Protein AF-0000000087003677 (afdb_homodimer)

Sequence (940 aa):
MFGIFGGLVPCERGTCSSRQYCDQTGGESIGYCFEPHMTSRGVCCSFRESCGQSTSDNVALFRNPSYPSMNWEPVNCAFTVVPREDVCGIRVEFIEAILSPAVRNACLRDAVTILQYGQTTAGFNVPFCGLIQGVSTVVDVRGTSKLQVVVTAQSPNALWNIRLAQINCSSVRVPVVEACGIANAVYPNMDSKENLLSSPPKSNMTASFPTFRAKQRNTQVKGTSTGRIIGGTESPNVFPWVVALLLDYGLRCGGSLITREWVLTAGHCLALPQNPTVPDIVRFTVVLGIHNLNSIQDMRQLARHLSRIVRHPQYLGDMNDIALLRLIQPVSYSVVIRPICLPPAADETYDGHYGVIAGWGVTGNNTVVPDILMSATVQILDNALCSQLWNTYNQPIHDSQLCTGLGGAATCGGDSGGPLAVREQRDGFYSVVGIISFGSPDGCGTKILPDVSTRVTFYLNWIYLVLTEAMFGIFGGLVPCERGTCSSRQYCDQTGGESIGYCFEPHMTSRGVCCSFRESCGQSTSDNVALFRNPSYPSMNWEPVNCAFTVVPREDVCGIRVEFIEAILSPAVRNACLRDAVTILQYGQTTAGFNVPFCGLIQGVSTVVDVRGTSKLQVVVTAQSPNALWNIRLAQINCSSVRVPVVEACGIANAVYPNMDSKENLLSSPPKSNMTASFPTFRAKQRNTQVKGTSTGRIIGGTESPNVFPWVVALLLDYGLRCGGSLITREWVLTAGHCLALPQNPTVPDIVRFTVVLGIHNLNSIQDMRQLARHLSRIVRHPQYLGDMNDIALLRLIQPVSYSVVIRPICLPPAADETYDGHYGVIAGWGVTGNNTVVPDILMSATVQILDNALCSQLWNTYNQPIHDSQLCTGLGGAATCGGDSGGPLAVREQRDGFYSVVGIISFGSPDGCGTKILPDVSTRVTFYLNWIYLVLTEA

pLDDT: mean 80.46, std 21.89, range [19.94, 98.69]

Secondary structure (DSSP, 8-state):
------SB--TTSSEEE-HHHHHHTTEEEEEEE--TT-SSPEEEEEES--TT-EE--SEEEEE-TTTTSPPSS-EEEEEEE---TTEEEEEEEEEEEE-PPPBTTB--SEEEEEEEET--SSS-PPPB-SEE-SEEEEEE-TT-SEEEEEEEE-STT-EEEEEEEEEEGGG------TTTT-PPPSS--TTS---------------------------------S-TTBT-EE-TTSSTTEEEEEETTEEEEEEEE-SSSEEEE-GGGG--PPPSSS-GGGGEEEEES-SBTT-TT-TT-EEEEEEEEEE-TT-BTTBS--EEEEESSPPPPBTTB-PPBPPS-TT---TT-EEEEEE---BTTTTB--SB-EEEEEEEEPHHHHHHHHGGGT----TTEEEE-SSS-B--TT-TT-EEEEE-TTT--EEEEEEEEE--TT-TT-SSS-EEEEEGGGGHHHHHHHHS--/------SB--TTSSEEE-HHHHHHTTEEEEEEE--TT-SSPEEEEEES--TT-EE--SEEEEE-TTTTSPPSS-EEEEEEE---TTEEEEEEEEEEEE-PPPBTTB--SEEEEEEEET--SSS-PPPB-SEEEEEEEEEE-TT-SEEEEEEEE-STT-EEEEEEEEEEGGG------TTTT-PPPSS--TTS-----------------------------------TTBT-EE-TTSSTTEEEEEETTEEEEEEEE-SSSEEEE-GGGG--PPPSSS-GGGGEEEEES-SBTT-TT-TT-EEEEEEEEEE-TT-BTTBS--EEEEESSPPPP-SS--PPBPPS-TT---TT-EEEEEE---BTTTTB--SB-EEEEEEEEPHHHHHHHHGGGT----TTEEEE-SSS-B--TT-TT-EEEEE-TTTS-EEEEEEEEE--TT-TT-SSS-EEEEEGGGGHHHHHHHHS--

Foldseek 3Di:
DPPPQADADPLPQADFAAPVVLVVQQFDQSHWHDDPVDPDIGGRTHRLAQFPEEDQDQKHKRWHNPPVFFAQAWDKGKHKYFHDPQFFKKKKWWQWKAADFDDPLADDAKWKAKDFAQDPDDFGFGTDGHTAHQEMAMDGNVRTGMMMIIIGHRDRGIITIIMMGTDGNVLQDDDDAPPAQQFADQPHPPPDDFPCPDDDDPPPPPPPDPPPPDPPPPPPDDDDDDFFLQVWDFRQLRPQQKKFKDFQLHGQEIWGAAHQWKTKFWQVSQRDRHDNPDHRQQRIKIKGLDFFSNCSVPPVIDIFGFNHKYQYRRDDALPSTIIMTTTPDGHDDGSSHGGHHADPALPDLCAFAKWKAKWQHGYDPRDDRGRGITMDIWTKHDQVVQQVLCVVVPDGDDSQKTWIDLDRGWHHRGSGTTFGWGQDPVPRGIHGQWTFHAWDPVGIPDNRHTTMTGGRSNCVSSVSSVPRDD/DPPDAADADPLPQADFAAPVVLVVQQFDQSHWHDDPVDPDTGGRTHRLAQFPEEDQDQKDKRWDNPPVFFAQAWDKGKHKYFHDPQFFKKKKWWQWKAADFDDPLADDAKWKAKDFAQDPDDFGFGTDGHTAHQEMAMDGNVRTRMMMIIIGHRDRGIITIIMMGTDGNVLQDDDDAPPAQQFADQPHPPPDDFPCPDDPDPPPPPPPDPPPQPPPPPPPDPCPPQFFLQVWDFRQLRPQQKKFKDFQLHGQEIWGAAHQWKTKFWQVSQRDRHDNPDHRQQRIKIKGLDFFSNCSVPPVIDIFGFNHKYQYRRDDALPSTIIMTTTPDGDDDGSNHGGHHADPALPDLCAFAKWKAKWQHGYDPRDDRGRGITMDIWTKHDQVVQQVLCVVVPDGDDSQKTWIDLDRGWHHRGSGTTFGWGQDPVPRGIHGQWTFHAWDPVGIRDNRHTTMTGGRSNCVSSVSSVVRDD

Structure (mmCIF, N/CA/C/O backbone):
data_AF-0000000087003677-model_v1
#
loop_
_entity.id
_entity.type
_entity.pdbx_description
1 polymer 'Peptidase S1 domain-containing protein'
#
loop_
_atom_site.group_PDB
_atom_site.id
_atom_site.type_symbol
_atom_site.label_atom_id
_atom_site.label_alt_id
_atom_site.label_comp_id
_atom_site.label_asym_id
_atom_site.label_entity_id
_atom_site.label_seq_id
_atom_site.pdbx_PDB_ins_code
_atom_site.Cartn_x
_atom_site.Cartn_y
_atom_site.Cartn_z
_atom_site.occupancy
_atom_site.B_iso_or_equiv
_atom_site.auth_seq_id
_atom_site.auth_comp_id
_atom_site.auth_asym_id
_atom_site.auth_atom_id
_atom_site.pdbx_PDB_model_num
ATOM 1 N N . MET A 1 1 ? -30.797 -2.672 -32.438 1 19.94 1 MET A N 1
ATOM 2 C CA . MET A 1 1 ? -30.797 -3.988 -33.062 1 19.94 1 MET A CA 1
ATOM 3 C C . MET A 1 1 ? -31.078 -5.086 -32.062 1 19.94 1 MET A C 1
ATOM 5 O O . MET A 1 1 ? -30.375 -5.184 -31.031 1 19.94 1 MET A O 1
ATOM 9 N N . PHE A 1 2 ? -32.375 -5.594 -32 1 23.36 2 PHE A N 1
ATOM 10 C CA . PHE A 1 2 ? -33.094 -6.543 -31.172 1 23.36 2 PHE A CA 1
ATOM 11 C C . PHE A 1 2 ? -32.531 -7.953 -31.359 1 23.36 2 PHE A C 1
ATOM 13 O O . PHE A 1 2 ? -32.844 -8.617 -32.344 1 23.36 2 PHE A O 1
ATOM 20 N N . GLY A 1 3 ? -31.203 -8.133 -31.125 1 25.23 3 GLY A N 1
ATOM 21 C CA . GLY A 1 3 ? -30.703 -9.438 -31.547 1 25.23 3 GLY A CA 1
ATOM 22 C C . GLY A 1 3 ? -31.609 -10.586 -31.141 1 25.23 3 GLY A C 1
ATOM 23 O O . GLY A 1 3 ? -32.375 -10.469 -30.172 1 25.23 3 GLY A O 1
ATOM 24 N N . ILE A 1 4 ? -31.875 -11.469 -32.062 1 29.41 4 ILE A N 1
ATOM 25 C CA . ILE A 1 4 ? -32.656 -12.688 -32.188 1 29.41 4 ILE A CA 1
ATOM 26 C C . ILE A 1 4 ? -32.344 -13.625 -31.016 1 29.41 4 ILE A C 1
ATOM 28 O O . ILE A 1 4 ? -31.219 -14.07 -30.859 1 29.41 4 ILE A O 1
ATOM 32 N N . PHE A 1 5 ? -33.062 -13.578 -29.844 1 31.8 5 PHE A N 1
ATOM 33 C CA . PHE A 1 5 ? -33.094 -13.961 -28.438 1 31.8 5 PHE A CA 1
ATOM 34 C C . PHE A 1 5 ? -33.25 -15.477 -28.297 1 31.8 5 PHE A C 1
ATOM 36 O O . PHE A 1 5 ? -33.469 -15.977 -27.188 1 31.8 5 PHE A O 1
ATOM 43 N N . GLY A 1 6 ? -33.469 -16.25 -29.359 1 35.06 6 GLY A N 1
ATOM 44 C CA . GLY A 1 6 ? -34.031 -17.594 -29.172 1 35.06 6 GLY A CA 1
ATOM 45 C C . GLY A 1 6 ? -32.969 -18.625 -28.828 1 35.06 6 GLY A C 1
ATOM 46 O O . GLY A 1 6 ? -33.281 -19.812 -28.672 1 35.06 6 GLY A O 1
ATOM 47 N N . GLY A 1 7 ? -31.734 -18.484 -29.344 1 36.41 7 GLY A N 1
ATOM 48 C CA . GLY A 1 7 ? -30.891 -19.656 -29.312 1 36.41 7 GLY A CA 1
ATOM 49 C C . GLY A 1 7 ? -30.312 -19.953 -27.938 1 36.41 7 GLY A C 1
ATOM 50 O O . GLY A 1 7 ? -30.391 -19.109 -27.031 1 36.41 7 GLY A O 1
ATOM 51 N N . LEU A 1 8 ? -29.984 -21.266 -27.625 1 41.59 8 LEU A N 1
ATOM 52 C CA . LEU A 1 8 ? -29.281 -21.812 -26.469 1 41.59 8 LEU A CA 1
ATOM 53 C C . LEU A 1 8 ? -27.969 -21.078 -26.234 1 41.59 8 LEU A C 1
ATOM 55 O O . LEU A 1 8 ? -27.125 -20.984 -27.141 1 41.59 8 LEU A O 1
ATOM 59 N N . VAL A 1 9 ? -27.969 -19.906 -25.719 1 41.94 9 VAL A N 1
ATOM 60 C CA . VAL A 1 9 ? -26.688 -19.234 -25.516 1 41.94 9 VAL A CA 1
ATOM 61 C C . VAL A 1 9 ? -26 -19.781 -24.266 1 41.94 9 VAL A C 1
ATOM 63 O O . VAL A 1 9 ? -26.656 -20.078 -23.266 1 41.94 9 VAL A O 1
ATOM 66 N N . PRO A 1 10 ? -24.828 -20.328 -24.406 1 47.06 10 PRO A N 1
ATOM 67 C CA . PRO A 1 10 ? -24.062 -20.578 -23.172 1 47.06 10 PRO A CA 1
ATOM 68 C C . PRO A 1 10 ? -24.094 -19.406 -22.219 1 47.06 10 PRO A C 1
ATOM 70 O O . PRO A 1 10 ? -23.984 -18.25 -22.641 1 47.06 10 PRO A O 1
ATOM 73 N N . CYS A 1 11 ? -24.906 -19.562 -21.203 1 50.16 11 CYS A N 1
ATOM 74 C CA . CYS A 1 11 ? -25 -18.5 -20.203 1 50.16 11 CYS A CA 1
ATOM 75 C C . CYS A 1 11 ? -23.625 -18.109 -19.688 1 50.16 11 CYS A C 1
ATOM 77 O O . CYS A 1 11 ? -23.25 -18.484 -18.578 1 50.16 11 CYS A O 1
ATOM 79 N N . GLU A 1 12 ? -22.719 -17.797 -20.562 1 47.81 12 GLU A N 1
ATOM 80 C CA . GLU A 1 12 ? -21.375 -17.391 -20.156 1 47.81 12 GLU A CA 1
ATOM 81 C C . GLU A 1 12 ? -21.391 -16.062 -19.422 1 47.81 12 GLU A C 1
ATOM 83 O O . GLU A 1 12 ? -20.469 -15.773 -18.641 1 47.81 12 GLU A O 1
ATOM 88 N N . ARG A 1 13 ? -22.438 -15.336 -19.797 1 46.75 13 ARG A N 1
ATOM 89 C CA . ARG A 1 13 ? -22.5 -13.977 -19.266 1 46.75 13 ARG A CA 1
ATOM 90 C C . ARG A 1 13 ? -23.531 -13.859 -18.172 1 46.75 13 ARG A C 1
ATOM 92 O O . ARG A 1 13 ? -23.953 -12.758 -17.812 1 46.75 13 ARG A O 1
ATOM 99 N N . GLY A 1 14 ? -24.141 -14.961 -17.719 1 52.34 14 GLY A N 1
ATOM 100 C CA . GLY A 1 14 ? -25.141 -15.008 -16.672 1 52.34 14 GLY A CA 1
ATOM 101 C C . GLY A 1 14 ? -25.328 -16.391 -16.078 1 52.34 14 GLY A C 1
ATOM 102 O O . GLY A 1 14 ? -24.484 -17.266 -16.281 1 52.34 14 GLY A O 1
ATOM 103 N N . THR A 1 15 ? -26.141 -16.438 -15.062 1 56.66 15 THR A N 1
ATOM 104 C CA . THR A 1 15 ? -26.562 -17.719 -14.484 1 56.66 15 THR A CA 1
ATOM 105 C C . THR A 1 15 ? -27.844 -18.203 -15.141 1 56.66 15 THR A C 1
ATOM 107 O O . THR A 1 15 ? -28.781 -17.438 -15.352 1 56.66 15 THR A O 1
ATOM 110 N N . CYS A 1 16 ? -27.688 -19.484 -15.586 1 60.38 16 CYS A N 1
ATOM 111 C CA . CYS A 1 16 ? -28.906 -20.078 -16.109 1 60.38 16 CYS A CA 1
ATOM 112 C C . CYS A 1 16 ? -29.922 -20.328 -15 1 60.38 16 CYS A C 1
ATOM 114 O O . CYS A 1 16 ? -29.672 -21.141 -14.109 1 60.38 16 CYS A O 1
ATOM 116 N N . SER A 1 17 ? -30.828 -19.406 -14.828 1 63.44 17 SER A N 1
ATOM 117 C CA . SER A 1 17 ? -31.859 -19.5 -13.805 1 63.44 17 SER A CA 1
ATOM 118 C C . SER A 1 17 ? -33.25 -19.391 -14.422 1 63.44 17 SER A C 1
ATOM 120 O O . SER A 1 17 ? -33.406 -19.188 -15.633 1 63.44 17 SER A O 1
ATOM 122 N N . SER A 1 18 ? -34.375 -19.75 -13.602 1 64.12 18 SER A N 1
ATOM 123 C CA . SER A 1 18 ? -35.719 -19.531 -14.086 1 64.12 18 SER A CA 1
ATOM 124 C C . SER A 1 18 ? -36 -18.062 -14.359 1 64.12 18 SER A C 1
ATOM 126 O O . SER A 1 18 ? -35.344 -17.188 -13.766 1 64.12 18 SER A O 1
ATOM 128 N N . ARG A 1 19 ? -36.719 -17.797 -15.398 1 62.03 19 ARG A N 1
ATOM 129 C CA . ARG A 1 19 ? -37.094 -16.422 -15.703 1 62.03 19 ARG A CA 1
ATOM 130 C C . ARG A 1 19 ? -37.656 -15.711 -14.469 1 62.03 19 ARG A C 1
ATOM 132 O O . ARG A 1 19 ? -37.344 -14.547 -14.227 1 62.03 19 ARG A O 1
ATOM 139 N N . GLN A 1 20 ? -38.312 -16.328 -13.648 1 61 20 GLN A N 1
ATOM 140 C CA . GLN A 1 20 ? -38.906 -15.773 -12.422 1 61 20 GLN A CA 1
ATOM 141 C C . GLN A 1 20 ? -37.781 -15.367 -11.445 1 61 20 GLN A C 1
ATOM 143 O O . GLN A 1 20 ? -37.844 -14.266 -10.883 1 61 20 GLN A O 1
ATOM 148 N N . TYR A 1 21 ? -36.906 -16.156 -11.305 1 60.16 21 TYR A N 1
ATOM 149 C CA . TYR A 1 21 ? -35.812 -15.859 -10.406 1 60.16 21 TYR A CA 1
ATOM 150 C C . TYR A 1 21 ? -34.969 -14.695 -10.93 1 60.16 21 TYR A C 1
ATOM 152 O O . TYR A 1 21 ? -34.594 -13.805 -10.172 1 60.16 21 TYR A O 1
ATOM 160 N N . CYS A 1 22 ? -34.656 -14.75 -12.195 1 61.59 22 CYS A N 1
ATOM 161 C CA . CYS A 1 22 ? -33.906 -13.688 -12.828 1 61.59 22 CYS A CA 1
ATOM 162 C C . CYS A 1 22 ? -34.594 -12.336 -12.641 1 61.59 22 CYS A C 1
ATOM 164 O O . CYS A 1 22 ? -33.938 -11.359 -12.258 1 61.59 22 CYS A O 1
ATOM 166 N N . ASP A 1 23 ? -35.875 -12.32 -12.758 1 58.22 23 ASP A N 1
ATOM 167 C CA . ASP A 1 23 ? -36.656 -11.102 -12.602 1 58.22 23 ASP A CA 1
ATOM 168 C C . ASP A 1 23 ? -36.688 -10.656 -11.141 1 58.22 23 ASP A C 1
ATOM 170 O O . ASP A 1 23 ? -36.562 -9.469 -10.836 1 58.22 23 ASP A O 1
ATOM 174 N N . GLN A 1 24 ? -36.781 -11.516 -10.32 1 53.44 24 GLN A N 1
ATOM 175 C CA . GLN A 1 24 ? -36.906 -11.211 -8.898 1 53.44 24 GLN A CA 1
ATOM 176 C C . GLN A 1 24 ? -35.625 -10.672 -8.32 1 53.44 24 GLN A C 1
ATOM 178 O O . GLN A 1 24 ? -35.625 -9.875 -7.379 1 53.44 24 GLN A O 1
ATOM 183 N N . THR A 1 25 ? -34.656 -11.117 -8.961 1 51.22 25 THR A N 1
ATOM 184 C CA . THR A 1 25 ? -33.375 -10.758 -8.398 1 51.22 25 THR A CA 1
ATOM 185 C C . THR A 1 25 ? -32.75 -9.578 -9.156 1 51.22 25 THR A C 1
ATOM 187 O O . THR A 1 25 ? -31.578 -9.266 -8.984 1 51.22 25 THR A O 1
ATOM 190 N N . GLY A 1 26 ? -33.438 -9.023 -9.891 1 53.22 26 GLY A N 1
ATOM 191 C CA . GLY A 1 26 ? -33.031 -7.848 -10.648 1 53.22 26 GLY A CA 1
ATOM 192 C C . GLY A 1 26 ? -32.094 -8.164 -11.805 1 53.22 26 GLY A C 1
ATOM 193 O O . GLY A 1 26 ? -31.344 -7.309 -12.242 1 53.22 26 GLY A O 1
ATOM 194 N N . GLY A 1 27 ? -32.094 -9.359 -12.102 1 55.16 27 GLY A N 1
ATOM 195 C CA . GLY A 1 27 ? -31.312 -9.734 -13.266 1 55.16 27 GLY A CA 1
ATOM 196 C C . GLY A 1 27 ? -32 -9.445 -14.578 1 55.16 27 GLY A C 1
ATOM 197 O O . GLY A 1 27 ? -33.188 -9.141 -14.594 1 55.16 27 GLY A O 1
ATOM 198 N N . GLU A 1 28 ? -31.141 -9.188 -15.633 1 58.06 28 GLU A N 1
ATOM 199 C CA . GLU A 1 28 ? -31.641 -9.086 -17 1 58.06 28 GLU A CA 1
ATOM 200 C C . GLU A 1 28 ? -31.469 -10.406 -17.75 1 58.06 28 GLU A C 1
ATOM 202 O O . GLU A 1 28 ? -30.391 -11.008 -17.703 1 58.06 28 GLU A O 1
ATOM 207 N N . SER A 1 29 ? -32.625 -10.938 -18.203 1 57.47 29 SER A N 1
ATOM 208 C CA . SER A 1 29 ? -32.531 -12.117 -19.047 1 57.47 29 SER A CA 1
ATOM 209 C C . SER A 1 29 ? -31.906 -11.805 -20.391 1 57.47 29 SER A C 1
ATOM 211 O O . SER A 1 29 ? -32.438 -11.008 -21.172 1 57.47 29 SER A O 1
ATOM 213 N N . ILE A 1 30 ? -30.641 -12.258 -20.516 1 56.62 30 ILE A N 1
ATOM 214 C CA . ILE A 1 30 ? -29.984 -11.875 -21.766 1 56.62 30 ILE A CA 1
ATOM 215 C C . ILE A 1 30 ? -30.141 -12.992 -22.797 1 56.62 30 ILE A C 1
ATOM 217 O O . ILE A 1 30 ? -29.609 -12.898 -23.906 1 56.62 30 ILE A O 1
ATOM 221 N N . GLY A 1 31 ? -30.688 -14.109 -22.375 1 59.75 31 GLY A N 1
ATOM 222 C CA . GLY A 1 31 ? -31 -15.219 -23.266 1 59.75 31 GLY A CA 1
ATOM 223 C C . GLY A 1 31 ? -31.5 -16.453 -22.531 1 59.75 31 GLY A C 1
ATOM 224 O O . GLY A 1 31 ? -31.547 -16.484 -21.312 1 59.75 31 GLY A O 1
ATOM 225 N N . TYR A 1 32 ? -32.062 -17.406 -23.406 1 61.25 32 TYR A N 1
ATOM 226 C CA . TYR A 1 32 ? -32.469 -18.672 -22.828 1 61.25 32 TYR A CA 1
ATOM 227 C C . TYR A 1 32 ? -31.266 -19.594 -22.625 1 61.25 32 TYR A C 1
ATOM 229 O O . TYR A 1 32 ? -30.297 -19.531 -23.391 1 61.25 32 TYR A O 1
ATOM 237 N N . CYS A 1 33 ? -31.156 -20.094 -21.328 1 61.88 33 CYS A N 1
ATOM 238 C CA . CYS A 1 33 ? -30.109 -21.078 -21.047 1 61.88 33 CYS A CA 1
ATOM 239 C C . CYS A 1 33 ? -30.719 -22.422 -20.641 1 61.88 33 CYS A C 1
ATOM 241 O O . CYS A 1 33 ? -31.906 -22.484 -20.312 1 61.88 33 CYS A O 1
ATOM 243 N N . PHE A 1 34 ? -29.969 -23.672 -21 1 60.16 34 PHE A N 1
ATOM 244 C CA . PHE A 1 34 ? -30.297 -25.016 -20.531 1 60.16 34 PHE A CA 1
ATOM 245 C C . PHE A 1 34 ? -29.125 -25.625 -19.75 1 60.16 34 PHE A C 1
ATOM 247 O O . PHE A 1 34 ? -28 -25.641 -20.234 1 60.16 34 PHE A O 1
ATOM 254 N N . GLU A 1 35 ? -29.375 -25.625 -18.375 1 53.53 35 GLU A N 1
ATOM 255 C CA . GLU A 1 35 ? -28.438 -26.469 -17.625 1 53.53 35 GLU A CA 1
ATOM 256 C C . GLU A 1 35 ? -29.016 -27.859 -17.391 1 53.53 35 GLU A C 1
ATOM 258 O O . GLU A 1 35 ? -30.219 -28.016 -17.219 1 53.53 35 GLU A O 1
ATOM 263 N N . PRO A 1 36 ? -28.109 -28.844 -17.516 1 52.22 36 PRO A N 1
ATOM 264 C CA . PRO A 1 36 ? -28.594 -30.234 -17.406 1 52.22 36 PRO A CA 1
ATOM 265 C C . PRO A 1 36 ? -29.438 -30.469 -16.156 1 52.22 36 PRO A C 1
ATOM 267 O O . PRO A 1 36 ? -30.344 -31.281 -16.172 1 52.22 36 PRO A O 1
ATOM 270 N N . HIS A 1 37 ? -29.172 -29.812 -15.094 1 48.88 37 HIS A N 1
ATOM 271 C CA . HIS A 1 37 ? -29.906 -30.125 -13.875 1 48.88 37 HIS A CA 1
ATOM 272 C C . HIS A 1 37 ? -31.25 -29.422 -13.836 1 48.88 37 HIS A C 1
ATOM 274 O O . HIS A 1 37 ? -32.062 -29.641 -12.922 1 48.88 37 HIS A O 1
ATOM 280 N N . MET A 1 38 ? -31.406 -28.547 -14.773 1 51.97 38 MET A N 1
ATOM 281 C CA . MET A 1 38 ? -32.688 -27.859 -14.805 1 51.97 38 MET A CA 1
ATOM 282 C C . MET A 1 38 ? -33.688 -28.609 -15.672 1 51.97 38 MET A C 1
ATOM 284 O O . MET A 1 38 ? -33.344 -29.125 -16.734 1 51.97 38 MET A O 1
ATOM 288 N N . THR A 1 39 ? -34.875 -28.984 -15.125 1 55.09 39 THR A N 1
ATOM 289 C C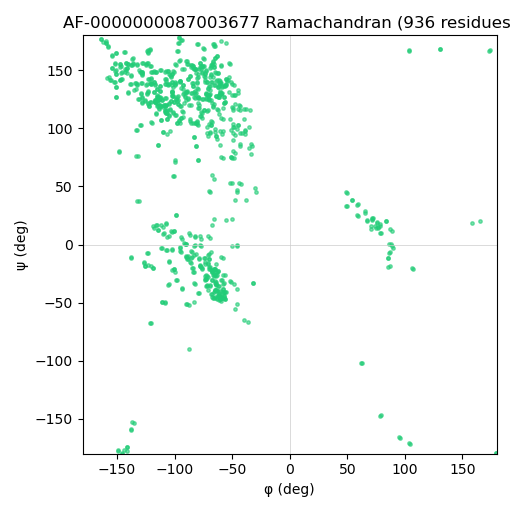A . THR A 1 39 ? -35.969 -29.688 -15.805 1 55.09 39 THR A CA 1
ATOM 290 C C . THR A 1 39 ? -36.562 -28.812 -16.906 1 55.09 39 THR A C 1
ATOM 292 O O . THR A 1 39 ? -37.281 -29.312 -17.781 1 55.09 39 THR A O 1
ATOM 295 N N . SER A 1 40 ? -36.469 -27.484 -16.812 1 57.47 40 SER A N 1
ATOM 296 C CA . SER A 1 40 ? -37.094 -26.578 -17.781 1 57.47 40 SER A CA 1
ATOM 297 C C . SER A 1 40 ? -36.094 -25.547 -18.281 1 57.47 40 SER A C 1
ATOM 299 O O . SER A 1 40 ? -35.031 -25.344 -17.672 1 57.47 40 SER A O 1
ATOM 301 N N . ARG A 1 41 ? -36.219 -25.078 -19.531 1 62.56 41 ARG A N 1
ATOM 302 C CA . ARG A 1 41 ? -35.406 -24 -20.109 1 62.56 41 ARG A CA 1
ATOM 303 C C . ARG A 1 41 ? -35.375 -22.781 -19.203 1 62.56 41 ARG A C 1
ATOM 305 O O . ARG A 1 41 ? -36.406 -22.375 -18.672 1 62.56 41 ARG A O 1
ATOM 312 N N . GLY A 1 42 ? -34.125 -22.375 -18.703 1 68.56 42 GLY A N 1
ATOM 313 C CA . GLY A 1 42 ? -33.969 -21.156 -17.922 1 68.56 42 GLY A CA 1
ATOM 314 C C . GLY A 1 42 ? -33.5 -19.984 -18.734 1 68.56 42 GLY A C 1
ATOM 315 O O . GLY A 1 42 ? -33.562 -20 -19.969 1 68.56 42 GLY A O 1
ATOM 316 N N . VAL A 1 43 ? -33.438 -18.797 -18.172 1 66.44 43 VAL A N 1
ATOM 317 C CA . VAL A 1 43 ? -32.875 -17.609 -18.797 1 66.44 43 VAL A CA 1
ATOM 318 C C . VAL A 1 43 ? -31.469 -17.359 -18.25 1 66.44 43 VAL A C 1
ATOM 320 O O . VAL A 1 43 ? -31.172 -17.703 -17.094 1 66.44 43 VAL A O 1
ATOM 323 N N . CYS A 1 44 ? -30.594 -17.062 -19.172 1 59 44 CYS A N 1
ATOM 324 C CA . CYS A 1 44 ? -29.312 -16.531 -18.719 1 59 44 CYS A CA 1
ATOM 325 C C . CYS A 1 44 ? -29.5 -15.18 -18.031 1 59 44 CYS A C 1
ATOM 327 O O . CYS A 1 44 ? -29.75 -14.164 -18.688 1 59 44 CYS A O 1
ATOM 329 N N . CYS A 1 45 ? -29.641 -15.188 -16.688 1 57.47 45 CYS A N 1
ATOM 330 C CA . CYS A 1 45 ? -29.906 -14.023 -15.852 1 57.47 45 CYS A CA 1
ATOM 331 C C . CYS A 1 45 ? -28.625 -13.242 -15.586 1 57.47 45 CYS A C 1
ATOM 333 O O . CYS A 1 45 ? -27.656 -13.789 -15.055 1 57.47 45 CYS A O 1
ATOM 335 N N . SER A 1 46 ? -28.5 -12.117 -16.219 1 54.44 46 SER A N 1
ATOM 336 C CA . SER A 1 46 ? -27.375 -11.203 -15.961 1 54.44 46 SER A CA 1
ATOM 337 C C . SER A 1 46 ? -27.766 -10.117 -14.961 1 54.44 46 SER A C 1
ATOM 339 O O . SER A 1 46 ? -28.844 -9.523 -15.07 1 54.44 46 SER A O 1
ATOM 341 N N . PHE A 1 47 ? -27.328 -10.18 -13.859 1 49.03 47 PHE A N 1
ATOM 342 C CA . PHE A 1 47 ? -27.656 -9.18 -12.844 1 49.03 47 PHE A CA 1
ATOM 343 C C . PHE A 1 47 ? -27 -7.844 -13.18 1 49.03 47 PHE A C 1
ATOM 345 O O . PHE A 1 47 ? -25.812 -7.781 -13.477 1 49.03 47 PHE A O 1
ATOM 352 N N . ARG A 1 48 ? -27.797 -7.023 -13.641 1 48.12 48 ARG A N 1
ATOM 353 C CA . ARG A 1 48 ? -27.312 -5.66 -13.844 1 48.12 48 ARG A CA 1
ATOM 354 C C . ARG A 1 48 ? -26.578 -5.152 -12.617 1 48.12 48 ARG A C 1
ATOM 356 O O . ARG A 1 48 ? -25.562 -4.461 -12.734 1 48.12 48 ARG A O 1
ATOM 363 N N . GLU A 1 49 ? -27.188 -5.16 -11.398 1 57 49 GLU A N 1
ATOM 364 C CA . GLU A 1 49 ? -26.547 -4.477 -10.281 1 57 49 GLU A CA 1
ATOM 365 C C . GLU A 1 49 ? -25.891 -5.477 -9.328 1 57 49 GLU A C 1
ATOM 367 O O . GLU A 1 49 ? -26.562 -6.355 -8.781 1 57 49 GLU A O 1
ATOM 372 N N . SER A 1 50 ? -24.547 -5.723 -9.43 1 69.31 50 SER A N 1
ATOM 373 C CA . SER A 1 50 ? -23.844 -6.734 -8.656 1 69.31 50 SER A CA 1
ATOM 374 C C . SER A 1 50 ? -23.422 -6.191 -7.293 1 69.31 50 SER A C 1
ATOM 376 O O . SER A 1 50 ? -23.297 -6.953 -6.332 1 69.31 50 SER A O 1
ATOM 378 N N . CYS A 1 51 ? -23.625 -4.988 -7.098 1 80.69 51 CYS A N 1
ATOM 379 C CA . CYS A 1 51 ? -23.156 -4.465 -5.824 1 80.69 51 CYS A CA 1
ATOM 380 C C . CYS A 1 51 ? -24.125 -4.797 -4.699 1 80.69 51 CYS A C 1
ATOM 382 O O . CYS A 1 51 ? -25.328 -4.535 -4.809 1 80.69 51 CYS A O 1
ATOM 384 N N . GLY A 1 52 ? -23.656 -5.383 -3.691 1 81.31 52 GLY A N 1
ATOM 385 C CA . GLY A 1 52 ? -24.453 -5.711 -2.514 1 81.31 52 GLY A CA 1
ATOM 386 C C . GLY A 1 52 ? -25.109 -7.07 -2.605 1 81.31 52 GLY A C 1
ATOM 387 O O . GLY A 1 52 ? -25.734 -7.527 -1.642 1 81.31 52 GLY A O 1
ATOM 388 N N . GLN A 1 53 ? -24.969 -7.738 -3.643 1 81.06 53 GLN A N 1
ATOM 389 C CA . GLN A 1 53 ? -25.641 -9.008 -3.85 1 81.06 53 GLN A CA 1
ATOM 390 C C . GLN A 1 53 ? -24.875 -10.164 -3.219 1 81.06 53 GLN A C 1
ATOM 392 O O . GLN A 1 53 ? -23.672 -10.039 -2.965 1 81.06 53 GLN A O 1
ATOM 397 N N . SER A 1 54 ? -25.641 -11.219 -2.875 1 84.94 54 SER A N 1
ATOM 398 C CA . SER A 1 54 ? -25.109 -12.477 -2.373 1 84.94 54 SER A CA 1
ATOM 399 C C . SER A 1 54 ? -25.578 -13.656 -3.213 1 84.94 54 SER A C 1
ATOM 401 O O . SER A 1 54 ? -26.734 -13.68 -3.65 1 84.94 54 SER A O 1
ATOM 403 N N . THR A 1 55 ? -24.719 -14.547 -3.488 1 84.38 55 THR A N 1
ATOM 404 C CA . THR A 1 55 ? -25.109 -15.695 -4.293 1 84.38 55 THR A CA 1
ATOM 405 C C . THR A 1 55 ? -24.453 -16.969 -3.779 1 84.38 55 THR A C 1
ATOM 407 O O . THR A 1 55 ? -23.422 -16.906 -3.105 1 84.38 55 THR A O 1
ATOM 410 N N . SER A 1 56 ? -25.078 -18.141 -4.062 1 84.38 56 SER A N 1
ATOM 411 C CA . SER A 1 56 ? -24.469 -19.453 -3.848 1 84.38 56 SER A CA 1
ATOM 412 C C . SER A 1 56 ? -24.312 -20.219 -5.156 1 84.38 56 SER A C 1
ATOM 414 O O . SER A 1 56 ? -24.047 -21.422 -5.152 1 84.38 56 SER A O 1
ATOM 416 N N . ASP A 1 57 ? -24.469 -19.438 -6.266 1 81.56 57 ASP A N 1
ATOM 417 C CA . ASP A 1 57 ? -24.359 -20.062 -7.578 1 81.56 57 ASP A CA 1
ATOM 418 C C . ASP A 1 57 ? -22.938 -20.562 -7.836 1 81.56 57 ASP A C 1
ATOM 420 O O . ASP A 1 57 ? -21.984 -20.047 -7.246 1 81.56 57 ASP A O 1
ATOM 424 N N . ASN A 1 58 ? -22.812 -21.578 -8.742 1 84.5 58 ASN A N 1
ATOM 425 C CA . ASN A 1 58 ? -21.5 -22.125 -9.07 1 84.5 58 ASN A CA 1
ATOM 426 C C . ASN A 1 58 ? -20.609 -21.078 -9.719 1 84.5 58 ASN A C 1
ATOM 428 O O . ASN A 1 58 ? -19.391 -21.062 -9.508 1 84.5 58 ASN A O 1
ATOM 432 N N . VAL A 1 59 ? -21.25 -20.312 -10.57 1 87.5 59 VAL A N 1
ATOM 433 C CA . VAL A 1 59 ? -20.531 -19.234 -11.25 1 87.5 59 VAL A CA 1
ATOM 434 C C . VAL A 1 59 ? -21.359 -17.953 -11.172 1 87.5 59 VAL A C 1
ATOM 436 O O . VAL A 1 59 ? -22.578 -17.984 -11.305 1 87.5 59 VAL A O 1
ATOM 439 N N . ALA A 1 60 ? -20.703 -16.828 -10.914 1 85.62 60 ALA A N 1
ATOM 440 C CA . ALA A 1 60 ? -21.359 -15.516 -10.859 1 85.62 60 ALA A CA 1
ATOM 441 C C . ALA A 1 60 ? -20.453 -14.43 -11.438 1 85.62 60 ALA A C 1
ATOM 443 O O . ALA A 1 60 ? -19.219 -14.586 -11.469 1 85.62 60 ALA A O 1
ATOM 444 N N . LEU A 1 61 ? -21.016 -13.445 -11.969 1 87.81 61 LEU A N 1
ATOM 445 C CA . LEU A 1 61 ? -20.281 -12.297 -12.484 1 87.81 61 LEU A CA 1
ATOM 446 C C . LEU A 1 61 ? -20.469 -11.086 -11.586 1 87.81 61 LEU A C 1
ATOM 448 O O . LEU A 1 61 ? -21.594 -10.727 -11.242 1 87.81 61 LEU A O 1
ATOM 452 N N . PHE A 1 62 ? -19.469 -10.5 -11.156 1 94.25 62 PHE A N 1
ATOM 453 C CA . PHE A 1 62 ? -19.422 -9.258 -10.398 1 94.25 62 PHE A CA 1
ATOM 454 C C . PHE A 1 62 ? -18.953 -8.102 -11.273 1 94.25 62 PHE A C 1
ATOM 456 O O . PHE A 1 62 ? -17.781 -8.031 -11.648 1 94.25 62 PHE A O 1
ATOM 463 N N . ARG A 1 63 ? -19.859 -7.234 -11.531 1 90.56 63 ARG A N 1
ATOM 464 C CA . ARG A 1 63 ? -19.594 -6.145 -12.461 1 90.56 63 ARG A CA 1
ATOM 465 C C . ARG A 1 63 ? -19.859 -4.793 -11.805 1 90.56 63 ARG A C 1
ATOM 467 O O . ARG A 1 63 ? -20.562 -4.707 -10.805 1 90.56 63 ARG A O 1
ATOM 474 N N . ASN A 1 64 ? -19.156 -3.756 -12.359 1 91.12 64 ASN A N 1
ATOM 475 C CA . ASN A 1 64 ? -19.406 -2.424 -11.828 1 91.12 64 ASN A CA 1
ATOM 476 C C . ASN A 1 64 ? -20.844 -1.976 -12.117 1 91.12 64 ASN A C 1
ATOM 478 O O . ASN A 1 64 ? -21.484 -2.482 -13.039 1 91.12 64 ASN A O 1
ATOM 482 N N . PRO A 1 65 ? -21.328 -1 -11.383 1 83.06 65 PRO A N 1
ATOM 483 C CA . PRO A 1 65 ? -22.734 -0.586 -11.508 1 83.06 65 PRO A CA 1
ATOM 484 C C . PRO A 1 65 ? -23.078 -0.117 -12.914 1 83.06 65 PRO A C 1
ATOM 486 O O . PRO A 1 65 ? -24.188 -0.384 -13.398 1 83.06 65 PRO A O 1
ATOM 489 N N . SER A 1 66 ? -22.203 0.454 -13.68 1 80.62 66 SER A N 1
ATOM 490 C CA . SER A 1 66 ? -22.484 1.036 -14.984 1 80.62 66 SER A CA 1
ATOM 491 C C . SER A 1 66 ? -22.031 0.118 -16.109 1 80.62 66 SER A C 1
ATOM 493 O O . SER A 1 66 ? -21.969 0.529 -17.266 1 80.62 66 SER A O 1
ATOM 495 N N . TYR A 1 67 ? -21.688 -1.025 -15.836 1 85.31 67 TYR A N 1
ATOM 496 C CA . TYR A 1 67 ? -21.188 -1.937 -16.844 1 85.31 67 TYR A CA 1
ATOM 497 C C . TYR A 1 67 ? -22.172 -2.084 -18 1 85.31 67 TYR A C 1
ATOM 499 O O . TYR A 1 67 ? -23.375 -2.205 -17.781 1 85.31 67 TYR A O 1
ATOM 507 N N . PRO A 1 68 ? -21.797 -2.104 -19.234 1 86.44 68 PRO A N 1
ATOM 508 C CA . PRO A 1 68 ? -20.422 -2.256 -19.688 1 86.44 68 PRO A CA 1
ATOM 509 C C . PRO A 1 68 ? -19.672 -0.923 -19.766 1 86.44 68 PRO A C 1
ATOM 511 O O . PRO A 1 68 ? -18.516 -0.882 -20.203 1 86.44 68 PRO A O 1
ATOM 514 N N . SER A 1 69 ? -20.312 0.121 -19.25 1 86.56 69 SER A N 1
ATOM 515 C CA . SER A 1 69 ? -19.641 1.413 -19.219 1 86.56 69 SER A CA 1
ATOM 516 C C . SER A 1 69 ? -18.844 1.58 -17.938 1 86.56 69 SER A C 1
ATOM 518 O O . SER A 1 69 ? -19.078 0.879 -16.953 1 86.56 69 SER A O 1
ATOM 520 N N . MET A 1 70 ? -17.891 2.449 -18.016 1 90.88 70 MET A N 1
ATOM 521 C CA . MET A 1 70 ? -17.141 2.811 -16.828 1 90.88 70 MET A CA 1
ATOM 522 C C . MET A 1 70 ? -18 3.6 -15.852 1 90.88 70 MET A C 1
ATOM 524 O O . MET A 1 70 ? -18.969 4.246 -16.266 1 90.88 70 MET A O 1
ATOM 528 N N . ASN A 1 71 ? -17.641 3.469 -14.547 1 86.81 71 ASN A N 1
ATOM 529 C CA . ASN A 1 71 ? -18.297 4.328 -13.57 1 86.81 71 ASN A CA 1
ATOM 530 C C . ASN A 1 71 ? -17.922 5.793 -13.773 1 86.81 71 ASN A C 1
ATOM 532 O O . ASN A 1 71 ? -16.891 6.098 -14.352 1 86.81 71 ASN A O 1
ATOM 536 N N . TRP A 1 72 ? -18.797 6.633 -13.281 1 84.12 72 TRP A N 1
ATOM 537 C CA . TRP A 1 72 ? -18.531 8.062 -13.391 1 84.12 72 TRP A CA 1
ATOM 538 C C . TRP A 1 72 ? -18.234 8.664 -12.023 1 84.12 72 TRP A C 1
ATOM 540 O O . TRP A 1 72 ? -17.969 9.867 -11.906 1 84.12 72 TRP A O 1
ATOM 550 N N . GLU A 1 73 ? -18.328 7.863 -11.023 1 87.38 73 GLU A N 1
ATOM 551 C CA . GLU A 1 73 ? -18.109 8.305 -9.648 1 87.38 73 GLU A CA 1
ATOM 552 C C . GLU A 1 73 ? -17.375 7.242 -8.836 1 87.38 73 GLU A C 1
ATOM 554 O O . GLU A 1 73 ? -17.328 6.074 -9.227 1 87.38 73 GLU A O 1
ATOM 559 N N . PRO A 1 74 ? -16.672 7.734 -7.73 1 93.12 74 PRO A N 1
ATOM 560 C CA . PRO A 1 74 ? -16.141 6.723 -6.82 1 93.12 74 PRO A CA 1
ATOM 561 C C . PRO A 1 74 ? -17.188 5.719 -6.359 1 93.12 74 PRO A C 1
ATOM 563 O O . PRO A 1 74 ? -18.391 6.008 -6.402 1 93.12 74 PRO A O 1
ATOM 566 N N . VAL A 1 75 ? -16.734 4.57 -5.992 1 91.88 75 VAL A N 1
ATOM 567 C CA . VAL A 1 75 ? -17.719 3.557 -5.637 1 91.88 75 VAL A CA 1
ATOM 568 C C . VAL A 1 75 ? -17.125 2.582 -4.625 1 91.88 75 VAL A C 1
ATOM 570 O O . VAL A 1 75 ? -15.93 2.303 -4.652 1 91.88 75 VAL A O 1
ATOM 573 N N . ASN A 1 76 ? -17.922 2.197 -3.674 1 94.25 76 ASN A N 1
ATOM 574 C CA . ASN A 1 76 ? -17.703 1.034 -2.818 1 94.25 76 ASN A CA 1
ATOM 575 C C . ASN A 1 76 ? -18.734 -0.058 -3.09 1 94.25 76 ASN A C 1
ATOM 577 O O . ASN A 1 76 ? -19.906 0.095 -2.758 1 94.25 76 ASN A O 1
ATOM 581 N N . CYS A 1 77 ? -18.281 -1.089 -3.719 1 93.56 77 CYS A N 1
ATOM 582 C CA . CYS A 1 77 ? -19.172 -2.139 -4.195 1 93.56 77 CYS A CA 1
ATOM 583 C C . CYS A 1 77 ? -18.703 -3.51 -3.73 1 93.56 77 CYS A C 1
ATOM 585 O O . CYS A 1 77 ? -17.531 -3.869 -3.924 1 93.56 77 CYS A O 1
ATOM 587 N N . ALA A 1 78 ? -19.594 -4.277 -3.076 1 93.31 78 ALA A N 1
ATOM 588 C CA . ALA A 1 78 ? -19.25 -5.602 -2.568 1 93.31 78 ALA A CA 1
ATOM 589 C C . ALA A 1 78 ? -20.141 -6.672 -3.195 1 93.31 78 ALA A C 1
ATOM 591 O O . ALA A 1 78 ? -21.312 -6.414 -3.514 1 93.31 78 ALA A O 1
ATOM 592 N N . PHE A 1 79 ? -19.641 -7.762 -3.473 1 93.38 79 PHE A N 1
ATOM 593 C CA . PHE A 1 79 ? -20.344 -8.945 -3.967 1 93.38 79 PHE A CA 1
ATOM 594 C C . PHE A 1 79 ? -19.984 -10.172 -3.129 1 93.38 79 PHE A C 1
ATOM 596 O O . PHE A 1 79 ? -18.812 -10.445 -2.887 1 93.38 79 PHE A O 1
ATOM 603 N N . THR A 1 80 ? -21.031 -10.898 -2.682 1 91.69 80 THR A N 1
ATOM 604 C CA . THR A 1 80 ? -20.828 -11.969 -1.714 1 91.69 80 THR A CA 1
ATOM 605 C C . THR A 1 80 ? -21.125 -13.328 -2.342 1 91.69 80 THR A C 1
ATOM 607 O O . THR A 1 80 ? -22.141 -13.492 -3.021 1 91.69 80 THR A O 1
ATOM 610 N N . VAL A 1 81 ? -20.234 -14.258 -2.148 1 93.69 81 VAL A N 1
ATOM 611 C CA . VAL A 1 81 ? -20.438 -15.648 -2.523 1 93.69 81 VAL A CA 1
ATOM 612 C C . VAL A 1 81 ? -20.484 -16.516 -1.268 1 93.69 81 VAL A C 1
ATOM 614 O O . VAL A 1 81 ? -19.594 -16.469 -0.429 1 93.69 81 VAL A O 1
ATOM 617 N N . VAL A 1 82 ? -21.547 -17.234 -1.17 1 91.06 82 VAL A N 1
ATOM 618 C CA . VAL A 1 82 ? -21.672 -18.219 -0.102 1 91.06 82 VAL A CA 1
ATOM 619 C C . VAL A 1 82 ? -21.328 -19.609 -0.634 1 91.06 82 VAL A C 1
ATOM 621 O O . VAL A 1 82 ? -22.047 -20.172 -1.461 1 91.06 82 VAL A O 1
ATOM 624 N N . PRO A 1 83 ? -20.188 -20.141 -0.141 1 94.56 83 PRO A N 1
ATOM 625 C CA . PRO A 1 83 ? -19.781 -21.438 -0.652 1 94.56 83 PRO A CA 1
ATOM 626 C C . PRO A 1 83 ? -20.828 -22.531 -0.383 1 94.56 83 PRO A C 1
ATOM 628 O O . PRO A 1 83 ? -21.391 -22.594 0.714 1 94.56 83 PRO A O 1
ATOM 631 N N . ARG A 1 84 ? -21.031 -23.359 -1.357 1 90.81 84 ARG A N 1
ATOM 632 C CA . ARG A 1 84 ? -21.875 -24.531 -1.197 1 90.81 84 ARG A CA 1
ATOM 633 C C . ARG A 1 84 ? -21.156 -25.609 -0.387 1 90.81 84 ARG A C 1
ATOM 635 O O . ARG A 1 84 ? -19.969 -25.484 -0.082 1 90.81 84 ARG A O 1
ATOM 642 N N . GLU A 1 85 ? -21.812 -26.625 0.036 1 88.88 85 GLU A N 1
ATOM 643 C CA . GLU A 1 85 ? -21.312 -27.641 0.953 1 88.88 85 GLU A CA 1
ATOM 644 C C . GLU A 1 85 ? -20.062 -28.312 0.392 1 88.88 85 GLU A C 1
ATOM 646 O O . GLU A 1 85 ? -19.109 -28.578 1.129 1 88.88 85 GLU A O 1
ATOM 651 N N . ASP A 1 86 ? -19.922 -28.656 -0.869 1 91.69 86 ASP A N 1
ATOM 652 C CA . ASP A 1 86 ? -18.797 -29.391 -1.419 1 91.69 86 ASP A CA 1
ATOM 653 C C . ASP A 1 86 ? -17.797 -28.438 -2.08 1 91.69 86 ASP A C 1
ATOM 655 O O . ASP A 1 86 ? -17.016 -28.844 -2.938 1 91.69 86 ASP A O 1
ATOM 659 N N . VAL A 1 87 ? -17.812 -27.25 -1.625 1 94.75 87 VAL A N 1
ATOM 660 C CA . VAL A 1 87 ? -16.922 -26.281 -2.254 1 94.75 87 VAL A CA 1
ATOM 661 C C . VAL A 1 87 ? -15.695 -26.062 -1.367 1 94.75 87 VAL A C 1
ATOM 663 O O . VAL A 1 87 ? -15.828 -25.828 -0.164 1 94.75 87 VAL A O 1
ATOM 666 N N . CYS A 1 88 ? -14.508 -26.125 -1.971 1 94.12 88 CYS A N 1
ATOM 667 C CA . CYS A 1 88 ? -13.305 -25.906 -1.175 1 94.12 88 CYS A CA 1
ATOM 668 C C . CYS A 1 88 ? -12.461 -24.781 -1.751 1 94.12 88 CYS A C 1
ATOM 670 O O . CYS A 1 88 ? -11.453 -24.391 -1.16 1 94.12 88 CYS A O 1
ATOM 672 N N . GLY A 1 89 ? -12.781 -24.266 -2.898 1 96.38 89 GLY A N 1
ATOM 673 C CA . GLY A 1 89 ? -12.086 -23.125 -3.48 1 96.38 89 GLY A CA 1
ATOM 674 C C . GLY A 1 89 ? -13 -22.219 -4.281 1 96.38 89 GLY A C 1
ATOM 675 O O . GLY A 1 89 ? -14.008 -22.656 -4.82 1 96.38 89 GLY A O 1
ATOM 676 N N . ILE A 1 90 ? -12.727 -20.984 -4.301 1 96.88 90 ILE A N 1
ATOM 677 C CA . ILE A 1 90 ? -13.391 -20.031 -5.18 1 96.88 90 ILE A CA 1
ATOM 678 C C . ILE A 1 90 ? -12.352 -19.312 -6.043 1 96.88 90 ILE A C 1
ATOM 680 O O . ILE A 1 90 ? -11.383 -18.75 -5.523 1 96.88 90 ILE A O 1
ATOM 684 N N . ARG A 1 91 ? -12.484 -19.438 -7.316 1 97.5 91 ARG A N 1
ATOM 685 C CA . ARG A 1 91 ? -11.633 -18.719 -8.258 1 97.5 91 ARG A CA 1
ATOM 686 C C . ARG A 1 91 ? -12.18 -17.328 -8.539 1 97.5 91 ARG A C 1
ATOM 688 O O . ARG A 1 91 ? -13.352 -17.172 -8.906 1 97.5 91 ARG A O 1
ATOM 695 N N . VAL A 1 92 ? -11.445 -16.359 -8.258 1 97.81 92 VAL A N 1
ATOM 696 C CA . VAL A 1 92 ? -11.734 -14.969 -8.617 1 97.81 92 VAL A CA 1
ATOM 697 C C . VAL A 1 92 ? -10.977 -14.594 -9.883 1 97.81 92 VAL A C 1
ATOM 699 O O . VAL A 1 92 ? -9.766 -14.344 -9.844 1 97.81 92 VAL A O 1
ATOM 702 N N . GLU A 1 93 ? -11.68 -14.531 -10.961 1 96.25 93 GLU A N 1
ATOM 703 C CA . GLU A 1 93 ? -11.07 -14.305 -12.266 1 96.25 93 GLU A CA 1
ATOM 704 C C . GLU A 1 93 ? -11.391 -12.906 -12.789 1 96.25 93 GLU A C 1
ATOM 706 O O . GLU A 1 93 ? -12.555 -12.57 -13 1 96.25 93 GLU A O 1
ATOM 711 N N . PHE A 1 94 ? -10.375 -12.164 -13.008 1 96.94 94 PHE A N 1
ATOM 712 C CA . PHE A 1 94 ? -10.531 -10.852 -13.625 1 96.94 94 PHE A CA 1
ATOM 713 C C . PHE A 1 94 ? -10.602 -10.969 -15.141 1 96.94 94 PHE A C 1
ATOM 715 O O . PHE A 1 94 ? -9.57 -10.969 -15.82 1 96.94 94 PHE A O 1
ATOM 722 N N . ILE A 1 95 ? -11.836 -11.062 -15.617 1 93.62 95 ILE A N 1
ATOM 723 C CA . ILE A 1 95 ? -11.984 -11.039 -17.062 1 93.62 95 ILE A CA 1
ATOM 724 C C . ILE A 1 95 ? -11.438 -9.719 -17.625 1 93.62 95 ILE A C 1
ATOM 726 O O . ILE A 1 95 ? -10.633 -9.719 -18.547 1 93.62 95 ILE A O 1
ATOM 730 N N . GLU A 1 96 ? -11.828 -8.703 -17 1 92.81 96 GLU A N 1
ATOM 731 C CA . GLU A 1 96 ? -11.258 -7.379 -17.266 1 92.81 96 GLU A CA 1
ATOM 732 C C . GLU A 1 96 ? -11.492 -6.441 -16.078 1 92.81 96 GLU A C 1
ATOM 734 O O . GLU A 1 96 ? -12.547 -6.488 -15.445 1 92.81 96 GLU A O 1
ATOM 739 N N . ALA A 1 97 ? -10.57 -5.66 -15.844 1 95.94 97 ALA A N 1
ATOM 740 C CA . ALA A 1 97 ? -10.695 -4.59 -14.852 1 95.94 97 ALA A CA 1
ATOM 741 C C . ALA A 1 97 ? -9.82 -3.395 -15.219 1 95.94 97 ALA A C 1
ATOM 743 O O . ALA A 1 97 ? -8.648 -3.557 -15.57 1 95.94 97 ALA A O 1
ATOM 744 N N . ILE A 1 98 ? -10.414 -2.262 -15.266 1 95.81 98 ILE A N 1
ATOM 745 C CA . ILE A 1 98 ? -9.711 -0.993 -15.43 1 95.81 98 ILE A CA 1
ATOM 746 C C . ILE A 1 98 ? -9.789 -0.191 -14.133 1 95.81 98 ILE A C 1
ATOM 748 O O . ILE A 1 98 ? -10.805 0.458 -13.859 1 95.81 98 ILE A O 1
ATOM 752 N N . LEU A 1 99 ? -8.812 -0.261 -13.336 1 95.81 99 LEU A N 1
ATOM 753 C CA . LEU A 1 99 ? -8.656 0.446 -12.07 1 95.81 99 LEU A CA 1
ATOM 754 C C . LEU A 1 99 ? -7.383 1.279 -12.062 1 95.81 99 LEU A C 1
ATOM 756 O O . LEU A 1 99 ? -6.512 1.1 -12.914 1 95.81 99 LEU A O 1
ATOM 760 N N . SER A 1 100 ? -7.297 2.213 -11.078 1 94.06 100 SER A N 1
ATOM 761 C CA . SER A 1 100 ? -6.062 2.977 -10.938 1 94.06 100 SER A CA 1
ATOM 762 C C . SER A 1 100 ? -4.879 2.064 -10.633 1 94.06 100 SER A C 1
ATOM 764 O O . SER A 1 100 ? -4.996 1.137 -9.828 1 94.06 100 SER A O 1
ATOM 766 N N . PRO A 1 101 ? -3.771 2.344 -11.328 1 92.19 101 PRO A N 1
ATOM 767 C CA . PRO A 1 101 ? -2.586 1.528 -11.055 1 92.19 101 PRO A CA 1
ATOM 768 C C . PRO A 1 101 ? -2.078 1.681 -9.625 1 92.19 101 PRO A C 1
ATOM 770 O O . PRO A 1 101 ? -2.445 2.635 -8.93 1 92.19 101 PRO A O 1
ATOM 773 N N . ALA A 1 102 ? -1.266 0.693 -9.258 1 92.12 102 ALA A N 1
ATOM 774 C CA . ALA A 1 102 ? -0.624 0.762 -7.949 1 92.12 102 ALA A CA 1
ATOM 775 C C . ALA A 1 102 ? 0.268 1.995 -7.84 1 92.12 102 ALA A C 1
ATOM 777 O O . ALA A 1 102 ? 0.906 2.396 -8.812 1 92.12 102 ALA A O 1
ATOM 778 N N . VAL A 1 103 ? 0.218 2.621 -6.715 1 90.44 103 VAL A N 1
ATOM 779 C CA . VAL A 1 103 ? 1.109 3.717 -6.352 1 90.44 103 VAL A CA 1
ATOM 780 C C . VAL A 1 103 ? 2.055 3.27 -5.238 1 90.44 103 VAL A C 1
ATOM 782 O O . VAL A 1 103 ? 1.609 2.766 -4.203 1 90.44 103 VAL A O 1
ATOM 785 N N . ARG A 1 104 ? 3.369 3.424 -5.547 1 87.94 104 ARG A N 1
ATOM 786 C CA . ARG A 1 104 ? 4.375 2.943 -4.605 1 87.94 104 ARG A CA 1
ATOM 787 C C . ARG A 1 104 ? 4.145 1.477 -4.258 1 87.94 104 ARG A C 1
ATOM 789 O O . ARG A 1 104 ? 4.129 1.105 -3.084 1 87.94 104 ARG A O 1
ATOM 796 N N . ASN A 1 105 ? 3.76 0.686 -5.203 1 86.88 105 ASN A N 1
ATOM 797 C CA . ASN A 1 105 ? 3.625 -0.767 -5.172 1 86.88 105 ASN A CA 1
ATOM 798 C C . ASN A 1 105 ? 2.434 -1.204 -4.324 1 86.88 105 ASN A C 1
ATOM 800 O O . ASN A 1 105 ? 2.418 -2.314 -3.793 1 86.88 105 ASN A O 1
ATOM 804 N N . ALA A 1 106 ? 1.463 -0.291 -4.16 1 92.69 106 ALA A N 1
ATOM 805 C CA . ALA A 1 106 ? 0.271 -0.649 -3.396 1 92.69 106 ALA A CA 1
ATOM 806 C C . ALA A 1 106 ? -0.984 -0.052 -4.027 1 92.69 106 ALA A C 1
ATOM 808 O O . ALA A 1 106 ? -0.926 1.004 -4.66 1 92.69 106 ALA A O 1
ATOM 809 N N . CYS A 1 107 ? -2.076 -0.736 -3.801 1 95.94 107 CYS A N 1
ATOM 810 C CA . CYS A 1 107 ? -3.359 -0.293 -4.332 1 95.94 107 CYS A CA 1
ATOM 811 C C . CYS A 1 107 ? -3.975 0.785 -3.447 1 95.94 107 CYS A C 1
ATOM 813 O O . CYS A 1 107 ? -4.891 0.508 -2.67 1 95.94 107 CYS A O 1
ATOM 815 N N . LEU A 1 108 ? -3.58 2.027 -3.67 1 96.38 108 LEU A N 1
ATOM 816 C CA . LEU A 1 108 ? -3.967 3.092 -2.75 1 96.38 108 LEU A CA 1
ATOM 817 C C . LEU A 1 108 ? -5.242 3.783 -3.221 1 96.38 108 LEU A C 1
ATOM 819 O O . LEU A 1 108 ? -6.07 4.188 -2.404 1 96.38 108 LEU A O 1
ATOM 823 N N . ARG A 1 109 ? -5.383 3.957 -4.516 1 96.5 109 ARG A N 1
ATOM 824 C CA . ARG A 1 109 ? -6.492 4.734 -5.059 1 96.5 109 ARG A CA 1
ATOM 825 C C . ARG A 1 109 ? -7.695 3.842 -5.34 1 96.5 109 ARG A C 1
ATOM 827 O O . ARG A 1 109 ? -8.828 4.199 -5.02 1 96.5 109 ARG A O 1
ATOM 834 N N . ASP A 1 110 ? -7.477 2.777 -6.035 1 97 110 ASP A N 1
ATOM 835 C CA . ASP A 1 110 ? -8.469 1.736 -6.301 1 97 110 ASP A CA 1
ATOM 836 C C . ASP A 1 110 ? -7.977 0.377 -5.805 1 97 110 ASP A C 1
ATOM 838 O O . ASP A 1 110 ? -6.789 0.062 -5.91 1 97 110 ASP A O 1
ATOM 842 N N . ALA A 1 111 ? -8.914 -0.439 -5.254 1 98.44 111 ALA A N 1
ATOM 843 C CA . ALA A 1 111 ? -8.5 -1.738 -4.734 1 98.44 111 ALA A CA 1
ATOM 844 C C . ALA A 1 111 ? -9.633 -2.756 -4.82 1 98.44 111 ALA A C 1
ATOM 846 O O . ALA A 1 111 ? -10.797 -2.424 -4.562 1 98.44 111 ALA A O 1
ATOM 847 N N . VAL A 1 112 ? -9.32 -3.895 -5.238 1 98.5 112 VAL A N 1
ATOM 848 C CA . VAL A 1 112 ? -10.188 -5.055 -5.082 1 98.5 112 VAL A CA 1
ATOM 849 C C . VAL A 1 112 ? -9.695 -5.918 -3.92 1 98.5 112 VAL A C 1
ATOM 851 O O . VAL A 1 112 ? -8.609 -6.496 -3.986 1 98.5 112 VAL A O 1
ATOM 854 N N . THR A 1 113 ? -10.484 -5.98 -2.895 1 98.62 113 THR A N 1
ATOM 855 C CA . THR A 1 113 ? -10.125 -6.742 -1.701 1 98.62 113 THR A CA 1
ATOM 856 C C . THR A 1 113 ? -11.055 -7.945 -1.529 1 98.62 113 THR A C 1
ATOM 858 O O . THR A 1 113 ? -12.266 -7.84 -1.728 1 98.62 113 THR A O 1
ATOM 861 N N . ILE A 1 114 ? -10.492 -9.07 -1.209 1 98.19 114 ILE A N 1
ATOM 862 C CA . ILE A 1 114 ? -11.258 -10.289 -0.962 1 98.19 114 ILE A CA 1
ATOM 863 C C . ILE A 1 114 ? -11.328 -10.555 0.539 1 98.19 114 ILE A C 1
ATOM 865 O O . ILE A 1 114 ? -10.305 -10.766 1.188 1 98.19 114 ILE A O 1
ATOM 869 N N . LEU A 1 115 ? -12.516 -10.516 1.05 1 96.69 115 LEU A N 1
ATOM 870 C CA . LEU A 1 115 ? -12.766 -10.773 2.465 1 96.69 115 LEU A CA 1
ATOM 871 C C . LEU A 1 115 ? -13.227 -12.203 2.684 1 96.69 115 LEU A C 1
ATOM 873 O O . LEU A 1 115 ? -14.188 -12.656 2.055 1 96.69 115 LEU A O 1
ATOM 877 N N . GLN A 1 116 ? -12.523 -12.852 3.541 1 95.31 116 GLN A N 1
ATOM 878 C CA . GLN A 1 116 ? -12.891 -14.219 3.887 1 95.31 116 GLN A CA 1
ATOM 879 C C . GLN A 1 116 ? -13.477 -14.289 5.297 1 95.31 116 GLN A C 1
ATOM 881 O O . GLN A 1 116 ? -12.773 -14.031 6.277 1 95.31 116 GLN A O 1
ATOM 886 N N . TYR A 1 117 ? -14.711 -14.633 5.363 1 90.44 117 TYR A N 1
ATOM 887 C CA . TYR A 1 117 ? -15.375 -14.758 6.656 1 90.44 117 TYR A CA 1
ATOM 888 C C . TYR A 1 117 ? -15.203 -16.156 7.223 1 90.44 117 TYR A C 1
ATOM 890 O O . TYR A 1 117 ? -15.508 -17.156 6.547 1 90.44 117 TYR A O 1
ATOM 898 N N . GLY A 1 118 ? -14.695 -16.172 8.43 1 82.5 118 GLY A N 1
ATOM 899 C CA . GLY A 1 118 ? -14.445 -17.453 9.062 1 82.5 118 GLY A CA 1
ATOM 900 C C . GLY A 1 118 ? -13.125 -18.078 8.664 1 82.5 118 GLY A C 1
ATOM 901 O O . GLY A 1 118 ? -12.969 -19.297 8.672 1 82.5 118 GLY A O 1
ATOM 902 N N . GLN A 1 119 ? -12.25 -17.219 8.18 1 73.5 119 GLN A N 1
ATOM 903 C CA . GLN A 1 119 ? -10.945 -17.688 7.73 1 73.5 119 GLN A CA 1
ATOM 904 C C . GLN A 1 119 ? -10.164 -18.328 8.883 1 73.5 119 GLN A C 1
ATOM 906 O O . GLN A 1 119 ? -10.055 -17.75 9.961 1 73.5 119 GLN A O 1
ATOM 911 N N . THR A 1 120 ? -9.711 -19.484 8.617 1 66.81 120 THR A N 1
ATOM 912 C CA . THR A 1 120 ? -8.945 -20.219 9.617 1 66.81 120 THR A CA 1
ATOM 913 C C . THR A 1 120 ? -7.445 -20.109 9.336 1 66.81 120 THR A C 1
ATOM 915 O O . THR A 1 120 ? -6.625 -20.344 10.219 1 66.81 120 THR A O 1
ATOM 918 N N . THR A 1 121 ? -7.164 -19.797 8.086 1 66.94 121 THR A N 1
ATOM 919 C CA . THR A 1 121 ? -5.758 -19.703 7.707 1 66.94 121 THR A CA 1
ATOM 920 C C . THR A 1 121 ? -5.184 -18.344 8.094 1 66.94 121 THR A C 1
ATOM 922 O O . THR A 1 121 ? -5.91 -17.359 8.141 1 66.94 121 THR A O 1
ATOM 925 N N . ALA A 1 122 ? -3.916 -18.438 8.328 1 80.88 122 ALA A N 1
ATOM 926 C CA . ALA A 1 122 ? -3.227 -17.188 8.672 1 80.88 122 ALA A CA 1
ATOM 927 C C . ALA A 1 122 ? -3.02 -16.312 7.438 1 80.88 122 ALA A C 1
ATOM 929 O O . ALA A 1 122 ? -3.07 -16.812 6.305 1 80.88 122 ALA A O 1
ATOM 930 N N . GLY A 1 123 ? -2.928 -15.055 7.711 1 89 123 GLY A N 1
ATOM 931 C CA . GLY A 1 123 ? -2.621 -14.125 6.637 1 89 123 GLY A CA 1
ATOM 932 C C . GLY A 1 123 ? -3.828 -13.336 6.168 1 89 123 GLY A C 1
ATOM 933 O O . GLY A 1 123 ? -4.844 -13.266 6.867 1 89 123 GLY A O 1
ATOM 934 N N . PHE A 1 124 ? -3.686 -12.617 5.113 1 94.62 124 PHE A N 1
ATOM 935 C CA . PHE A 1 124 ? -4.742 -11.828 4.492 1 94.62 124 PHE A CA 1
ATOM 936 C C . PHE A 1 124 ? -4.574 -11.789 2.98 1 94.62 124 PHE A C 1
ATOM 938 O O . PHE A 1 124 ? -3.48 -12.031 2.465 1 94.62 124 PHE A O 1
ATOM 945 N N . ASN A 1 125 ? -5.691 -11.609 2.299 1 96.88 125 ASN A N 1
ATOM 946 C CA . ASN A 1 125 ? -5.648 -11.477 0.848 1 96.88 125 ASN A CA 1
ATOM 947 C C . ASN A 1 125 ? -5.148 -10.094 0.427 1 96.88 125 ASN A C 1
ATOM 949 O O . ASN A 1 125 ? -5.688 -9.078 0.862 1 96.88 125 ASN A O 1
ATOM 953 N N . VAL A 1 126 ? -4.129 -10.078 -0.386 1 97.31 126 VAL A N 1
ATOM 954 C CA . VAL A 1 126 ? -3.545 -8.82 -0.82 1 97.31 126 VAL A CA 1
ATOM 955 C C . VAL A 1 126 ? -4.391 -8.211 -1.94 1 97.31 126 VAL A C 1
ATOM 957 O O . VAL A 1 126 ? -4.785 -8.914 -2.875 1 97.31 126 VAL A O 1
ATOM 960 N N . PRO A 1 127 ? -4.695 -6.934 -1.892 1 97.81 127 PRO A N 1
ATOM 961 C CA . PRO A 1 127 ? -5.59 -6.305 -2.863 1 97.81 127 PRO A CA 1
ATOM 962 C C . PRO A 1 127 ? -5.016 -6.289 -4.277 1 97.81 127 PRO A C 1
ATOM 964 O O . PRO A 1 127 ? -3.793 -6.27 -4.449 1 97.81 127 PRO A O 1
ATOM 967 N N . PHE A 1 128 ? -5.949 -6.273 -5.285 1 96.62 128 PHE A N 1
ATOM 968 C CA . PHE A 1 128 ? -5.617 -6.125 -6.695 1 96.62 128 PHE A CA 1
ATOM 969 C C . PHE A 1 128 ? -5.969 -4.723 -7.188 1 96.62 128 PHE A C 1
ATOM 971 O O . PHE A 1 128 ? -6.906 -4.102 -6.688 1 96.62 128 PHE A O 1
ATOM 978 N N . CYS A 1 129 ? -5.25 -4.215 -8.148 1 95.75 129 CYS A N 1
ATOM 979 C CA . CYS A 1 129 ? -5.578 -2.957 -8.805 1 95.75 129 CYS A CA 1
ATOM 980 C C . CYS A 1 129 ? -4.895 -2.855 -10.164 1 95.75 129 CYS A C 1
ATOM 982 O O . CYS A 1 129 ? -4.207 -3.787 -10.586 1 95.75 129 CYS A O 1
ATOM 984 N N . GLY A 1 130 ? -5.234 -1.804 -10.922 1 94.38 130 GLY A N 1
ATOM 985 C CA . GLY A 1 130 ? -4.629 -1.536 -12.219 1 94.38 130 GLY A CA 1
ATOM 986 C C . GLY A 1 130 ? -5.441 -2.084 -13.383 1 94.38 130 GLY A C 1
ATOM 987 O O . GLY A 1 130 ? -6.629 -2.377 -13.234 1 94.38 130 GLY A O 1
ATOM 988 N N . LEU A 1 131 ? -4.777 -2.104 -14.531 1 94.12 131 LEU A N 1
ATOM 989 C CA . LEU A 1 131 ? -5.352 -2.721 -15.727 1 94.12 131 LEU A CA 1
ATOM 990 C C . LEU A 1 131 ? -5.152 -4.234 -15.703 1 94.12 131 LEU A C 1
ATOM 992 O O . LEU A 1 131 ? -4.047 -4.719 -15.945 1 94.12 131 LEU A O 1
ATOM 996 N N . ILE A 1 132 ? -6.199 -4.965 -15.406 1 93.94 132 ILE A N 1
ATOM 997 C CA . ILE A 1 132 ? -6.09 -6.398 -15.18 1 93.94 132 ILE A CA 1
ATOM 998 C C . ILE A 1 132 ? -6.906 -7.152 -16.234 1 93.94 132 ILE A C 1
ATOM 1000 O O . ILE A 1 132 ? -8.102 -6.906 -16.391 1 93.94 132 ILE A O 1
ATOM 1004 N N . GLN A 1 133 ? -6.234 -7.996 -16.875 1 93.44 133 GLN A N 1
ATOM 1005 C CA . GLN A 1 133 ? -6.875 -8.906 -17.828 1 93.44 133 GLN A CA 1
ATOM 1006 C C . GLN A 1 133 ? -6.262 -10.305 -17.734 1 93.44 133 GLN A C 1
ATOM 1008 O O . GLN A 1 133 ? -5.039 -10.453 -17.75 1 93.44 133 GLN A O 1
ATOM 1013 N N . GLY A 1 134 ? -7.121 -11.281 -17.641 1 93.38 134 GLY A N 1
ATOM 1014 C CA . GLY A 1 134 ? -6.645 -12.656 -17.672 1 93.38 134 GLY A CA 1
ATOM 1015 C C . GLY A 1 134 ? -5.898 -13.055 -16.406 1 93.38 134 GLY A C 1
ATOM 1016 O O . GLY A 1 134 ? -5.016 -13.914 -16.453 1 93.38 134 GLY A O 1
ATOM 1017 N N . VAL A 1 135 ? -6.121 -12.375 -15.383 1 96 135 VAL A N 1
ATOM 1018 C CA . VAL A 1 135 ? -5.512 -12.688 -14.094 1 96 135 VAL A CA 1
ATOM 1019 C C . VAL A 1 135 ? -6.562 -13.281 -13.148 1 96 135 VAL A C 1
ATOM 1021 O O . VAL A 1 135 ? -7.734 -12.883 -13.195 1 96 135 VAL A O 1
ATOM 1024 N N . SER A 1 136 ? -6.164 -14.211 -12.398 1 97 136 SER A N 1
ATOM 1025 C CA . SER A 1 136 ? -7.066 -14.789 -11.414 1 97 136 SER A CA 1
ATOM 1026 C C . SER A 1 136 ? -6.324 -15.156 -10.133 1 97 136 SER A C 1
ATOM 1028 O O . SER A 1 136 ? -5.098 -15.023 -10.062 1 97 136 SER A O 1
ATOM 1030 N N . THR A 1 137 ? -7.055 -15.383 -9.156 1 98.06 137 THR A N 1
ATOM 1031 C CA . THR A 1 137 ? -6.59 -16 -7.922 1 98.06 137 THR A CA 1
ATOM 1032 C C . THR A 1 137 ? -7.586 -17.062 -7.434 1 98.06 137 THR A C 1
ATOM 1034 O O . THR A 1 137 ? -8.703 -17.141 -7.941 1 98.06 137 THR A O 1
ATOM 1037 N N . VAL A 1 138 ? -7.137 -17.938 -6.609 1 97.69 138 VAL A N 1
ATOM 1038 C CA . VAL A 1 138 ? -8 -18.953 -6.008 1 97.69 138 VAL A CA 1
ATOM 1039 C C . VAL A 1 138 ? -7.875 -18.906 -4.488 1 97.69 138 VAL A C 1
ATOM 1041 O O . VAL A 1 138 ? -6.77 -18.953 -3.947 1 97.69 138 VAL A O 1
ATOM 1044 N N . VAL A 1 139 ? -8.984 -18.75 -3.893 1 96.88 139 VAL A N 1
ATOM 1045 C CA . VAL A 1 139 ? -9.023 -18.688 -2.436 1 96.88 139 VAL A CA 1
ATOM 1046 C C . VAL A 1 139 ? -9.531 -20 -1.874 1 96.88 139 VAL A C 1
ATOM 1048 O O . VAL A 1 139 ? -10.57 -20.516 -2.309 1 96.88 139 VAL A O 1
ATOM 1051 N N . ASP A 1 140 ? -8.711 -20.609 -0.995 1 95 140 ASP A N 1
ATOM 1052 C CA . ASP A 1 140 ? -9.172 -21.766 -0.245 1 95 140 ASP A CA 1
ATOM 1053 C C . ASP A 1 140 ? -10.289 -21.391 0.729 1 95 140 ASP A C 1
ATOM 1055 O O . ASP A 1 140 ? -10.07 -20.594 1.646 1 95 140 ASP A O 1
ATOM 1059 N N . VAL A 1 141 ? -11.469 -21.953 0.589 1 94.38 141 VAL A N 1
ATOM 1060 C CA . VAL A 1 141 ? -12.609 -21.484 1.374 1 94.38 141 VAL A CA 1
ATOM 1061 C C . VAL A 1 141 ? -13.086 -22.594 2.307 1 94.38 141 VAL A C 1
ATOM 1063 O O . VAL A 1 141 ? -14.242 -22.578 2.752 1 94.38 141 VAL A O 1
ATOM 1066 N N . ARG A 1 142 ? -12.297 -23.578 2.518 1 89.88 142 ARG A N 1
ATOM 1067 C CA . ARG A 1 142 ? -12.656 -24.562 3.525 1 89.88 142 ARG A CA 1
ATOM 1068 C C . ARG A 1 142 ? -12.867 -23.906 4.887 1 89.88 142 ARG A C 1
ATOM 1070 O O . ARG A 1 142 ? -11.992 -23.188 5.379 1 89.88 142 ARG A O 1
ATOM 1077 N N . GLY A 1 143 ? -13.977 -24.047 5.438 1 84.5 143 GLY A N 1
ATOM 1078 C CA . GLY A 1 143 ? -14.281 -23.453 6.73 1 84.5 143 GLY A CA 1
ATOM 1079 C C . GLY A 1 143 ? -14.789 -22.031 6.637 1 84.5 143 GLY A C 1
ATOM 1080 O O . GLY A 1 143 ? -15.164 -21.422 7.645 1 84.5 143 GLY A O 1
ATOM 1081 N N . THR A 1 144 ? -14.766 -21.453 5.457 1 88.25 144 THR A N 1
ATOM 1082 C CA . THR A 1 144 ? -15.219 -20.094 5.223 1 88.25 144 THR A CA 1
ATOM 1083 C C . THR A 1 144 ? -16.734 -20.047 5.082 1 88.25 144 THR A C 1
ATOM 1085 O O . THR A 1 144 ? -17.328 -20.875 4.395 1 88.25 144 THR A O 1
ATOM 1088 N N . SER A 1 145 ? -17.391 -19.141 5.805 1 87.25 145 SER A N 1
ATOM 1089 C CA . SER A 1 145 ? -18.844 -19.016 5.734 1 87.25 145 SER A CA 1
ATOM 1090 C C . SER A 1 145 ? -19.266 -18.234 4.5 1 87.25 145 SER A C 1
ATOM 1092 O O . SER A 1 145 ? -20.25 -18.594 3.844 1 87.25 145 SER A O 1
ATOM 1094 N N . LYS A 1 146 ? -18.609 -17.234 4.195 1 93.19 146 LYS A N 1
ATOM 1095 C CA . LYS A 1 146 ? -18.844 -16.5 2.961 1 93.19 146 LYS A CA 1
ATOM 1096 C C . LYS A 1 146 ? -17.594 -15.758 2.498 1 93.19 146 LYS A C 1
ATOM 1098 O O . LYS A 1 146 ? -16.688 -15.508 3.295 1 93.19 146 LYS A O 1
ATOM 1103 N N . LEU A 1 147 ? -17.484 -15.562 1.226 1 95.88 147 LEU A N 1
ATOM 1104 C CA . LEU A 1 147 ? -16.438 -14.789 0.586 1 95.88 147 LEU A CA 1
ATOM 1105 C C . LEU A 1 147 ? -17 -13.523 -0.057 1 95.88 147 LEU A C 1
ATOM 1107 O O . LEU A 1 147 ? -17.984 -13.586 -0.797 1 95.88 147 LEU A O 1
ATOM 1111 N N . GLN A 1 148 ? -16.438 -12.398 0.299 1 96.06 148 GLN A N 1
ATOM 1112 C CA . GLN A 1 148 ? -16.906 -11.133 -0.263 1 96.06 148 GLN A CA 1
ATOM 1113 C C . GLN A 1 148 ? -15.789 -10.461 -1.071 1 96.06 148 GLN A C 1
ATOM 1115 O O . GLN A 1 148 ? -14.672 -10.305 -0.587 1 96.06 148 GLN A O 1
ATOM 1120 N N . VAL A 1 149 ? -16.062 -10.18 -2.326 1 97.88 149 VAL A N 1
ATOM 1121 C CA . VAL A 1 149 ? -15.156 -9.383 -3.146 1 97.88 149 VAL A CA 1
ATOM 1122 C C . VAL A 1 149 ? -15.602 -7.918 -3.119 1 97.88 149 VAL A C 1
ATOM 1124 O O . VAL A 1 149 ? -16.734 -7.598 -3.49 1 97.88 149 VAL A O 1
ATOM 1127 N N . VAL A 1 150 ? -14.734 -7.078 -2.637 1 98.06 150 VAL A N 1
ATOM 1128 C CA . VAL A 1 150 ? -15.047 -5.664 -2.439 1 98.06 150 VAL A CA 1
ATOM 1129 C C . VAL A 1 150 ? -14.203 -4.809 -3.379 1 98.06 150 VAL A C 1
ATOM 1131 O O . VAL A 1 150 ? -12.984 -4.949 -3.424 1 98.06 150 VAL A O 1
ATOM 1134 N N . VAL A 1 151 ? -14.852 -3.971 -4.156 1 97.75 151 VAL A N 1
ATOM 1135 C CA . VAL A 1 151 ? -14.148 -2.975 -4.957 1 97.75 151 VAL A CA 1
ATOM 1136 C C . VAL A 1 151 ? -14.367 -1.586 -4.359 1 97.75 151 VAL A C 1
ATOM 1138 O O . VAL A 1 151 ? -15.5 -1.125 -4.23 1 97.75 151 VAL A O 1
ATOM 1141 N N . THR A 1 152 ? -13.328 -1.003 -3.857 1 97.94 152 THR A N 1
ATOM 1142 C CA . THR A 1 152 ? -13.312 0.4 -3.457 1 97.94 152 THR A CA 1
ATOM 1143 C C . THR A 1 152 ? -12.5 1.237 -4.445 1 97.94 152 THR A C 1
ATOM 1145 O O . THR A 1 152 ? -11.273 1.134 -4.492 1 97.94 152 THR A O 1
ATOM 1148 N N . ALA A 1 153 ? -13.203 2.043 -5.23 1 96.88 153 ALA A N 1
ATOM 1149 C CA . ALA A 1 153 ? -12.555 2.814 -6.285 1 96.88 153 ALA A CA 1
ATOM 1150 C C . ALA A 1 153 ? -12.797 4.309 -6.105 1 96.88 153 ALA A C 1
ATOM 1152 O O . ALA A 1 153 ? -13.953 4.754 -6.078 1 96.88 153 ALA A O 1
ATOM 1153 N N . GLN A 1 154 ? -11.727 5.082 -5.938 1 96.06 154 GLN A N 1
ATOM 1154 C CA . GLN A 1 154 ? -11.812 6.539 -5.891 1 96.06 154 GLN A CA 1
ATOM 1155 C C . GLN A 1 154 ? -11.82 7.133 -7.297 1 96.06 154 GLN A C 1
ATOM 1157 O O . GLN A 1 154 ? -12.25 8.273 -7.492 1 96.06 154 GLN A O 1
ATOM 1162 N N . SER A 1 155 ? -11.273 6.359 -8.25 1 91.06 155 SER A N 1
ATOM 1163 C CA . SER A 1 155 ? -11.18 6.836 -9.625 1 91.06 155 SER A CA 1
ATOM 1164 C C . SER A 1 155 ? -12.562 6.902 -10.273 1 91.06 155 SER A C 1
ATOM 1166 O O . SER A 1 155 ? -13.375 5.992 -10.109 1 91.06 155 SER A O 1
ATOM 1168 N N . PRO A 1 156 ? -12.875 7.992 -11.023 1 83.06 156 PRO A N 1
ATOM 1169 C CA . PRO A 1 156 ? -14.188 8.109 -11.664 1 83.06 156 PRO A CA 1
ATOM 1170 C C . PRO A 1 156 ? -14.305 7.262 -12.93 1 83.06 156 PRO A C 1
ATOM 1172 O O . PRO A 1 156 ? -15.328 7.301 -13.617 1 83.06 156 PRO A O 1
ATOM 1175 N N . ASN A 1 157 ? -13.383 6.414 -13.297 1 88.19 157 ASN A N 1
ATOM 1176 C CA . ASN A 1 157 ? -13.438 5.625 -14.523 1 88.19 157 ASN A CA 1
ATOM 1177 C C . ASN A 1 157 ? -13.109 4.16 -14.258 1 88.19 157 ASN A C 1
ATOM 1179 O O . ASN A 1 157 ? -12.438 3.516 -15.07 1 88.19 157 ASN A O 1
ATOM 1183 N N . ALA A 1 158 ? -13.555 3.764 -13.203 1 94.75 158 ALA A N 1
ATOM 1184 C CA . ALA A 1 158 ? -13.289 2.369 -12.867 1 94.75 158 ALA A CA 1
ATOM 1185 C C . ALA A 1 158 ? -14.258 1.435 -13.586 1 94.75 158 ALA A C 1
ATOM 1187 O O . ALA A 1 158 ? -15.438 1.761 -13.75 1 94.75 158 ALA A O 1
ATOM 1188 N N . LEU A 1 159 ? -13.859 0.346 -14.086 1 94.25 159 LEU A N 1
ATOM 1189 C CA . LEU A 1 159 ? -14.609 -0.726 -14.727 1 94.25 159 LEU A CA 1
ATOM 1190 C C . LEU A 1 159 ? -14.102 -2.092 -14.281 1 94.25 159 LEU A C 1
ATOM 1192 O O . LEU A 1 159 ? -12.891 -2.293 -14.141 1 94.25 159 LEU A O 1
ATOM 1196 N N . TRP A 1 160 ? -15.047 -3.02 -14.031 1 96 160 TRP A N 1
ATOM 1197 C CA . TRP A 1 160 ? -14.578 -4.375 -13.766 1 96 160 TRP A CA 1
ATOM 1198 C C . TRP A 1 160 ? -15.617 -5.402 -14.195 1 96 160 TRP A C 1
ATOM 1200 O O . TRP A 1 160 ? -16.812 -5.102 -14.258 1 96 160 TRP A O 1
ATOM 1210 N N . ASN A 1 161 ? -15.195 -6.438 -14.609 1 94 161 ASN A N 1
ATOM 1211 C CA . ASN A 1 161 ? -15.891 -7.684 -14.906 1 94 161 ASN A CA 1
ATOM 1212 C C . ASN A 1 161 ? -15.164 -8.891 -14.32 1 94 161 ASN A C 1
ATOM 1214 O O . ASN A 1 161 ? -14.164 -9.344 -14.883 1 94 161 ASN A O 1
ATOM 1218 N N . ILE A 1 162 ? -15.641 -9.352 -13.141 1 96.25 162 ILE A N 1
ATOM 1219 C CA . ILE A 1 162 ? -14.961 -10.398 -12.375 1 96.25 162 ILE A CA 1
ATOM 1220 C C . ILE A 1 162 ? -15.844 -11.641 -12.32 1 96.25 162 ILE A C 1
ATOM 1222 O O . ILE A 1 162 ? -17.031 -11.562 -11.969 1 96.25 162 ILE A O 1
ATOM 1226 N N . ARG A 1 163 ? -15.305 -12.695 -12.688 1 93.31 163 ARG A N 1
ATOM 1227 C CA . ARG A 1 163 ? -16 -13.977 -12.625 1 93.31 163 ARG A CA 1
ATOM 1228 C C . ARG A 1 163 ? -15.625 -14.75 -11.367 1 93.31 163 ARG A C 1
ATOM 1230 O O . ARG A 1 163 ? -14.438 -14.953 -11.102 1 93.31 163 ARG A O 1
ATOM 1237 N N . LEU A 1 164 ? -16.609 -15.125 -10.586 1 94.06 164 LEU A N 1
ATOM 1238 C CA . LEU A 1 164 ? -16.406 -15.953 -9.406 1 94.06 164 LEU A CA 1
ATOM 1239 C C . LEU A 1 164 ? -16.922 -17.359 -9.633 1 94.06 164 LEU A C 1
ATOM 1241 O O . LEU A 1 164 ? -18.109 -17.547 -9.922 1 94.06 164 LEU A O 1
ATOM 1245 N N . ALA A 1 165 ? -16.031 -18.297 -9.531 1 93.81 165 ALA A N 1
ATOM 1246 C CA . ALA A 1 165 ? -16.391 -19.688 -9.781 1 93.81 165 ALA A CA 1
ATOM 1247 C C . ALA A 1 165 ? -16.047 -20.578 -8.578 1 93.81 165 ALA A C 1
ATOM 1249 O O . ALA A 1 165 ? -14.93 -20.531 -8.07 1 93.81 165 ALA A O 1
ATOM 1250 N N . GLN A 1 166 ? -17 -21.359 -8.164 1 93.94 166 GLN A N 1
ATOM 1251 C CA . GLN A 1 166 ? -16.797 -22.281 -7.047 1 93.94 166 GLN A CA 1
ATOM 1252 C C . GLN A 1 166 ? -16.156 -23.594 -7.516 1 93.94 166 GLN A C 1
ATOM 1254 O O . GLN A 1 166 ? -16.5 -24.109 -8.578 1 93.94 166 GLN A O 1
ATOM 1259 N N . ILE A 1 167 ? -15.203 -24.062 -6.773 1 95.81 167 ILE A N 1
ATOM 1260 C CA . ILE A 1 167 ? -14.508 -25.312 -7.059 1 95.81 167 ILE A CA 1
ATOM 1261 C C . ILE A 1 167 ? -14.922 -26.375 -6.035 1 95.81 167 ILE A C 1
ATOM 1263 O O . ILE A 1 167 ? -14.641 -26.234 -4.844 1 95.81 167 ILE A O 1
ATOM 1267 N N . ASN A 1 168 ? -15.508 -27.453 -6.516 1 93.56 168 ASN A N 1
ATOM 1268 C CA . ASN A 1 168 ? -15.914 -28.531 -5.637 1 93.56 168 ASN A CA 1
ATOM 1269 C C . ASN A 1 168 ? -14.711 -29.328 -5.145 1 93.56 168 ASN A C 1
ATOM 1271 O O . ASN A 1 168 ? -13.789 -29.609 -5.91 1 93.56 168 ASN A O 1
ATOM 1275 N N . CYS A 1 169 ? -14.789 -29.703 -3.92 1 93.69 169 CYS A N 1
ATOM 1276 C CA . CYS A 1 169 ? -13.719 -30.5 -3.346 1 93.69 169 CYS A CA 1
ATOM 1277 C C . CYS A 1 169 ? -13.586 -31.828 -4.074 1 93.69 169 CYS A C 1
ATOM 1279 O O . CYS A 1 169 ? -12.477 -32.312 -4.293 1 93.69 169 CYS A O 1
ATOM 1281 N N . SER A 1 170 ? -14.664 -32.344 -4.477 1 92.94 170 SER A N 1
ATOM 1282 C CA . SER A 1 170 ? -14.703 -33.656 -5.141 1 92.94 170 SER A CA 1
ATOM 1283 C C . SER A 1 170 ? -14.07 -33.562 -6.523 1 92.94 170 SER A C 1
ATOM 1285 O O . SER A 1 170 ? -13.688 -34.594 -7.09 1 92.94 170 SER A O 1
ATOM 1287 N N . SER A 1 171 ? -13.977 -32.344 -7.02 1 91.31 171 SER A N 1
ATOM 1288 C CA . SER A 1 171 ? -13.414 -32.188 -8.359 1 91.31 171 SER A CA 1
ATOM 1289 C C . SER A 1 171 ? -11.898 -32 -8.297 1 91.31 171 SER A C 1
ATOM 1291 O O . SER A 1 171 ? -11.227 -32.031 -9.328 1 91.31 171 SER A O 1
ATOM 1293 N N . VAL A 1 172 ? -11.367 -31.797 -7.109 1 92.94 172 VAL A N 1
ATOM 1294 C CA . VAL A 1 172 ? -9.938 -31.547 -6.961 1 92.94 172 VAL A CA 1
ATOM 1295 C C . VAL A 1 172 ? -9.18 -32.875 -7.027 1 92.94 172 VAL A C 1
ATOM 1297 O O . VAL A 1 172 ? -9.477 -33.812 -6.27 1 92.94 172 VAL A O 1
ATOM 1300 N N . ARG A 1 173 ? -8.344 -32.969 -8.047 1 85.25 173 ARG A N 1
ATOM 1301 C CA . ARG A 1 173 ? -7.551 -34.188 -8.195 1 85.25 173 ARG A CA 1
ATOM 1302 C C . ARG A 1 173 ? -6.07 -33.875 -8.352 1 85.25 173 ARG A C 1
ATOM 1304 O O . ARG A 1 173 ? -5.711 -32.781 -8.852 1 85.25 173 ARG A O 1
ATOM 1311 N N . VAL A 1 174 ? -5.301 -34.75 -7.836 1 85.88 174 VAL A N 1
ATOM 1312 C CA . VAL A 1 174 ? -3.869 -34.688 -8.117 1 85.88 174 VAL A CA 1
ATOM 1313 C C . VAL A 1 174 ? -3.615 -35 -9.586 1 85.88 174 VAL A C 1
ATOM 1315 O O . VAL A 1 174 ? -4.047 -36.031 -10.102 1 85.88 174 VAL A O 1
ATOM 1318 N N . PRO A 1 175 ? -3.014 -34.031 -10.164 1 82.06 175 PRO A N 1
ATOM 1319 C CA . PRO A 1 175 ? -2.809 -34.281 -11.594 1 82.06 175 PRO A CA 1
ATOM 1320 C C . PRO A 1 175 ? -1.896 -35.469 -11.867 1 82.06 175 PRO A C 1
ATOM 1322 O O . PRO A 1 175 ? -0.89 -35.656 -11.172 1 82.06 175 PRO A O 1
ATOM 1325 N N . VAL A 1 176 ? -2.387 -36.344 -12.672 1 78.94 176 VAL A N 1
ATOM 1326 C CA . VAL A 1 176 ? -1.534 -37.438 -13.172 1 78.94 176 VAL A CA 1
ATOM 1327 C C . VAL A 1 176 ? -0.784 -36.969 -14.414 1 78.94 176 VAL A C 1
ATOM 1329 O O . VAL A 1 176 ? -1.395 -36.688 -15.453 1 78.94 176 VAL A O 1
ATOM 1332 N N . VAL A 1 177 ? 0.465 -36.75 -14.18 1 81.69 177 VAL A N 1
ATOM 1333 C CA . VAL A 1 177 ? 1.239 -36.188 -15.281 1 81.69 177 VAL A CA 1
ATOM 1334 C C . VAL A 1 177 ? 2.164 -37.281 -15.859 1 81.69 177 VAL A C 1
ATOM 1336 O O . VAL A 1 177 ? 3.055 -37.781 -15.164 1 81.69 177 VAL A O 1
ATOM 1339 N N . GLU A 1 178 ? 1.856 -37.562 -17.078 1 83.44 178 GLU A N 1
ATOM 1340 C CA . GLU A 1 178 ? 2.701 -38.531 -17.797 1 83.44 178 GLU A CA 1
ATOM 1341 C C . GLU A 1 178 ? 4.098 -37.938 -18.031 1 83.44 178 GLU A C 1
ATOM 1343 O O . GLU A 1 178 ? 4.254 -36.75 -18.281 1 83.44 178 GLU A O 1
ATOM 1348 N N . ALA A 1 179 ? 5.121 -38.75 -17.875 1 81.69 179 ALA A N 1
ATOM 1349 C CA . ALA A 1 179 ? 6.5 -38.469 -18.25 1 81.69 179 ALA A CA 1
ATOM 1350 C C . ALA A 1 179 ? 7.07 -37.312 -17.406 1 81.69 179 ALA A C 1
ATOM 1352 O O . ALA A 1 179 ? 7.871 -36.531 -17.891 1 81.69 179 ALA A O 1
ATOM 1353 N N . CYS A 1 180 ? 6.504 -37.219 -16.188 1 92.25 180 CYS A N 1
ATOM 1354 C CA . CYS A 1 180 ? 7.055 -36.125 -15.391 1 92.25 180 CYS A CA 1
ATOM 1355 C C . CYS A 1 180 ? 8.383 -36.531 -14.766 1 92.25 180 CYS A C 1
ATOM 1357 O O . CYS A 1 180 ? 8.609 -37.719 -14.484 1 92.25 180 CYS A O 1
ATOM 1359 N N . GLY A 1 181 ? 9.273 -35.531 -14.641 1 95.62 181 GLY A N 1
ATOM 1360 C CA . GLY A 1 181 ? 10.477 -35.625 -13.828 1 95.62 181 GLY A CA 1
ATOM 1361 C C . GLY A 1 181 ? 11.586 -36.406 -14.516 1 95.62 181 GLY A C 1
ATOM 1362 O O . GLY A 1 181 ? 12.523 -36.875 -13.859 1 95.62 181 GLY A O 1
ATOM 1363 N N . ILE A 1 182 ? 11.516 -36.594 -15.812 1 94.19 182 ILE A N 1
ATOM 1364 C CA . ILE A 1 182 ? 12.547 -37.344 -16.547 1 94.19 182 ILE A CA 1
ATOM 1365 C C . ILE A 1 182 ? 13.578 -36.375 -17.109 1 94.19 182 ILE A C 1
ATOM 1367 O O . ILE A 1 182 ? 13.273 -35.594 -18.031 1 94.19 182 ILE A O 1
ATOM 1371 N N . ALA A 1 183 ? 14.742 -36.375 -16.562 1 93.56 183 ALA A N 1
ATOM 1372 C CA . ALA A 1 183 ? 15.844 -35.562 -17.062 1 93.56 183 ALA A CA 1
ATOM 1373 C C . ALA A 1 183 ? 16.578 -36.25 -18.203 1 93.56 183 ALA A C 1
ATOM 1375 O O . ALA A 1 183 ? 16.516 -37.5 -18.328 1 93.56 183 ALA A O 1
ATOM 1376 N N . ASN A 1 184 ? 17.188 -35.438 -19.047 1 89.56 184 ASN A N 1
ATOM 1377 C CA . ASN A 1 184 ? 18.016 -36 -20.109 1 89.56 184 ASN A CA 1
ATOM 1378 C C . ASN A 1 184 ? 19.453 -36.188 -19.656 1 89.56 184 ASN A C 1
ATOM 1380 O O . ASN A 1 184 ? 19.891 -35.625 -18.656 1 89.56 184 ASN A O 1
ATOM 1384 N N . ALA A 1 185 ? 20.109 -37.156 -20.375 1 76 185 ALA A N 1
ATOM 1385 C CA . ALA A 1 185 ? 21.562 -37.25 -20.156 1 76 185 ALA A CA 1
ATOM 1386 C C . ALA A 1 185 ? 22.297 -36.062 -20.766 1 76 185 ALA A C 1
ATOM 1388 O O . ALA A 1 185 ? 21.766 -35.375 -21.656 1 76 185 ALA A O 1
ATOM 1389 N N . VAL A 1 186 ? 23.266 -35.344 -20.125 1 61.78 186 VAL A N 1
ATOM 1390 C CA . VAL A 1 186 ? 24.031 -34.219 -20.641 1 61.78 186 VAL A CA 1
ATOM 1391 C C . VAL A 1 186 ? 24.328 -34.438 -22.125 1 61.78 186 VAL A C 1
ATOM 1393 O O . VAL A 1 186 ? 24.172 -33.5 -22.922 1 61.78 186 VAL A O 1
ATOM 1396 N N . TYR A 1 187 ? 25.141 -35.438 -22.594 1 46.38 187 TYR A N 1
ATOM 1397 C CA . TYR A 1 187 ? 25.406 -35.75 -24 1 46.38 187 TYR A CA 1
ATOM 1398 C C . TYR A 1 187 ? 24.562 -36.938 -24.469 1 46.38 187 TYR A C 1
ATOM 1400 O O . TYR A 1 187 ? 24.906 -38.094 -24.172 1 46.38 187 TYR A O 1
ATOM 1408 N N . PRO A 1 188 ? 23.281 -36.688 -24.625 1 42.66 188 PRO A N 1
ATOM 1409 C CA . PRO A 1 188 ? 22.5 -37.875 -24.969 1 42.66 188 PRO A CA 1
ATOM 1410 C C . PRO A 1 188 ? 23.109 -38.688 -26.109 1 42.66 188 PRO A C 1
ATOM 1412 O O . PRO A 1 188 ? 23.641 -38.125 -27.062 1 42.66 188 PRO A O 1
ATOM 1415 N N . ASN A 1 189 ? 23.797 -39.781 -25.859 1 33.72 189 ASN A N 1
ATOM 1416 C CA . ASN A 1 189 ? 24 -40.688 -27 1 33.72 189 ASN A CA 1
ATOM 1417 C C . ASN A 1 189 ? 22.734 -40.844 -27.812 1 33.72 189 ASN A C 1
ATOM 1419 O O . ASN A 1 189 ? 21.625 -40.844 -27.266 1 33.72 189 ASN A O 1
ATOM 1423 N N . MET A 1 190 ? 22.719 -40.469 -29.109 1 35 190 MET A N 1
ATOM 1424 C CA . MET A 1 190 ? 21.641 -40.625 -30.078 1 35 190 MET A CA 1
ATOM 1425 C C . MET A 1 190 ? 20.828 -41.875 -29.812 1 35 190 MET A C 1
ATOM 1427 O O . MET A 1 190 ? 19.797 -42.094 -30.453 1 35 190 MET A O 1
ATOM 1431 N N . ASP A 1 191 ? 21.453 -42.938 -29.312 1 31.55 191 ASP A N 1
ATOM 1432 C CA . ASP A 1 191 ? 20.781 -44.219 -29.328 1 31.55 191 ASP A CA 1
ATOM 1433 C C . ASP A 1 191 ? 19.734 -44.312 -28.219 1 31.55 191 ASP A C 1
ATOM 1435 O O . ASP A 1 191 ? 19.219 -45.406 -27.922 1 31.55 191 ASP A O 1
ATOM 1439 N N . SER A 1 192 ? 19.844 -43.5 -27.266 1 32.44 192 SER A N 1
ATOM 1440 C CA . SER A 1 192 ? 18.906 -43.812 -26.188 1 32.44 192 SER A CA 1
ATOM 1441 C C . SER A 1 192 ? 17.469 -43.719 -26.672 1 32.44 192 SER A C 1
ATOM 1443 O O . SER A 1 192 ? 17.125 -42.812 -27.438 1 32.44 192 SER A O 1
ATOM 1445 N N . LYS A 1 193 ? 16.719 -44.688 -26.484 1 31.78 193 LYS A N 1
ATOM 1446 C CA . LYS A 1 193 ? 15.328 -44.938 -26.844 1 31.78 193 LYS A CA 1
ATOM 1447 C C . LYS A 1 193 ? 14.469 -43.688 -26.562 1 31.78 193 LYS A C 1
ATOM 1449 O O . LYS A 1 193 ? 14.32 -43.312 -25.406 1 31.78 193 LYS A O 1
ATOM 1454 N N . GLU A 1 194 ? 14.391 -42.812 -27.438 1 32.28 194 GLU A N 1
ATOM 1455 C CA . GLU A 1 194 ? 13.297 -41.844 -27.5 1 32.28 194 GLU A CA 1
ATOM 1456 C C . GLU A 1 194 ? 11.984 -42.469 -27.016 1 32.28 194 GLU A C 1
ATOM 1458 O O . GLU A 1 194 ? 11.578 -43.531 -27.484 1 32.28 194 GLU A O 1
ATOM 1463 N N . ASN A 1 195 ? 11.703 -42.469 -25.766 1 30.5 195 ASN A N 1
ATOM 1464 C CA . ASN A 1 195 ? 10.32 -42.875 -25.562 1 30.5 195 ASN A CA 1
ATOM 1465 C C . ASN A 1 195 ? 9.422 -42.406 -26.703 1 30.5 195 ASN A C 1
ATOM 1467 O O . ASN A 1 195 ? 9.258 -41.219 -26.906 1 30.5 195 ASN A O 1
ATOM 1471 N N . LEU A 1 196 ? 9.391 -43.031 -27.875 1 30.11 196 LEU A N 1
ATOM 1472 C CA . LEU A 1 196 ? 8.594 -42.969 -29.094 1 30.11 196 LEU A CA 1
ATOM 1473 C C . LEU A 1 196 ? 7.168 -42.531 -28.781 1 30.11 196 LEU A C 1
ATOM 1475 O O . LEU A 1 196 ? 6.344 -43.344 -28.359 1 30.11 196 LEU A O 1
ATOM 1479 N N . LEU A 1 197 ? 6.949 -41.438 -27.984 1 31.3 197 LEU A N 1
ATOM 1480 C CA . LEU A 1 197 ? 5.559 -41 -28.141 1 31.3 197 LEU A CA 1
ATOM 1481 C C . LEU A 1 197 ? 5.18 -40.906 -29.609 1 31.3 197 LEU A C 1
ATOM 1483 O O . LEU A 1 197 ? 6.008 -40.562 -30.453 1 31.3 197 LEU A O 1
ATOM 1487 N N . SER A 1 198 ? 4.141 -41.656 -30.125 1 28.77 198 SER A N 1
ATOM 1488 C CA . SER A 1 198 ? 3.498 -41.625 -31.438 1 28.77 198 SER A CA 1
ATOM 1489 C C . SER A 1 198 ? 3.375 -40.188 -31.953 1 28.77 198 SER A C 1
ATOM 1491 O O . SER A 1 198 ? 3.092 -39.25 -31.188 1 28.77 198 SER A O 1
ATOM 1493 N N . SER A 1 199 ? 4.016 -39.812 -33.062 1 29.5 199 SER A N 1
ATOM 1494 C CA . SER A 1 199 ? 4.094 -38.594 -33.906 1 29.5 199 SER A CA 1
ATOM 1495 C C . SER A 1 199 ? 2.721 -37.969 -34.094 1 29.5 199 SER A C 1
ATOM 1497 O O . SER A 1 199 ? 1.779 -38.625 -34.531 1 29.5 199 SER A O 1
ATOM 1499 N N . PRO A 1 200 ? 2.268 -36.969 -33.344 1 30.56 200 PRO A N 1
ATOM 1500 C CA . PRO A 1 200 ? 1.018 -36.406 -33.844 1 30.56 200 PRO A CA 1
ATOM 1501 C C . PRO A 1 200 ? 1.107 -36 -35.312 1 30.56 200 PRO A C 1
ATOM 1503 O O . PRO A 1 200 ? 2.207 -35.781 -35.844 1 30.56 200 PRO A O 1
ATOM 1506 N N . PRO A 1 201 ? 0.057 -36.156 -36.125 1 27.36 201 PRO A N 1
ATOM 1507 C CA . PRO A 1 201 ? 0.01 -35.75 -37.531 1 27.36 201 PRO A CA 1
ATOM 1508 C C . PRO A 1 201 ? 0.461 -34.312 -37.75 1 27.36 201 PRO A C 1
ATOM 1510 O O . PRO A 1 201 ? 0.361 -33.5 -36.844 1 27.36 201 PRO A O 1
ATOM 1513 N N . LYS A 1 202 ? 1.252 -33.969 -38.781 1 30 202 LYS A N 1
ATOM 1514 C CA . LYS A 1 202 ? 1.83 -32.781 -39.438 1 30 202 LYS A CA 1
ATOM 1515 C C . LYS A 1 202 ? 0.799 -31.672 -39.594 1 30 202 LYS A C 1
ATOM 1517 O O . LYS A 1 202 ? -0.019 -31.688 -40.5 1 30 202 LYS A O 1
ATOM 1522 N N . SER A 1 203 ? 0.061 -31.188 -38.625 1 26.92 203 SER A N 1
ATOM 1523 C CA . SER A 1 203 ? -0.712 -30.047 -39.125 1 26.92 203 SER A CA 1
ATOM 1524 C C . SER A 1 203 ? 0.198 -28.906 -39.562 1 26.92 203 SER A C 1
ATOM 1526 O O . SER A 1 203 ? 1.215 -28.641 -38.938 1 26.92 203 SER A O 1
ATOM 1528 N N . ASN A 1 204 ? 0.287 -28.438 -40.875 1 25.23 204 ASN A N 1
ATOM 1529 C CA . ASN A 1 204 ? 0.893 -27.438 -41.719 1 25.23 204 ASN A CA 1
ATOM 1530 C C . ASN A 1 204 ? 0.818 -26.047 -41.125 1 25.23 204 ASN A C 1
ATOM 1532 O O . ASN A 1 204 ? 0.913 -25.047 -41.844 1 25.23 204 ASN A O 1
ATOM 1536 N N . MET A 1 205 ? 0.243 -25.781 -40 1 25.2 205 MET A N 1
ATOM 1537 C CA . MET A 1 205 ? 0.072 -24.344 -39.906 1 25.2 205 MET A CA 1
ATOM 1538 C C . MET A 1 205 ? 1.412 -23.641 -39.688 1 25.2 205 MET A C 1
ATOM 1540 O O . MET A 1 205 ? 2.117 -23.922 -38.719 1 25.2 205 MET A O 1
ATOM 1544 N N . THR A 1 206 ? 2.174 -23.156 -40.656 1 25.56 206 THR A N 1
ATOM 1545 C CA . THR A 1 206 ? 3.342 -22.297 -40.844 1 25.56 206 THR A CA 1
ATOM 1546 C C . THR A 1 206 ? 3.213 -21.031 -40 1 25.56 206 THR A C 1
ATOM 1548 O O . THR A 1 206 ? 2.516 -20.094 -40.406 1 25.56 206 THR A O 1
ATOM 1551 N N . ALA A 1 207 ? 2.873 -20.984 -38.781 1 27.11 207 ALA A N 1
ATOM 1552 C CA . ALA A 1 207 ? 2.863 -19.625 -38.219 1 27.11 207 ALA A CA 1
ATOM 1553 C C . ALA A 1 207 ? 4.273 -19.047 -38.188 1 27.11 207 ALA A C 1
ATOM 1555 O O . ALA A 1 207 ? 5.199 -19.688 -37.656 1 27.11 207 ALA A O 1
ATOM 1556 N N . SER A 1 208 ? 4.715 -18.203 -39.125 1 25.89 208 SER A N 1
ATOM 1557 C CA . SER A 1 208 ? 5.898 -17.359 -39.25 1 25.89 208 SER A CA 1
ATOM 1558 C C . SER A 1 208 ? 6.125 -16.531 -38 1 25.89 208 SER A C 1
ATOM 1560 O O . SER A 1 208 ? 5.297 -15.688 -37.656 1 25.89 208 SER A O 1
ATOM 1562 N N . PHE A 1 209 ? 6.664 -17.078 -37.031 1 25.94 209 PHE A N 1
ATOM 1563 C CA . PHE A 1 209 ? 7.035 -16.25 -35.875 1 25.94 209 PHE A CA 1
ATOM 1564 C C . PHE A 1 209 ? 8.047 -15.18 -36.281 1 25.94 209 PHE A C 1
ATOM 1566 O O . PHE A 1 209 ? 9.023 -15.484 -36.969 1 25.94 209 PHE A O 1
ATOM 1573 N N . PRO A 1 210 ? 7.711 -13.875 -36.281 1 28.92 210 PRO A N 1
ATOM 1574 C CA . PRO A 1 210 ? 8.727 -12.875 -36.594 1 28.92 210 PRO A CA 1
ATOM 1575 C C . PRO A 1 210 ? 9.984 -13.016 -35.75 1 28.92 210 PRO A C 1
ATOM 1577 O O . PRO A 1 210 ? 9.922 -13.555 -34.656 1 28.92 210 PRO A O 1
ATOM 1580 N N . THR A 1 211 ? 11.172 -13.016 -36.312 1 25.58 211 THR A N 1
ATOM 1581 C CA . THR A 1 211 ? 12.531 -13.016 -35.812 1 25.58 211 THR A CA 1
ATOM 1582 C C . THR A 1 211 ? 12.719 -11.898 -34.781 1 25.58 211 THR A C 1
ATOM 1584 O O . THR A 1 211 ? 12.641 -10.719 -35.125 1 25.58 211 THR A O 1
ATOM 1587 N N . PHE A 1 212 ? 12.211 -12.141 -33.688 1 25.48 212 PHE A N 1
ATOM 1588 C CA . PHE A 1 212 ? 12.422 -11.109 -32.656 1 25.48 212 PHE A CA 1
ATOM 1589 C C . PHE A 1 212 ? 13.898 -10.969 -32.344 1 25.48 212 PHE A C 1
ATOM 1591 O O . PHE A 1 212 ? 14.547 -11.93 -31.906 1 25.48 212 PHE A O 1
ATOM 1598 N N . ARG A 1 213 ? 14.703 -10.102 -33 1 25.28 213 ARG A N 1
ATOM 1599 C CA . ARG A 1 213 ? 16.047 -9.68 -32.594 1 25.28 213 ARG A CA 1
ATOM 1600 C C . ARG A 1 213 ? 16.031 -8.984 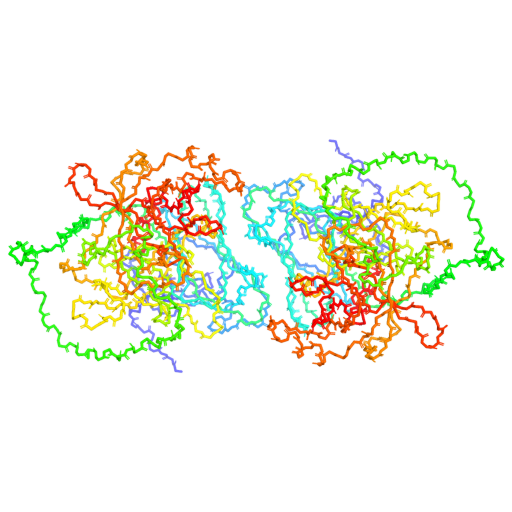-31.25 1 25.28 213 ARG A C 1
ATOM 1602 O O . ARG A 1 213 ? 15.391 -7.949 -31.078 1 25.28 213 ARG A O 1
ATOM 1609 N N . ALA A 1 214 ? 16.312 -9.617 -30.266 1 25.84 214 ALA A N 1
ATOM 1610 C CA . ALA A 1 214 ? 16.562 -9.039 -28.953 1 25.84 214 ALA A CA 1
ATOM 1611 C C . ALA A 1 214 ? 17.578 -7.902 -29.031 1 25.84 214 ALA A C 1
ATOM 1613 O O . ALA A 1 214 ? 18.656 -8.055 -29.625 1 25.84 214 ALA A O 1
ATOM 1614 N N . LYS A 1 215 ? 17.281 -6.676 -29.062 1 28.14 215 LYS A N 1
ATOM 1615 C CA . LYS A 1 215 ? 18.188 -5.539 -28.953 1 28.14 215 LYS A CA 1
ATOM 1616 C C . LYS A 1 215 ? 19.172 -5.742 -27.797 1 28.14 215 LYS A C 1
ATOM 1618 O O . LYS A 1 215 ? 18.766 -5.891 -26.656 1 28.14 215 LYS A O 1
ATOM 1623 N N . GLN A 1 216 ? 20.5 -6.203 -28.016 1 23.52 216 GLN A N 1
ATOM 1624 C CA . GLN A 1 216 ? 21.688 -6.273 -27.156 1 23.52 216 GLN A CA 1
ATOM 1625 C C . GLN A 1 216 ? 22.078 -4.891 -26.656 1 23.52 216 GLN A C 1
ATOM 1627 O O . GLN A 1 216 ? 22.453 -4.02 -27.438 1 23.52 216 GLN A O 1
ATOM 1632 N N . ARG A 1 217 ? 21.453 -4.277 -25.75 1 24.91 217 ARG A N 1
ATOM 1633 C CA . ARG A 1 217 ? 22.234 -3.168 -25.203 1 24.91 217 ARG A CA 1
ATOM 1634 C C . ARG A 1 217 ? 23.625 -3.631 -24.766 1 24.91 217 ARG A C 1
ATOM 1636 O O . ARG A 1 217 ? 23.75 -4.586 -24 1 24.91 217 ARG A O 1
ATOM 1643 N N . ASN A 1 218 ? 24.625 -3.225 -25.547 1 23.38 218 ASN A N 1
ATOM 1644 C CA . ASN A 1 218 ? 26.078 -3.346 -25.422 1 23.38 218 ASN A CA 1
ATOM 1645 C C . ASN A 1 218 ? 26.578 -2.764 -24.109 1 23.38 218 ASN A C 1
ATOM 1647 O O . ASN A 1 218 ? 27.062 -1.632 -24.062 1 23.38 218 ASN A O 1
ATOM 1651 N N . THR A 1 219 ? 25.859 -2.572 -23.016 1 24.66 219 THR A N 1
ATOM 1652 C CA . THR A 1 219 ? 26.719 -2.02 -21.984 1 24.66 219 THR A CA 1
ATOM 1653 C C . THR A 1 219 ? 27.891 -2.957 -21.719 1 24.66 219 THR A C 1
ATOM 1655 O O . THR A 1 219 ? 27.703 -4.16 -21.516 1 24.66 219 THR A O 1
ATOM 1658 N N . GLN A 1 220 ? 29.047 -2.551 -22.156 1 23.64 220 GLN A N 1
ATOM 1659 C CA . GLN A 1 220 ? 30.391 -3.076 -21.969 1 23.64 220 GLN A CA 1
ATOM 1660 C C . GLN A 1 220 ? 30.656 -3.385 -20.5 1 23.64 220 GLN A C 1
ATOM 1662 O O . GLN A 1 220 ? 31.031 -2.496 -19.719 1 23.64 220 GLN A O 1
ATOM 1667 N N . VAL A 1 221 ? 29.797 -3.873 -19.719 1 25.17 221 VAL A N 1
ATOM 1668 C CA . VAL A 1 221 ? 30.438 -4.199 -18.453 1 25.17 221 VAL A CA 1
ATOM 1669 C C . VAL A 1 221 ? 31.609 -5.145 -18.688 1 25.17 221 VAL A C 1
ATOM 1671 O O . VAL A 1 221 ? 31.562 -5.988 -19.594 1 25.17 221 VAL A O 1
ATOM 1674 N N . LYS A 1 222 ? 32.781 -4.883 -17.984 1 23.25 222 LYS A N 1
ATOM 1675 C CA . LYS A 1 222 ? 33.969 -5.684 -17.766 1 23.25 222 LYS A CA 1
ATOM 1676 C C . LYS A 1 222 ? 33.625 -7.148 -17.516 1 23.25 222 LYS A C 1
ATOM 1678 O O . LYS A 1 222 ? 32.875 -7.461 -16.594 1 23.25 222 LYS A O 1
ATOM 1683 N N . GLY A 1 223 ? 33.875 -8.07 -18.438 1 24.91 223 GLY A N 1
ATOM 1684 C CA . GLY A 1 223 ? 33.531 -9.406 -18.891 1 24.91 223 GLY A CA 1
ATOM 1685 C C . GLY A 1 223 ? 33.969 -10.492 -17.922 1 24.91 223 GLY A C 1
ATOM 1686 O O . GLY A 1 223 ? 34.062 -11.664 -18.281 1 24.91 223 GLY A O 1
ATOM 1687 N N . THR A 1 224 ? 34.312 -10.18 -16.594 1 24.44 224 THR A N 1
ATOM 1688 C CA . THR A 1 224 ? 34.969 -11.391 -16.109 1 24.44 224 THR A CA 1
ATOM 1689 C C . THR A 1 224 ? 34.062 -12.609 -16.281 1 24.44 224 THR A C 1
ATOM 1691 O O . THR A 1 224 ? 32.844 -12.469 -16.422 1 24.44 224 THR A O 1
ATOM 1694 N N . SER A 1 225 ? 34.562 -13.852 -16 1 25.7 225 SER A N 1
ATOM 1695 C CA . SER A 1 225 ? 34.375 -15.258 -16.344 1 25.7 225 SER A CA 1
ATOM 1696 C C . SER A 1 225 ? 32.969 -15.742 -16 1 25.7 225 SER A C 1
ATOM 1698 O O . SER A 1 225 ? 32.281 -15.117 -15.203 1 25.7 225 SER A O 1
ATOM 1700 N N . THR A 1 226 ? 32.594 -17.125 -16.391 1 28.41 226 THR A N 1
ATOM 1701 C CA . THR A 1 226 ? 31.656 -17.984 -17.109 1 28.41 226 THR A CA 1
ATOM 1702 C C . THR A 1 226 ? 30.484 -18.359 -16.203 1 28.41 226 THR A C 1
ATOM 1704 O O . THR A 1 226 ? 29.328 -18.234 -16.594 1 28.41 226 THR A O 1
ATOM 1707 N N . GLY A 1 227 ? 30.375 -19.422 -15.375 1 32.88 227 GLY A N 1
ATOM 1708 C CA . GLY A 1 227 ? 29.203 -20.234 -15.094 1 32.88 227 GLY A CA 1
ATOM 1709 C C . GLY A 1 227 ? 28.203 -19.562 -14.164 1 32.88 227 GLY A C 1
ATOM 1710 O O . GLY A 1 227 ? 28.609 -18.922 -13.188 1 32.88 227 GLY A O 1
ATOM 1711 N N . ARG A 1 228 ? 26.672 -18.969 -14.68 1 46 228 ARG A N 1
ATOM 1712 C CA . ARG A 1 228 ? 25.797 -17.906 -14.211 1 46 228 ARG A CA 1
ATOM 1713 C C . ARG A 1 228 ? 24.938 -18.375 -13.047 1 46 228 ARG A C 1
ATOM 1715 O O . ARG A 1 228 ? 24.469 -17.578 -12.242 1 46 228 ARG A O 1
ATOM 1722 N N . ILE A 1 229 ? 24.156 -19.531 -12.93 1 55.84 229 ILE A N 1
ATOM 1723 C CA . ILE A 1 229 ? 24.25 -20.156 -11.617 1 55.84 229 ILE A CA 1
ATOM 1724 C C . ILE A 1 229 ? 25.688 -20.078 -11.102 1 55.84 229 ILE A C 1
ATOM 1726 O O . ILE A 1 229 ? 26.594 -20.688 -11.68 1 55.84 229 ILE A O 1
ATOM 1730 N N . ILE A 1 230 ? 25.703 -19.047 -10.281 1 68.38 230 ILE A N 1
ATOM 1731 C CA . ILE A 1 230 ? 27.062 -18.938 -9.797 1 68.38 230 ILE A CA 1
ATOM 1732 C C . ILE A 1 230 ? 27.609 -20.312 -9.438 1 68.38 230 ILE A C 1
ATOM 1734 O O . ILE A 1 230 ? 26.969 -21.062 -8.695 1 68.38 230 ILE A O 1
ATOM 1738 N N . GLY A 1 231 ? 28.625 -20.703 -10.188 1 69.62 231 GLY A N 1
ATOM 1739 C CA . GLY A 1 231 ? 29.25 -21.984 -9.906 1 69.62 231 GLY A CA 1
ATOM 1740 C C . GLY A 1 231 ? 28.594 -23.141 -10.641 1 69.62 231 GLY A C 1
ATOM 1741 O O . GLY A 1 231 ? 28.812 -24.297 -10.305 1 69.62 231 GLY A O 1
ATOM 1742 N N . GLY A 1 232 ? 27.703 -22.812 -11.625 1 81.06 232 GLY A N 1
ATOM 1743 C CA . GLY A 1 232 ? 26.984 -23.859 -12.328 1 81.06 232 GLY A CA 1
ATOM 1744 C C . GLY A 1 232 ? 27.656 -24.297 -13.617 1 81.06 232 GLY A C 1
ATOM 1745 O O . GLY A 1 232 ? 28.766 -23.844 -13.922 1 81.06 232 GLY A O 1
ATOM 1746 N N . THR A 1 233 ? 27.078 -25.281 -14.227 1 84.62 233 THR A N 1
ATOM 1747 C CA . THR A 1 233 ? 27.531 -25.828 -15.5 1 84.62 233 THR A CA 1
ATOM 1748 C C . THR A 1 233 ? 26.438 -25.719 -16.562 1 84.62 233 THR A C 1
ATOM 1750 O O . THR A 1 233 ? 25.25 -25.719 -16.234 1 84.62 233 THR A O 1
ATOM 1753 N N . GLU A 1 234 ? 26.938 -25.547 -17.766 1 84.12 234 GLU A N 1
ATOM 1754 C CA . GLU A 1 234 ? 25.984 -25.516 -18.859 1 84.12 234 GLU A CA 1
ATOM 1755 C C . GLU A 1 234 ? 25.172 -26.812 -18.922 1 84.12 234 GLU A C 1
ATOM 1757 O O . GLU A 1 234 ? 25.734 -27.906 -18.766 1 84.12 234 GLU A O 1
ATOM 1762 N N . SER A 1 235 ? 23.938 -26.672 -19.125 1 83.75 235 SER A N 1
ATOM 1763 C CA . SER A 1 235 ? 23.031 -27.812 -19.125 1 83.75 235 SER A CA 1
ATOM 1764 C C . SER A 1 235 ? 22.094 -27.766 -20.328 1 83.75 235 SER A C 1
ATOM 1766 O O . SER A 1 235 ? 20.891 -27.531 -20.188 1 83.75 235 SER A O 1
ATOM 1768 N N . PRO A 1 236 ? 22.609 -28.109 -21.438 1 82.5 236 PRO A N 1
ATOM 1769 C CA . PRO A 1 236 ? 21.75 -28.078 -22.609 1 82.5 236 PRO A CA 1
ATOM 1770 C C . PRO A 1 236 ? 20.656 -29.141 -22.594 1 82.5 236 PRO A C 1
ATOM 1772 O O . PRO A 1 236 ? 20.922 -30.312 -22.812 1 82.5 236 PRO A O 1
ATOM 1775 N N . ASN A 1 237 ? 19.469 -28.734 -22.297 1 87.25 237 ASN A N 1
ATOM 1776 C CA . ASN A 1 237 ? 18.234 -29.5 -22.344 1 87.25 237 ASN A CA 1
ATOM 1777 C C . ASN A 1 237 ? 18.281 -30.719 -21.438 1 87.25 237 ASN A C 1
ATOM 1779 O O . ASN A 1 237 ? 17.688 -31.75 -21.734 1 87.25 237 ASN A O 1
ATOM 1783 N N . VAL A 1 238 ? 19.109 -30.672 -20.422 1 91.75 238 VAL A N 1
ATOM 1784 C CA . VAL A 1 238 ? 19.156 -31.75 -19.438 1 91.75 238 VAL A CA 1
ATOM 1785 C C . VAL A 1 238 ? 17.859 -31.75 -18.609 1 91.75 238 VAL A C 1
ATOM 1787 O O . VAL A 1 238 ? 17.344 -32.812 -18.266 1 91.75 238 VAL A O 1
ATOM 1790 N N . PHE A 1 239 ? 17.406 -30.641 -18.391 1 94.88 239 PHE A N 1
ATOM 1791 C CA . PHE A 1 239 ? 16.203 -30.469 -17.594 1 94.88 239 PHE A CA 1
ATOM 1792 C C . PHE A 1 239 ? 15.07 -29.906 -18.438 1 94.88 239 PHE A C 1
ATOM 1794 O O . PHE A 1 239 ? 14.789 -28.703 -18.391 1 94.88 239 PHE A O 1
ATOM 1801 N N . PRO A 1 240 ? 14.352 -30.75 -19.094 1 95.38 240 PRO A N 1
ATOM 1802 C CA . PRO A 1 240 ? 13.422 -30.328 -20.141 1 95.38 240 PRO A CA 1
ATOM 1803 C C . PRO A 1 240 ? 12.203 -29.594 -19.594 1 95.38 240 PRO A C 1
ATOM 1805 O O . PRO A 1 240 ? 11.414 -29.031 -20.359 1 95.38 240 PRO A O 1
ATOM 1808 N N . TRP A 1 241 ? 12.039 -29.562 -18.281 1 97.19 241 TRP A N 1
ATOM 1809 C CA . TRP A 1 241 ? 10.891 -28.906 -17.672 1 97.19 241 TRP A CA 1
ATOM 1810 C C . TRP A 1 241 ? 11.172 -27.422 -17.469 1 97.19 241 TRP A C 1
ATOM 1812 O O . TRP A 1 241 ? 10.258 -26.641 -17.156 1 97.19 241 TRP A O 1
ATOM 1822 N N . VAL A 1 242 ? 12.43 -26.969 -17.547 1 97 242 VAL A N 1
ATOM 1823 C CA . VAL A 1 242 ? 12.797 -25.578 -17.297 1 97 242 VAL A CA 1
ATOM 1824 C C . VAL A 1 242 ? 12.328 -24.719 -18.469 1 97 242 VAL A C 1
ATOM 1826 O O . VAL A 1 242 ? 12.555 -25.047 -19.625 1 97 242 VAL A O 1
ATOM 1829 N N . VAL A 1 243 ? 11.641 -23.656 -18.156 1 97.06 243 VAL A N 1
ATOM 1830 C CA . VAL A 1 243 ? 11.156 -22.75 -19.203 1 97.06 243 VAL A CA 1
ATOM 1831 C C . VAL A 1 243 ? 11.68 -21.344 -18.938 1 97.06 243 VAL A C 1
ATOM 1833 O O . VAL A 1 243 ? 12.016 -21 -17.797 1 97.06 243 VAL A O 1
ATOM 1836 N N . ALA A 1 244 ? 11.758 -20.562 -19.984 1 95.56 244 ALA A N 1
ATOM 1837 C CA . ALA A 1 244 ? 12.094 -19.141 -19.875 1 95.56 244 ALA A CA 1
ATOM 1838 C C . ALA A 1 244 ? 10.836 -18.281 -19.969 1 95.56 244 ALA A C 1
ATOM 1840 O O . ALA A 1 244 ? 10.031 -18.438 -20.891 1 95.56 244 ALA A O 1
ATOM 1841 N N . LEU A 1 245 ? 10.648 -17.5 -18.953 1 96.25 245 LEU A N 1
ATOM 1842 C CA . LEU A 1 245 ? 9.578 -16.516 -18.969 1 96.25 245 LEU A CA 1
ATOM 1843 C C . LEU A 1 245 ? 10.102 -15.164 -19.469 1 96.25 245 LEU A C 1
ATOM 1845 O O . LEU A 1 245 ? 10.93 -14.539 -18.797 1 96.25 245 LEU A O 1
ATOM 1849 N N . LEU A 1 246 ? 9.586 -14.766 -20.594 1 94.56 246 LEU A N 1
ATOM 1850 C CA . LEU A 1 246 ? 10.016 -13.508 -21.203 1 94.56 246 LEU A CA 1
ATOM 1851 C C . LEU A 1 246 ? 8.984 -12.414 -20.969 1 94.56 246 LEU A C 1
ATOM 1853 O O . LEU A 1 246 ? 7.777 -12.688 -20.953 1 94.56 246 LEU A O 1
ATOM 1857 N N . LEU A 1 247 ? 9.43 -11.242 -20.688 1 93.44 247 LEU A N 1
ATOM 1858 C CA . LEU A 1 247 ? 8.633 -10.016 -20.656 1 93.44 247 LEU A CA 1
ATOM 1859 C C . LEU A 1 247 ? 9.086 -9.047 -21.734 1 93.44 247 LEU A C 1
ATOM 1861 O O . LEU A 1 247 ? 10.25 -8.625 -21.75 1 93.44 247 LEU A O 1
ATOM 1865 N N . ASP A 1 248 ? 8.188 -8.695 -22.609 1 91.44 248 ASP A N 1
ATOM 1866 C CA . ASP A 1 248 ? 8.547 -7.863 -23.75 1 91.44 248 ASP A CA 1
ATOM 1867 C C . ASP A 1 248 ? 9.781 -8.414 -24.469 1 91.44 248 ASP A C 1
ATOM 1869 O O . ASP A 1 248 ? 10.727 -7.672 -24.734 1 91.44 248 ASP A O 1
ATOM 1873 N N . TYR A 1 249 ? 9.875 -9.711 -24.453 1 87.56 249 TYR A N 1
ATOM 1874 C CA . TYR A 1 249 ? 10.844 -10.484 -25.219 1 87.56 249 TYR A CA 1
ATOM 1875 C C . TYR A 1 249 ? 12.211 -10.461 -24.562 1 87.56 249 TYR A C 1
ATOM 1877 O O . TYR A 1 249 ? 13.203 -10.906 -25.156 1 87.56 249 TYR A O 1
ATOM 1885 N N . GLY A 1 250 ? 12.273 -9.977 -23.406 1 89.44 250 GLY A N 1
ATOM 1886 C CA . GLY A 1 250 ? 13.453 -10.117 -22.562 1 89.44 250 GLY A CA 1
ATOM 1887 C C . GLY A 1 250 ? 13.258 -11.078 -21.406 1 89.44 250 GLY A C 1
ATOM 1888 O O . GLY A 1 250 ? 12.148 -11.188 -20.875 1 89.44 250 GLY A O 1
ATOM 1889 N N . LEU A 1 251 ? 14.367 -11.711 -21.047 1 91.44 251 LEU A N 1
ATOM 1890 C CA . LEU A 1 251 ? 14.266 -12.672 -19.969 1 91.44 251 LEU A CA 1
ATOM 1891 C C . LEU A 1 251 ? 13.828 -12 -18.672 1 91.44 251 LEU A C 1
ATOM 1893 O O . LEU A 1 251 ? 14.43 -11.008 -18.25 1 91.44 251 LEU A O 1
ATOM 1897 N N . ARG A 1 252 ? 12.805 -12.5 -18.047 1 92.62 252 ARG A N 1
ATOM 1898 C CA . ARG A 1 252 ? 12.273 -11.992 -16.781 1 92.62 252 ARG A CA 1
ATOM 1899 C C . ARG A 1 252 ? 12.523 -12.984 -15.656 1 92.62 252 ARG A C 1
ATOM 1901 O O . ARG A 1 252 ? 12.953 -12.594 -14.57 1 92.62 252 ARG A O 1
ATOM 1908 N N . CYS A 1 253 ? 12.18 -14.18 -15.93 1 95.31 253 CYS A N 1
ATOM 1909 C CA . CYS A 1 253 ? 12.25 -15.227 -14.914 1 95.31 253 CYS A CA 1
ATOM 1910 C C . CYS A 1 253 ? 12.328 -16.609 -15.562 1 95.31 253 CYS A C 1
ATOM 1912 O O . CYS A 1 253 ? 12.297 -16.719 -16.797 1 95.31 253 CYS A O 1
ATOM 1914 N N . GLY A 1 254 ? 12.586 -17.594 -14.734 1 96.19 254 GLY A N 1
ATOM 1915 C CA . GLY A 1 254 ? 12.375 -18.984 -15.109 1 96.19 254 GLY A CA 1
ATOM 1916 C C . GLY A 1 254 ? 11.039 -19.531 -14.633 1 96.19 254 GLY A C 1
ATOM 1917 O O . GLY A 1 254 ? 10.258 -18.812 -14 1 96.19 254 GLY A O 1
ATOM 1918 N N . GLY A 1 255 ? 10.805 -20.734 -14.984 1 98.12 255 GLY A N 1
ATOM 1919 C CA . GLY A 1 255 ? 9.633 -21.469 -14.555 1 98.12 255 GLY A CA 1
ATOM 1920 C C . GLY A 1 255 ? 9.766 -22.969 -14.766 1 98.12 255 GLY A C 1
ATOM 1921 O O . GLY A 1 255 ? 10.797 -23.438 -15.25 1 98.12 255 GLY A O 1
ATOM 1922 N N . SER A 1 256 ? 8.781 -23.672 -14.344 1 98.56 256 SER A N 1
ATOM 1923 C CA . SER A 1 256 ? 8.742 -25.125 -14.469 1 98.56 256 SER A CA 1
ATOM 1924 C C . SER A 1 256 ? 7.434 -25.578 -15.117 1 98.56 256 SER A C 1
ATOM 1926 O O . SER A 1 256 ? 6.352 -25.281 -14.609 1 98.56 256 SER A O 1
ATOM 1928 N N . LEU A 1 257 ? 7.609 -26.281 -16.203 1 98.19 257 LEU A N 1
ATOM 1929 C CA . LEU A 1 257 ? 6.438 -26.922 -16.766 1 98.19 257 LEU A CA 1
ATOM 1930 C C . LEU A 1 257 ? 5.957 -28.062 -15.875 1 98.19 257 LEU A C 1
ATOM 1932 O O . LEU A 1 257 ? 6.723 -28.984 -15.555 1 98.19 257 LEU A O 1
ATOM 1936 N N . ILE A 1 258 ? 4.664 -28 -15.469 1 97.94 258 ILE A N 1
ATOM 1937 C CA . ILE A 1 258 ? 4.23 -29.031 -14.531 1 97.94 258 ILE A CA 1
ATOM 1938 C C . ILE A 1 258 ? 3.109 -29.859 -15.156 1 97.94 258 ILE A C 1
ATOM 1940 O O . ILE A 1 258 ? 2.773 -30.922 -14.648 1 97.94 258 ILE A O 1
ATOM 1944 N N . THR A 1 259 ? 2.426 -29.391 -16.141 1 96.5 259 THR A N 1
ATOM 1945 C CA . THR A 1 259 ? 1.508 -30.094 -17.016 1 96.5 259 THR A CA 1
ATOM 1946 C C . THR A 1 259 ? 1.648 -29.594 -18.453 1 96.5 259 THR A C 1
ATOM 1948 O O . THR A 1 259 ? 2.516 -28.766 -18.75 1 96.5 259 THR A O 1
ATOM 1951 N N . ARG A 1 260 ? 0.767 -30.094 -19.312 1 96.12 260 ARG A N 1
ATOM 1952 C CA . ARG A 1 260 ? 0.812 -29.656 -20.703 1 96.12 260 ARG A CA 1
ATOM 1953 C C . ARG A 1 260 ? 0.363 -28.203 -20.828 1 96.12 260 ARG A C 1
ATOM 1955 O O . ARG A 1 260 ? 0.601 -27.578 -21.859 1 96.12 260 ARG A O 1
ATOM 1962 N N . GLU A 1 261 ? -0.228 -27.672 -19.734 1 96.06 261 GLU A N 1
ATOM 1963 C CA . GLU A 1 261 ? -0.846 -26.359 -19.875 1 96.06 261 GLU A CA 1
ATOM 1964 C C . GLU A 1 261 ? -0.318 -25.391 -18.812 1 96.06 261 GLU A C 1
ATOM 1966 O O . GLU A 1 261 ? -0.501 -24.172 -18.938 1 96.06 261 GLU A O 1
ATOM 1971 N N . TRP A 1 262 ? 0.307 -25.922 -17.812 1 97.56 262 TRP A N 1
ATOM 1972 C CA . TRP A 1 262 ? 0.57 -25.047 -16.672 1 97.56 262 TRP A CA 1
ATOM 1973 C C . TRP A 1 262 ? 2.066 -24.953 -16.391 1 97.56 262 TRP A C 1
ATOM 1975 O O . TRP A 1 262 ? 2.779 -25.969 -16.453 1 97.56 262 TRP A O 1
ATOM 1985 N N . VAL A 1 263 ? 2.488 -23.781 -16.094 1 98.62 263 VAL A N 1
ATOM 1986 C CA . VAL A 1 263 ? 3.855 -23.469 -15.703 1 98.62 263 VAL A CA 1
ATOM 1987 C C . VAL A 1 263 ? 3.865 -22.906 -14.281 1 98.62 263 VAL A C 1
ATOM 1989 O O . VAL A 1 263 ? 3.045 -22.047 -13.945 1 98.62 263 VAL A O 1
ATOM 1992 N N . LEU A 1 264 ? 4.723 -23.406 -13.414 1 98.69 264 LEU A N 1
ATOM 1993 C CA . LEU A 1 264 ? 4.941 -22.922 -12.062 1 98.69 264 LEU A CA 1
ATOM 1994 C C . LEU A 1 264 ? 6.07 -21.891 -12.031 1 98.69 264 LEU A C 1
ATOM 1996 O O . LEU A 1 264 ? 7.133 -22.125 -12.625 1 98.69 264 LEU A O 1
ATOM 2000 N N . THR A 1 265 ? 5.871 -20.734 -11.43 1 98.62 265 THR A N 1
ATOM 2001 C CA . THR A 1 265 ? 6.887 -19.703 -11.312 1 98.62 265 THR A CA 1
ATOM 2002 C C . THR A 1 265 ? 6.695 -18.906 -10.023 1 98.62 265 THR A C 1
ATOM 2004 O O . THR A 1 265 ? 5.926 -19.312 -9.148 1 98.62 265 THR A O 1
ATOM 2007 N N . ALA A 1 266 ? 7.539 -17.891 -9.836 1 98.19 266 ALA A N 1
ATOM 2008 C CA . ALA A 1 266 ? 7.453 -17.047 -8.641 1 98.19 266 ALA A CA 1
ATOM 2009 C C . ALA A 1 266 ? 6.461 -15.906 -8.844 1 98.19 266 ALA A C 1
ATOM 2011 O O . ALA A 1 266 ? 6.336 -15.375 -9.945 1 98.19 266 ALA A O 1
ATOM 2012 N N . GLY A 1 267 ? 5.762 -15.547 -7.758 1 97.44 267 GLY A N 1
ATOM 2013 C CA . GLY A 1 267 ? 4.836 -14.422 -7.805 1 97.44 267 GLY A CA 1
ATOM 2014 C C . GLY A 1 267 ? 5.492 -13.117 -8.211 1 97.44 267 GLY A C 1
ATOM 2015 O O . GLY A 1 267 ? 4.918 -12.336 -8.969 1 97.44 267 GLY A O 1
ATOM 2016 N N . HIS A 1 268 ? 6.738 -12.883 -7.742 1 94.88 268 HIS A N 1
ATOM 2017 C CA . HIS A 1 268 ? 7.398 -11.602 -7.984 1 94.88 268 HIS A CA 1
ATOM 2018 C C . HIS A 1 268 ? 7.797 -11.453 -9.453 1 94.88 268 HIS A C 1
ATOM 2020 O O . HIS A 1 268 ? 8.133 -10.359 -9.898 1 94.88 268 HIS A O 1
ATOM 2026 N N . CYS A 1 269 ? 7.809 -12.562 -10.211 1 95.25 269 CYS A N 1
ATOM 2027 C CA . CYS A 1 269 ? 8.102 -12.5 -11.641 1 95.25 269 CYS A CA 1
ATOM 2028 C C . CYS A 1 269 ? 7.02 -11.734 -12.391 1 95.25 269 CYS A C 1
ATOM 2030 O O . CYS A 1 269 ? 7.254 -11.234 -13.492 1 95.25 269 CYS A O 1
ATOM 2032 N N . LEU A 1 270 ? 5.887 -11.695 -11.711 1 93.25 270 LEU A N 1
ATOM 2033 C CA . LEU A 1 270 ? 4.734 -11.086 -12.359 1 93.25 270 LEU A CA 1
ATOM 2034 C C . LEU A 1 270 ? 4.496 -9.672 -11.828 1 93.25 270 LEU A C 1
ATOM 2036 O O . LEU A 1 270 ? 3.602 -8.969 -12.297 1 93.25 270 LEU A O 1
ATOM 2040 N N . ALA A 1 271 ? 5.312 -9.344 -10.844 1 86.19 271 ALA A N 1
ATOM 2041 C CA . ALA A 1 271 ? 5.191 -8.008 -10.258 1 86.19 271 ALA A CA 1
ATOM 2042 C C . ALA A 1 271 ? 5.883 -6.965 -11.133 1 86.19 271 ALA A C 1
ATOM 2044 O O . ALA A 1 271 ? 7.113 -6.922 -11.203 1 86.19 271 ALA A O 1
ATOM 2045 N N . LEU A 1 272 ? 5.141 -6.195 -11.883 1 82.62 272 LEU A N 1
ATOM 2046 C CA . LEU A 1 272 ? 5.672 -5.223 -12.828 1 82.62 272 LEU A CA 1
ATOM 2047 C C . LEU A 1 272 ? 5.031 -3.854 -12.617 1 82.62 272 LEU A C 1
ATOM 2049 O O . LEU A 1 272 ? 3.924 -3.758 -12.086 1 82.62 272 LEU A O 1
ATOM 2053 N N . PRO A 1 273 ? 5.906 -2.844 -12.938 1 76.75 273 PRO A N 1
ATOM 2054 C CA . PRO A 1 273 ? 5.195 -1.567 -13.055 1 76.75 273 PRO A CA 1
ATOM 2055 C C . PRO A 1 273 ? 4.055 -1.617 -14.062 1 76.75 273 PRO A C 1
ATOM 2057 O O . PRO A 1 273 ? 4.25 -2.053 -15.203 1 76.75 273 PRO A O 1
ATOM 2060 N N . GLN A 1 274 ? 2.947 -1.323 -13.594 1 76.44 274 GLN A N 1
ATOM 2061 C CA . GLN A 1 274 ? 1.746 -1.478 -14.406 1 76.44 274 GLN A CA 1
ATOM 2062 C C . GLN A 1 274 ? 1.713 -0.456 -15.539 1 76.44 274 GLN A C 1
ATOM 2064 O O . GLN A 1 274 ? 2.102 0.699 -15.352 1 76.44 274 GLN A O 1
ATOM 2069 N N . ASN A 1 275 ? 1.485 -0.994 -16.719 1 77.31 275 ASN A N 1
ATOM 2070 C CA . ASN A 1 275 ? 1.229 -0.166 -17.891 1 77.31 275 ASN A CA 1
ATOM 2071 C C . ASN A 1 275 ? -0.234 0.262 -17.969 1 77.31 275 ASN A C 1
ATOM 2073 O O . ASN A 1 275 ? -1.136 -0.563 -17.812 1 77.31 275 ASN A O 1
ATOM 2077 N N . PRO A 1 276 ? -0.438 1.526 -18.188 1 76.5 276 PRO A N 1
ATOM 2078 C CA . PRO A 1 276 ? -1.819 2.012 -18.141 1 76.5 276 PRO A CA 1
ATOM 2079 C C . PRO A 1 276 ? -2.625 1.59 -19.375 1 76.5 276 PRO A C 1
ATOM 2081 O O . PRO A 1 276 ? -3.857 1.645 -19.359 1 76.5 276 PRO A O 1
ATOM 2084 N N . THR A 1 277 ? -1.942 1.067 -20.422 1 84.31 277 THR A N 1
ATOM 2085 C CA . THR A 1 277 ? -2.695 0.87 -21.656 1 84.31 277 THR A CA 1
ATOM 2086 C C . THR A 1 277 ? -2.578 -0.574 -22.141 1 84.31 277 THR A C 1
ATOM 2088 O O . THR A 1 277 ? -3.363 -1.021 -22.969 1 84.31 277 THR A O 1
ATOM 2091 N N . VAL A 1 278 ? -1.609 -1.28 -21.672 1 89.25 278 VAL A N 1
ATOM 2092 C CA . VAL A 1 278 ? -1.406 -2.654 -22.109 1 89.25 278 VAL A CA 1
ATOM 2093 C C . VAL A 1 278 ? -1.47 -3.602 -20.906 1 89.25 278 VAL A C 1
ATOM 2095 O O . VAL A 1 278 ? -0.669 -3.488 -19.984 1 89.25 278 VAL A O 1
ATOM 2098 N N . PRO A 1 279 ? -2.383 -4.559 -21 1 90 279 PRO A N 1
ATOM 2099 C CA . PRO A 1 279 ? -2.424 -5.527 -19.906 1 90 279 PRO A CA 1
ATOM 2100 C C . PRO A 1 279 ? -1.152 -6.367 -19.812 1 90 279 PRO A C 1
ATOM 2102 O O . PRO A 1 279 ? -0.567 -6.727 -20.828 1 90 279 PRO A O 1
ATOM 2105 N N . ASP A 1 280 ? -0.791 -6.754 -18.625 1 90.19 280 ASP A N 1
ATOM 2106 C CA . ASP A 1 280 ? 0.473 -7.438 -18.375 1 90.19 280 ASP A CA 1
ATOM 2107 C C . ASP A 1 280 ? 0.514 -8.797 -19.078 1 90.19 280 ASP A C 1
ATOM 2109 O O . ASP A 1 280 ? 1.564 -9.219 -19.562 1 90.19 280 ASP A O 1
ATOM 2113 N N . ILE A 1 281 ? -0.588 -9.453 -19.188 1 93.75 281 ILE A N 1
ATOM 2114 C CA . ILE A 1 281 ? -0.606 -10.844 -19.641 1 93.75 281 ILE A CA 1
ATOM 2115 C C . ILE A 1 281 ? -0.105 -10.93 -21.078 1 93.75 281 ILE A C 1
ATOM 2117 O O . ILE A 1 281 ? 0.537 -11.906 -21.469 1 93.75 281 ILE A O 1
ATOM 2121 N N . VAL A 1 282 ? -0.362 -9.875 -21.891 1 93.19 282 VAL A N 1
ATOM 2122 C CA . VAL A 1 282 ? -0.021 -9.938 -23.297 1 93.19 282 VAL A CA 1
ATOM 2123 C C . VAL A 1 282 ? 1.475 -9.688 -23.484 1 93.19 282 VAL A C 1
ATOM 2125 O O . VAL A 1 282 ? 2.021 -9.914 -24.562 1 93.19 282 VAL A O 1
ATOM 2128 N N . ARG A 1 283 ? 2.102 -9.25 -22.484 1 93.69 283 ARG A N 1
ATOM 2129 C CA . ARG A 1 283 ? 3.52 -8.914 -22.547 1 93.69 283 ARG A CA 1
ATOM 2130 C C . ARG A 1 283 ? 4.387 -10.125 -22.234 1 93.69 283 ARG A C 1
ATOM 2132 O O . ARG A 1 283 ? 5.598 -10.102 -22.453 1 93.69 283 ARG A O 1
ATOM 2139 N N . PHE A 1 284 ? 3.762 -11.18 -21.719 1 95.69 284 PHE A N 1
ATOM 2140 C CA . PHE A 1 284 ? 4.516 -12.359 -21.297 1 95.69 284 PHE A CA 1
ATOM 2141 C C . PHE A 1 284 ? 4.531 -13.406 -22.406 1 95.69 284 PHE A C 1
ATOM 2143 O O . PHE A 1 284 ? 3.525 -13.609 -23.094 1 95.69 284 PHE A O 1
ATOM 2150 N N . THR A 1 285 ? 5.688 -14.055 -22.578 1 96.19 285 THR A N 1
ATOM 2151 C CA . THR A 1 285 ? 5.871 -15.219 -23.438 1 96.19 285 THR A CA 1
ATOM 2152 C C . THR A 1 285 ? 6.668 -16.312 -22.703 1 96.19 285 THR A C 1
ATOM 2154 O O . THR A 1 285 ? 7.672 -16.016 -22.062 1 96.19 285 THR A O 1
ATOM 2157 N N . VAL A 1 286 ? 6.16 -17.5 -22.812 1 97.31 286 VAL A N 1
ATOM 2158 C CA . VAL A 1 286 ? 6.879 -18.641 -22.25 1 97.31 286 VAL A CA 1
ATOM 2159 C C . VAL A 1 286 ? 7.602 -19.391 -23.359 1 97.31 286 VAL A C 1
ATOM 2161 O O . VAL A 1 286 ? 6.988 -19.781 -24.359 1 97.31 286 VAL A O 1
ATOM 2164 N N . VAL A 1 287 ? 8.898 -19.625 -23.188 1 96.06 287 VAL A N 1
ATOM 2165 C CA . VAL A 1 287 ? 9.672 -20.375 -24.156 1 96.06 287 VAL A CA 1
ATOM 2166 C C . VAL A 1 287 ? 10.117 -21.703 -23.562 1 96.06 287 VAL A C 1
ATOM 2168 O O . VAL A 1 287 ? 10.805 -21.734 -22.531 1 96.06 287 VAL A O 1
ATOM 2171 N N . LEU A 1 288 ? 9.68 -22.766 -24.188 1 95.94 288 LEU A N 1
ATOM 2172 C CA . LEU A 1 288 ? 9.977 -24.125 -23.75 1 95.94 288 LEU A CA 1
ATOM 2173 C C . LEU A 1 288 ? 11.047 -24.75 -24.641 1 95.94 288 LEU A C 1
ATOM 2175 O O . LEU A 1 288 ? 11.109 -24.469 -25.828 1 95.94 288 LEU A O 1
ATOM 2179 N N . GLY A 1 289 ? 11.867 -25.594 -23.984 1 93.19 289 GLY A N 1
ATOM 2180 C CA . GLY A 1 289 ? 12.891 -26.312 -24.734 1 93.19 289 GLY A CA 1
ATOM 2181 C C . GLY A 1 289 ? 14.078 -25.453 -25.094 1 93.19 289 GLY A C 1
ATOM 2182 O O . GLY A 1 289 ? 14.883 -25.828 -25.953 1 93.19 289 GLY A O 1
ATOM 2183 N N . ILE A 1 290 ? 14.203 -24.359 -24.484 1 90.5 290 ILE A N 1
ATOM 2184 C CA . ILE A 1 290 ? 15.242 -23.406 -24.875 1 90.5 290 ILE A CA 1
ATOM 2185 C C . ILE A 1 290 ? 16.484 -23.625 -24 1 90.5 290 ILE A C 1
ATOM 2187 O O . ILE A 1 290 ? 16.375 -23.875 -22.797 1 90.5 290 ILE A O 1
ATOM 2191 N N . HIS A 1 291 ? 17.594 -23.641 -24.672 1 87.44 291 HIS A N 1
ATOM 2192 C CA . HIS A 1 291 ? 18.875 -23.719 -24 1 87.44 291 HIS A CA 1
ATOM 2193 C C . HIS A 1 291 ? 19.625 -22.391 -24.094 1 87.44 291 HIS A C 1
ATOM 2195 O O . HIS A 1 291 ? 20.109 -21.875 -23.078 1 87.44 291 HIS A O 1
ATOM 2201 N N . ASN A 1 292 ? 19.703 -21.875 -25.25 1 87 292 ASN A N 1
ATOM 2202 C CA . ASN A 1 292 ? 20.359 -20.594 -25.547 1 87 292 ASN A CA 1
ATOM 2203 C C . ASN A 1 292 ? 19.344 -19.547 -25.953 1 87 292 ASN A C 1
ATOM 2205 O O . ASN A 1 292 ? 18.672 -19.672 -26.984 1 87 292 ASN A O 1
ATOM 2209 N N . LEU A 1 293 ? 19.281 -18.453 -25.156 1 85.25 293 LEU A N 1
ATOM 2210 C CA . LEU A 1 293 ? 18.266 -17.438 -25.344 1 85.25 293 LEU A CA 1
ATOM 2211 C C . LEU A 1 293 ? 18.484 -16.688 -26.656 1 85.25 293 LEU A C 1
ATOM 2213 O O . LEU A 1 293 ? 17.562 -16.047 -27.172 1 85.25 293 LEU A O 1
ATOM 2217 N N . ASN A 1 294 ? 19.703 -16.703 -27.109 1 78.44 294 ASN A N 1
ATOM 2218 C CA . ASN A 1 294 ? 20.016 -16 -28.359 1 78.44 294 ASN A CA 1
ATOM 2219 C C . ASN A 1 294 ? 19.703 -16.875 -29.578 1 78.44 294 ASN A C 1
ATOM 2221 O O . ASN A 1 294 ? 19.719 -16.391 -30.703 1 78.44 294 ASN A O 1
ATOM 2225 N N . SER A 1 295 ? 19.625 -18.188 -29.375 1 68 295 SER A N 1
ATOM 2226 C CA . SER A 1 295 ? 19.344 -19.078 -30.5 1 68 295 SER A CA 1
ATOM 2227 C C . SER A 1 295 ? 17.891 -19.516 -30.516 1 68 295 SER A C 1
ATOM 2229 O O . SER A 1 295 ? 17.578 -20.703 -30.375 1 68 295 SER A O 1
ATOM 2231 N N . ILE A 1 296 ? 17.062 -18.672 -30.594 1 60.94 296 ILE A N 1
ATOM 2232 C CA . ILE A 1 296 ? 15.633 -19 -30.547 1 60.94 296 ILE A CA 1
ATOM 2233 C C . ILE A 1 296 ? 15.227 -19.75 -31.812 1 60.94 296 ILE A C 1
ATOM 2235 O O . ILE A 1 296 ? 14.102 -20.25 -31.906 1 60.94 296 ILE A O 1
ATOM 2239 N N . GLN A 1 297 ? 16.266 -20.094 -32.688 1 57.91 297 GLN A N 1
ATOM 2240 C CA . GLN A 1 297 ? 15.922 -20.703 -33.969 1 57.91 297 GLN A CA 1
ATOM 2241 C C . GLN A 1 297 ? 15.953 -22.219 -33.875 1 57.91 297 GLN A C 1
ATOM 2243 O O . GLN A 1 297 ? 15.695 -22.922 -34.875 1 57.91 297 GLN A O 1
ATOM 2248 N N . ASP A 1 298 ? 16.156 -22.656 -32.75 1 67.31 298 ASP A N 1
ATOM 2249 C CA . ASP A 1 298 ? 16.094 -24.109 -32.625 1 67.31 298 ASP A CA 1
ATOM 2250 C C . ASP A 1 298 ? 14.656 -24.609 -32.75 1 67.31 298 ASP A C 1
ATOM 2252 O O . ASP A 1 298 ? 13.766 -24.188 -32 1 67.31 298 ASP A O 1
ATOM 2256 N N . MET A 1 299 ? 14.367 -25.375 -33.812 1 69.38 299 MET A N 1
ATOM 2257 C CA . MET A 1 299 ? 13.047 -25.859 -34.219 1 69.38 299 MET A CA 1
ATOM 2258 C C . MET A 1 299 ? 12.414 -26.688 -33.094 1 69.38 299 MET A C 1
ATOM 2260 O O . MET A 1 299 ? 11.211 -26.953 -33.125 1 69.38 299 MET A O 1
ATOM 2264 N N . ARG A 1 300 ? 13.133 -27.031 -32.125 1 79.06 300 ARG A N 1
ATOM 2265 C CA . ARG A 1 300 ? 12.609 -27.859 -31.047 1 79.06 300 ARG A CA 1
ATOM 2266 C C . ARG A 1 300 ? 11.977 -27.016 -29.953 1 79.06 300 ARG A C 1
ATOM 2268 O O . ARG A 1 300 ? 11.227 -27.531 -29.109 1 79.06 300 ARG A O 1
ATOM 2275 N N . GLN A 1 301 ? 12.188 -25.734 -30.062 1 88.62 301 GLN A N 1
ATOM 2276 C CA . GLN A 1 301 ? 11.664 -24.828 -29.047 1 88.62 301 GLN A CA 1
ATOM 2277 C C . GLN A 1 301 ? 10.219 -24.438 -29.359 1 88.62 301 GLN A C 1
ATOM 2279 O O . GLN A 1 301 ? 9.789 -24.516 -30.5 1 88.62 301 GLN A O 1
ATOM 2284 N N . LEU A 1 302 ? 9.523 -24.141 -28.359 1 92.69 302 LEU A N 1
ATOM 2285 C CA . LEU A 1 302 ? 8.133 -23.703 -28.5 1 92.69 302 LEU A CA 1
ATOM 2286 C C . LEU A 1 302 ? 7.875 -22.453 -27.688 1 92.69 302 LEU A C 1
ATOM 2288 O O . LEU A 1 302 ? 8.227 -22.375 -26.5 1 92.69 302 LEU A O 1
ATOM 2292 N N . ALA A 1 303 ? 7.375 -21.422 -28.312 1 93.88 303 ALA A N 1
ATOM 2293 C CA . ALA A 1 303 ? 6.949 -20.203 -27.641 1 93.88 303 ALA A CA 1
ATOM 2294 C C . ALA A 1 303 ? 5.43 -20.156 -27.5 1 93.88 303 ALA A C 1
ATOM 2296 O O . ALA A 1 303 ? 4.707 -20.422 -28.469 1 93.88 303 ALA A O 1
ATOM 2297 N N . ARG A 1 304 ? 4.934 -19.922 -26.297 1 96.44 304 ARG A N 1
ATOM 2298 C CA . ARG A 1 304 ? 3.502 -19.828 -26.047 1 96.44 304 ARG A CA 1
ATOM 2299 C C . ARG A 1 304 ? 3.168 -18.547 -25.281 1 96.44 304 ARG A C 1
ATOM 2301 O O . ARG A 1 304 ? 3.889 -18.156 -24.359 1 96.44 304 ARG A O 1
ATOM 2308 N N . HIS A 1 305 ? 2.115 -17.938 -25.672 1 96.75 305 HIS A N 1
ATOM 2309 C CA . HIS A 1 305 ? 1.525 -16.859 -24.875 1 96.75 305 HIS A CA 1
ATOM 2310 C C . HIS A 1 305 ? 0.678 -17.438 -23.734 1 96.75 305 HIS A C 1
ATOM 2312 O O . HIS A 1 305 ? 0.521 -18.656 -23.625 1 96.75 305 HIS A O 1
ATOM 2318 N N . LEU A 1 306 ? 0.258 -16.531 -22.922 1 97.44 306 LEU A N 1
ATOM 2319 C CA . LEU A 1 306 ? -0.488 -16.969 -21.75 1 97.44 306 LEU A CA 1
ATOM 2320 C C . LEU A 1 306 ? -1.982 -16.734 -21.922 1 97.44 306 LEU A C 1
ATOM 2322 O O . LEU A 1 306 ? -2.385 -15.734 -22.531 1 97.44 306 LEU A O 1
ATOM 2326 N N . SER A 1 307 ? -2.77 -17.609 -21.406 1 95.94 307 SER A N 1
ATOM 2327 C CA . SER A 1 307 ? -4.215 -17.406 -21.344 1 95.94 307 SER A CA 1
ATOM 2328 C C . SER A 1 307 ? -4.652 -16.938 -19.969 1 95.94 307 SER A C 1
ATOM 2330 O O . SER A 1 307 ? -5.707 -16.328 -19.812 1 95.94 307 SER A O 1
ATOM 2332 N N . ARG A 1 308 ? -3.797 -17.266 -18.953 1 96.31 308 ARG A N 1
ATOM 2333 C CA . ARG A 1 308 ? -4.16 -16.922 -17.578 1 96.31 308 ARG A CA 1
ATOM 2334 C C . ARG A 1 308 ? -2.92 -16.797 -16.703 1 96.31 308 ARG A C 1
ATOM 2336 O O . ARG A 1 308 ? -1.986 -17.594 -16.828 1 96.31 308 ARG A O 1
ATOM 2343 N N . ILE A 1 309 ? -2.967 -15.883 -15.867 1 97.44 309 ILE A N 1
ATOM 2344 C CA . ILE A 1 309 ? -2.012 -15.719 -14.781 1 97.44 309 ILE A CA 1
ATOM 2345 C C . ILE A 1 309 ? -2.721 -15.922 -13.438 1 97.44 309 ILE A C 1
ATOM 2347 O O . ILE A 1 309 ? -3.736 -15.273 -13.172 1 97.44 309 ILE A O 1
ATOM 2351 N N . VAL A 1 310 ? -2.232 -16.812 -12.648 1 98.19 310 VAL A N 1
ATOM 2352 C CA . VAL A 1 310 ? -2.828 -17.047 -11.336 1 98.19 310 VAL A CA 1
ATOM 2353 C C . VAL A 1 310 ? -1.823 -16.688 -10.242 1 98.19 310 VAL A C 1
ATOM 2355 O O . VAL A 1 310 ? -0.793 -17.359 -10.102 1 98.19 310 VAL A O 1
ATOM 2358 N N . ARG A 1 311 ? -2.113 -15.703 -9.516 1 96.94 311 ARG A N 1
ATOM 2359 C CA . ARG A 1 311 ? -1.282 -15.281 -8.398 1 96.94 311 ARG A CA 1
ATOM 2360 C C . ARG A 1 311 ? -1.849 -15.781 -7.074 1 96.94 311 ARG A C 1
ATOM 2362 O O . ARG A 1 311 ? -3.064 -15.789 -6.875 1 96.94 311 ARG A O 1
ATOM 2369 N N . HIS A 1 312 ? -0.987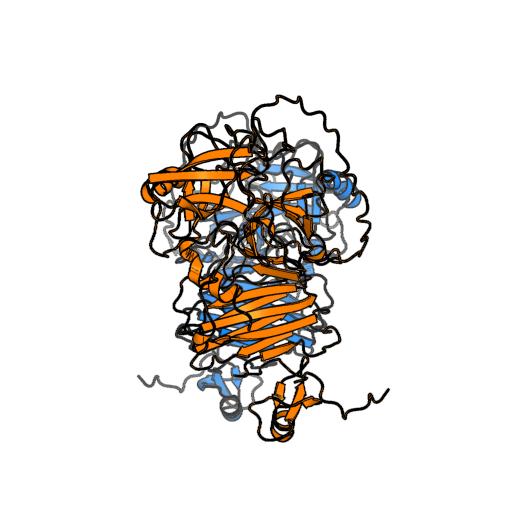 -16.219 -6.191 1 98.19 312 HIS A N 1
ATOM 2370 C CA . HIS A 1 312 ? -1.477 -16.578 -4.867 1 98.19 312 HIS A CA 1
ATOM 2371 C C . HIS A 1 312 ? -2.197 -15.414 -4.207 1 98.19 312 HIS A C 1
ATOM 2373 O O . HIS A 1 312 ? -1.745 -14.273 -4.297 1 98.19 312 HIS A O 1
ATOM 2379 N N . PRO A 1 313 ? -3.312 -15.617 -3.578 1 97.12 313 PRO A N 1
ATOM 2380 C CA . PRO A 1 313 ? -4.113 -14.516 -3.045 1 97.12 313 PRO A CA 1
ATOM 2381 C C . PRO A 1 313 ? -3.387 -13.734 -1.956 1 97.12 313 PRO A C 1
ATOM 2383 O O . PRO A 1 313 ? -3.703 -12.562 -1.716 1 97.12 313 PRO A O 1
ATOM 2386 N N . GLN A 1 314 ? -2.422 -14.344 -1.283 1 96.69 314 GLN A N 1
ATOM 2387 C CA . GLN A 1 314 ? -1.705 -13.711 -0.182 1 96.69 314 GLN A CA 1
ATOM 2388 C C . GLN A 1 314 ? -0.282 -13.336 -0.591 1 96.69 314 GLN A C 1
ATOM 2390 O O . GLN A 1 314 ? 0.59 -13.164 0.263 1 96.69 314 GLN A O 1
ATOM 2395 N N . TYR A 1 315 ? -0.026 -13.281 -1.886 1 96.69 315 TYR A N 1
ATOM 2396 C CA . TYR A 1 315 ? 1.305 -12.914 -2.354 1 96.69 315 TYR A CA 1
ATOM 2397 C C . TYR A 1 315 ? 1.686 -11.523 -1.87 1 96.69 315 TYR A C 1
ATOM 2399 O O . TYR A 1 315 ? 0.955 -10.555 -2.104 1 96.69 315 TYR A O 1
ATOM 2407 N N . LEU A 1 316 ? 2.865 -11.453 -1.283 1 93.81 316 LEU A N 1
ATOM 2408 C CA . LEU A 1 316 ? 3.422 -10.203 -0.796 1 93.81 316 LEU A CA 1
ATOM 2409 C C . LEU A 1 316 ? 4.945 -10.203 -0.898 1 93.81 316 LEU A C 1
ATOM 2411 O O . LEU A 1 316 ? 5.637 -10.398 0.104 1 93.81 316 LEU A O 1
ATOM 2415 N N . GLY A 1 317 ? 5.402 -9.953 -2.059 1 90.25 317 GLY A N 1
ATOM 2416 C CA . GLY A 1 317 ? 6.84 -9.922 -2.289 1 90.25 317 GLY A CA 1
ATOM 2417 C C . GLY A 1 317 ? 7.512 -11.258 -2.031 1 90.25 317 GLY A C 1
ATOM 2418 O O . GLY A 1 317 ? 7.363 -12.195 -2.814 1 90.25 317 GLY A O 1
ATOM 2419 N N . ASP A 1 318 ? 8.164 -11.344 -0.846 1 90.56 318 ASP A N 1
ATOM 2420 C CA . ASP A 1 318 ? 8.93 -12.539 -0.512 1 90.56 318 ASP A CA 1
ATOM 2421 C C . ASP A 1 318 ? 8.062 -13.562 0.207 1 90.56 318 ASP A C 1
ATOM 2423 O O . ASP A 1 318 ? 8.516 -14.672 0.499 1 90.56 318 ASP A O 1
ATOM 2427 N N . MET A 1 319 ? 6.832 -13.211 0.392 1 94.19 319 MET A N 1
ATOM 2428 C CA . MET A 1 319 ? 5.898 -14.133 1.043 1 94.19 319 MET A CA 1
ATOM 2429 C C . MET A 1 319 ? 4.898 -14.695 0.038 1 94.19 319 MET A C 1
ATOM 2431 O O . MET A 1 319 ? 4.41 -13.969 -0.83 1 94.19 319 MET A O 1
ATOM 2435 N N . ASN A 1 320 ? 4.695 -15.969 0.221 1 97.12 320 ASN A N 1
ATOM 2436 C CA . ASN A 1 320 ? 3.791 -16.656 -0.695 1 97.12 320 ASN A CA 1
ATOM 2437 C C . ASN A 1 320 ? 4.133 -16.359 -2.15 1 97.12 320 ASN A C 1
ATOM 2439 O O . ASN A 1 320 ? 3.256 -16 -2.939 1 97.12 320 ASN A O 1
ATOM 2443 N N . ASP A 1 321 ? 5.434 -16.406 -2.455 1 97.69 321 ASP A N 1
ATOM 2444 C CA . ASP A 1 321 ? 5.996 -16.047 -3.756 1 97.69 321 ASP A CA 1
ATOM 2445 C C . ASP A 1 321 ? 5.812 -17.188 -4.762 1 97.69 321 ASP A C 1
ATOM 2447 O O . ASP A 1 321 ? 6.777 -17.859 -5.129 1 97.69 321 ASP A O 1
ATOM 2451 N N . ILE A 1 322 ? 4.539 -17.344 -5.199 1 98.56 322 ILE A N 1
ATOM 2452 C CA . ILE A 1 322 ? 4.191 -18.438 -6.102 1 98.56 322 ILE A CA 1
ATOM 2453 C C . ILE A 1 322 ? 3.088 -17.984 -7.055 1 98.56 322 ILE A C 1
ATOM 2455 O O . ILE A 1 322 ? 2.199 -17.219 -6.672 1 98.56 322 ILE A O 1
ATOM 2459 N N . ALA A 1 323 ? 3.217 -18.438 -8.234 1 98.69 323 ALA A N 1
ATOM 2460 C CA . ALA A 1 323 ? 2.207 -18.172 -9.258 1 98.69 323 ALA A CA 1
ATOM 2461 C C . ALA A 1 323 ? 2.164 -19.297 -10.289 1 98.69 323 ALA A C 1
ATOM 2463 O O . ALA A 1 323 ? 3.123 -20.062 -10.422 1 98.69 323 ALA A O 1
ATOM 2464 N N . LEU A 1 324 ? 1.063 -19.438 -10.922 1 98.56 324 LEU A N 1
ATOM 2465 C CA . LEU A 1 324 ? 0.874 -20.375 -12.016 1 98.56 324 LEU A CA 1
ATOM 2466 C C . LEU A 1 324 ? 0.464 -19.656 -13.297 1 98.56 324 LEU A C 1
ATOM 2468 O O . LEU A 1 324 ? -0.321 -18.703 -13.25 1 98.56 324 LEU A O 1
ATOM 2472 N N . LEU A 1 325 ? 1.037 -20.094 -14.375 1 98.56 325 LEU A N 1
ATOM 2473 C CA . LEU A 1 325 ? 0.735 -19.578 -15.695 1 98.56 325 LEU A CA 1
ATOM 2474 C C . LEU A 1 325 ? 0.085 -20.641 -16.578 1 98.56 325 LEU A C 1
ATOM 2476 O O . LEU A 1 325 ? 0.605 -21.75 -16.688 1 98.56 325 LEU A O 1
ATOM 2480 N N . ARG A 1 326 ? -1.016 -20.266 -17.125 1 97.94 326 ARG A N 1
ATOM 2481 C CA . ARG A 1 326 ? -1.63 -21.172 -18.078 1 97.94 326 ARG A CA 1
ATOM 2482 C C . ARG A 1 326 ? -1.266 -20.797 -19.516 1 97.94 326 ARG A C 1
ATOM 2484 O O . ARG A 1 326 ? -1.438 -19.656 -19.922 1 97.94 326 ARG A O 1
ATOM 2491 N N . LEU A 1 327 ? -0.777 -21.75 -20.25 1 97.88 327 LEU A N 1
ATOM 2492 C CA . LEU A 1 327 ? -0.439 -21.547 -21.656 1 97.88 327 LEU A CA 1
ATOM 2493 C C . LEU A 1 327 ? -1.698 -21.469 -22.516 1 97.88 327 LEU A C 1
ATOM 2495 O O . LEU A 1 327 ? -2.699 -22.125 -22.203 1 97.88 327 LEU A O 1
ATOM 2499 N N . ILE A 1 328 ? -1.645 -20.703 -23.531 1 96.19 328 ILE A N 1
ATOM 2500 C CA . ILE A 1 328 ? -2.801 -20.5 -24.406 1 96.19 328 ILE A CA 1
ATOM 2501 C C . ILE A 1 328 ? -3.166 -21.812 -25.078 1 96.19 328 ILE A C 1
ATOM 2503 O O . ILE A 1 328 ? -4.34 -22.078 -25.359 1 96.19 328 ILE A O 1
ATOM 2507 N N . GLN A 1 329 ? -2.131 -22.641 -25.391 1 95.75 329 GLN A N 1
ATOM 2508 C CA . GLN A 1 329 ? -2.293 -23.969 -25.969 1 95.75 329 GLN A CA 1
ATOM 2509 C C . GLN A 1 329 ? -1.42 -25 -25.266 1 95.75 329 GLN A C 1
ATOM 2511 O O . GLN A 1 329 ? -0.278 -24.703 -24.891 1 95.75 329 GLN A O 1
ATOM 2516 N N . PRO A 1 330 ? -2.016 -26.156 -25.062 1 95.12 330 PRO A N 1
ATOM 2517 C CA . PRO A 1 330 ? -1.198 -27.203 -24.438 1 95.12 330 PRO A CA 1
ATOM 2518 C C . PRO A 1 330 ? 0.039 -27.547 -25.266 1 95.12 330 PRO A C 1
ATOM 2520 O O . PRO A 1 330 ? 0.038 -27.375 -26.484 1 95.12 330 PRO A O 1
ATOM 2523 N N . VAL A 1 331 ? 1.033 -28.031 -24.609 1 95.19 331 VAL A N 1
ATOM 2524 C CA . VAL A 1 331 ? 2.248 -28.422 -25.312 1 95.19 331 VAL A CA 1
ATOM 2525 C C . VAL A 1 331 ? 2.273 -29.938 -25.5 1 95.19 331 VAL A C 1
ATOM 2527 O O . VAL A 1 331 ? 1.688 -30.672 -24.688 1 95.19 331 VAL A O 1
ATOM 2530 N N . SER A 1 332 ? 2.898 -30.312 -26.609 1 92.75 332 SER A N 1
ATOM 2531 C CA . SER A 1 332 ? 3.244 -31.719 -26.781 1 92.75 332 SER A CA 1
ATOM 2532 C C . SER A 1 332 ? 4.629 -32.031 -26.219 1 92.75 332 SER A C 1
ATOM 2534 O O . SER A 1 332 ? 5.582 -31.281 -26.469 1 92.75 332 SER A O 1
ATOM 2536 N N . TYR A 1 333 ? 4.645 -33.031 -25.484 1 92.31 333 TYR A N 1
ATOM 2537 C CA . TYR A 1 333 ? 5.922 -33.375 -24.875 1 92.31 333 TYR A CA 1
ATOM 2538 C C . TYR A 1 333 ? 6.914 -33.875 -25.938 1 92.31 333 TYR A C 1
ATOM 2540 O O . TYR A 1 333 ? 6.516 -34.469 -26.938 1 92.31 333 TYR A O 1
ATOM 2548 N N . SER A 1 334 ? 8.117 -33.562 -25.781 1 91.44 334 SER A N 1
ATOM 2549 C CA . SER A 1 334 ? 9.266 -34 -26.562 1 91.44 334 SER A CA 1
ATOM 2550 C C . SER A 1 334 ? 10.492 -34.25 -25.672 1 91.44 334 SER A C 1
ATOM 2552 O O . SER A 1 334 ? 10.414 -34.094 -24.453 1 91.44 334 SER A O 1
ATOM 2554 N N . VAL A 1 335 ? 11.57 -34.594 -26.281 1 87.88 335 VAL A N 1
ATOM 2555 C CA . VAL A 1 335 ? 12.789 -34.844 -25.531 1 87.88 335 VAL A CA 1
ATOM 2556 C C . VAL A 1 335 ? 13.266 -33.594 -24.812 1 87.88 335 VAL A C 1
ATOM 2558 O O . VAL A 1 335 ? 13.836 -33.656 -23.734 1 87.88 335 VAL A O 1
ATOM 2561 N N . VAL A 1 336 ? 12.891 -32.438 -25.375 1 91.81 336 VAL A N 1
ATOM 2562 C CA . VAL A 1 336 ? 13.406 -31.203 -24.797 1 91.81 336 VAL A CA 1
ATOM 2563 C C . VAL A 1 336 ? 12.289 -30.484 -24.047 1 91.81 336 VAL A C 1
ATOM 2565 O O . VAL A 1 336 ? 12.516 -29.438 -23.438 1 91.81 336 VAL A O 1
ATOM 2568 N N . ILE A 1 337 ? 11.086 -31.031 -24.125 1 94.69 337 ILE A N 1
ATOM 2569 C CA . ILE A 1 337 ? 9.938 -30.469 -23.422 1 94.69 337 ILE A CA 1
ATOM 2570 C C . ILE A 1 337 ? 9.219 -31.562 -22.641 1 94.69 337 ILE A C 1
ATOM 2572 O O . ILE A 1 337 ? 8.516 -32.406 -23.234 1 94.69 337 ILE A O 1
ATOM 2576 N N . ARG A 1 338 ? 9.391 -31.625 -21.375 1 95.5 338 ARG A N 1
ATOM 2577 C CA . ARG A 1 338 ? 8.727 -32.531 -20.453 1 95.5 338 ARG A CA 1
ATOM 2578 C C . ARG A 1 338 ? 8.422 -31.844 -19.125 1 95.5 338 ARG A C 1
ATOM 2580 O O . ARG A 1 338 ? 9.148 -30.938 -18.719 1 95.5 338 ARG A O 1
ATOM 2587 N N . PRO A 1 339 ? 7.367 -32.219 -18.484 1 97.25 339 PRO A N 1
ATOM 2588 C CA . PRO A 1 339 ? 7.055 -31.625 -17.188 1 97.25 339 PRO A CA 1
ATOM 2589 C C . PRO A 1 339 ? 7.891 -32.188 -16.047 1 97.25 339 PRO A C 1
ATOM 2591 O O . PRO A 1 339 ? 8.492 -33.25 -16.203 1 97.25 339 PRO A O 1
ATOM 2594 N N . ILE A 1 340 ? 8.031 -31.453 -15.031 1 97.88 340 ILE A N 1
ATOM 2595 C CA . ILE A 1 340 ? 8.562 -31.969 -13.773 1 97.88 340 ILE A CA 1
ATOM 2596 C C . ILE A 1 340 ? 7.422 -32.406 -12.867 1 97.88 340 ILE A C 1
ATOM 2598 O O . ILE A 1 340 ? 6.301 -31.906 -12.977 1 97.88 340 ILE A O 1
ATOM 2602 N N . CYS A 1 341 ? 7.676 -33.406 -11.984 1 96.5 341 CYS A N 1
ATOM 2603 C CA . CYS A 1 341 ? 6.648 -33.875 -11.055 1 96.5 341 CYS A CA 1
ATOM 2604 C C . CYS A 1 341 ? 6.469 -32.906 -9.906 1 96.5 341 CYS A C 1
ATOM 2606 O O . CYS A 1 341 ? 7.402 -32.188 -9.547 1 96.5 341 CYS A O 1
ATOM 2608 N N . LEU A 1 342 ? 5.242 -32.781 -9.367 1 96.69 342 LEU A N 1
ATOM 2609 C CA . LEU A 1 342 ? 5.027 -32.188 -8.062 1 96.69 342 LEU A CA 1
ATOM 2610 C C . LEU A 1 342 ? 5.418 -33.156 -6.941 1 96.69 342 LEU A C 1
ATOM 2612 O O . LEU A 1 342 ? 5.426 -34.375 -7.137 1 96.69 342 LEU A O 1
ATOM 2616 N N . PRO A 1 343 ? 5.801 -32.594 -5.809 1 95.88 343 PRO A N 1
ATOM 2617 C CA . PRO A 1 343 ? 6.152 -33.469 -4.699 1 95.88 343 PRO A CA 1
ATOM 2618 C C . PRO A 1 343 ? 5.031 -34.438 -4.34 1 95.88 343 PRO A C 1
ATOM 2620 O O . PRO A 1 343 ? 3.855 -34.094 -4.383 1 95.88 343 PRO A O 1
ATOM 2623 N N . PRO A 1 344 ? 5.43 -35.656 -3.986 1 90.38 344 PRO A N 1
ATOM 2624 C CA . PRO A 1 344 ? 4.418 -36.688 -3.717 1 90.38 344 PRO A CA 1
ATOM 2625 C C . PRO A 1 344 ? 3.678 -36.438 -2.402 1 90.38 344 PRO A C 1
ATOM 2627 O O . PRO A 1 344 ? 2.555 -36.938 -2.23 1 90.38 344 PRO A O 1
ATOM 2630 N N . ALA A 1 345 ? 4.328 -35.781 -1.479 1 89.19 345 ALA A N 1
ATOM 2631 C CA . ALA A 1 345 ? 3.703 -35.594 -0.175 1 89.19 345 ALA A CA 1
ATOM 2632 C C . ALA A 1 345 ? 3.936 -34.156 0.327 1 89.19 345 ALA A C 1
ATOM 2634 O O . ALA A 1 345 ? 5.016 -33.594 0.133 1 89.19 345 ALA A O 1
ATOM 2635 N N . ALA A 1 346 ? 2.895 -33.688 1.029 1 87.62 346 ALA A N 1
ATOM 2636 C CA . ALA A 1 346 ? 2.936 -32.312 1.507 1 87.62 346 ALA A CA 1
ATOM 2637 C C . ALA A 1 346 ? 3.816 -32.188 2.748 1 87.62 346 ALA A C 1
ATOM 2639 O O . ALA A 1 346 ? 4.254 -31.078 3.1 1 87.62 346 ALA A O 1
ATOM 2640 N N . ASP A 1 347 ? 4.105 -33.188 3.398 1 87.31 347 ASP A N 1
ATOM 2641 C CA . ASP A 1 347 ? 4.812 -33.125 4.676 1 87.31 347 ASP A CA 1
ATOM 2642 C C . ASP A 1 347 ? 6.316 -33.312 4.477 1 87.31 347 ASP A C 1
ATOM 2644 O O . ASP A 1 347 ? 7.09 -33.219 5.43 1 87.31 347 ASP A O 1
ATOM 2648 N N . GLU A 1 348 ? 6.75 -33.562 3.236 1 89.44 348 GLU A N 1
ATOM 2649 C CA . GLU A 1 348 ? 8.18 -33.75 2.994 1 89.44 348 GLU A CA 1
ATOM 2650 C C . GLU A 1 348 ? 8.922 -32.406 3.104 1 89.44 348 GLU A C 1
ATOM 2652 O O . GLU A 1 348 ? 8.547 -31.422 2.467 1 89.44 348 GLU A O 1
ATOM 2657 N N . THR A 1 349 ? 9.992 -32.344 3.871 1 91.5 349 THR A N 1
ATOM 2658 C CA . THR A 1 349 ? 10.734 -31.094 4.082 1 91.5 349 THR A CA 1
ATOM 2659 C C . THR A 1 349 ? 11.945 -31.031 3.154 1 91.5 349 THR A C 1
ATOM 2661 O O . THR A 1 349 ? 12.445 -29.938 2.855 1 91.5 349 THR A O 1
ATOM 2664 N N . TYR A 1 350 ? 12.555 -32.219 2.783 1 94.75 350 TYR A N 1
ATOM 2665 C CA . TYR A 1 350 ? 13.719 -32.406 1.916 1 94.75 350 TYR A CA 1
ATOM 2666 C C . TYR A 1 350 ? 14.977 -31.844 2.566 1 94.75 350 TYR A C 1
ATOM 2668 O O . TYR A 1 350 ? 15.945 -31.516 1.878 1 94.75 350 TYR A O 1
ATOM 2676 N N . ASP A 1 351 ? 14.914 -31.688 3.918 1 93.38 351 ASP A N 1
ATOM 2677 C CA . ASP A 1 351 ? 16.094 -31.203 4.648 1 93.38 351 ASP A CA 1
ATOM 2678 C C . ASP A 1 351 ? 17.281 -32.125 4.438 1 93.38 351 ASP A C 1
ATOM 2680 O O . ASP A 1 351 ? 17.156 -33.344 4.59 1 93.38 351 ASP A O 1
ATOM 2684 N N . GLY A 1 352 ? 18.391 -31.469 4.078 1 93.06 352 GLY A N 1
ATOM 2685 C CA . GLY A 1 352 ? 19.625 -32.25 3.918 1 93.06 352 GLY A CA 1
ATOM 2686 C C . GLY A 1 352 ? 19.766 -32.875 2.537 1 93.06 352 GLY A C 1
ATOM 2687 O O . GLY A 1 352 ? 20.844 -33.312 2.166 1 93.06 352 GLY A O 1
ATOM 2688 N N . HIS A 1 353 ? 18.734 -32.875 1.737 1 94.31 353 HIS A N 1
ATOM 2689 C CA . HIS A 1 353 ? 18.797 -33.406 0.382 1 94.31 353 HIS A CA 1
ATOM 2690 C C . HIS A 1 353 ? 19.547 -32.438 -0.549 1 94.31 353 HIS A C 1
ATOM 2692 O O . HIS A 1 353 ? 19.766 -31.281 -0.206 1 94.31 353 HIS A O 1
ATOM 2698 N N . TYR A 1 354 ? 19.969 -33.031 -1.617 1 93.75 354 TYR A N 1
ATOM 2699 C CA . TYR A 1 354 ? 20.562 -32.219 -2.676 1 93.75 354 TYR A CA 1
ATOM 2700 C C . TYR A 1 354 ? 19.578 -32 -3.814 1 93.75 354 TYR A C 1
ATOM 2702 O O . TYR A 1 354 ? 18.844 -32.906 -4.199 1 93.75 354 TYR A O 1
ATOM 2710 N N . GLY A 1 355 ? 19.469 -30.797 -4.203 1 95.19 355 GLY A N 1
ATOM 2711 C CA . GLY A 1 355 ? 18.625 -30.422 -5.324 1 95.19 355 GLY A CA 1
ATOM 2712 C C . GLY A 1 355 ? 19.375 -29.734 -6.441 1 95.19 355 GLY A C 1
ATOM 2713 O O . GLY A 1 355 ? 20.547 -29.359 -6.273 1 95.19 355 GLY A O 1
ATOM 2714 N N . VAL A 1 356 ? 18.703 -29.609 -7.594 1 94.81 356 VAL A N 1
ATOM 2715 C CA . VAL A 1 356 ? 19.297 -28.953 -8.758 1 94.81 356 VAL A CA 1
ATOM 2716 C C . VAL A 1 356 ? 18.547 -27.641 -9.031 1 94.81 356 VAL A C 1
ATOM 2718 O O . VAL A 1 356 ? 17.328 -27.609 -9.094 1 94.81 356 VAL A O 1
ATOM 2721 N N . ILE A 1 357 ? 19.312 -26.562 -9.117 1 93.69 357 ILE A N 1
ATOM 2722 C CA . ILE A 1 357 ? 18.781 -25.281 -9.578 1 93.69 357 ILE A CA 1
ATOM 2723 C C . ILE A 1 357 ? 19.203 -25.031 -11.023 1 93.69 357 ILE A C 1
ATOM 2725 O O . ILE A 1 357 ? 20.266 -25.5 -11.453 1 93.69 357 ILE A O 1
ATOM 2729 N N . ALA A 1 358 ? 18.391 -24.391 -11.766 1 93.19 358 ALA A N 1
ATOM 2730 C CA . ALA A 1 358 ? 18.688 -24.078 -13.164 1 93.19 358 ALA A CA 1
ATOM 2731 C C . ALA A 1 358 ? 18.062 -22.75 -13.57 1 93.19 358 ALA A C 1
ATOM 2733 O O . ALA A 1 358 ? 16.969 -22.391 -13.125 1 93.19 358 ALA A O 1
ATOM 2734 N N . GLY A 1 359 ? 18.766 -22.016 -14.352 1 91.75 359 GLY A N 1
ATOM 2735 C CA . GLY A 1 359 ? 18.266 -20.734 -14.82 1 91.75 359 GLY A CA 1
ATOM 2736 C C . GLY A 1 359 ? 19.25 -20 -15.711 1 91.75 359 GLY A C 1
ATOM 2737 O O . GLY A 1 359 ? 20.328 -20.531 -16.016 1 91.75 359 GLY A O 1
ATOM 2738 N N . TRP A 1 360 ? 18.922 -18.844 -16.172 1 88.94 360 TRP A N 1
ATOM 2739 C CA . TRP A 1 360 ? 19.703 -17.984 -17.062 1 88.94 360 TRP A CA 1
ATOM 2740 C C . TRP A 1 360 ? 20.203 -16.75 -16.328 1 88.94 360 TRP A C 1
ATOM 2742 O O . TRP A 1 360 ? 20.469 -15.719 -16.953 1 88.94 360 TRP A O 1
ATOM 2752 N N . GLY A 1 361 ? 20.172 -16.719 -15.055 1 83.62 361 GLY A N 1
ATOM 2753 C CA . GLY A 1 361 ? 20.484 -15.539 -14.258 1 83.62 361 GLY A CA 1
ATOM 2754 C C . GLY A 1 361 ? 21.922 -15.094 -14.375 1 83.62 361 GLY A C 1
ATOM 2755 O O . GLY A 1 361 ? 22.734 -15.773 -15 1 83.62 361 GLY A O 1
ATOM 2756 N N . VAL A 1 362 ? 22.172 -13.898 -13.797 1 77.19 362 VAL A N 1
ATOM 2757 C CA . VAL A 1 362 ? 23.469 -13.25 -13.828 1 77.19 362 VAL A CA 1
ATOM 2758 C C . VAL A 1 362 ? 24.516 -14.133 -13.148 1 77.19 362 VAL A C 1
ATOM 2760 O O . VAL A 1 362 ? 24.234 -14.758 -12.125 1 77.19 362 VAL A O 1
ATOM 2763 N N . THR A 1 363 ? 25.609 -14.281 -13.906 1 66.38 363 THR A N 1
ATOM 2764 C CA . THR A 1 363 ? 26.703 -15.086 -13.359 1 66.38 363 THR A CA 1
ATOM 2765 C C . THR A 1 363 ? 27.859 -14.203 -12.914 1 66.38 363 THR A C 1
ATOM 2767 O O . THR A 1 363 ? 28.109 -13.148 -13.5 1 66.38 363 THR A O 1
ATOM 2770 N N . GLY A 1 364 ? 28.484 -14.391 -11.875 1 58.34 364 GLY A N 1
ATOM 2771 C CA . GLY A 1 364 ? 29.719 -13.734 -11.445 1 58.34 364 GLY A CA 1
ATOM 2772 C C . GLY A 1 364 ? 29.484 -12.352 -10.867 1 58.34 364 GLY A C 1
ATOM 2773 O O . GLY A 1 364 ? 28.453 -12.094 -10.25 1 58.34 364 GLY A O 1
ATOM 2774 N N . ASN A 1 365 ? 30.453 -11.312 -11.039 1 51.75 365 ASN A N 1
ATOM 2775 C CA . ASN A 1 365 ? 30.5 -9.977 -10.461 1 51.75 365 ASN A CA 1
ATOM 2776 C C . ASN A 1 365 ? 29.406 -9.078 -11.031 1 51.75 365 ASN A C 1
ATOM 2778 O O . ASN A 1 365 ? 29.656 -7.918 -11.375 1 51.75 365 ASN A O 1
ATOM 2782 N N . ASN A 1 366 ? 28.141 -9.648 -11.117 1 53.72 366 ASN A N 1
ATOM 2783 C CA . ASN A 1 366 ? 26.875 -8.93 -11.242 1 53.72 366 ASN A CA 1
ATOM 2784 C C . ASN A 1 366 ? 26.734 -8.297 -12.617 1 53.72 366 ASN A C 1
ATOM 2786 O O . ASN A 1 366 ? 26.078 -7.254 -12.766 1 53.72 366 ASN A O 1
ATOM 2790 N N . THR A 1 367 ? 27.578 -8.727 -13.641 1 54.25 367 THR A N 1
ATOM 2791 C CA . THR A 1 367 ? 27.516 -7.871 -14.82 1 54.25 367 THR A CA 1
ATOM 2792 C C . THR A 1 367 ? 27.141 -8.68 -16.047 1 54.25 367 THR A C 1
ATOM 2794 O O . THR A 1 367 ? 26.656 -8.125 -17.047 1 54.25 367 THR A O 1
ATOM 2797 N N . VAL A 1 368 ? 27.281 -10.07 -16.016 1 54.28 368 VAL A N 1
ATOM 2798 C CA . VAL A 1 368 ? 27.094 -10.742 -17.297 1 54.28 368 VAL A CA 1
ATOM 2799 C C . VAL A 1 368 ? 25.828 -11.609 -17.234 1 54.28 368 VAL A C 1
ATOM 2801 O O . VAL A 1 368 ? 25.672 -12.43 -16.328 1 54.28 368 VAL A O 1
ATOM 2804 N N . VAL A 1 369 ? 24.797 -11.352 -18.047 1 61.38 369 VAL A N 1
ATOM 2805 C CA . VAL A 1 369 ? 23.625 -12.203 -18.203 1 61.38 369 VAL A CA 1
ATOM 2806 C C . VAL A 1 369 ? 23.906 -13.281 -19.25 1 61.38 369 VAL A C 1
ATOM 2808 O O . VAL A 1 369 ? 24.062 -12.977 -20.438 1 61.38 369 VAL A O 1
ATOM 2811 N N . PRO A 1 370 ? 24.156 -14.602 -18.703 1 65.12 370 PRO A N 1
ATOM 2812 C CA . PRO A 1 370 ? 24.359 -15.633 -19.734 1 65.12 370 PRO A CA 1
ATOM 2813 C C . PRO A 1 370 ? 23.141 -15.836 -20.625 1 65.12 370 PRO A C 1
ATOM 2815 O O . PRO A 1 370 ? 22 -15.625 -20.172 1 65.12 370 PRO A O 1
ATOM 2818 N N . ASP A 1 371 ? 23.438 -16.188 -21.891 1 81 371 ASP A N 1
ATOM 2819 C CA . ASP A 1 371 ? 22.359 -16.531 -22.812 1 81 371 ASP A CA 1
ATOM 2820 C C . ASP A 1 371 ? 22.047 -18.031 -22.781 1 81 371 ASP A C 1
ATOM 2822 O O . ASP A 1 371 ? 21.141 -18.5 -23.469 1 81 371 ASP A O 1
ATOM 2826 N N . ILE A 1 372 ? 22.828 -18.75 -21.906 1 86.88 372 ILE A N 1
ATOM 2827 C CA . ILE A 1 372 ? 22.688 -20.203 -21.922 1 86.88 372 ILE A CA 1
ATOM 2828 C C . ILE A 1 372 ? 22.188 -20.688 -20.562 1 86.88 372 ILE A C 1
ATOM 2830 O O . ILE A 1 372 ? 22.578 -20.141 -19.516 1 86.88 372 ILE A O 1
ATOM 2834 N N . LEU A 1 373 ? 21.453 -21.75 -20.547 1 90 373 LEU A N 1
ATOM 2835 C CA . LEU A 1 373 ? 20.922 -22.328 -19.328 1 90 373 LEU A CA 1
ATOM 2836 C C . LEU A 1 373 ? 22.031 -22.969 -18.5 1 90 373 LEU A C 1
ATOM 2838 O O . LEU A 1 373 ? 22.797 -23.781 -19 1 90 373 LEU A O 1
ATOM 2842 N N . MET A 1 374 ? 22.094 -22.531 -17.266 1 90.12 374 MET A N 1
ATOM 2843 C CA . MET A 1 374 ? 23.062 -23.078 -16.312 1 90.12 374 MET A CA 1
ATOM 2844 C C . MET A 1 374 ? 22.359 -23.875 -15.219 1 90.12 374 MET A C 1
ATOM 2846 O O . MET A 1 374 ? 21.203 -23.609 -14.898 1 90.12 374 MET A O 1
ATOM 2850 N N . SER A 1 375 ? 23.016 -24.875 -14.664 1 92 375 SER A N 1
ATOM 2851 C CA . SER A 1 375 ? 22.484 -25.641 -13.539 1 92 375 SER A CA 1
ATOM 2852 C C . SER A 1 375 ? 23.562 -25.922 -12.5 1 92 375 SER A C 1
ATOM 2854 O O . SER A 1 375 ? 24.766 -25.859 -12.812 1 92 375 SER A O 1
ATOM 2856 N N . ALA A 1 376 ? 23.172 -26.125 -11.289 1 90.81 376 ALA A N 1
ATOM 2857 C CA . ALA A 1 376 ? 24.062 -26.484 -10.203 1 90.81 376 ALA A CA 1
ATOM 2858 C C . ALA A 1 376 ? 23.328 -27.312 -9.141 1 90.81 376 ALA A C 1
ATOM 2860 O O . ALA A 1 376 ? 22.109 -27.203 -8.992 1 90.81 376 ALA A O 1
ATOM 2861 N N . THR A 1 377 ? 24.125 -28.156 -8.531 1 91.75 377 THR A N 1
ATOM 2862 C CA . THR A 1 377 ? 23.609 -28.922 -7.402 1 91.75 377 THR A CA 1
ATOM 2863 C C . THR A 1 377 ? 23.828 -28.156 -6.094 1 91.75 377 THR A C 1
ATOM 2865 O O . THR A 1 377 ? 24.938 -27.672 -5.84 1 91.75 377 THR A O 1
ATOM 2868 N N . VAL A 1 378 ? 22.797 -28.078 -5.328 1 92.12 378 VAL A N 1
ATOM 2869 C CA . VAL A 1 378 ? 22.875 -27.359 -4.059 1 92.12 378 VAL A CA 1
ATOM 2870 C C . VAL A 1 378 ? 22.266 -28.219 -2.945 1 92.12 378 VAL A C 1
ATOM 2872 O O . VAL A 1 378 ? 21.391 -29.047 -3.199 1 92.12 378 VAL A O 1
ATOM 2875 N N . GLN A 1 379 ? 22.703 -27.953 -1.782 1 92.75 379 GLN A N 1
ATOM 2876 C CA . GLN A 1 379 ? 22.141 -28.656 -0.632 1 92.75 379 GLN A CA 1
ATOM 2877 C C . GLN A 1 379 ? 20.984 -27.875 -0.016 1 92.75 379 GLN A C 1
ATOM 2879 O O . GLN A 1 379 ? 21.062 -26.641 0.126 1 92.75 379 GLN A O 1
ATOM 2884 N N . ILE A 1 380 ? 19.938 -28.547 0.325 1 94.94 380 ILE A N 1
ATOM 2885 C CA . ILE A 1 380 ? 18.812 -27.938 1.024 1 94.94 380 ILE A CA 1
ATOM 2886 C C . ILE A 1 380 ? 19.078 -27.922 2.527 1 94.94 380 ILE A C 1
ATOM 2888 O O . ILE A 1 380 ? 19.422 -28.953 3.109 1 94.94 380 ILE A O 1
ATOM 2892 N N . LEU A 1 381 ? 18.891 -26.812 3.098 1 94.31 381 LEU A N 1
ATOM 2893 C CA . LEU A 1 381 ? 19.188 -26.625 4.512 1 94.31 381 LEU A CA 1
ATOM 2894 C C . LEU A 1 381 ? 17.938 -26.734 5.363 1 94.31 381 LEU A C 1
ATOM 2896 O O . LEU A 1 381 ? 16.828 -26.5 4.867 1 94.31 381 LEU A O 1
ATOM 2900 N N . ASP A 1 382 ? 18.172 -27.094 6.59 1 93.44 382 ASP A N 1
ATOM 2901 C CA . ASP A 1 382 ? 17.062 -27.016 7.535 1 93.44 382 ASP A CA 1
ATOM 2902 C C . ASP A 1 382 ? 16.672 -25.562 7.809 1 93.44 382 ASP A C 1
ATOM 2904 O O . ASP A 1 382 ? 17.531 -24.688 7.871 1 93.44 382 ASP A O 1
ATOM 2908 N N . ASN A 1 383 ? 15.391 -25.344 8.031 1 94.56 383 ASN A N 1
ATOM 2909 C CA . ASN A 1 383 ? 14.891 -23.984 8.18 1 94.56 383 ASN A CA 1
ATOM 2910 C C . ASN A 1 383 ? 15.406 -23.328 9.461 1 94.56 383 ASN A C 1
ATOM 2912 O O . ASN A 1 383 ? 15.539 -22.109 9.531 1 94.56 383 ASN A O 1
ATOM 2916 N N . ALA A 1 384 ? 15.633 -24.141 10.484 1 94.06 384 ALA A N 1
ATOM 2917 C CA . ALA A 1 384 ? 16.156 -23.578 11.727 1 94.06 384 ALA A CA 1
ATOM 2918 C C . ALA A 1 384 ? 17.516 -22.922 11.508 1 94.06 384 ALA A C 1
ATOM 2920 O O . ALA A 1 384 ? 17.75 -21.797 11.961 1 94.06 384 ALA A O 1
ATOM 2921 N N . LEU A 1 385 ? 18.359 -23.672 10.812 1 91.62 385 LEU A N 1
ATOM 2922 C CA . LEU A 1 385 ? 19.688 -23.125 10.492 1 91.62 385 LEU A CA 1
ATOM 2923 C C . LEU A 1 385 ? 19.562 -21.906 9.586 1 91.62 385 LEU A C 1
ATOM 2925 O O . LEU A 1 385 ? 20.234 -20.891 9.805 1 91.62 385 LEU A O 1
ATOM 2929 N N . CYS A 1 386 ? 18.766 -22.016 8.602 1 93.31 386 CYS A N 1
ATOM 2930 C CA . CYS A 1 386 ? 18.531 -20.922 7.68 1 93.31 386 CYS A CA 1
ATOM 2931 C C . CYS A 1 386 ? 18.047 -19.672 8.422 1 93.31 386 CYS A C 1
ATOM 2933 O O . CYS A 1 386 ? 18.547 -18.578 8.188 1 93.31 386 CYS A O 1
ATOM 2935 N N . SER A 1 387 ? 17.109 -19.828 9.289 1 94.88 387 SER A N 1
ATOM 2936 C CA . SER A 1 387 ? 16.531 -18.734 10.062 1 94.88 387 SER A CA 1
ATOM 2937 C C . SER A 1 387 ? 17.594 -18.047 10.914 1 94.88 387 SER A C 1
ATOM 2939 O O . SER A 1 387 ? 17.609 -16.828 11.031 1 94.88 387 SER A O 1
ATOM 2941 N N . GLN A 1 388 ? 18.469 -18.797 11.484 1 93.44 388 GLN A N 1
ATOM 2942 C CA . GLN A 1 388 ? 19.547 -18.234 12.289 1 93.44 388 GLN A CA 1
ATOM 2943 C C . GLN A 1 388 ? 20.453 -17.328 11.453 1 93.44 388 GLN A C 1
ATOM 2945 O O . GLN A 1 388 ? 20.844 -16.25 11.906 1 93.44 388 GLN A O 1
ATOM 2950 N N . LEU A 1 389 ? 20.75 -17.781 10.289 1 90.44 389 LEU A N 1
ATOM 2951 C CA . LEU A 1 389 ? 21.625 -17 9.414 1 90.44 389 LEU A CA 1
ATOM 2952 C C . LEU A 1 389 ? 20.938 -15.734 8.945 1 90.44 389 LEU A C 1
ATOM 2954 O O . LEU A 1 389 ? 21.531 -14.656 8.953 1 90.44 389 LEU A O 1
ATOM 2958 N N . TRP A 1 390 ? 19.75 -15.844 8.609 1 92.44 390 TRP A N 1
ATOM 2959 C CA . TRP A 1 390 ? 19 -14.711 8.07 1 92.44 390 TRP A CA 1
ATOM 2960 C C . TRP A 1 390 ? 18.594 -13.75 9.18 1 92.44 390 TRP A C 1
ATOM 2962 O O . TRP A 1 390 ? 18.25 -12.594 8.914 1 92.44 390 TRP A O 1
ATOM 2972 N N . ASN A 1 391 ? 18.562 -14.195 10.367 1 92.31 391 ASN A N 1
ATOM 2973 C CA . ASN A 1 391 ? 18.266 -13.32 11.492 1 92.31 391 ASN A CA 1
ATOM 2974 C C . ASN A 1 391 ? 19.219 -12.133 11.562 1 92.31 391 ASN A C 1
ATOM 2976 O O . ASN A 1 391 ? 18.859 -11.07 12.07 1 92.31 391 ASN A O 1
ATOM 2980 N N . THR A 1 392 ? 20.406 -12.266 11.047 1 87.56 392 THR A N 1
ATOM 2981 C CA . THR A 1 392 ? 21.391 -11.188 11.008 1 87.56 392 THR A CA 1
ATOM 2982 C C . THR A 1 392 ? 20.875 -10.023 10.164 1 87.56 392 THR A C 1
ATOM 2984 O O . THR A 1 392 ? 21.297 -8.883 10.344 1 87.56 392 THR A O 1
ATOM 2987 N N . TYR A 1 393 ? 19.984 -10.32 9.32 1 86.38 393 TYR A N 1
ATOM 2988 C CA . TYR A 1 393 ? 19.406 -9.297 8.469 1 86.38 393 TYR A CA 1
ATOM 2989 C C . TYR A 1 393 ? 17.953 -9.016 8.867 1 86.38 393 TYR A C 1
ATOM 2991 O O . TYR A 1 393 ? 17.203 -8.422 8.102 1 86.38 393 TYR A O 1
ATOM 2999 N N . ASN A 1 394 ? 17.484 -9.547 9.961 1 88.69 394 ASN A N 1
ATOM 3000 C CA . ASN A 1 394 ? 16.125 -9.383 10.484 1 88.69 394 ASN A CA 1
ATOM 3001 C C . ASN A 1 394 ? 15.078 -9.867 9.484 1 88.69 394 ASN A C 1
ATOM 3003 O O . ASN A 1 394 ? 14.047 -9.219 9.305 1 88.69 394 ASN A O 1
ATOM 3007 N N . GLN A 1 395 ? 15.422 -10.875 8.773 1 90.75 395 GLN A N 1
ATOM 3008 C CA . GLN A 1 395 ? 14.508 -11.5 7.812 1 90.75 395 GLN A CA 1
ATOM 3009 C C . GLN A 1 395 ? 14.031 -12.859 8.305 1 90.75 395 GLN A C 1
ATOM 3011 O O . GLN A 1 395 ? 14.812 -13.805 8.391 1 90.75 395 GLN A O 1
ATOM 3016 N N . PRO A 1 396 ? 12.805 -12.953 8.578 1 92.06 396 PRO A N 1
ATOM 3017 C CA . PRO A 1 396 ? 12.297 -14.242 9.031 1 92.06 396 PRO A CA 1
ATOM 3018 C C . PRO A 1 396 ? 12.188 -15.266 7.902 1 92.06 396 PRO A C 1
ATOM 3020 O O . PRO A 1 396 ? 11.883 -14.898 6.762 1 92.06 396 PRO A O 1
ATOM 3023 N N . ILE A 1 397 ? 12.453 -16.516 8.203 1 94.69 397 ILE A N 1
ATOM 3024 C CA . ILE A 1 397 ? 12.234 -17.641 7.305 1 94.69 397 ILE A CA 1
ATOM 3025 C C . ILE A 1 397 ? 11 -18.422 7.746 1 94.69 397 ILE A C 1
ATOM 3027 O O . ILE A 1 397 ? 10.922 -18.875 8.891 1 94.69 397 ILE A O 1
ATOM 3031 N N . HIS A 1 398 ? 10.031 -18.531 6.863 1 94.12 398 HIS A N 1
ATOM 3032 C CA . HIS A 1 398 ? 8.758 -19.172 7.176 1 94.12 398 HIS A CA 1
ATOM 3033 C C . HIS A 1 398 ? 8.734 -20.625 6.723 1 94.12 398 HIS A C 1
ATOM 3035 O O . HIS A 1 398 ? 9.602 -21.047 5.949 1 94.12 398 HIS A O 1
ATOM 3041 N N . ASP A 1 399 ? 7.715 -21.359 7.223 1 94.25 399 ASP A N 1
ATOM 3042 C CA . ASP A 1 399 ? 7.559 -22.75 6.852 1 94.25 399 ASP A CA 1
ATOM 3043 C C . ASP A 1 399 ? 7.258 -22.906 5.359 1 94.25 399 ASP A C 1
ATOM 3045 O O . ASP A 1 399 ? 7.496 -23.953 4.773 1 94.25 399 ASP A O 1
ATOM 3049 N N . SER A 1 400 ? 6.766 -21.812 4.789 1 95.94 400 SER A N 1
ATOM 3050 C CA . SER A 1 400 ? 6.41 -21.812 3.373 1 95.94 400 SER A CA 1
ATOM 3051 C C . SER A 1 400 ? 7.633 -21.578 2.494 1 95.94 400 SER A C 1
ATOM 3053 O O . SER A 1 400 ? 7.516 -21.453 1.273 1 95.94 400 SER A O 1
ATOM 3055 N N . GLN A 1 401 ? 8.805 -21.547 3.113 1 96.81 401 GLN A N 1
ATOM 3056 C CA . GLN A 1 401 ? 10.055 -21.281 2.408 1 96.81 401 GLN A CA 1
ATOM 3057 C C . GLN A 1 401 ? 11.094 -22.359 2.703 1 96.81 401 GLN A C 1
ATOM 3059 O O . GLN A 1 401 ? 10.969 -23.109 3.682 1 96.81 401 GLN A O 1
ATOM 3064 N N . LEU A 1 402 ? 12.062 -22.547 1.825 1 95.38 402 LEU A N 1
ATOM 3065 C CA . LEU A 1 402 ? 13.219 -23.391 2.064 1 95.38 402 LEU A CA 1
ATOM 3066 C C . LEU A 1 402 ? 14.508 -22.719 1.594 1 95.38 402 LEU A C 1
ATOM 3068 O O . LEU A 1 402 ? 14.469 -21.828 0.741 1 95.38 402 LEU A O 1
ATOM 3072 N N . CYS A 1 403 ? 15.594 -23.109 2.15 1 94.19 403 CYS A N 1
ATOM 3073 C CA . CYS A 1 403 ? 16.875 -22.469 1.895 1 94.19 403 CYS A CA 1
ATOM 3074 C C . CYS A 1 403 ? 17.875 -23.438 1.269 1 94.19 403 CYS A C 1
ATOM 3076 O O . CYS A 1 403 ? 17.828 -24.641 1.557 1 94.19 403 CYS A O 1
ATOM 3078 N N . THR A 1 404 ? 18.562 -22.859 0.355 1 92.38 404 THR A N 1
ATOM 3079 C CA . THR A 1 404 ? 19.609 -23.656 -0.265 1 92.38 404 THR A CA 1
ATOM 3080 C C . THR A 1 404 ? 20.938 -22.906 -0.246 1 92.38 404 THR A C 1
ATOM 3082 O O . THR A 1 404 ? 20.969 -21.672 -0.325 1 92.38 404 THR A O 1
ATOM 3085 N N . GLY A 1 405 ? 21.922 -23.641 -0.144 1 74.62 405 GLY A N 1
ATOM 3086 C CA . GLY A 1 405 ? 23.234 -23.062 -0.425 1 74.62 405 GLY A CA 1
ATOM 3087 C C . GLY A 1 405 ? 24.031 -22.766 0.827 1 74.62 405 GLY A C 1
ATOM 3088 O O . GLY A 1 405 ? 23.656 -23.156 1.929 1 74.62 405 GLY A O 1
ATOM 3089 N N . LEU A 1 406 ? 25.203 -22.484 1.155 1 64.94 406 LEU A N 1
ATOM 3090 C CA . LEU A 1 406 ? 26.344 -22.094 1.986 1 64.94 406 LEU A CA 1
ATOM 3091 C C . LEU A 1 406 ? 27.656 -22.391 1.284 1 64.94 406 LEU A C 1
ATOM 3093 O O . LEU A 1 406 ? 28.734 -22.141 1.84 1 64.94 406 LEU A O 1
ATOM 3097 N N . GLY A 1 407 ? 27.484 -22.531 -0.135 1 61.16 407 GLY A N 1
ATOM 3098 C CA . GLY A 1 407 ? 28.688 -22.938 -0.843 1 61.16 407 GLY A CA 1
ATOM 3099 C C . GLY A 1 407 ? 28.906 -22.172 -2.131 1 61.16 407 GLY A C 1
ATOM 3100 O O . GLY A 1 407 ? 28.484 -21.031 -2.26 1 61.16 407 GLY A O 1
ATOM 3101 N N . GLY A 1 408 ? 29.531 -22.719 -3.045 1 66.69 408 GLY A N 1
ATOM 3102 C CA . GLY A 1 408 ? 30.047 -22.156 -4.277 1 66.69 408 GLY A CA 1
ATOM 3103 C C . GLY A 1 408 ? 28.969 -21.844 -5.297 1 66.69 408 GLY A C 1
ATOM 3104 O O . GLY A 1 408 ? 29.016 -20.828 -5.984 1 66.69 408 GLY A O 1
ATOM 3105 N N . ALA A 1 409 ? 27.797 -22.656 -5.289 1 77.19 409 ALA A N 1
ATOM 3106 C CA . ALA A 1 409 ? 26.75 -22.438 -6.285 1 77.19 409 ALA A CA 1
ATOM 3107 C C . ALA A 1 409 ? 25.609 -21.625 -5.703 1 77.19 409 ALA A C 1
ATOM 3109 O O . ALA A 1 409 ? 25.234 -21.781 -4.539 1 77.19 409 ALA A O 1
ATOM 3110 N N . ALA A 1 410 ? 25.062 -20.641 -6.461 1 79.31 410 ALA A N 1
ATOM 3111 C CA . ALA A 1 410 ? 24.016 -19.75 -5.98 1 79.31 410 ALA A CA 1
ATOM 3112 C C . ALA A 1 410 ? 23.188 -19.203 -7.141 1 79.31 410 ALA A C 1
ATOM 3114 O O . ALA A 1 410 ? 23.547 -19.375 -8.305 1 79.31 410 ALA A O 1
ATOM 3115 N N . THR A 1 411 ? 22.078 -18.734 -6.754 1 78.44 411 THR A N 1
ATOM 3116 C CA . THR A 1 411 ? 21.219 -18.094 -7.742 1 78.44 411 THR A CA 1
ATOM 3117 C C . THR A 1 411 ? 21.422 -16.594 -7.746 1 78.44 411 THR A C 1
ATOM 3119 O O . THR A 1 411 ? 21.969 -16.031 -6.801 1 78.44 411 THR A O 1
ATOM 3122 N N . CYS A 1 412 ? 21.062 -15.969 -8.82 1 79.62 412 CYS A N 1
ATOM 3123 C CA . CYS A 1 412 ? 21.109 -14.523 -8.977 1 79.62 412 CYS A CA 1
ATOM 3124 C C . CYS A 1 412 ? 19.953 -14.031 -9.844 1 79.62 412 CYS A C 1
ATOM 3126 O O . CYS A 1 412 ? 19.031 -14.781 -10.141 1 79.62 412 CYS A O 1
ATOM 3128 N N . GLY A 1 413 ? 19.969 -12.734 -10.016 1 77.31 413 GLY A N 1
ATOM 3129 C CA . GLY A 1 413 ? 18.922 -12.164 -10.836 1 77.31 413 GLY A CA 1
ATOM 3130 C C . GLY A 1 413 ? 18.734 -12.898 -12.156 1 77.31 413 GLY A C 1
ATOM 3131 O O . GLY A 1 413 ? 19.703 -13.242 -12.828 1 77.31 413 GLY A O 1
ATOM 3132 N N . GLY A 1 414 ? 17.5 -13.297 -12.477 1 79.5 414 GLY A N 1
ATOM 3133 C CA . GLY A 1 414 ? 17.172 -14.023 -13.688 1 79.5 414 GLY A CA 1
ATOM 3134 C C . GLY A 1 414 ? 16.859 -15.484 -13.445 1 79.5 414 GLY A C 1
ATOM 3135 O O . GLY A 1 414 ? 16.281 -16.156 -14.305 1 79.5 414 GLY A O 1
ATOM 3136 N N . ASP A 1 415 ? 17.297 -15.961 -12.375 1 87.56 415 ASP A N 1
ATOM 3137 C CA . ASP A 1 415 ? 17.016 -17.344 -12.016 1 87.56 415 ASP A CA 1
ATOM 3138 C C . ASP A 1 415 ? 15.664 -17.469 -11.32 1 87.56 415 ASP A C 1
ATOM 3140 O O . ASP A 1 415 ? 15.125 -18.578 -11.195 1 87.56 415 ASP A O 1
ATOM 3144 N N . SER A 1 416 ? 15.133 -16.312 -10.977 1 93.12 416 SER A N 1
ATOM 3145 C CA . SER A 1 416 ? 13.883 -16.297 -10.227 1 93.12 416 SER A CA 1
ATOM 3146 C C . SER A 1 416 ? 12.797 -17.094 -10.938 1 93.12 416 SER A C 1
ATOM 3148 O O . SER A 1 416 ? 12.695 -17.047 -12.164 1 93.12 416 SER A O 1
ATOM 3150 N N . GLY A 1 417 ? 12.055 -17.781 -10.07 1 97.19 417 GLY A N 1
ATOM 3151 C CA . GLY A 1 417 ? 10.93 -18.516 -10.617 1 97.19 417 GLY A CA 1
ATOM 3152 C C . GLY A 1 417 ? 11.305 -19.906 -11.094 1 97.19 417 GLY A C 1
ATOM 3153 O O . GLY A 1 417 ? 10.438 -20.766 -11.289 1 97.19 417 GLY A O 1
ATOM 3154 N N . GLY A 1 418 ? 12.609 -20.156 -11.328 1 97.12 418 GLY A N 1
ATOM 3155 C CA . GLY A 1 418 ? 13.086 -21.453 -11.742 1 97.12 418 GLY A CA 1
ATOM 3156 C C . GLY A 1 418 ? 12.922 -22.516 -10.672 1 97.12 418 GLY A C 1
ATOM 3157 O O . GLY A 1 418 ? 12.594 -22.219 -9.531 1 97.12 418 GLY A O 1
ATOM 3158 N N . PRO A 1 419 ? 13.203 -23.734 -11.078 1 97.75 419 PRO A N 1
ATOM 3159 C CA . PRO A 1 419 ? 12.945 -24.844 -10.164 1 97.75 419 PRO A CA 1
ATOM 3160 C C . PRO A 1 419 ? 14.125 -25.141 -9.242 1 97.75 419 PRO A C 1
ATOM 3162 O O . PRO A 1 419 ? 15.281 -24.969 -9.641 1 97.75 419 PRO A O 1
ATOM 3165 N N . LEU A 1 420 ? 13.844 -25.469 -8.055 1 97.5 420 LEU A N 1
ATOM 3166 C CA . LEU A 1 420 ? 14.656 -26.359 -7.246 1 97.5 420 LEU A CA 1
ATOM 3167 C C . LEU A 1 420 ? 14.141 -27.797 -7.332 1 97.5 420 LEU A C 1
ATOM 3169 O O . LEU A 1 420 ? 13.109 -28.125 -6.742 1 97.5 420 LEU A O 1
ATOM 3173 N N . ALA A 1 421 ? 14.836 -28.625 -8.062 1 97.62 421 ALA A N 1
ATOM 3174 C CA . ALA A 1 421 ? 14.383 -29.984 -8.367 1 97.62 421 ALA A CA 1
ATOM 3175 C C . ALA A 1 421 ? 15.148 -31.016 -7.551 1 97.62 421 ALA A C 1
ATOM 3177 O O . ALA A 1 421 ? 16.359 -30.906 -7.387 1 97.62 421 ALA A O 1
ATOM 3178 N N . VAL A 1 422 ? 14.453 -31.969 -7.059 1 97.5 422 VAL A N 1
ATOM 3179 C CA . VAL A 1 422 ? 15.07 -33.062 -6.301 1 97.5 422 VAL A CA 1
ATOM 3180 C C . VAL A 1 422 ? 14.719 -34.406 -6.941 1 97.5 422 VAL A C 1
ATOM 3182 O O . VAL A 1 422 ? 13.57 -34.625 -7.324 1 97.5 422 VAL A O 1
ATOM 3185 N N . ARG A 1 423 ? 15.734 -35.156 -7.113 1 95.56 423 ARG A N 1
ATOM 3186 C CA . ARG A 1 423 ? 15.5 -36.531 -7.578 1 95.56 423 ARG A CA 1
ATOM 3187 C C . ARG A 1 423 ? 14.938 -37.406 -6.457 1 95.56 423 ARG A C 1
ATOM 3189 O O . ARG A 1 423 ? 15.625 -37.656 -5.469 1 95.56 423 ARG A O 1
ATOM 3196 N N . GLU A 1 424 ? 13.75 -37.844 -6.684 1 93.38 424 GLU A N 1
ATOM 3197 C CA . GLU A 1 424 ? 13.078 -38.625 -5.656 1 93.38 424 GLU A CA 1
ATOM 3198 C C . GLU A 1 424 ? 13.695 -40 -5.531 1 93.38 424 GLU A C 1
ATOM 3200 O O . GLU A 1 424 ? 14 -40.656 -6.539 1 93.38 424 GLU A O 1
ATOM 3205 N N . GLN A 1 425 ? 13.844 -40.5 -4.32 1 88.5 425 GLN A N 1
ATOM 3206 C CA . GLN A 1 425 ? 14.453 -41.781 -4.078 1 88.5 425 GLN A CA 1
ATOM 3207 C C . GLN A 1 425 ? 13.516 -42.938 -4.484 1 88.5 425 GLN A C 1
ATOM 3209 O O . GLN A 1 425 ? 13.969 -44 -4.91 1 88.5 425 GLN A O 1
ATOM 3214 N N . ARG A 1 426 ? 12.281 -42.719 -4.395 1 85.44 426 ARG A N 1
ATOM 3215 C CA . ARG A 1 426 ? 11.273 -43.75 -4.613 1 85.44 426 ARG A CA 1
ATOM 3216 C C . ARG A 1 426 ? 11.289 -44.219 -6.059 1 85.44 426 ARG A C 1
ATOM 3218 O O . ARG A 1 426 ? 11.156 -45.406 -6.324 1 85.44 426 ARG A O 1
ATOM 3225 N N . ASP A 1 427 ? 11.43 -43.375 -7.047 1 87.06 427 ASP A N 1
ATOM 3226 C CA . ASP A 1 427 ? 11.32 -43.781 -8.445 1 87.06 427 ASP A CA 1
ATOM 3227 C C . ASP A 1 427 ? 12.406 -43.125 -9.297 1 87.06 427 ASP A C 1
ATOM 3229 O O . ASP A 1 427 ? 12.578 -43.469 -10.469 1 87.06 427 ASP A O 1
ATOM 3233 N N . GLY A 1 428 ? 13.086 -42.156 -8.711 1 91.12 428 GLY A N 1
ATOM 3234 C CA . GLY A 1 428 ? 14.195 -41.531 -9.414 1 91.12 428 GLY A CA 1
ATOM 3235 C C . GLY A 1 428 ? 13.773 -40.375 -10.273 1 91.12 428 GLY A C 1
ATOM 3236 O O . GLY A 1 428 ? 14.594 -39.75 -10.961 1 91.12 428 GLY A O 1
ATOM 3237 N N . PHE A 1 429 ? 12.523 -40.062 -10.281 1 93.5 429 PHE A N 1
ATOM 3238 C CA . PHE A 1 429 ? 12.023 -38.906 -11.039 1 93.5 429 PHE A CA 1
ATOM 3239 C C . PHE A 1 429 ? 12.203 -37.625 -10.25 1 93.5 429 PHE A C 1
ATOM 3241 O O . PHE A 1 429 ? 12.258 -37.656 -9.016 1 93.5 429 PHE A O 1
ATOM 3248 N N . TYR A 1 430 ? 12.367 -36.531 -10.977 1 96.75 430 TYR A N 1
ATOM 3249 C CA . TYR A 1 430 ? 12.578 -35.25 -10.32 1 96.75 430 TYR A CA 1
ATOM 3250 C C . TYR A 1 430 ? 11.25 -34.594 -9.922 1 96.75 430 TYR A C 1
ATOM 3252 O O . TYR A 1 430 ? 10.281 -34.656 -10.672 1 96.75 430 TYR A O 1
ATOM 3260 N N . SER A 1 431 ? 11.25 -34.031 -8.75 1 97.44 431 SER A N 1
ATOM 3261 C CA . SER A 1 431 ? 10.148 -33.219 -8.266 1 97.44 431 SER A CA 1
ATOM 3262 C C . SER A 1 431 ? 10.602 -31.781 -8.023 1 97.44 431 SER A C 1
ATOM 3264 O O . SER A 1 431 ? 11.711 -31.547 -7.555 1 97.44 431 SER A O 1
ATOM 3266 N N . VAL A 1 432 ? 9.75 -30.859 -8.438 1 98.38 432 VAL A N 1
ATOM 3267 C CA . VAL A 1 432 ? 10.023 -29.469 -8.109 1 98.38 432 VAL A CA 1
ATOM 3268 C C . VAL A 1 432 ? 9.656 -29.203 -6.648 1 98.38 432 VAL A C 1
ATOM 3270 O O . VAL A 1 432 ? 8.477 -29.141 -6.297 1 98.38 432 VAL A O 1
ATOM 3273 N N . VAL A 1 433 ? 10.625 -28.984 -5.816 1 98.12 433 VAL A N 1
ATOM 3274 C CA . VAL A 1 433 ? 10.367 -28.859 -4.383 1 98.12 433 VAL A CA 1
ATOM 3275 C C . VAL A 1 433 ? 10.461 -27.391 -3.967 1 98.12 433 VAL A C 1
ATOM 3277 O O . VAL A 1 433 ? 10.023 -27.016 -2.873 1 98.12 433 VAL A O 1
ATOM 3280 N N . GLY A 1 434 ? 11.016 -26.594 -4.844 1 98.25 434 GLY A N 1
ATOM 3281 C CA . GLY A 1 434 ? 11.156 -25.172 -4.566 1 98.25 434 GLY A CA 1
ATOM 3282 C C . GLY A 1 434 ? 11.062 -24.312 -5.812 1 98.25 434 GLY A C 1
ATOM 3283 O O . GLY A 1 434 ? 11.297 -24.781 -6.922 1 98.25 434 GLY A O 1
ATOM 3284 N N . ILE A 1 435 ? 10.68 -23.078 -5.633 1 98.38 435 ILE A N 1
ATOM 3285 C CA . ILE A 1 435 ? 10.695 -22.016 -6.637 1 98.38 435 ILE A CA 1
ATOM 3286 C C . ILE A 1 435 ? 11.68 -20.938 -6.215 1 98.38 435 ILE A C 1
ATOM 3288 O O . ILE A 1 435 ? 11.508 -20.297 -5.172 1 98.38 435 ILE A O 1
ATOM 3292 N N . ILE A 1 436 ? 12.672 -20.688 -6.977 1 96.12 436 ILE A N 1
ATOM 3293 C CA . ILE A 1 436 ? 13.688 -19.703 -6.613 1 96.12 436 ILE A CA 1
ATOM 3294 C C . ILE A 1 436 ? 13.031 -18.344 -6.363 1 96.12 436 ILE A C 1
ATOM 3296 O O . ILE A 1 436 ? 12.344 -17.812 -7.238 1 96.12 436 ILE A O 1
ATOM 3300 N N . SER A 1 437 ? 13.305 -17.734 -5.152 1 95.75 437 SER A N 1
ATOM 3301 C CA . SER A 1 437 ? 12.578 -16.547 -4.746 1 95.75 437 SER A CA 1
ATOM 3302 C C . SER A 1 437 ? 13.523 -15.367 -4.512 1 95.75 437 SER A C 1
ATOM 3304 O O . SER A 1 437 ? 13.547 -14.422 -5.301 1 95.75 437 SER A O 1
ATOM 3306 N N . PHE A 1 438 ? 14.367 -15.461 -3.463 1 91.94 438 PHE A N 1
ATOM 3307 C CA . PHE A 1 438 ? 15.242 -14.328 -3.199 1 91.94 438 PHE A CA 1
ATOM 3308 C C . PHE A 1 438 ? 16.531 -14.789 -2.539 1 91.94 438 PHE A C 1
ATOM 3310 O O . PHE A 1 438 ? 16.641 -15.938 -2.107 1 91.94 438 PHE A O 1
ATOM 3317 N N . GLY A 1 439 ? 17.5 -13.93 -2.541 1 88.12 439 GLY A N 1
ATOM 3318 C CA . GLY A 1 439 ? 18.797 -14.195 -1.939 1 88.12 439 GLY A CA 1
ATOM 3319 C C . GLY A 1 439 ? 19.344 -13.008 -1.167 1 88.12 439 GLY A C 1
ATOM 3320 O O . GLY A 1 439 ? 18.578 -12.125 -0.761 1 88.12 439 GLY A O 1
ATOM 3321 N N . SER A 1 440 ? 20.609 -13.008 -0.985 1 79.56 440 SER A N 1
ATOM 3322 C CA . SER A 1 440 ? 21.266 -12.008 -0.154 1 79.56 440 SER A CA 1
ATOM 3323 C C . SER A 1 440 ? 21.141 -10.617 -0.761 1 79.56 440 SER A C 1
ATOM 3325 O O . SER A 1 440 ? 21.344 -10.438 -1.965 1 79.56 440 SER A O 1
ATOM 3327 N N . PRO A 1 441 ? 20.844 -9.664 0.15 1 77.75 441 PRO A N 1
ATOM 3328 C CA . PRO A 1 441 ? 20.797 -8.289 -0.34 1 77.75 441 PRO A CA 1
ATOM 3329 C C . PRO A 1 441 ? 22.172 -7.742 -0.712 1 77.75 441 PRO A C 1
ATOM 3331 O O . PRO A 1 441 ? 22.266 -6.746 -1.434 1 77.75 441 PRO A O 1
ATOM 3334 N N . ASP A 1 442 ? 23.188 -8.297 -0.216 1 73.25 442 ASP A N 1
ATOM 3335 C CA . ASP A 1 442 ? 24.547 -7.82 -0.44 1 73.25 442 ASP A CA 1
ATOM 3336 C C . ASP A 1 442 ? 25.094 -8.336 -1.768 1 73.25 442 ASP A C 1
ATOM 3338 O O . ASP A 1 442 ? 26.219 -8 -2.152 1 73.25 442 ASP A O 1
ATOM 3342 N N . GLY A 1 443 ? 24.375 -9.047 -2.422 1 74.75 443 GLY A N 1
ATOM 3343 C CA . GLY A 1 443 ? 24.797 -9.586 -3.705 1 74.75 443 GLY A CA 1
ATOM 3344 C C . GLY A 1 443 ? 24.578 -11.078 -3.826 1 74.75 443 GLY A C 1
ATOM 3345 O O . GLY A 1 443 ? 24.375 -11.766 -2.822 1 74.75 443 GLY A O 1
ATOM 3346 N N . CYS A 1 444 ? 24.719 -11.547 -5.012 1 77.44 444 CYS A N 1
ATOM 3347 C CA . CYS A 1 444 ? 24.469 -12.953 -5.281 1 77.44 444 CYS A CA 1
ATOM 3348 C C . CYS A 1 444 ? 25.672 -13.805 -4.883 1 77.44 444 CYS A C 1
ATOM 3350 O O . CYS A 1 444 ? 26.812 -13.375 -5.023 1 77.44 444 CYS A O 1
ATOM 3352 N N . GLY A 1 445 ? 25.391 -14.969 -4.375 1 72 445 GLY A N 1
ATOM 3353 C CA . GLY A 1 445 ? 26.422 -15.961 -4.133 1 72 445 GLY A CA 1
ATOM 3354 C C . GLY A 1 445 ? 27.266 -15.648 -2.908 1 72 445 GLY A C 1
ATOM 3355 O O . GLY A 1 445 ? 28.453 -16 -2.857 1 72 445 GLY A O 1
ATOM 3356 N N . THR A 1 446 ? 26.703 -14.812 -2.076 1 72.62 446 THR A N 1
ATOM 3357 C CA . THR A 1 446 ? 27.438 -14.578 -0.837 1 72.62 446 THR A CA 1
ATOM 3358 C C . THR A 1 446 ? 27.547 -15.859 -0.027 1 72.62 446 THR A C 1
ATOM 3360 O O . THR A 1 446 ? 26.656 -16.719 -0.072 1 72.62 446 THR A O 1
ATOM 3363 N N . LYS A 1 447 ? 28.719 -16.047 0.589 1 74 447 LYS A N 1
ATOM 3364 C CA . LYS A 1 447 ? 28.984 -17.281 1.317 1 74 447 LYS A CA 1
ATOM 3365 C C . LYS A 1 447 ? 28.297 -17.281 2.676 1 74 447 LYS A C 1
ATOM 3367 O O . LYS A 1 447 ? 28.25 -18.312 3.354 1 74 447 LYS A O 1
ATOM 3372 N N . ILE A 1 448 ? 27.625 -16.266 2.992 1 77.31 448 ILE A N 1
ATOM 3373 C CA . ILE A 1 448 ? 27.125 -16.141 4.359 1 77.31 448 ILE A CA 1
ATOM 3374 C C . ILE A 1 448 ? 25.625 -16.406 4.383 1 77.31 448 ILE A C 1
ATOM 3376 O O . ILE A 1 448 ? 25.109 -17 5.332 1 77.31 448 ILE A O 1
ATOM 3380 N N . LEU A 1 449 ? 24.875 -16.062 3.424 1 86.31 449 LEU A N 1
ATOM 3381 C CA . LEU A 1 449 ? 23.422 -16.203 3.438 1 86.31 449 LEU A CA 1
ATOM 3382 C C . LEU A 1 449 ? 22.953 -17.156 2.354 1 86.31 449 LEU A C 1
ATOM 3384 O O . LEU A 1 449 ? 23.281 -16.984 1.177 1 86.31 449 LEU A O 1
ATOM 3388 N N . PRO A 1 450 ? 22.25 -18.203 2.756 1 90.94 450 PRO A N 1
ATOM 3389 C CA . PRO A 1 450 ? 21.688 -19.094 1.744 1 90.94 450 PRO A CA 1
ATOM 3390 C C . PRO A 1 450 ? 20.594 -18.453 0.916 1 90.94 450 PRO A C 1
ATOM 3392 O O . PRO A 1 450 ? 19.969 -17.484 1.362 1 90.94 450 PRO A O 1
ATOM 3395 N N . ASP A 1 451 ? 20.391 -18.953 -0.308 1 91.88 451 ASP A N 1
ATOM 3396 C CA . ASP A 1 451 ? 19.266 -18.516 -1.132 1 91.88 451 ASP A CA 1
ATOM 3397 C C . ASP A 1 451 ? 17.953 -19.078 -0.598 1 91.88 451 ASP A C 1
ATOM 3399 O O . ASP A 1 451 ? 17.922 -20.141 0.024 1 91.88 451 ASP A O 1
ATOM 3403 N N . VAL A 1 452 ? 16.906 -18.375 -0.797 1 94.75 452 VAL A N 1
ATOM 3404 C CA . VAL A 1 452 ? 15.594 -18.781 -0.287 1 94.75 452 VAL A CA 1
ATOM 3405 C C . VAL A 1 452 ? 14.648 -19.078 -1.452 1 94.75 452 VAL A C 1
ATOM 3407 O O . VAL A 1 452 ? 14.594 -18.312 -2.422 1 94.75 452 VAL A O 1
ATOM 3410 N N . SER A 1 453 ? 13.961 -20.172 -1.368 1 96.69 453 SER A N 1
ATOM 3411 C CA . SER A 1 453 ? 12.961 -20.594 -2.346 1 96.69 453 SER A CA 1
ATOM 3412 C C . SER A 1 453 ? 11.602 -20.781 -1.694 1 96.69 453 SER A C 1
ATOM 3414 O O . SER A 1 453 ? 11.508 -20.969 -0.479 1 96.69 453 SER A O 1
ATOM 3416 N N . THR A 1 454 ? 10.578 -20.625 -2.508 1 98.06 454 THR A N 1
ATOM 3417 C CA . THR A 1 454 ? 9.234 -20.984 -2.057 1 98.06 454 THR A CA 1
ATOM 3418 C C . THR A 1 454 ? 9.086 -22.5 -1.95 1 98.06 454 THR A C 1
ATOM 3420 O O . THR A 1 454 ? 9.461 -23.234 -2.871 1 98.06 454 THR A O 1
ATOM 3423 N N . ARG A 1 455 ? 8.633 -22.969 -0.821 1 98.12 455 ARG A N 1
ATOM 3424 C CA . ARG A 1 455 ? 8.445 -24.406 -0.583 1 98.12 455 ARG A CA 1
ATOM 3425 C C . ARG A 1 455 ? 7.191 -24.906 -1.286 1 98.12 455 ARG A C 1
ATOM 3427 O O . ARG A 1 455 ? 6.074 -24.688 -0.819 1 98.12 455 ARG A O 1
ATOM 3434 N N . VAL A 1 456 ? 7.348 -25.734 -2.256 1 98.25 456 VAL A N 1
ATOM 3435 C CA . VAL A 1 456 ? 6.227 -26.156 -3.092 1 98.25 456 VAL A CA 1
ATOM 3436 C C . VAL A 1 456 ? 5.309 -27.078 -2.301 1 98.25 456 VAL A C 1
ATOM 3438 O O . VAL A 1 456 ? 4.086 -27.031 -2.455 1 98.25 456 VAL A O 1
ATOM 3441 N N . THR A 1 457 ? 5.852 -27.891 -1.432 1 97.56 457 THR A N 1
ATOM 3442 C CA . THR A 1 457 ? 5.047 -28.828 -0.646 1 97.56 457 THR A CA 1
ATOM 3443 C C . THR A 1 457 ? 3.996 -28.078 0.169 1 97.56 457 THR A C 1
ATOM 3445 O O . THR A 1 457 ? 2.885 -28.578 0.365 1 97.56 457 THR A O 1
ATOM 3448 N N . PHE A 1 458 ? 4.328 -26.922 0.6 1 96.69 458 PHE A N 1
ATOM 3449 C CA . PHE A 1 458 ? 3.439 -26.109 1.419 1 96.69 458 PHE A CA 1
ATOM 3450 C C . PHE A 1 458 ? 2.229 -25.641 0.613 1 96.69 458 PHE A C 1
ATOM 3452 O O . PHE A 1 458 ? 1.165 -25.375 1.176 1 96.69 458 PHE A O 1
ATOM 3459 N N . TYR A 1 459 ? 2.336 -25.609 -0.694 1 97.12 459 TYR A N 1
ATOM 3460 C CA . TYR A 1 459 ? 1.316 -25 -1.541 1 97.12 459 TYR A CA 1
ATOM 3461 C C . TYR A 1 459 ? 0.641 -26.047 -2.418 1 97.12 459 TYR A C 1
ATOM 3463 O O . TYR A 1 459 ? -0.073 -25.703 -3.365 1 97.12 459 TYR A O 1
ATOM 3471 N N . LEU A 1 460 ? 0.83 -27.297 -2.18 1 96.69 460 LEU A N 1
ATOM 3472 C CA . LEU A 1 460 ? 0.298 -28.359 -3.039 1 96.69 460 LEU A CA 1
ATOM 3473 C C . LEU A 1 460 ? -1.219 -28.25 -3.156 1 96.69 460 LEU A C 1
ATOM 3475 O O . LEU A 1 460 ? -1.768 -28.312 -4.258 1 96.69 460 LEU A O 1
ATOM 3479 N N . ASN A 1 461 ? -1.89 -28.047 -2.016 1 93.81 461 ASN A N 1
ATOM 3480 C CA . ASN A 1 461 ? -3.342 -27.922 -2.059 1 93.81 461 ASN A CA 1
ATOM 3481 C C . ASN A 1 461 ? -3.781 -26.75 -2.936 1 93.81 461 ASN A C 1
ATOM 3483 O O . ASN A 1 461 ? -4.715 -26.875 -3.729 1 93.81 461 ASN A O 1
ATOM 3487 N N . TRP A 1 462 ? -3.148 -25.625 -2.77 1 96.25 462 TRP A N 1
ATOM 3488 C CA . TRP A 1 462 ? -3.486 -24.469 -3.58 1 96.25 462 TRP A CA 1
ATOM 3489 C C . TRP A 1 462 ? -3.229 -24.734 -5.059 1 96.25 462 TRP A C 1
ATOM 3491 O O . TRP A 1 462 ? -4.039 -24.375 -5.914 1 96.25 462 TRP A O 1
ATOM 3501 N N . ILE A 1 463 ? -2.08 -25.359 -5.398 1 97.69 463 ILE A N 1
ATOM 3502 C CA . ILE A 1 463 ? -1.743 -25.703 -6.777 1 97.69 463 ILE A CA 1
ATOM 3503 C C . ILE A 1 463 ? -2.836 -26.594 -7.371 1 97.69 463 ILE A C 1
ATOM 3505 O O . ILE A 1 463 ? -3.303 -26.359 -8.484 1 97.69 463 ILE A O 1
ATOM 3509 N N . TYR A 1 464 ? -3.289 -27.578 -6.598 1 96.31 464 TYR A N 1
ATOM 3510 C CA . TYR A 1 464 ? -4.32 -28.484 -7.086 1 96.31 464 TYR A CA 1
ATOM 3511 C C . TYR A 1 464 ? -5.625 -27.734 -7.344 1 96.31 464 TYR A C 1
ATOM 3513 O O . TYR A 1 464 ? -6.32 -28.016 -8.328 1 96.31 464 TYR A O 1
ATOM 3521 N N . LEU A 1 465 ? -5.957 -26.812 -6.488 1 95.88 465 LEU A N 1
ATOM 3522 C CA . LEU A 1 465 ? -7.148 -26.016 -6.703 1 95.88 465 LEU A CA 1
ATOM 3523 C C . LEU A 1 465 ? -7.047 -25.219 -8.008 1 95.88 465 LEU A C 1
ATOM 3525 O O . LEU A 1 465 ? -8 -25.172 -8.781 1 95.88 465 LEU A O 1
ATOM 3529 N N . VAL A 1 466 ? -5.891 -24.641 -8.234 1 97.38 466 VAL A N 1
ATOM 3530 C CA . VAL A 1 466 ? -5.688 -23.812 -9.414 1 97.38 466 VAL A CA 1
ATOM 3531 C C . VAL A 1 466 ? -5.801 -24.672 -10.672 1 97.38 466 VAL A C 1
ATOM 3533 O O . VAL A 1 466 ? -6.367 -24.234 -11.68 1 97.38 466 VAL A O 1
ATOM 3536 N N . LEU A 1 467 ? -5.281 -25.875 -10.617 1 95.94 467 LEU A N 1
ATOM 3537 C CA . LEU A 1 467 ? -5.258 -26.75 -11.781 1 95.94 467 LEU A CA 1
ATOM 3538 C C . LEU A 1 467 ? -6.645 -27.312 -12.078 1 95.94 467 LEU A C 1
ATOM 3540 O O . LEU A 1 467 ? -6.887 -27.859 -13.156 1 95.94 467 LEU A O 1
ATOM 3544 N N . THR A 1 468 ? -7.523 -27.188 -11.102 1 92.5 468 THR A N 1
ATOM 3545 C CA . THR A 1 468 ? -8.867 -27.719 -11.266 1 92.5 468 THR A CA 1
ATOM 3546 C C . THR A 1 468 ? -9.758 -26.734 -12.023 1 92.5 468 THR A C 1
ATOM 3548 O O . THR A 1 468 ? -9.781 -25.547 -11.703 1 92.5 468 THR A O 1
ATOM 3551 N N . GLU A 1 469 ? -10.352 -27.25 -13.062 1 81.62 469 GLU A N 1
ATOM 3552 C CA . GLU A 1 469 ? -11.281 -26.406 -13.805 1 81.62 469 GLU A CA 1
ATOM 3553 C C . GLU A 1 469 ? -12.578 -26.188 -13.031 1 81.62 469 GLU A C 1
ATOM 3555 O O . GLU A 1 469 ? -13.086 -27.125 -12.398 1 81.62 469 GLU A O 1
ATOM 3560 N N . ALA A 1 470 ? -12.898 -24.953 -12.844 1 72.94 470 ALA A N 1
ATOM 3561 C CA . ALA A 1 470 ? -14.141 -24.625 -12.148 1 72.94 470 ALA A CA 1
ATOM 3562 C C . ALA A 1 470 ? -15.328 -24.672 -13.102 1 72.94 470 ALA A C 1
ATOM 3564 O O . ALA A 1 470 ? -15.18 -24.484 -14.305 1 72.94 470 ALA A O 1
ATOM 3565 N N . MET B 1 1 ? -25.922 -1.639 35.812 1 19.94 1 MET B N 1
ATOM 3566 C CA . MET B 1 1 ? -26.047 -0.322 36.438 1 19.94 1 MET B CA 1
ATOM 3567 C C . MET B 1 1 ? -26.703 0.664 35.469 1 19.94 1 MET B C 1
ATOM 3569 O O . MET B 1 1 ? -26.219 0.87 34.375 1 19.94 1 MET B O 1
ATOM 3573 N N . PHE B 1 2 ? -28.062 0.904 35.625 1 23.28 2 PHE B N 1
ATOM 3574 C CA . PHE B 1 2 ? -29.078 1.651 34.906 1 23.28 2 PHE B CA 1
ATOM 3575 C C . PHE B 1 2 ? -28.812 3.148 35 1 23.28 2 PHE B C 1
ATOM 3577 O O . PHE B 1 2 ? -29.047 3.775 36.031 1 23.28 2 PHE B O 1
ATOM 3584 N N . GLY B 1 3 ? -27.625 3.588 34.5 1 25.08 3 GLY B N 1
ATOM 3585 C CA . GLY B 1 3 ? -27.312 4.98 34.781 1 25.08 3 GLY B CA 1
ATOM 3586 C C . GLY B 1 3 ? -28.484 5.91 34.562 1 25.08 3 GLY B C 1
ATOM 3587 O O . GLY B 1 3 ? -29.391 5.613 33.781 1 25.08 3 GLY B O 1
ATOM 3588 N N . ILE B 1 4 ? -28.75 6.742 35.531 1 29.03 4 ILE B N 1
ATOM 3589 C CA . ILE B 1 4 ? -29.75 7.777 35.75 1 29.03 4 ILE B CA 1
ATOM 3590 C C . ILE B 1 4 ? -29.828 8.711 34.562 1 29.03 4 ILE B C 1
ATOM 3592 O O . ILE B 1 4 ? -28.828 9.344 34.188 1 29.03 4 ILE B O 1
ATOM 3596 N N . PHE B 1 5 ? -30.781 8.539 33.562 1 31.53 5 PHE B N 1
ATOM 3597 C CA . PHE B 1 5 ? -31.203 8.891 32.219 1 31.53 5 PHE B CA 1
ATOM 3598 C C . PHE B 1 5 ? -31.531 10.367 32.125 1 31.53 5 PHE B C 1
ATOM 3600 O O . PHE B 1 5 ? -32 10.836 31.094 1 31.53 5 PHE B O 1
ATOM 3607 N N . GLY B 1 6 ? -31.75 11.133 33.219 1 34.62 6 GLY B N 1
ATOM 3608 C CA . GLY B 1 6 ? -32.531 12.352 33.094 1 34.62 6 GLY B CA 1
ATOM 3609 C C . GLY B 1 6 ? -31.703 13.539 32.594 1 34.62 6 GLY B C 1
ATOM 3610 O O . GLY B 1 6 ? -32.25 14.641 32.469 1 34.62 6 GLY B O 1
ATOM 3611 N N . GLY B 1 7 ? -30.422 13.625 32.969 1 36.31 7 GLY B N 1
ATOM 3612 C CA . GLY B 1 7 ? -29.781 14.922 32.844 1 36.31 7 GLY B CA 1
ATOM 3613 C C . GLY B 1 7 ? -29.391 15.258 31.422 1 36.31 7 GLY B C 1
ATOM 3614 O O . GLY B 1 7 ? -29.422 14.383 30.547 1 36.31 7 GLY B O 1
ATOM 3615 N N . LEU B 1 8 ? -29.297 16.609 31.062 1 41.53 8 LEU B N 1
ATOM 3616 C CA . LEU B 1 8 ? -28.812 17.25 29.828 1 41.53 8 LEU B CA 1
ATOM 3617 C C . LEU B 1 8 ? -27.438 16.703 29.438 1 41.53 8 LEU B C 1
ATOM 3619 O O . LEU B 1 8 ? -26.5 16.734 30.25 1 41.53 8 LEU B O 1
ATOM 3623 N N . VAL B 1 9 ? -27.328 15.531 28.938 1 41.53 9 VAL B N 1
ATOM 3624 C CA . VAL B 1 9 ? -26 15.055 28.594 1 41.53 9 VAL B CA 1
ATOM 3625 C C . VAL B 1 9 ? -25.562 15.656 27.25 1 41.53 9 VAL B C 1
ATOM 3627 O O . VAL B 1 9 ? -26.359 15.805 26.344 1 41.53 9 VAL B O 1
ATOM 3630 N N . PRO B 1 10 ? -24.469 16.359 27.234 1 46.44 10 PRO B N 1
ATOM 3631 C CA . PRO B 1 10 ? -23.891 16.688 25.922 1 46.44 10 PRO B CA 1
ATOM 3632 C C . PRO B 1 10 ? -23.859 15.492 24.984 1 46.44 10 PRO B C 1
ATOM 3634 O O . PRO B 1 10 ? -23.578 14.367 25.406 1 46.44 10 PRO B O 1
ATOM 3637 N N . CYS B 1 11 ? -24.797 15.508 24.078 1 50.28 11 CYS B N 1
ATOM 3638 C CA . CYS B 1 11 ? -24.859 14.422 23.094 1 50.28 11 CYS B CA 1
ATOM 3639 C C . CYS B 1 11 ? -23.5 14.195 22.438 1 50.28 11 CYS B C 1
ATOM 3641 O O . CYS B 1 11 ? -23.297 14.586 21.297 1 50.28 11 CYS B O 1
ATOM 3643 N N . GLU B 1 12 ? -22.469 14.008 23.203 1 47.66 12 GLU B N 1
ATOM 3644 C CA . GLU B 1 12 ? -21.141 13.797 22.672 1 47.66 12 GLU B CA 1
ATOM 3645 C C . GLU B 1 12 ? -21.047 12.477 21.906 1 47.66 12 GLU B C 1
ATOM 3647 O O . GLU B 1 12 ? -20.188 12.312 21.031 1 47.66 12 GLU B O 1
ATOM 3652 N N . ARG B 1 13 ? -21.938 11.609 22.375 1 46.41 13 ARG B N 1
ATOM 3653 C CA . ARG B 1 13 ? -21.844 10.25 21.844 1 46.41 13 ARG B CA 1
ATOM 3654 C C . ARG B 1 13 ? -22.984 9.977 20.859 1 46.41 13 ARG B C 1
ATOM 3656 O O . ARG B 1 13 ? -23.266 8.82 20.531 1 46.41 13 ARG B O 1
ATOM 3663 N N . GLY B 1 14 ? -23.797 10.969 20.516 1 51.94 14 GLY B N 1
ATOM 3664 C CA . GLY B 1 14 ? -24.906 10.859 19.578 1 51.94 14 GLY B CA 1
ATOM 3665 C C . GLY B 1 14 ? -25.344 12.195 19.016 1 51.94 14 GLY B C 1
ATOM 3666 O O . GLY B 1 14 ? -24.625 13.195 19.125 1 51.94 14 GLY B O 1
ATOM 3667 N N . THR B 1 15 ? -26.266 12.125 18.094 1 56.34 15 THR B N 1
ATOM 3668 C CA . THR B 1 15 ? -26.922 13.32 17.578 1 56.34 15 THR B CA 1
ATOM 3669 C C . THR B 1 15 ? -28.188 13.633 18.375 1 56.34 15 THR B C 1
ATOM 3671 O O . THR B 1 15 ? -28.969 12.734 18.672 1 56.34 15 THR B O 1
ATOM 3674 N N . CYS B 1 16 ? -28.156 14.922 18.812 1 60.25 16 CYS B N 1
ATOM 3675 C CA . CYS B 1 16 ? -29.391 15.328 19.484 1 60.25 16 CYS B CA 1
ATOM 3676 C C . CYS B 1 16 ? -30.531 15.43 18.484 1 60.25 16 CYS B C 1
ATOM 3678 O O . CYS B 1 16 ? -30.484 16.25 17.562 1 60.25 16 CYS B O 1
ATOM 3680 N N . SER B 1 17 ? -31.312 14.391 18.391 1 63.12 17 SER B N 1
ATOM 3681 C CA . SER B 1 17 ? -32.469 14.336 17.5 1 63.12 17 SER B CA 1
ATOM 3682 C C . SER B 1 17 ? -33.75 14.039 18.266 1 63.12 17 SER B C 1
ATOM 3684 O O . SER B 1 17 ? -33.719 13.82 19.469 1 63.12 17 SER B O 1
ATOM 3686 N N . SER B 1 18 ? -34.969 14.242 17.562 1 63.97 18 SER B N 1
ATOM 3687 C CA . SER B 1 18 ? -36.219 13.844 18.188 1 63.97 18 SER B CA 1
ATOM 3688 C C . SER B 1 18 ? -36.25 12.344 18.484 1 63.97 18 SER B C 1
ATOM 3690 O O . SER B 1 18 ? -35.562 11.57 17.797 1 63.97 18 SER B O 1
ATOM 3692 N N . ARG B 1 19 ? -36.781 11.984 19.578 1 62.06 19 ARG B N 1
ATOM 3693 C CA . ARG B 1 19 ? -36.938 10.57 19.922 1 62.06 19 ARG B CA 1
ATOM 3694 C C . ARG B 1 19 ? -37.5 9.789 18.734 1 62.06 19 ARG B C 1
ATOM 3696 O O . ARG B 1 19 ? -37.062 8.672 18.453 1 62.06 19 ARG B O 1
ATOM 3703 N N . GLN B 1 20 ? -38.375 10.297 18 1 60.59 20 GLN B N 1
ATOM 3704 C CA . GLN B 1 20 ? -38.969 9.656 16.844 1 60.59 20 GLN B CA 1
ATOM 3705 C C . GLN B 1 20 ? -37.938 9.414 15.742 1 60.59 20 GLN B C 1
ATOM 3707 O O . GLN B 1 20 ? -37.875 8.32 15.18 1 60.59 20 GLN B O 1
ATOM 3712 N N . TYR B 1 21 ? -37.219 10.32 15.508 1 60.12 21 TYR B N 1
ATOM 3713 C CA . TYR B 1 21 ? -36.188 10.188 14.484 1 60.12 21 TYR B CA 1
ATOM 3714 C C . TYR B 1 21 ? -35.125 9.156 14.898 1 60.12 21 TYR B C 1
ATOM 3716 O O . TYR B 1 21 ? -34.719 8.328 14.086 1 60.12 21 TYR B O 1
ATOM 3724 N N . CYS B 1 22 ? -34.688 9.258 16.125 1 61.53 22 CYS B N 1
ATOM 3725 C CA . CYS B 1 22 ? -33.719 8.312 16.656 1 61.53 22 CYS B CA 1
ATOM 3726 C C . CYS B 1 22 ? -34.219 6.879 16.531 1 61.53 22 CYS B C 1
ATOM 3728 O O . CYS B 1 22 ? -33.5 6 16.078 1 61.53 22 CYS B O 1
ATOM 3730 N N . ASP B 1 23 ? -35.469 6.684 16.797 1 58.19 23 ASP B N 1
ATOM 3731 C CA . ASP B 1 23 ? -36.062 5.363 16.719 1 58.19 23 ASP B CA 1
ATOM 3732 C C . ASP B 1 23 ? -36.219 4.91 15.266 1 58.19 23 ASP B C 1
ATOM 3734 O O . ASP B 1 23 ? -35.938 3.752 14.938 1 58.19 23 ASP B O 1
ATOM 3738 N N . GLN B 1 24 ? -36.5 5.738 14.461 1 53.06 24 GLN B N 1
ATOM 3739 C CA . GLN B 1 24 ? -36.75 5.402 13.062 1 53.06 24 GLN B CA 1
ATOM 3740 C C . GLN B 1 24 ? -35.469 5.059 12.336 1 53.06 24 GLN B C 1
ATOM 3742 O O . GLN B 1 24 ? -35.469 4.262 11.398 1 53.06 24 GLN B O 1
ATOM 3747 N N . THR B 1 25 ? -34.531 5.637 12.867 1 51.06 25 THR B N 1
ATOM 3748 C CA . THR B 1 25 ? -33.281 5.465 12.164 1 51.06 25 THR B CA 1
ATOM 3749 C C . THR B 1 25 ? -32.406 4.391 12.836 1 51.06 25 THR B C 1
ATOM 3751 O O . THR B 1 25 ? -31.234 4.238 12.508 1 51.06 25 THR B O 1
ATOM 3754 N N . GLY B 1 26 ? -32.906 3.742 13.633 1 53 26 GLY B N 1
ATOM 3755 C CA . GLY B 1 26 ? -32.25 2.637 14.328 1 53 26 GLY B CA 1
ATOM 3756 C C . GLY B 1 26 ? -31.266 3.09 15.375 1 53 26 GLY B C 1
ATOM 3757 O O . GLY B 1 26 ? -30.328 2.354 15.719 1 53 26 GLY B O 1
ATOM 3758 N N . GLY B 1 27 ? -31.375 4.281 15.672 1 55.06 27 GLY B N 1
ATOM 3759 C CA . GLY B 1 27 ? -30.531 4.773 16.75 1 55.06 27 GLY B CA 1
ATOM 3760 C C . GLY B 1 27 ? -31.016 4.387 18.125 1 55.06 27 GLY B C 1
ATOM 3761 O O . GLY B 1 27 ? -32.156 3.926 18.281 1 55.06 27 GLY B O 1
ATOM 3762 N N . GLU B 1 28 ? -30.016 4.258 19.062 1 57.88 28 GLU B N 1
ATOM 3763 C CA . GLU B 1 28 ? -30.344 4.094 20.484 1 57.88 28 GLU B CA 1
ATOM 3764 C C . GLU B 1 28 ? -30.281 5.422 21.219 1 57.88 28 GLU B C 1
ATOM 3766 O O . GLU B 1 28 ? -29.312 6.176 21.078 1 57.88 28 GLU B O 1
ATOM 3771 N N . SER B 1 29 ? -31.438 5.781 21.812 1 57.19 29 SER B N 1
ATOM 3772 C CA . SER B 1 29 ? -31.453 6.969 22.656 1 57.19 29 SER B CA 1
ATOM 3773 C C . SER B 1 29 ? -30.625 6.758 23.922 1 57.19 29 SER B C 1
ATOM 3775 O O . SER B 1 29 ? -30.938 5.891 24.75 1 57.19 29 SER B O 1
ATOM 3777 N N . ILE B 1 30 ? -29.438 7.383 23.922 1 56.28 30 ILE B N 1
ATOM 3778 C CA . ILE B 1 30 ? -28.594 7.105 25.078 1 56.28 30 ILE B CA 1
ATOM 3779 C C . ILE B 1 30 ? -28.797 8.195 26.125 1 56.28 30 ILE B C 1
ATOM 3781 O O . ILE B 1 30 ? -28.141 8.188 27.172 1 56.28 30 ILE B O 1
ATOM 3785 N N . GLY B 1 31 ? -29.562 9.211 25.812 1 59.84 31 GLY B N 1
ATOM 3786 C CA . GLY B 1 31 ? -29.906 10.273 26.75 1 59.84 31 GLY B CA 1
ATOM 3787 C C . GLY B 1 31 ? -30.672 11.414 26.094 1 59.84 31 GLY B C 1
ATOM 3788 O O . GLY B 1 31 ? -30.875 11.406 24.875 1 59.84 31 GLY B O 1
ATOM 3789 N N . TYR B 1 32 ? -31.266 12.281 27.016 1 61.19 32 TYR B N 1
ATOM 3790 C CA . TYR B 1 32 ? -31.906 13.484 26.5 1 61.19 32 TYR B CA 1
ATOM 3791 C C . TYR B 1 32 ? -30.875 14.562 26.188 1 61.19 32 TYR B C 1
ATOM 3793 O O . TYR B 1 32 ? -29.844 14.648 26.844 1 61.19 32 TYR B O 1
ATOM 3801 N N . CYS B 1 33 ? -30.984 15.07 24.875 1 61.78 33 CYS B N 1
ATOM 3802 C CA . CYS B 1 33 ? -30.125 16.188 24.5 1 61.78 33 CYS B CA 1
ATOM 3803 C C . CYS B 1 33 ? -30.969 17.422 24.172 1 61.78 33 CYS B C 1
ATOM 3805 O O . CYS B 1 33 ? -32.188 17.328 23.969 1 61.78 33 CYS B O 1
ATOM 3807 N N . PHE B 1 34 ? -30.391 18.781 24.453 1 59.94 34 PHE B N 1
ATOM 3808 C CA . PHE B 1 34 ? -30.953 20.062 24.047 1 59.94 34 PHE B CA 1
ATOM 3809 C C . PHE B 1 34 ? -29.984 20.828 23.141 1 59.94 34 PHE B C 1
ATOM 3811 O O . PHE B 1 34 ? -28.812 21 23.484 1 59.94 34 PHE B O 1
ATOM 3818 N N . GLU B 1 35 ? -30.391 20.781 21.797 1 53.44 35 GLU B N 1
ATOM 3819 C CA . GLU B 1 35 ? -29.672 21.734 20.969 1 53.44 35 GLU B CA 1
ATOM 3820 C C . GLU B 1 35 ? -30.453 23.031 20.812 1 53.44 35 GLU B C 1
ATOM 3822 O O . GLU B 1 35 ? -31.688 23.016 20.781 1 53.44 35 GLU B O 1
ATOM 3827 N N . PRO B 1 36 ? -29.688 24.156 20.844 1 52.34 36 PRO B N 1
ATOM 3828 C CA . PRO B 1 36 ? -30.375 25.453 20.797 1 52.34 36 PRO B CA 1
ATOM 3829 C C . PRO B 1 36 ? -31.359 25.562 19.641 1 52.34 36 PRO B C 1
ATOM 3831 O O . PRO B 1 36 ? -32.375 26.25 19.766 1 52.34 36 PRO B O 1
ATOM 3834 N N . HIS B 1 37 ? -31.125 24.938 18.578 1 48.72 37 HIS B N 1
ATOM 3835 C CA . HIS B 1 37 ? -32.031 25.141 17.453 1 48.72 37 HIS B CA 1
ATOM 3836 C C . HIS B 1 37 ? -33.25 24.234 17.531 1 48.72 37 HIS B C 1
ATOM 3838 O O . HIS B 1 37 ? -34.156 24.344 16.719 1 48.72 37 HIS B O 1
ATOM 3844 N N . MET B 1 38 ? -33.188 23.375 18.484 1 51.41 38 MET B N 1
ATOM 3845 C CA . MET B 1 38 ? -34.344 22.5 18.656 1 51.41 38 MET B CA 1
ATOM 3846 C C . MET B 1 38 ? -35.344 23.094 19.641 1 51.41 38 MET B C 1
ATOM 3848 O O . MET B 1 38 ? -34.938 23.656 20.672 1 51.41 38 MET B O 1
ATOM 3852 N N . THR B 1 39 ? -36.594 23.312 19.234 1 54.62 39 THR B N 1
ATOM 3853 C CA . THR B 1 39 ? -37.688 23.844 20.047 1 54.62 39 THR B CA 1
ATOM 3854 C C . THR B 1 39 ? -38.031 22.891 21.188 1 54.62 39 THR B C 1
ATOM 3856 O O . THR B 1 39 ? -38.719 23.281 22.141 1 54.62 39 THR B O 1
ATOM 3859 N N . SER B 1 40 ? -37.781 21.578 21.047 1 57.22 40 SER B N 1
ATOM 3860 C CA . SER B 1 40 ? -38.156 20.594 22.062 1 57.22 40 SER B CA 1
ATOM 3861 C C . SER B 1 40 ? -36.938 19.719 22.438 1 57.22 40 SER B C 1
ATOM 3863 O O . SER B 1 40 ? -35.969 19.672 21.719 1 57.22 40 SER B O 1
ATOM 3865 N N . ARG B 1 41 ? -36.844 19.25 23.688 1 61.81 41 ARG B N 1
ATOM 3866 C CA . ARG B 1 41 ? -35.844 18.312 24.188 1 61.81 41 ARG B CA 1
ATOM 3867 C C . ARG B 1 41 ? -35.75 17.109 23.266 1 61.81 41 ARG B C 1
ATOM 3869 O O . ARG B 1 41 ? -36.75 16.547 22.828 1 61.81 41 ARG B O 1
ATOM 3876 N N . GLY B 1 42 ? -34.531 16.906 22.625 1 68.31 42 GLY B N 1
ATOM 3877 C CA . GLY B 1 42 ? -34.281 15.711 21.828 1 68.31 42 GLY B CA 1
ATOM 3878 C C . GLY B 1 42 ? -33.562 14.617 22.578 1 68.31 42 GLY B C 1
ATOM 3879 O O . GLY B 1 42 ? -33.469 14.648 23.812 1 68.31 42 GLY B O 1
ATOM 3880 N N . VAL B 1 43 ? -33.406 13.438 21.984 1 66.06 43 VAL B N 1
ATOM 3881 C CA . VAL B 1 43 ? -32.594 12.359 22.547 1 66.06 43 VAL B CA 1
ATOM 3882 C C . VAL B 1 43 ? -31.25 12.305 21.828 1 66.06 43 VAL B C 1
ATOM 3884 O O . VAL B 1 43 ? -31.141 12.688 20.672 1 66.06 43 VAL B O 1
ATOM 3887 N N . CYS B 1 44 ? -30.25 12.133 22.641 1 58.59 44 CYS B N 1
ATOM 3888 C CA . CYS B 1 44 ? -28.953 11.789 22.062 1 58.59 44 CYS B CA 1
ATOM 3889 C C . CYS B 1 44 ? -29.016 10.422 21.375 1 58.59 44 CYS B C 1
ATOM 3891 O O . CYS B 1 44 ? -29.047 9.391 22.047 1 58.59 44 CYS B O 1
ATOM 3893 N N . CYS B 1 45 ? -29.297 10.406 20.062 1 57.31 45 CYS B N 1
ATOM 3894 C CA . CYS B 1 45 ? -29.484 9.211 19.234 1 57.31 45 CYS B CA 1
ATOM 3895 C C . CYS B 1 45 ? -28.141 8.625 18.828 1 57.31 45 CYS B C 1
ATOM 3897 O O . CYS B 1 45 ? -27.312 9.305 18.219 1 57.31 45 CYS B O 1
ATOM 3899 N N . SER B 1 46 ? -27.766 7.535 19.438 1 54.09 46 SER B N 1
ATOM 3900 C CA . SER B 1 46 ? -26.578 6.793 19.047 1 54.09 46 SER B CA 1
ATOM 3901 C C . SER B 1 46 ? -26.922 5.66 18.078 1 54.09 46 SER B C 1
ATOM 3903 O O . SER B 1 46 ? -27.891 4.93 18.297 1 54.09 46 SER B O 1
ATOM 3905 N N . PHE B 1 47 ? -26.594 5.766 16.922 1 49.09 47 PHE B N 1
ATOM 3906 C CA . PHE B 1 47 ? -26.875 4.723 15.945 1 49.09 47 PHE B CA 1
ATOM 3907 C C . PHE B 1 47 ? -25.984 3.508 16.172 1 49.09 47 PHE B C 1
ATOM 3909 O O . PHE B 1 47 ? -24.766 3.641 16.312 1 49.09 47 PHE B O 1
ATOM 3916 N N . ARG B 1 48 ? -26.562 2.592 16.75 1 48.47 48 ARG B N 1
ATOM 3917 C CA . ARG B 1 48 ? -25.844 1.326 16.859 1 48.47 48 ARG B CA 1
ATOM 3918 C C . ARG B 1 48 ? -25.219 0.938 15.531 1 48.47 48 ARG B C 1
ATOM 3920 O O . ARG B 1 48 ? -24.094 0.405 15.5 1 48.47 48 ARG B O 1
ATOM 3927 N N . GLU B 1 49 ? -25.969 0.914 14.383 1 57.53 49 GLU B N 1
ATOM 3928 C CA . GLU B 1 49 ? -25.391 0.335 13.18 1 57.53 49 GLU B CA 1
ATOM 3929 C C . GLU B 1 49 ? -25.016 1.418 12.164 1 57.53 49 GLU B C 1
ATOM 3931 O O . GLU B 1 49 ? -25.875 2.191 11.734 1 57.53 49 GLU B O 1
ATOM 3936 N N . SER B 1 50 ? -23.734 1.894 12.133 1 69.25 50 SER B N 1
ATOM 3937 C CA . SER B 1 50 ? -23.281 2.988 11.273 1 69.25 50 SER B CA 1
ATOM 3938 C C . SER B 1 50 ? -22.984 2.498 9.867 1 69.25 50 SER B C 1
ATOM 3940 O O . SER B 1 50 ? -23.078 3.26 8.898 1 69.25 50 SER B O 1
ATOM 3942 N N . CYS B 1 51 ? -23 1.285 9.688 1 80.56 51 CYS B N 1
ATOM 3943 C CA . CYS B 1 51 ? -22.625 0.82 8.359 1 80.56 51 CYS B CA 1
ATOM 3944 C C . CYS B 1 51 ? -23.781 0.987 7.371 1 80.56 51 CYS B C 1
ATOM 3946 O O . CYS B 1 51 ? -24.906 0.546 7.641 1 80.56 51 CYS B O 1
ATOM 3948 N N . GLY B 1 52 ? -23.547 1.633 6.316 1 81.12 52 GLY B N 1
ATOM 3949 C CA . GLY B 1 52 ? -24.516 1.821 5.262 1 81.12 52 GLY B CA 1
ATOM 3950 C C . GLY B 1 52 ? -25.375 3.059 5.453 1 81.12 52 GLY B C 1
ATOM 3951 O O . GLY B 1 52 ? -26.188 3.402 4.59 1 81.12 52 GLY B O 1
ATOM 3952 N N . GLN B 1 53 ? -25.188 3.762 6.473 1 80.81 53 GLN B N 1
ATOM 3953 C CA . GLN B 1 53 ? -26.031 4.918 6.781 1 80.81 53 GLN B CA 1
ATOM 3954 C C . GLN B 1 53 ? -25.516 6.168 6.066 1 80.81 53 GLN B C 1
ATOM 3956 O O . GLN B 1 53 ? -24.359 6.227 5.656 1 80.81 53 GLN B O 1
ATOM 3961 N N . SER B 1 54 ? -26.484 7.082 5.84 1 84.81 54 SER B N 1
ATOM 3962 C CA . SER B 1 54 ? -26.219 8.406 5.285 1 84.81 54 SER B CA 1
ATOM 3963 C C . SER B 1 54 ? -26.766 9.508 6.195 1 84.81 54 SER B C 1
ATOM 3965 O O . SER B 1 54 ? -27.828 9.352 6.789 1 84.81 54 SER B O 1
ATOM 3967 N N . THR B 1 55 ? -26.016 10.516 6.367 1 84.12 55 THR B N 1
ATOM 3968 C CA . THR B 1 55 ? -26.469 11.602 7.23 1 84.12 55 THR B CA 1
ATOM 3969 C C . THR B 1 55 ? -26.078 12.961 6.648 1 84.12 55 THR B C 1
ATOM 3971 O O . THR B 1 55 ? -25.156 13.047 5.84 1 84.12 55 THR B O 1
ATOM 3974 N N . SER B 1 56 ? -26.844 14.016 7.031 1 84.25 56 SER B N 1
ATOM 3975 C CA . SER B 1 56 ? -26.469 15.398 6.75 1 84.25 56 SER B CA 1
ATOM 3976 C C . SER B 1 56 ? -26.281 16.188 8.039 1 84.25 56 SER B C 1
ATOM 3978 O O . SER B 1 56 ? -26.203 17.422 8.016 1 84.25 56 SER B O 1
ATOM 3980 N N . ASP B 1 57 ? -26.156 15.422 9.148 1 81.44 57 ASP B N 1
ATOM 3981 C CA . ASP B 1 57 ? -25.984 16.062 10.445 1 81.44 57 ASP B CA 1
ATOM 3982 C C . ASP B 1 57 ? -24.625 16.766 10.523 1 81.44 57 ASP B C 1
ATOM 3984 O O . ASP B 1 57 ? -23.688 16.406 9.805 1 81.44 57 ASP B O 1
ATOM 3988 N N . ASN B 1 58 ? -24.547 17.812 11.414 1 84.44 58 ASN B N 1
ATOM 3989 C CA . ASN B 1 58 ? -23.297 18.562 11.57 1 84.44 58 ASN B CA 1
ATOM 3990 C C . ASN B 1 58 ? -22.172 17.656 12.086 1 84.44 58 ASN B C 1
ATOM 3992 O O . ASN B 1 58 ? -21.016 17.844 11.727 1 84.44 58 ASN B O 1
ATOM 3996 N N . VAL B 1 59 ? -22.578 16.812 13.008 1 87.38 59 VAL B N 1
ATOM 3997 C CA . VAL B 1 59 ? -21.625 15.859 13.578 1 87.38 59 VAL B CA 1
ATOM 3998 C C . VAL B 1 59 ? -22.25 14.469 13.594 1 87.38 59 VAL B C 1
ATOM 4000 O O . VAL B 1 59 ? -23.438 14.312 13.883 1 87.38 59 VAL B O 1
ATOM 4003 N N . ALA B 1 60 ? -21.469 13.469 13.227 1 85.38 60 ALA B N 1
ATOM 4004 C CA . ALA B 1 60 ? -21.906 12.07 13.242 1 85.38 60 ALA B CA 1
ATOM 4005 C C . ALA B 1 60 ? -20.766 11.148 13.688 1 85.38 60 ALA B C 1
ATOM 4007 O O . ALA B 1 60 ? -19.594 11.492 13.547 1 85.38 60 ALA B O 1
ATOM 4008 N N . LEU B 1 61 ? -21.109 10.094 14.281 1 87.75 61 LEU B N 1
ATOM 4009 C CA . LEU B 1 61 ? -20.125 9.078 14.688 1 87.75 61 LEU B CA 1
ATOM 4010 C C . LEU B 1 61 ? -20.25 7.836 13.812 1 87.75 61 LEU B C 1
ATOM 4012 O O . LEU B 1 61 ? -21.344 7.309 13.617 1 87.75 61 LEU B O 1
ATOM 4016 N N . PHE B 1 62 ? -19.234 7.414 13.242 1 94.12 62 PHE B N 1
ATOM 4017 C CA . PHE B 1 62 ? -19.109 6.188 12.469 1 94.12 62 PHE B CA 1
ATOM 4018 C C . PHE B 1 62 ? -18.359 5.125 13.266 1 94.12 62 PHE B C 1
ATOM 4020 O O . PHE B 1 62 ? -17.141 5.242 13.477 1 94.12 62 PHE B O 1
ATOM 4027 N N . ARG B 1 63 ? -19.078 4.125 13.625 1 90.62 63 ARG B N 1
ATOM 4028 C CA . ARG B 1 63 ? -18.516 3.096 14.5 1 90.62 63 ARG B CA 1
ATOM 4029 C C . ARG B 1 63 ? -18.656 1.713 13.867 1 90.62 63 ARG B C 1
ATOM 4031 O O . ARG B 1 63 ? -19.469 1.509 12.969 1 90.62 63 ARG B O 1
ATOM 4038 N N . ASN B 1 64 ? -17.719 0.811 14.32 1 91.25 64 ASN B N 1
ATOM 4039 C CA . ASN B 1 64 ? -17.844 -0.552 13.812 1 91.25 64 ASN B CA 1
ATOM 4040 C C . ASN B 1 64 ? -19.125 -1.211 14.281 1 91.25 64 ASN B C 1
ATOM 4042 O O . ASN B 1 64 ? -19.719 -0.799 15.289 1 91.25 64 ASN B O 1
ATOM 4046 N N . PRO B 1 65 ? -19.562 -2.256 13.602 1 83.19 65 PRO B N 1
ATOM 4047 C CA . PRO B 1 65 ? -20.859 -2.877 13.906 1 83.19 65 PRO B CA 1
ATOM 4048 C C . PRO B 1 65 ? -20.953 -3.381 15.344 1 83.19 65 PRO B C 1
ATOM 4050 O O . PRO B 1 65 ? -22 -3.283 15.977 1 83.19 65 PRO B O 1
ATOM 4053 N N . SER B 1 66 ? -19.906 -3.803 15.977 1 80.94 66 SER B N 1
ATOM 4054 C CA . SER B 1 66 ? -19.922 -4.41 17.297 1 80.94 66 SER B CA 1
ATOM 4055 C C . SER B 1 66 ? -19.453 -3.418 18.359 1 80.94 66 SER B C 1
ATOM 4057 O O . SER B 1 66 ? -19.188 -3.807 19.5 1 80.94 66 SER B O 1
ATOM 4059 N N . TYR B 1 67 ? -19.344 -2.246 18.062 1 85.56 67 TYR B N 1
ATOM 4060 C CA . TYR B 1 67 ? -18.859 -1.256 19.016 1 85.56 67 TYR B CA 1
ATOM 4061 C C . TYR B 1 67 ? -19.688 -1.249 20.297 1 85.56 67 TYR B C 1
ATOM 4063 O O . TYR B 1 67 ? -20.922 -1.312 20.234 1 85.56 67 TYR B O 1
ATOM 4071 N N . PRO B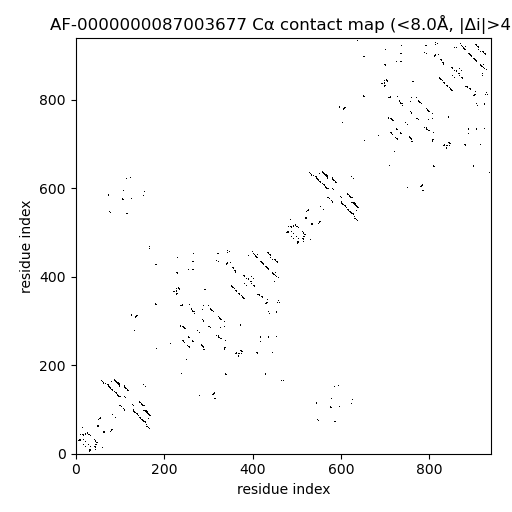 1 68 ? -19.188 -1.159 21.469 1 86.44 68 PRO B N 1
ATOM 4072 C CA . PRO B 1 68 ? -17.797 -0.79 21.734 1 86.44 68 PRO B CA 1
ATOM 4073 C C . PRO B 1 68 ? -16.844 -1.989 21.719 1 86.44 68 PRO B C 1
ATOM 4075 O O . PRO B 1 68 ? -15.656 -1.848 22 1 86.44 68 PRO B O 1
ATOM 4078 N N . SER B 1 69 ? -17.375 -3.123 21.266 1 86.81 69 SER B N 1
ATOM 4079 C CA . SER B 1 69 ? -16.516 -4.293 21.125 1 86.81 69 SER B CA 1
ATOM 4080 C C . SER B 1 69 ? -15.875 -4.348 19.734 1 86.81 69 SER B C 1
ATOM 4082 O O . SER B 1 69 ? -16.359 -3.701 18.797 1 86.81 69 SER B O 1
ATOM 4084 N N . MET B 1 70 ? -14.797 -5.055 19.703 1 91.06 70 MET B N 1
ATOM 4085 C CA . MET B 1 70 ? -14.164 -5.309 18.406 1 91.06 70 MET B CA 1
ATOM 4086 C C . MET B 1 70 ? -15.023 -6.23 17.547 1 91.06 70 MET B C 1
ATOM 4088 O O . MET B 1 70 ? -15.812 -7.012 18.078 1 91.06 70 MET B O 1
ATOM 4092 N N . ASN B 1 71 ? -14.859 -6.066 16.203 1 87.06 71 ASN B N 1
ATOM 4093 C CA . ASN B 1 71 ? -15.5 -7.031 15.312 1 87.06 71 ASN B CA 1
ATOM 4094 C C . ASN B 1 71 ? -14.883 -8.422 15.461 1 87.06 71 ASN B C 1
ATOM 4096 O O . ASN B 1 71 ? -13.742 -8.555 15.914 1 87.06 71 ASN B O 1
ATOM 4100 N N . TRP B 1 72 ? -15.672 -9.375 15.07 1 84.44 72 TRP B N 1
ATOM 4101 C CA . TRP B 1 72 ? -15.172 -10.75 15.133 1 84.44 72 TRP B CA 1
ATOM 4102 C C . TRP B 1 72 ? -14.969 -11.32 13.734 1 84.44 72 TRP B C 1
ATOM 4104 O O . TRP B 1 72 ? -14.547 -12.469 13.578 1 84.44 72 TRP B O 1
ATOM 4114 N N . GLU B 1 73 ? -15.305 -10.555 12.766 1 87.56 73 GLU B N 1
ATOM 4115 C CA . GLU B 1 73 ? -15.203 -10.969 11.367 1 87.56 73 GLU B CA 1
ATOM 4116 C C . GLU B 1 73 ? -14.758 -9.82 10.477 1 87.56 73 GLU B C 1
ATOM 4118 O O . GLU B 1 73 ? -14.836 -8.648 10.875 1 87.56 73 GLU B O 1
ATOM 4123 N N . PRO B 1 74 ? -14.141 -10.203 9.281 1 93.25 74 PRO B N 1
ATOM 4124 C CA . PRO B 1 74 ? -13.883 -9.133 8.32 1 93.25 74 PRO B CA 1
ATOM 4125 C C . PRO B 1 74 ? -15.133 -8.305 8.008 1 93.25 74 PRO B C 1
ATOM 4127 O O . PRO B 1 74 ? -16.25 -8.773 8.211 1 93.25 74 PRO B O 1
ATOM 4130 N N . VAL B 1 75 ? -14.922 -7.105 7.586 1 91.94 75 VAL B N 1
ATOM 4131 C CA . VAL B 1 75 ? -16.094 -6.262 7.379 1 91.94 75 VAL B CA 1
ATOM 4132 C C . VAL B 1 75 ? -15.797 -5.215 6.309 1 91.94 75 VAL B C 1
ATOM 4134 O O . VAL B 1 75 ? -14.656 -4.75 6.188 1 91.94 75 VAL B O 1
ATOM 4137 N N . ASN B 1 76 ? -16.75 -4.969 5.477 1 94.25 76 ASN B N 1
ATOM 4138 C CA . ASN B 1 76 ? -16.828 -3.797 4.613 1 94.25 76 ASN B CA 1
ATOM 4139 C C . ASN B 1 76 ? -17.969 -2.873 5.035 1 94.25 76 ASN B C 1
ATOM 4141 O O . ASN B 1 76 ? -19.141 -3.211 4.871 1 94.25 76 ASN B O 1
ATOM 4145 N N . CYS B 1 77 ? -17.609 -1.78 5.602 1 93.5 77 CYS B N 1
ATOM 4146 C CA . CYS B 1 77 ? -18.578 -0.875 6.207 1 93.5 77 CYS B CA 1
ATOM 4147 C C . CYS B 1 77 ? -18.391 0.548 5.695 1 93.5 77 CYS B C 1
ATOM 4149 O O . CYS B 1 77 ? -17.281 1.083 5.734 1 93.5 77 CYS B O 1
ATOM 4151 N N . ALA B 1 78 ? -19.469 1.163 5.184 1 93.19 78 ALA B N 1
ATOM 4152 C CA . ALA B 1 78 ? -19.406 2.521 4.648 1 93.19 78 ALA B CA 1
ATOM 4153 C C . ALA B 1 78 ? -20.359 3.447 5.398 1 93.19 78 ALA B C 1
ATOM 4155 O O . ALA B 1 78 ? -21.422 3.014 5.867 1 93.19 78 ALA B O 1
ATOM 4156 N N . PHE B 1 79 ? -20 4.609 5.605 1 93.31 79 PHE B N 1
ATOM 4157 C CA . PHE B 1 79 ? -20.797 5.672 6.199 1 93.31 79 PHE B CA 1
ATOM 4158 C C . PHE B 1 79 ? -20.766 6.93 5.336 1 93.31 79 PHE B C 1
ATOM 4160 O O . PHE B 1 79 ? -19.688 7.383 4.949 1 93.31 79 PHE B O 1
ATOM 4167 N N . THR B 1 80 ? -21.953 7.477 5.039 1 91.44 80 THR B N 1
ATOM 4168 C CA . THR B 1 80 ? -22.047 8.562 4.066 1 91.44 80 THR B CA 1
ATOM 4169 C C . THR B 1 80 ? -22.469 9.859 4.738 1 91.44 80 THR B C 1
ATOM 4171 O O . THR B 1 80 ? -23.406 9.875 5.543 1 91.44 80 THR B O 1
ATOM 4174 N N . VAL B 1 81 ? -21.75 10.922 4.434 1 93.56 81 VAL B N 1
ATOM 4175 C CA . VAL B 1 81 ? -22.125 12.266 4.848 1 93.56 81 VAL B CA 1
ATOM 4176 C C . VAL B 1 81 ? -22.484 13.109 3.623 1 93.56 81 VAL B C 1
ATOM 4178 O O . VAL B 1 81 ? -21.703 13.188 2.672 1 93.56 81 VAL B O 1
ATOM 4181 N N . VAL B 1 82 ? -23.625 13.648 3.678 1 90.88 82 VAL B N 1
ATOM 4182 C CA . VAL B 1 82 ? -24.047 14.594 2.646 1 90.88 82 VAL B CA 1
ATOM 4183 C C . VAL B 1 82 ? -23.859 16.016 3.143 1 90.88 82 VAL B C 1
ATOM 4185 O O . VAL B 1 82 ? -24.547 16.469 4.062 1 90.88 82 VAL B O 1
ATOM 4188 N N . PRO B 1 83 ? -22.891 16.703 2.518 1 94.31 83 PRO B N 1
ATOM 4189 C CA . PRO B 1 83 ? -22.625 18.078 2.986 1 94.31 83 PRO B CA 1
ATOM 4190 C C . PRO B 1 83 ? -23.844 18.984 2.861 1 94.31 83 PRO B C 1
ATOM 4192 O O . PRO B 1 83 ? -24.531 18.953 1.845 1 94.31 83 PRO B O 1
ATOM 4195 N N . ARG B 1 84 ? -24.047 19.781 3.859 1 90.56 84 ARG B N 1
ATOM 4196 C CA . ARG B 1 84 ? -25.078 20.812 3.822 1 90.56 84 ARG B CA 1
ATOM 4197 C C . ARG B 1 84 ? -24.656 21.984 2.941 1 90.56 84 ARG B C 1
ATOM 4199 O O . ARG B 1 84 ? -23.516 22.047 2.48 1 90.56 84 ARG B O 1
ATOM 4206 N N . GLU B 1 85 ? -25.516 22.859 2.627 1 88.69 85 GLU B N 1
ATOM 4207 C CA . GLU B 1 85 ? -25.297 23.938 1.665 1 88.69 85 GLU B CA 1
ATOM 4208 C C . GLU B 1 85 ? -24.094 24.812 2.064 1 88.69 85 GLU B C 1
ATOM 4210 O O . GLU B 1 85 ? -23.312 25.203 1.213 1 88.69 85 GLU B O 1
ATOM 4215 N N . ASP B 1 86 ? -23.859 25.172 3.297 1 91.56 86 ASP B N 1
ATOM 4216 C CA . ASP B 1 86 ? -22.781 26.078 3.705 1 91.56 86 ASP B CA 1
ATOM 4217 C C . ASP B 1 86 ? -21.578 25.297 4.215 1 91.56 86 ASP B C 1
ATOM 4219 O O . ASP B 1 86 ? -20.766 25.828 4.973 1 91.56 86 ASP B O 1
ATOM 4223 N N . VAL B 1 87 ? -21.469 24.109 3.752 1 94.62 87 VAL B N 1
ATOM 4224 C CA . VAL B 1 87 ? -20.359 23.297 4.246 1 94.62 87 VAL B CA 1
ATOM 4225 C C . VAL B 1 87 ? -19.25 23.266 3.203 1 94.62 87 VAL B C 1
ATOM 4227 O O . VAL B 1 87 ? -19.5 23 2.023 1 94.62 87 VAL B O 1
ATOM 4230 N N . CYS B 1 88 ? -18 23.531 3.639 1 94.06 88 CYS B N 1
ATOM 4231 C CA . CYS B 1 88 ? -16.906 23.5 2.688 1 94.06 88 CYS B CA 1
ATOM 4232 C C . CYS B 1 88 ? -15.828 22.516 3.135 1 94.06 88 CYS B C 1
ATOM 4234 O O . CYS B 1 88 ? -14.859 22.266 2.41 1 94.06 88 CYS B O 1
ATOM 4236 N N . GLY B 1 89 ? -15.906 21.953 4.309 1 96.31 89 GLY B N 1
ATOM 4237 C CA . GLY B 1 89 ? -14.977 20.953 4.781 1 96.31 89 GLY B CA 1
ATOM 4238 C C . GLY B 1 89 ? -15.617 19.922 5.684 1 96.31 89 GLY B C 1
ATOM 4239 O O . GLY B 1 89 ? -16.609 20.219 6.367 1 96.31 89 GLY B O 1
ATOM 4240 N N . ILE B 1 90 ? -15.164 18.75 5.66 1 96.81 90 ILE B N 1
ATOM 4241 C CA . ILE B 1 90 ? -15.547 17.719 6.605 1 96.81 90 ILE B CA 1
ATOM 4242 C C . ILE B 1 90 ? -14.305 17.172 7.316 1 96.81 90 ILE B C 1
ATOM 4244 O O . ILE B 1 90 ? -13.336 16.766 6.668 1 96.81 90 ILE B O 1
ATOM 4248 N N . ARG B 1 91 ? -14.289 17.266 8.602 1 97.44 91 ARG B N 1
ATOM 4249 C CA . ARG B 1 91 ? -13.211 16.703 9.414 1 97.44 91 ARG B CA 1
ATOM 4250 C C . ARG B 1 91 ? -13.5 15.25 9.75 1 97.44 91 ARG B C 1
ATOM 4252 O O . ARG B 1 91 ? -14.57 14.922 10.266 1 97.44 91 ARG B O 1
ATOM 4259 N N . VAL B 1 92 ? -12.664 14.406 9.359 1 97.81 92 VAL B N 1
ATOM 4260 C CA . VAL B 1 92 ? -12.688 12.992 9.734 1 97.81 92 VAL B CA 1
ATOM 4261 C C . VAL B 1 92 ? -11.719 12.758 10.891 1 97.81 92 VAL B C 1
ATOM 4263 O O . VAL B 1 92 ? -10.508 12.688 10.688 1 97.81 92 VAL B O 1
ATOM 4266 N N . GLU B 1 93 ? -12.266 12.594 12.055 1 96.19 93 GLU B N 1
ATOM 4267 C CA . GLU B 1 93 ? -11.453 12.477 13.266 1 96.19 93 GLU B CA 1
ATOM 4268 C C . GLU B 1 93 ? -11.484 11.055 13.812 1 96.19 93 GLU B C 1
ATOM 4270 O O . GLU B 1 93 ? -12.547 10.539 14.164 1 96.19 93 GLU B O 1
ATOM 4275 N N . PHE B 1 94 ? -10.344 10.477 13.883 1 96.94 94 PHE B N 1
ATOM 4276 C CA . PHE B 1 94 ? -10.219 9.156 14.5 1 96.94 94 PHE B CA 1
ATOM 4277 C C . PHE B 1 94 ? -10.102 9.281 16.016 1 96.94 94 PHE B C 1
ATOM 4279 O O . PHE B 1 94 ? -9.008 9.445 16.547 1 96.94 94 PHE B O 1
ATOM 4286 N N . ILE B 1 95 ? -11.266 9.195 16.641 1 93.56 95 ILE B N 1
ATOM 4287 C CA . ILE B 1 95 ? -11.219 9.164 18.109 1 93.56 95 ILE B CA 1
ATOM 4288 C C . ILE B 1 95 ? -10.406 7.957 18.562 1 93.56 95 ILE B C 1
ATOM 4290 O O . ILE B 1 95 ? -9.484 8.094 19.375 1 93.56 95 ILE B O 1
ATOM 4294 N N . GLU B 1 96 ? -10.711 6.879 18.016 1 92.81 96 GLU B N 1
ATOM 4295 C CA . GLU B 1 96 ? -9.914 5.668 18.172 1 92.81 96 GLU B CA 1
ATOM 4296 C C . GLU B 1 96 ? -10.148 4.691 17.016 1 92.81 96 GLU B C 1
ATOM 4298 O O . GLU B 1 96 ? -11.281 4.562 16.531 1 92.81 96 GLU B O 1
ATOM 4303 N N . ALA B 1 97 ? -9.164 4.059 16.656 1 95.94 97 ALA B N 1
ATOM 4304 C CA . ALA B 1 97 ? -9.258 2.975 15.695 1 95.94 97 ALA B CA 1
ATOM 4305 C C . ALA B 1 97 ? -8.164 1.933 15.93 1 95.94 97 ALA B C 1
ATOM 4307 O O . ALA B 1 97 ? -6.996 2.279 16.125 1 95.94 97 ALA B O 1
ATOM 4308 N N . ILE B 1 98 ? -8.555 0.724 16.047 1 95.81 98 ILE B N 1
ATOM 4309 C CA . ILE B 1 98 ? -7.648 -0.419 16.094 1 95.81 98 ILE B CA 1
ATOM 4310 C C . ILE B 1 98 ? -7.773 -1.239 14.812 1 95.81 98 ILE B C 1
ATOM 4312 O O . ILE B 1 98 ? -8.695 -2.043 14.672 1 95.81 98 ILE B O 1
ATOM 4316 N N . LEU B 1 99 ? -6.938 -1.029 13.891 1 95.81 99 LEU B N 1
ATOM 4317 C CA . LEU B 1 99 ? -6.848 -1.719 12.609 1 95.81 99 LEU B CA 1
ATOM 4318 C C . LEU B 1 99 ? -5.469 -2.344 12.43 1 95.81 99 LEU B C 1
ATOM 4320 O O . LEU B 1 99 ? -4.535 -2.023 13.164 1 95.81 99 LEU B O 1
ATOM 4324 N N . SER B 1 100 ? -5.367 -3.256 11.43 1 94.12 100 SER B N 1
ATOM 4325 C CA . SER B 1 100 ? -4.059 -3.824 11.125 1 94.12 100 SER B CA 1
ATOM 4326 C C . SER B 1 100 ? -3.082 -2.748 10.664 1 94.12 100 SER B C 1
ATOM 4328 O O . SER B 1 100 ? -3.443 -1.862 9.891 1 94.12 100 SER B O 1
ATOM 4330 N N . PRO B 1 101 ? -1.863 -2.836 11.203 1 92.25 101 PRO B N 1
ATOM 4331 C CA . PRO B 1 101 ? -0.863 -1.852 10.789 1 92.25 101 PRO B CA 1
ATOM 4332 C C . PRO B 1 101 ? -0.534 -1.938 9.297 1 92.25 101 PRO B C 1
ATOM 4334 O O . PRO B 1 101 ? -0.833 -2.947 8.656 1 92.25 101 PRO B O 1
ATOM 4337 N N . ALA B 1 102 ? 0.061 -0.845 8.836 1 92.19 102 ALA B N 1
ATOM 4338 C CA . ALA B 1 102 ? 0.526 -0.826 7.453 1 92.19 102 ALA B CA 1
ATOM 4339 C C . ALA B 1 102 ? 1.576 -1.907 7.211 1 92.19 102 ALA B C 1
ATOM 4341 O O . ALA B 1 102 ? 2.391 -2.195 8.094 1 92.19 102 ALA B O 1
ATOM 4342 N N . VAL B 1 103 ? 1.482 -2.543 6.094 1 90.56 103 VAL B N 1
ATOM 4343 C CA . VAL B 1 103 ? 2.477 -3.492 5.602 1 90.56 103 VAL B CA 1
ATOM 4344 C C . VAL B 1 103 ? 3.182 -2.914 4.379 1 90.56 103 VAL B C 1
ATOM 4346 O O . VAL B 1 103 ? 2.529 -2.502 3.416 1 90.56 103 VAL B O 1
ATOM 4349 N N . ARG B 1 104 ? 4.535 -2.861 4.5 1 87.94 104 ARG B N 1
ATOM 4350 C CA . ARG B 1 104 ? 5.316 -2.238 3.439 1 87.94 104 ARG B CA 1
ATOM 4351 C C . ARG B 1 104 ? 4.816 -0.829 3.145 1 87.94 104 ARG B C 1
ATOM 4353 O O . ARG B 1 104 ? 4.586 -0.475 1.987 1 87.94 104 ARG B O 1
ATOM 4360 N N . ASN B 1 105 ? 4.441 -0.096 4.141 1 86.75 105 ASN B N 1
ATOM 4361 C CA . ASN B 1 105 ? 4.082 1.317 4.148 1 86.75 105 ASN B CA 1
ATOM 4362 C C . ASN B 1 105 ? 2.732 1.556 3.475 1 86.75 105 ASN B C 1
ATOM 4364 O O . ASN B 1 105 ? 2.473 2.646 2.965 1 86.75 105 ASN B O 1
ATOM 4368 N N . ALA B 1 106 ? 1.897 0.495 3.428 1 92.69 106 ALA B N 1
ATOM 4369 C CA . ALA B 1 106 ? 0.573 0.656 2.832 1 92.69 106 ALA B CA 1
ATOM 4370 C C . ALA B 1 106 ? -0.479 -0.124 3.615 1 92.69 106 ALA B C 1
ATOM 4372 O O . ALA B 1 106 ? -0.172 -1.148 4.23 1 92.69 106 ALA B O 1
ATOM 4373 N N . CYS B 1 107 ? -1.678 0.384 3.545 1 95.94 107 CYS B N 1
ATOM 4374 C CA . CYS B 1 107 ? -2.795 -0.248 4.238 1 95.94 107 CYS B CA 1
ATOM 4375 C C . CYS B 1 107 ? -3.346 -1.418 3.432 1 95.94 107 CYS B C 1
ATOM 4377 O O . CYS B 1 107 ? -4.387 -1.295 2.781 1 95.94 107 CYS B O 1
ATOM 4379 N N . LEU B 1 108 ? -2.738 -2.582 3.584 1 96.44 108 LEU B N 1
ATOM 4380 C CA . LEU B 1 108 ? -3.074 -3.703 2.715 1 96.44 108 LEU B CA 1
ATOM 4381 C C . LEU B 1 108 ? -4.152 -4.578 3.346 1 96.44 108 LEU B C 1
ATOM 4383 O O . LEU B 1 108 ? -5.02 -5.105 2.645 1 96.44 108 LEU B O 1
ATOM 4387 N N . ARG B 1 109 ? -4.086 -4.762 4.641 1 96.56 109 ARG B N 1
ATOM 4388 C CA . ARG B 1 109 ? -4.98 -5.691 5.32 1 96.56 109 ARG B CA 1
ATOM 4389 C C . ARG B 1 109 ? -6.262 -4.996 5.766 1 96.56 109 ARG B C 1
ATOM 4391 O O . ARG B 1 109 ? -7.359 -5.527 5.594 1 96.56 109 ARG B O 1
ATOM 4398 N N . ASP B 1 110 ? -6.117 -3.895 6.438 1 97.06 110 ASP B N 1
ATOM 4399 C CA . ASP B 1 110 ? -7.215 -3.02 6.84 1 97.06 110 ASP B CA 1
ATOM 4400 C C . ASP B 1 110 ? -7.012 -1.604 6.305 1 97.06 110 ASP B C 1
ATOM 4402 O O . ASP B 1 110 ? -5.887 -1.104 6.262 1 97.06 110 ASP B O 1
ATOM 4406 N N . ALA B 1 111 ? -8.133 -0.953 5.887 1 98.44 111 ALA B N 1
ATOM 4407 C CA . ALA B 1 111 ? -7.992 0.39 5.328 1 98.44 111 ALA B CA 1
ATOM 4408 C C . ALA B 1 111 ? -9.25 1.22 5.574 1 98.44 111 ALA B C 1
ATOM 4410 O O . ALA B 1 111 ? -10.367 0.71 5.465 1 98.44 111 ALA B O 1
ATOM 4411 N N . VAL B 1 112 ? -9.07 2.4 5.961 1 98.5 112 VAL B N 1
ATOM 4412 C CA . VAL B 1 112 ? -10.125 3.414 5.934 1 98.5 112 VAL B CA 1
ATOM 4413 C C . VAL B 1 112 ? -9.922 4.328 4.727 1 98.5 112 VAL B C 1
ATOM 4415 O O . VAL B 1 112 ? -8.945 5.074 4.66 1 98.5 112 VAL B O 1
ATOM 4418 N N . THR B 1 113 ? -10.844 4.258 3.812 1 98.62 113 THR B N 1
ATOM 4419 C CA . THR B 1 113 ? -10.766 5.051 2.59 1 98.62 113 THR B CA 1
ATOM 4420 C C . THR B 1 113 ? -11.875 6.098 2.553 1 98.62 113 THR B C 1
ATOM 4422 O O . THR B 1 113 ? -13.023 5.805 2.902 1 98.62 113 THR B O 1
ATOM 4425 N N . ILE B 1 114 ? -11.539 7.293 2.168 1 98.12 114 ILE B N 1
ATOM 4426 C CA . ILE B 1 114 ? -12.508 8.375 2.035 1 98.12 114 ILE B CA 1
ATOM 4427 C C . ILE B 1 114 ? -12.82 8.609 0.558 1 98.12 114 ILE B C 1
ATOM 4429 O O . ILE B 1 114 ? -11.93 8.969 -0.22 1 98.12 114 ILE B O 1
ATOM 4433 N N . LEU B 1 115 ? -14.047 8.375 0.21 1 96.56 115 LEU B N 1
ATOM 4434 C CA . LEU B 1 115 ? -14.516 8.578 -1.157 1 96.56 115 LEU B CA 1
ATOM 4435 C C . LEU B 1 115 ? -15.227 9.922 -1.3 1 96.56 115 LEU B C 1
ATOM 4437 O O . LEU B 1 115 ? -16.156 10.219 -0.545 1 96.56 115 LEU B O 1
ATOM 4441 N N . GLN B 1 116 ? -14.734 10.656 -2.229 1 95.25 116 GLN B N 1
ATOM 4442 C CA . GLN B 1 116 ? -15.352 11.945 -2.508 1 95.25 116 GLN B CA 1
ATOM 4443 C C . GLN B 1 116 ? -16.125 11.922 -3.828 1 95.25 116 GLN B C 1
ATOM 4445 O O . GLN B 1 116 ? -15.523 11.758 -4.895 1 95.25 116 GLN B O 1
ATOM 4450 N N . TYR B 1 117 ? -17.391 12.07 -3.725 1 90.19 117 TYR B N 1
ATOM 4451 C CA . TYR B 1 117 ? -18.234 12.078 -4.914 1 90.19 117 TYR B CA 1
ATOM 4452 C C . TYR B 1 117 ? -18.359 13.484 -5.484 1 90.19 117 TYR B C 1
ATOM 4454 O O . TYR B 1 117 ? -18.719 14.422 -4.77 1 90.19 117 TYR B O 1
ATOM 4462 N N . GLY B 1 118 ? -18.031 13.547 -6.754 1 81.62 118 GLY B N 1
ATOM 4463 C CA . GLY B 1 118 ? -18.078 14.844 -7.398 1 81.62 118 GLY B CA 1
ATOM 4464 C C . GLY B 1 118 ? -16.812 15.664 -7.172 1 81.62 118 GLY B C 1
ATOM 4465 O O . GLY B 1 118 ? -16.859 16.891 -7.191 1 81.62 118 GLY B O 1
ATOM 4466 N N . GLN B 1 119 ? -15.766 14.953 -6.824 1 73 119 GLN B N 1
ATOM 4467 C CA . GLN B 1 119 ? -14.5 15.625 -6.547 1 73 119 GLN B CA 1
ATOM 4468 C C . GLN B 1 119 ? -13.992 16.359 -7.781 1 73 119 GLN B C 1
ATOM 4470 O O . GLN B 1 119 ? -13.93 15.797 -8.875 1 73 119 GLN B O 1
ATOM 4475 N N . THR B 1 120 ? -13.688 17.578 -7.566 1 66 120 THR B N 1
ATOM 4476 C CA . THR B 1 120 ? -13.18 18.406 -8.656 1 66 120 THR B CA 1
ATOM 4477 C C . THR B 1 120 ? -11.656 18.531 -8.562 1 66 120 THR B C 1
ATOM 4479 O O . THR B 1 120 ? -11 18.875 -9.555 1 66 120 THR B O 1
ATOM 4482 N N . THR B 1 121 ? -11.18 18.281 -7.371 1 66.5 121 THR B N 1
ATOM 4483 C CA . THR B 1 121 ? -9.742 18.422 -7.18 1 66.5 121 THR B CA 1
ATOM 4484 C C . THR B 1 121 ? -9.016 17.156 -7.648 1 66.5 121 THR B C 1
ATOM 4486 O O . THR B 1 121 ? -9.578 16.062 -7.621 1 66.5 121 THR B O 1
ATOM 4489 N N . ALA B 1 122 ? -7.82 17.453 -8.047 1 81 122 ALA B N 1
ATOM 4490 C CA . ALA B 1 122 ? -6.992 16.328 -8.492 1 81 122 ALA B CA 1
ATOM 4491 C C . ALA B 1 122 ? -6.496 15.508 -7.309 1 81 122 ALA B C 1
ATOM 4493 O O . ALA B 1 122 ? -6.48 15.992 -6.172 1 81 122 ALA B O 1
ATOM 4494 N N . GLY B 1 123 ? -6.238 14.273 -7.602 1 89 123 GLY B N 1
ATOM 4495 C CA . GLY B 1 123 ? -5.648 13.414 -6.586 1 89 123 GLY B CA 1
ATOM 4496 C C . GLY B 1 123 ? -6.645 12.453 -5.973 1 89 123 GLY B C 1
ATOM 4497 O O . GLY B 1 123 ? -7.715 12.211 -6.535 1 89 123 GLY B O 1
ATOM 4498 N N . PHE B 1 124 ? -6.258 11.789 -4.945 1 94.56 124 PHE B N 1
ATOM 4499 C CA . PHE B 1 124 ? -7.086 10.852 -4.207 1 94.56 124 PHE B CA 1
ATOM 4500 C C . PHE B 1 124 ? -6.719 10.844 -2.729 1 94.56 124 PHE B C 1
ATOM 4502 O O . PHE B 1 124 ? -5.617 11.258 -2.357 1 94.56 124 PHE B O 1
ATOM 4509 N N . ASN B 1 125 ? -7.699 10.508 -1.916 1 96.88 125 ASN B N 1
ATOM 4510 C CA . ASN B 1 125 ? -7.445 10.391 -0.484 1 96.88 125 ASN B CA 1
ATOM 4511 C C . ASN B 1 125 ? -6.691 9.109 -0.146 1 96.88 125 ASN B C 1
ATOM 4513 O O . ASN B 1 125 ? -7.121 8.016 -0.516 1 96.88 125 ASN B O 1
ATOM 4517 N N . VAL B 1 126 ? -5.586 9.266 0.528 1 97.31 126 VAL B N 1
ATOM 4518 C CA . VAL B 1 126 ? -4.762 8.109 0.868 1 97.31 126 VAL B CA 1
ATOM 4519 C C . VAL B 1 126 ? -5.344 7.398 2.086 1 97.31 126 VAL B C 1
ATOM 4521 O O . VAL B 1 126 ? -5.707 8.039 3.072 1 97.31 126 VAL B O 1
ATOM 4524 N N . PRO B 1 127 ? -5.449 6.082 2.066 1 97.81 127 PRO B N 1
ATOM 4525 C CA . PRO B 1 127 ? -6.102 5.332 3.141 1 97.81 127 PRO B CA 1
ATOM 4526 C C . PRO B 1 127 ? -5.348 5.422 4.465 1 97.81 127 PRO B C 1
ATOM 4528 O O . PRO B 1 127 ? -4.129 5.598 4.473 1 97.81 127 PRO B O 1
ATOM 4531 N N . PHE B 1 128 ? -6.133 5.273 5.594 1 96.69 128 PHE B N 1
ATOM 4532 C CA . PHE B 1 128 ? -5.594 5.191 6.945 1 96.69 128 PHE B CA 1
ATOM 4533 C C . PHE B 1 128 ? -5.656 3.762 7.465 1 96.69 128 PHE B C 1
ATOM 4535 O O . PHE B 1 128 ? -6.543 2.996 7.086 1 96.69 128 PHE B O 1
ATOM 4542 N N . CYS B 1 129 ? -4.742 3.379 8.312 1 95.81 129 CYS B N 1
ATOM 4543 C CA . CYS B 1 129 ? -4.777 2.088 8.992 1 95.81 129 CYS B CA 1
ATOM 4544 C C . CYS B 1 129 ? -3.914 2.109 10.25 1 95.81 129 CYS B C 1
ATOM 4546 O O . CYS B 1 129 ? -3.33 3.141 10.586 1 95.81 129 CYS B O 1
ATOM 4548 N N . GLY B 1 130 ? -3.979 1.02 11.031 1 94.38 130 GLY B N 1
ATOM 4549 C CA . GLY B 1 130 ? -3.174 0.862 12.234 1 94.38 130 GLY B CA 1
ATOM 4550 C C . GLY B 1 130 ? -3.898 1.288 13.5 1 94.38 130 GLY B C 1
ATOM 4551 O O . GLY B 1 130 ? -5.125 1.383 13.516 1 94.38 130 GLY B O 1
ATOM 4552 N N . LEU B 1 131 ? -3.104 1.431 14.555 1 94.12 131 LEU B N 1
ATOM 4553 C CA . LEU B 1 131 ? -3.607 1.962 15.82 1 94.12 131 LEU B CA 1
ATOM 4554 C C . LEU B 1 131 ? -3.65 3.486 15.789 1 94.12 131 LEU B C 1
ATOM 4556 O O . LEU B 1 131 ? -2.611 4.141 15.898 1 94.12 131 LEU B O 1
ATOM 4560 N N . ILE B 1 132 ? -4.828 4.039 15.641 1 93.88 132 ILE B N 1
ATOM 4561 C CA . ILE B 1 132 ? -4.977 5.473 15.414 1 93.88 132 ILE B CA 1
ATOM 4562 C C . ILE B 1 132 ? -5.75 6.098 16.578 1 93.88 132 ILE B C 1
ATOM 4564 O O . ILE B 1 132 ? -6.863 5.672 16.891 1 93.88 132 ILE B O 1
ATOM 4568 N N . GLN B 1 133 ? -5.141 7.047 17.141 1 93.44 133 GLN B N 1
ATOM 4569 C CA . GLN B 1 133 ? -5.781 7.855 18.172 1 93.44 133 GLN B CA 1
ATOM 4570 C C . GLN B 1 133 ? -5.414 9.328 18.031 1 93.44 133 GLN B C 1
ATOM 4572 O O . GLN B 1 133 ? -4.238 9.672 17.875 1 93.44 133 GLN B O 1
ATOM 4577 N N . GLY B 1 134 ? -6.414 10.156 18.047 1 93.25 134 GLY B N 1
ATOM 4578 C CA . GLY B 1 134 ? -6.16 11.586 18.016 1 93.25 134 GLY B CA 1
ATOM 4579 C C . GLY B 1 134 ? -5.656 12.086 16.688 1 93.25 134 GLY B C 1
ATOM 4580 O O . GLY B 1 134 ? -4.914 13.07 16.609 1 93.25 134 GLY B O 1
ATOM 4581 N N . VAL B 1 135 ? -5.91 11.383 15.688 1 96 135 VAL B N 1
ATOM 4582 C CA . VAL B 1 135 ? -5.527 11.773 14.336 1 96 135 VAL B CA 1
ATOM 4583 C C . VAL B 1 135 ? -6.773 12.18 13.547 1 96 135 VAL B C 1
ATOM 4585 O O . VAL B 1 135 ? -7.848 11.617 13.742 1 96 135 VAL B O 1
ATOM 4588 N N . SER B 1 136 ? -6.629 13.156 12.758 1 96.94 136 SER B N 1
ATOM 4589 C CA . SER B 1 136 ? -7.73 13.578 11.906 1 96.94 136 SER B CA 1
ATOM 4590 C C . SER B 1 136 ? -7.227 14.031 10.539 1 96.94 136 SER B C 1
ATOM 4592 O O . SER B 1 136 ? -6.016 14.094 10.305 1 96.94 136 SER B O 1
ATOM 4594 N N . THR B 1 137 ? -8.102 14.141 9.664 1 98 137 THR B N 1
ATOM 4595 C CA . THR B 1 137 ? -7.906 14.812 8.383 1 98 137 THR B CA 1
ATOM 4596 C C . THR B 1 137 ? -9.109 15.688 8.047 1 98 137 THR B C 1
ATOM 4598 O O . THR B 1 137 ? -10.148 15.609 8.703 1 98 137 THR B O 1
ATOM 4601 N N . VAL B 1 138 ? -8.906 16.625 7.18 1 97.69 138 VAL B N 1
ATOM 4602 C CA . VAL B 1 138 ? -9.992 17.5 6.711 1 97.69 138 VAL B CA 1
ATOM 4603 C C . VAL B 1 138 ? -10.062 17.453 5.188 1 97.69 138 VAL B C 1
ATOM 4605 O O . VAL B 1 138 ? -9.055 17.656 4.504 1 97.69 138 VAL B O 1
ATOM 4608 N N . VAL B 1 139 ? -11.203 17.109 4.734 1 96.81 139 VAL B N 1
ATOM 4609 C CA . VAL B 1 139 ? -11.422 17.031 3.295 1 96.81 139 VAL B CA 1
ATOM 4610 C C . VAL B 1 139 ? -12.203 18.25 2.82 1 96.81 139 VAL B C 1
ATOM 4612 O O . VAL B 1 139 ? -13.234 18.609 3.393 1 96.81 139 VAL B O 1
ATOM 4615 N N . ASP B 1 140 ? -11.609 18.969 1.848 1 94.94 140 ASP B N 1
ATOM 4616 C CA . ASP B 1 140 ? -12.336 20.047 1.177 1 94.94 140 ASP B CA 1
ATOM 4617 C C . ASP B 1 140 ? -13.492 19.484 0.352 1 94.94 140 ASP B C 1
ATOM 4619 O O . ASP B 1 140 ? -13.281 18.719 -0.593 1 94.94 140 ASP B O 1
ATOM 4623 N N . VAL B 1 141 ? -14.734 19.844 0.651 1 94.31 141 VAL B N 1
ATOM 4624 C CA . VAL B 1 141 ? -15.867 19.203 0.017 1 94.31 141 VAL B CA 1
ATOM 4625 C C . VAL B 1 141 ? -16.641 20.203 -0.829 1 94.31 141 VAL B C 1
ATOM 4627 O O . VAL B 1 141 ? -17.828 20.016 -1.115 1 94.31 141 VAL B O 1
ATOM 4630 N N . ARG B 1 142 ? -16.047 21.297 -1.129 1 89.56 142 ARG B N 1
ATOM 4631 C CA . ARG B 1 142 ? -16.688 22.203 -2.066 1 89.56 142 ARG B CA 1
ATOM 4632 C C . ARG B 1 142 ? -16.969 21.516 -3.398 1 89.56 142 ARG B C 1
ATOM 4634 O O . ARG B 1 142 ? -16.062 20.938 -4.004 1 89.56 142 ARG B O 1
ATOM 4641 N N . GLY B 1 143 ? -18.141 21.469 -3.803 1 84 143 GLY B N 1
ATOM 4642 C CA . GLY B 1 143 ? -18.516 20.828 -5.055 1 84 143 GLY B CA 1
ATOM 4643 C C . GLY B 1 143 ? -18.781 19.344 -4.91 1 84 143 GLY B C 1
ATOM 4644 O O . GLY B 1 143 ? -19.172 18.688 -5.867 1 84 143 GLY B O 1
ATOM 4645 N N . THR B 1 144 ? -18.516 18.797 -3.74 1 87.94 144 THR B N 1
ATOM 4646 C CA . THR B 1 144 ? -18.719 17.375 -3.463 1 87.94 144 THR B CA 1
ATOM 4647 C C . THR B 1 144 ? -20.172 17.094 -3.119 1 87.94 144 THR B C 1
ATOM 4649 O O . THR B 1 144 ? -20.797 17.828 -2.344 1 87.94 144 THR B O 1
ATOM 4652 N N . SER B 1 145 ? -20.766 16.109 -3.766 1 86.62 145 SER B N 1
ATOM 4653 C CA . SER B 1 145 ? -22.156 15.758 -3.506 1 86.62 145 SER B CA 1
ATOM 4654 C C . SER B 1 145 ? -22.297 14.93 -2.232 1 86.62 145 SER B C 1
ATOM 4656 O O . SER B 1 145 ? -23.219 15.141 -1.451 1 86.62 145 SER B O 1
ATOM 4658 N N . LYS B 1 146 ? -21.453 14.047 -2.033 1 92.94 146 LYS B N 1
ATOM 4659 C CA . LYS B 1 146 ? -21.406 13.297 -0.784 1 92.94 146 LYS B CA 1
ATOM 4660 C C . LYS B 1 146 ? -20.016 12.766 -0.499 1 92.94 146 LYS B C 1
ATOM 4662 O O . LYS B 1 146 ? -19.188 12.648 -1.411 1 92.94 146 LYS B O 1
ATOM 4667 N N . LEU B 1 147 ? -19.719 12.602 0.75 1 95.81 147 LEU B N 1
ATOM 4668 C CA . LEU B 1 147 ? -18.484 12 1.235 1 95.81 147 LEU B CA 1
ATOM 4669 C C . LEU B 1 147 ? -18.75 10.672 1.932 1 95.81 147 LEU B C 1
ATOM 4671 O O . LEU B 1 147 ? -19.625 10.586 2.793 1 95.81 147 LEU B O 1
ATOM 4675 N N . GLN B 1 148 ? -18.078 9.648 1.494 1 95.94 148 GLN B N 1
ATOM 4676 C CA . GLN B 1 148 ? -18.266 8.336 2.098 1 95.94 148 GLN B CA 1
ATOM 4677 C C . GLN B 1 148 ? -16.969 7.848 2.744 1 95.94 148 GLN B C 1
ATOM 4679 O O . GLN B 1 148 ? -15.906 7.863 2.113 1 95.94 148 GLN B O 1
ATOM 4684 N N . VAL B 1 149 ? -17.016 7.547 4.035 1 97.88 149 VAL B N 1
ATOM 4685 C CA . VAL B 1 149 ? -15.906 6.898 4.719 1 97.88 149 VAL B CA 1
ATOM 4686 C C . VAL B 1 149 ? -16.125 5.387 4.73 1 97.88 149 VAL B C 1
ATOM 4688 O O . VAL B 1 149 ? -17.125 4.898 5.246 1 97.88 149 VAL B O 1
ATOM 4691 N N . VAL B 1 150 ? -15.203 4.688 4.121 1 98 150 VAL B N 1
ATOM 4692 C CA . VAL B 1 150 ? -15.32 3.242 3.951 1 98 150 VAL B CA 1
ATOM 4693 C C . VAL B 1 150 ? -14.234 2.535 4.762 1 98 150 VAL B C 1
ATOM 4695 O O . VAL B 1 150 ? -13.055 2.861 4.645 1 98 150 VAL B O 1
ATOM 4698 N N . VAL B 1 151 ? -14.633 1.611 5.617 1 97.69 151 VAL B N 1
ATOM 4699 C CA . VAL B 1 151 ? -13.688 0.743 6.309 1 97.69 151 VAL B CA 1
ATOM 4700 C C . VAL B 1 151 ? -13.758 -0.667 5.727 1 97.69 151 VAL B C 1
ATOM 4702 O O . VAL B 1 151 ? -14.82 -1.299 5.742 1 97.69 151 VAL B O 1
ATOM 4705 N N . THR B 1 152 ? -12.719 -1.088 5.086 1 98 152 THR B N 1
ATOM 4706 C CA . THR B 1 152 ? -12.547 -2.477 4.672 1 98 152 THR B CA 1
ATOM 4707 C C . THR B 1 152 ? -11.492 -3.166 5.539 1 98 152 THR B C 1
ATOM 4709 O O . THR B 1 152 ? -10.305 -2.871 5.43 1 98 152 THR B O 1
ATOM 4712 N N . ALA B 1 153 ? -11.945 -4.062 6.406 1 96.94 153 ALA B N 1
ATOM 4713 C CA . ALA B 1 153 ? -11.047 -4.715 7.355 1 96.94 153 ALA B CA 1
ATOM 4714 C C . ALA B 1 153 ? -11.078 -6.23 7.191 1 96.94 153 ALA B C 1
ATOM 4716 O O . ALA B 1 153 ? -12.141 -6.852 7.312 1 96.94 153 ALA B O 1
ATOM 4717 N N . GLN B 1 154 ? -9.938 -6.832 6.867 1 96.12 154 GLN B N 1
ATOM 4718 C CA . GLN B 1 154 ? -9.805 -8.289 6.816 1 96.12 154 GLN B CA 1
ATOM 4719 C C . GLN B 1 154 ? -9.539 -8.859 8.203 1 96.12 154 GLN B C 1
ATOM 4721 O O . GLN B 1 154 ? -9.758 -10.047 8.445 1 96.12 154 GLN B O 1
ATOM 4726 N N . SER B 1 155 ? -8.984 -8 9.094 1 91.25 155 SER B N 1
ATOM 4727 C CA . SER B 1 155 ? -8.656 -8.445 10.445 1 91.25 155 SER B CA 1
ATOM 4728 C C . SER B 1 155 ? -9.914 -8.719 11.258 1 91.25 155 SER B C 1
ATOM 4730 O O . SER B 1 155 ? -10.875 -7.949 11.203 1 91.25 155 SER B O 1
ATOM 4732 N N . PRO B 1 156 ? -9.961 -9.828 12.023 1 83.38 156 PRO B N 1
ATOM 4733 C CA . PRO B 1 156 ? -11.141 -10.141 12.82 1 83.38 156 PRO B CA 1
ATOM 4734 C C . PRO B 1 156 ? -11.234 -9.305 14.102 1 83.38 156 PRO B C 1
ATOM 4736 O O . PRO B 1 156 ? -12.18 -9.469 14.883 1 83.38 156 PRO B O 1
ATOM 4739 N N . ASN B 1 157 ? -10.391 -8.352 14.367 1 88.25 157 ASN B N 1
ATOM 4740 C CA . ASN B 1 157 ? -10.414 -7.57 15.602 1 88.25 157 ASN B CA 1
ATOM 4741 C C . ASN B 1 157 ? -10.344 -6.074 15.32 1 88.25 157 ASN B C 1
ATOM 4743 O O . ASN B 1 157 ? -9.68 -5.328 16.047 1 88.25 157 ASN B O 1
ATOM 4747 N N . ALA B 1 158 ? -10.984 -5.758 14.328 1 94.75 158 ALA B N 1
ATOM 4748 C CA . ALA B 1 158 ? -10.977 -4.34 13.977 1 94.75 158 ALA B CA 1
ATOM 4749 C C . ALA B 1 158 ? -11.977 -3.557 14.828 1 94.75 158 ALA B C 1
ATOM 4751 O O . ALA B 1 158 ? -13.055 -4.055 15.141 1 94.75 158 ALA B O 1
ATOM 4752 N N . LEU B 1 159 ? -11.68 -2.406 15.273 1 94.25 159 LEU B N 1
ATOM 4753 C CA . LEU B 1 159 ? -12.492 -1.457 16.031 1 94.25 159 LEU B CA 1
ATOM 4754 C C . LEU B 1 159 ? -12.266 -0.034 15.531 1 94.25 159 LEU B C 1
ATOM 4756 O O . LEU B 1 159 ? -11.133 0.354 15.242 1 94.25 159 LEU B O 1
ATOM 4760 N N . TRP B 1 160 ? -13.367 0.73 15.422 1 96 160 TRP B N 1
ATOM 4761 C CA . TRP B 1 160 ? -13.156 2.141 15.109 1 96 160 TRP B CA 1
ATOM 4762 C C . TRP B 1 160 ? -14.281 2.998 15.688 1 96 160 TRP B C 1
ATOM 4764 O O . TRP B 1 160 ? -15.391 2.512 15.898 1 96 160 TRP B O 1
ATOM 4774 N N . ASN B 1 161 ? -13.977 4.09 16.047 1 94.06 161 ASN B N 1
ATOM 4775 C CA . ASN B 1 161 ? -14.805 5.215 16.453 1 94.06 161 ASN B CA 1
ATOM 4776 C C . ASN B 1 161 ? -14.352 6.516 15.789 1 94.06 161 ASN B C 1
ATOM 4778 O O . ASN B 1 161 ? -13.383 7.133 16.234 1 94.06 161 ASN B O 1
ATOM 4782 N N . ILE B 1 162 ? -15.047 6.883 14.695 1 96.12 162 ILE B N 1
ATOM 4783 C CA . ILE B 1 162 ? -14.648 8.016 13.859 1 96.12 162 ILE B CA 1
ATOM 4784 C C . ILE B 1 162 ? -15.711 9.109 13.93 1 96.12 162 ILE B C 1
ATOM 4786 O O . ILE B 1 162 ? -16.891 8.844 13.734 1 96.12 162 ILE B O 1
ATOM 4790 N N . ARG B 1 163 ? -15.305 10.242 14.227 1 93.25 163 ARG B N 1
ATOM 4791 C CA . ARG B 1 163 ? -16.188 11.398 14.273 1 93.25 163 ARG B CA 1
ATOM 4792 C C . ARG B 1 163 ? -16.109 12.211 12.992 1 93.25 163 ARG B C 1
ATOM 4794 O O . ARG B 1 163 ? -15.008 12.594 12.57 1 93.25 163 ARG B O 1
ATOM 4801 N N . LEU B 1 164 ? -17.234 12.414 12.344 1 94 164 LEU B N 1
ATOM 4802 C CA . LEU B 1 164 ? -17.312 13.25 11.156 1 94 164 LEU B CA 1
ATOM 4803 C C . LEU B 1 164 ? -18.016 14.57 11.469 1 94 164 LEU B C 1
ATOM 4805 O O . LEU B 1 164 ? -19.156 14.57 11.914 1 94 164 LEU B O 1
ATOM 4809 N N . ALA B 1 165 ? -17.297 15.641 11.258 1 93.81 165 ALA B N 1
ATOM 4810 C CA . ALA B 1 165 ? -17.828 16.953 11.57 1 93.81 165 ALA B CA 1
ATOM 4811 C C . ALA B 1 165 ? -17.797 17.875 10.344 1 93.81 165 ALA B C 1
ATOM 4813 O O . ALA B 1 165 ? -16.766 18 9.688 1 93.81 165 ALA B O 1
ATOM 4814 N N . GLN B 1 166 ? -18.891 18.484 10.062 1 93.75 166 GLN B N 1
ATOM 4815 C CA . GLN B 1 166 ? -18.984 19.422 8.938 1 93.75 166 GLN B CA 1
ATOM 4816 C C . GLN B 1 166 ? -18.5 20.812 9.336 1 93.75 166 GLN B C 1
ATOM 4818 O O . GLN B 1 166 ? -18.766 21.281 10.445 1 93.75 166 GLN B O 1
ATOM 4823 N N . ILE B 1 167 ? -17.734 21.422 8.477 1 95.62 167 ILE B N 1
ATOM 4824 C CA . ILE B 1 167 ? -17.219 22.781 8.672 1 95.62 167 ILE B CA 1
ATOM 4825 C C . ILE B 1 167 ? -17.922 23.75 7.73 1 95.62 167 ILE B C 1
ATOM 4827 O O . ILE B 1 167 ? -17.781 23.641 6.508 1 95.62 167 ILE B O 1
ATOM 4831 N N . ASN B 1 168 ? -18.594 24.719 8.297 1 93.25 168 ASN B N 1
ATOM 4832 C CA . ASN B 1 168 ? -19.281 25.719 7.492 1 93.25 168 ASN B CA 1
ATOM 4833 C C . ASN B 1 168 ? -18.297 26.688 6.852 1 93.25 168 ASN B C 1
ATOM 4835 O O . ASN B 1 168 ? -17.328 27.125 7.496 1 93.25 168 ASN B O 1
ATOM 4839 N N . CYS B 1 169 ? -18.578 27.016 5.656 1 93.62 169 CYS B N 1
ATOM 4840 C CA . CYS B 1 169 ? -17.719 27.969 4.953 1 93.62 169 CYS B CA 1
ATOM 4841 C C . CYS B 1 169 ? -17.703 29.312 5.672 1 93.62 169 CYS B C 1
ATOM 4843 O O . CYS B 1 169 ? -16.672 29.969 5.75 1 93.62 169 CYS B O 1
ATOM 4845 N N . SER B 1 170 ? -18.797 29.656 6.211 1 92.81 170 SER B N 1
ATOM 4846 C CA . SER B 1 170 ? -18.953 30.953 6.887 1 92.81 170 SER B CA 1
ATOM 4847 C C . SER B 1 170 ? -18.141 31 8.172 1 92.81 170 SER B C 1
ATOM 4849 O O . SER B 1 170 ? -17.844 32.062 8.688 1 92.81 170 SER B O 1
ATOM 4851 N N . SER B 1 171 ? -17.797 29.797 8.641 1 91.12 171 SER B N 1
ATOM 4852 C CA . SER B 1 171 ? -17.047 29.734 9.891 1 91.12 171 SER B CA 1
ATOM 4853 C C . SER B 1 171 ? -15.539 29.781 9.633 1 91.12 171 SER B C 1
ATOM 4855 O O . SER B 1 171 ? -14.75 29.938 10.57 1 91.12 171 SER B O 1
ATOM 4857 N N . VAL B 1 172 ? -15.141 29.641 8.383 1 92.81 172 VAL B N 1
ATOM 4858 C CA . VAL B 1 172 ? -13.719 29.625 8.047 1 92.81 172 VAL B CA 1
ATOM 4859 C C . VAL B 1 172 ? -13.18 31.047 8.023 1 92.81 172 VAL B C 1
ATOM 4861 O O . VAL B 1 172 ? -13.703 31.906 7.32 1 92.81 172 VAL B O 1
ATOM 4864 N N . ARG B 1 173 ? -12.234 31.297 8.922 1 84.75 173 ARG B N 1
ATOM 4865 C CA . ARG B 1 173 ? -11.633 32.625 8.984 1 84.75 173 ARG B CA 1
ATOM 4866 C C . ARG B 1 173 ? -10.109 32.531 8.938 1 84.75 173 ARG B C 1
ATOM 4868 O O . ARG B 1 173 ? -9.531 31.531 9.383 1 84.75 173 ARG B O 1
ATOM 4875 N N . VAL B 1 174 ? -9.57 33.5 8.328 1 85.56 174 VAL B N 1
ATOM 4876 C CA . VAL B 1 174 ? -8.125 33.688 8.414 1 85.56 174 VAL B CA 1
ATOM 4877 C C . VAL B 1 174 ? -7.727 34.031 9.844 1 85.56 174 VAL B C 1
ATOM 4879 O O . VAL B 1 174 ? -8.242 35 10.414 1 85.56 174 VAL B O 1
ATOM 4882 N N . PRO B 1 175 ? -6.91 33.188 10.328 1 81.88 175 PRO B N 1
ATOM 4883 C CA . PRO B 1 175 ? -6.559 33.469 11.719 1 81.88 175 PRO B CA 1
ATOM 4884 C C . PRO B 1 175 ? -5.816 34.812 11.875 1 81.88 175 PRO B C 1
ATOM 4886 O O . PRO B 1 175 ? -4.953 35.125 11.062 1 81.88 175 PRO B O 1
ATOM 4889 N N . VAL B 1 176 ? -6.332 35.594 12.758 1 78.75 176 VAL B N 1
ATOM 4890 C CA . VAL B 1 176 ? -5.598 36.781 13.148 1 78.75 176 VAL B CA 1
ATOM 4891 C C . VAL B 1 176 ? -4.621 36.469 14.273 1 78.75 176 VAL B C 1
ATOM 4893 O O . VAL B 1 176 ? -5.039 36.094 15.383 1 78.75 176 VAL B O 1
ATOM 4896 N N . VAL B 1 177 ? -3.396 36.469 13.875 1 81.56 177 VAL B N 1
ATOM 4897 C CA . VAL B 1 177 ? -2.402 36.031 14.852 1 81.56 177 VAL B CA 1
ATOM 4898 C C . VAL B 1 177 ? -1.588 37.25 15.312 1 81.56 177 VAL B C 1
ATOM 4900 O O . VAL B 1 177 ? -0.891 37.875 14.508 1 81.56 177 VAL B O 1
ATOM 4903 N N . GLU B 1 178 ? -1.768 37.5 16.562 1 83.25 178 GLU B N 1
ATOM 4904 C CA . GLU B 1 178 ? -0.996 38.594 17.156 1 83.25 178 GLU B CA 1
ATOM 4905 C C . GLU B 1 178 ? 0.491 38.25 17.219 1 83.25 178 GLU B C 1
ATOM 4907 O O . GLU B 1 178 ? 0.861 37.094 17.438 1 83.25 178 GLU B O 1
ATOM 4912 N N . ALA B 1 179 ? 1.336 39.219 16.938 1 81.62 179 ALA B N 1
ATOM 4913 C CA . ALA B 1 179 ? 2.781 39.125 17.125 1 81.62 179 ALA B CA 1
ATOM 4914 C C . ALA B 1 179 ? 3.402 38.094 16.203 1 81.62 179 ALA B C 1
ATOM 4916 O O . ALA B 1 179 ? 4.375 37.438 16.578 1 81.62 179 ALA B O 1
ATOM 4917 N N . CYS B 1 180 ? 2.711 37.906 15.07 1 92.25 180 CYS B N 1
ATOM 4918 C CA . CYS B 1 180 ? 3.318 36.875 14.195 1 92.25 180 CYS B CA 1
ATOM 4919 C C . CYS B 1 180 ? 4.473 37.5 13.398 1 92.25 180 CYS B C 1
ATOM 4921 O O . CYS B 1 180 ? 4.48 38.688 13.109 1 92.25 180 CYS B O 1
ATOM 4923 N N . GLY B 1 181 ? 5.484 36.625 13.148 1 95.56 181 GLY B N 1
ATOM 4924 C CA . GLY B 1 181 ? 6.535 36.906 12.188 1 95.56 181 GLY B CA 1
ATOM 4925 C C . GLY B 1 181 ? 7.594 37.844 12.719 1 95.56 181 GLY B C 1
ATOM 4926 O O . GLY B 1 181 ? 8.344 38.469 11.953 1 95.56 181 GLY B O 1
ATOM 4927 N N . ILE B 1 182 ? 7.68 38.062 14.023 1 94.12 182 ILE B N 1
ATOM 4928 C CA . ILE B 1 182 ? 8.664 38.938 14.617 1 94.12 182 ILE B CA 1
ATOM 4929 C C . ILE B 1 182 ? 9.898 38.156 15.031 1 94.12 182 ILE B C 1
ATOM 4931 O O . ILE B 1 182 ? 9.844 37.375 15.977 1 94.12 182 ILE B O 1
ATOM 4935 N N . ALA B 1 183 ? 10.977 38.344 14.344 1 93.5 183 ALA B N 1
ATOM 4936 C CA . ALA B 1 183 ? 12.242 37.719 14.688 1 93.5 183 ALA B CA 1
ATOM 4937 C C . ALA B 1 183 ? 13 38.531 15.727 1 93.5 183 ALA B C 1
ATOM 4939 O O . ALA B 1 183 ? 12.758 39.719 15.875 1 93.5 183 ALA B O 1
ATOM 4940 N N . ASN B 1 184 ? 13.836 37.812 16.453 1 89.62 184 ASN B N 1
ATOM 4941 C CA . ASN B 1 184 ? 14.703 38.5 17.422 1 89.62 184 ASN B CA 1
ATOM 4942 C C . ASN B 1 184 ? 16.016 38.938 16.781 1 89.62 184 ASN B C 1
ATOM 4944 O O . ASN B 1 184 ? 16.406 38.406 15.734 1 89.62 184 ASN B O 1
ATOM 4948 N N . ALA B 1 185 ? 16.609 40 17.406 1 75.88 185 ALA B N 1
ATOM 4949 C CA . ALA B 1 185 ? 17.969 40.344 17.016 1 75.88 185 ALA B CA 1
ATOM 4950 C C . ALA B 1 185 ? 18.953 39.281 17.516 1 75.88 185 ALA B C 1
ATOM 4952 O O . ALA B 1 185 ? 18.672 38.531 18.469 1 75.88 185 ALA B O 1
ATOM 4953 N N . VAL B 1 186 ? 19.953 38.75 16.734 1 61.91 186 VAL B N 1
ATOM 4954 C CA . VAL B 1 186 ? 20.938 37.719 17.141 1 61.91 186 VAL B CA 1
ATOM 4955 C C . VAL B 1 186 ? 21.375 38 18.578 1 61.91 186 VAL B C 1
ATOM 4957 O O . VAL B 1 186 ? 21.469 37.062 19.375 1 61.91 186 VAL B O 1
ATOM 4960 N N . TYR B 1 187 ? 22.078 39.125 18.969 1 45.56 187 TYR B N 1
ATOM 4961 C CA . TYR B 1 187 ? 22.469 39.438 20.344 1 45.56 187 TYR B CA 1
ATOM 4962 C C . TYR B 1 187 ? 21.5 40.438 20.953 1 45.56 187 TYR B C 1
ATOM 4964 O O . TYR B 1 187 ? 21.594 41.656 20.688 1 45.56 187 TYR B O 1
ATOM 4972 N N . PRO B 1 188 ? 20.312 40 21.219 1 42.38 188 PRO B N 1
ATOM 4973 C CA . PRO B 1 188 ? 19.375 41 21.703 1 42.38 188 PRO B CA 1
ATOM 4974 C C . PRO B 1 188 ? 19.953 41.844 22.844 1 42.38 188 PRO B C 1
ATOM 4976 O O . PRO B 1 188 ? 20.656 41.312 23.703 1 42.38 188 PRO B O 1
ATOM 4979 N N . ASN B 1 189 ? 20.422 43.062 22.594 1 33.34 189 ASN B N 1
ATOM 4980 C CA . ASN B 1 189 ? 20.594 43.938 23.766 1 33.34 189 ASN B CA 1
ATOM 4981 C C . ASN B 1 189 ? 19.375 43.844 24.688 1 33.34 189 ASN B C 1
ATOM 4983 O O . ASN B 1 189 ? 18.25 43.688 24.234 1 33.34 189 ASN B O 1
ATOM 4987 N N . MET B 1 190 ? 19.547 43.438 25.938 1 34.94 190 MET B N 1
ATOM 4988 C CA . MET B 1 190 ? 18.547 43.375 27 1 34.94 190 MET B CA 1
ATOM 4989 C C . MET B 1 190 ? 17.516 44.469 26.859 1 34.94 190 MET B C 1
ATOM 4991 O O . MET B 1 190 ? 16.531 44.5 27.594 1 34.94 190 MET B O 1
ATOM 4995 N N . ASP B 1 191 ? 17.922 45.625 26.359 1 31.09 191 ASP B N 1
ATOM 4996 C CA . ASP B 1 191 ? 17.078 46.812 26.516 1 31.09 191 ASP B CA 1
ATOM 4997 C C . ASP B 1 191 ? 15.922 46.812 25.516 1 31.09 191 ASP B C 1
ATOM 4999 O O . ASP B 1 191 ? 15.258 47.812 25.312 1 31.09 191 ASP B O 1
ATOM 5003 N N . SER B 1 192 ? 16.031 46.062 24.5 1 32 192 SER B N 1
ATOM 5004 C CA . SER B 1 192 ? 14.969 46.312 23.547 1 32 192 SER B CA 1
ATOM 5005 C C . SER B 1 192 ? 13.594 46.062 24.156 1 32 192 SER B C 1
ATOM 5007 O O . SER B 1 192 ? 13.43 45.125 24.969 1 32 192 SER B O 1
ATOM 5009 N N . LYS B 1 193 ? 12.719 46.938 24.031 1 31.77 193 LYS B N 1
ATOM 5010 C CA . LYS B 1 193 ? 11.352 47.031 24.516 1 31.77 193 LYS B CA 1
ATOM 5011 C C . LYS B 1 193 ? 10.602 45.719 24.344 1 31.77 193 LYS B C 1
ATOM 5013 O O . LYS B 1 193 ? 10.375 45.281 23.219 1 31.77 193 LYS B O 1
ATOM 5018 N N . GLU B 1 194 ? 10.719 44.844 25.234 1 31.75 194 GLU B N 1
ATOM 5019 C CA . GLU B 1 194 ? 9.797 43.75 25.516 1 31.75 194 GLU B CA 1
ATOM 5020 C C . GLU B 1 194 ? 8.352 44.156 25.234 1 31.75 194 GLU B C 1
ATOM 5022 O O . GLU B 1 194 ? 7.875 45.156 25.781 1 31.75 194 GLU B O 1
ATOM 5027 N N . ASN B 1 195 ? 7.875 44.062 24.062 1 30.28 195 ASN B N 1
ATOM 5028 C CA . ASN B 1 195 ? 6.426 44.25 24.078 1 30.28 195 ASN B CA 1
ATOM 5029 C C . ASN B 1 195 ? 5.812 43.656 25.344 1 30.28 195 ASN B C 1
ATOM 5031 O O . ASN B 1 195 ? 5.91 42.438 25.594 1 30.28 195 ASN B O 1
ATOM 5035 N N . LEU B 1 196 ? 5.773 44.312 26.5 1 30.19 196 LEU B N 1
ATOM 5036 C CA . LEU B 1 196 ? 5.145 44.125 27.797 1 30.19 196 LEU B CA 1
ATOM 5037 C C . LEU B 1 196 ? 3.842 43.344 27.656 1 30.19 196 LEU B C 1
ATOM 5039 O O . LEU B 1 196 ? 2.797 43.906 27.344 1 30.19 196 LEU B O 1
ATOM 5043 N N . LEU B 1 197 ? 3.811 42.219 26.859 1 31.17 197 LEU B N 1
ATOM 5044 C CA . LEU B 1 197 ? 2.592 41.469 27.125 1 31.17 197 LEU B CA 1
ATOM 5045 C C . LEU B 1 197 ? 2.393 41.25 28.625 1 31.17 197 LEU B C 1
ATOM 5047 O O . LEU B 1 197 ? 3.359 41.094 29.359 1 31.17 197 LEU B O 1
ATOM 5051 N N . SER B 1 198 ? 1.312 41.812 29.281 1 28.94 198 SER B N 1
ATOM 5052 C CA . SER B 1 198 ? 0.846 41.625 30.641 1 28.94 198 SER B CA 1
ATOM 5053 C C . SER B 1 198 ? 1.07 40.188 31.141 1 28.94 198 SER B C 1
ATOM 5055 O O . SER B 1 198 ? 0.87 39.25 30.391 1 28.94 198 SER B O 1
ATOM 5057 N N . SER B 1 199 ? 1.901 39.969 32.156 1 29.2 199 SER B N 1
ATOM 5058 C CA . SER B 1 199 ? 2.299 38.812 32.969 1 29.2 199 SER B CA 1
ATOM 5059 C C . SER B 1 199 ? 1.1 37.906 33.281 1 29.2 199 SER B C 1
ATOM 5061 O O . SER B 1 199 ? 0.102 38.406 33.844 1 29.2 199 SER B O 1
ATOM 5063 N N . PRO B 1 200 ? 0.768 36.844 32.594 1 30.34 200 PRO B N 1
ATOM 5064 C CA . PRO B 1 200 ? -0.296 36.031 33.188 1 30.34 200 PRO B CA 1
ATOM 5065 C C . PRO B 1 200 ? -0.013 35.688 34.656 1 30.34 200 PRO B C 1
ATOM 5067 O O . PRO B 1 200 ? 1.144 35.719 35.062 1 30.34 200 PRO B O 1
ATOM 5070 N N . PRO B 1 201 ? -1.007 35.719 35.531 1 27.39 201 PRO B N 1
ATOM 5071 C CA . PRO B 1 201 ? -0.852 35.312 36.938 1 27.39 201 PRO B CA 1
ATOM 5072 C C . PRO B 1 201 ? -0.143 33.969 37.094 1 27.39 201 PRO B C 1
ATOM 5074 O O . PRO B 1 201 ? -0.191 33.125 36.188 1 27.39 201 PRO B O 1
ATOM 5077 N N . LYS B 1 202 ? 0.818 33.75 38.031 1 30.09 202 LYS B N 1
ATOM 5078 C CA . LYS B 1 202 ? 1.636 32.719 38.625 1 30.09 202 LYS B CA 1
ATOM 5079 C C . LYS B 1 202 ? 0.807 31.453 38.875 1 30.09 202 LYS B C 1
ATOM 5081 O O . LYS B 1 202 ? 0.097 31.359 39.875 1 30.09 202 LYS B O 1
ATOM 5086 N N . SER B 1 203 ? 0.06 30.828 37.969 1 27.11 203 SER B N 1
ATOM 5087 C CA . SER B 1 203 ? -0.474 29.594 38.531 1 27.11 203 SER B CA 1
ATOM 5088 C C . SER B 1 203 ? 0.644 28.625 38.906 1 27.11 203 SER B C 1
ATOM 5090 O O . SER B 1 203 ? 1.624 28.5 38.156 1 27.11 203 SER B O 1
ATOM 5092 N N . ASN B 1 204 ? 0.933 28.203 40.188 1 25.47 204 ASN B N 1
ATOM 5093 C CA . ASN B 1 204 ? 1.772 27.312 40.969 1 25.47 204 ASN B CA 1
ATOM 5094 C C . ASN B 1 204 ? 1.84 25.922 40.375 1 25.47 204 ASN B C 1
ATOM 5096 O O . ASN B 1 204 ? 2.156 24.953 41.062 1 25.47 204 ASN B O 1
ATOM 5100 N N . MET B 1 205 ? 1.208 25.578 39.281 1 25.38 205 MET B N 1
ATOM 5101 C CA . MET B 1 205 ? 1.254 24.125 39.219 1 25.38 205 MET B CA 1
ATOM 5102 C C . MET B 1 205 ? 2.664 23.641 38.875 1 25.38 205 MET B C 1
ATOM 5104 O O . MET B 1 205 ? 3.242 24.031 37.875 1 25.38 205 MET B O 1
ATOM 5108 N N . THR B 1 206 ? 3.545 23.266 39.812 1 25.73 206 THR B N 1
ATOM 5109 C CA . THR B 1 206 ? 4.832 22.578 39.875 1 25.73 206 THR B CA 1
ATOM 5110 C C . THR B 1 206 ? 4.82 21.312 39 1 25.73 206 THR B C 1
ATOM 5112 O O . THR B 1 206 ? 4.305 20.281 39.406 1 25.73 206 THR B O 1
ATOM 5115 N N . ALA B 1 207 ? 4.359 21.266 37.812 1 27.66 207 ALA B N 1
ATOM 5116 C CA . ALA B 1 207 ? 4.508 19.953 37.219 1 27.66 207 ALA B CA 1
ATOM 5117 C C . ALA B 1 207 ? 5.977 19.594 37.031 1 27.66 207 ALA B C 1
ATOM 5119 O O . ALA B 1 207 ? 6.746 20.359 36.438 1 27.66 207 ALA B O 1
ATOM 5120 N N . SER B 1 208 ? 6.621 18.844 37.938 1 25.83 208 SER B N 1
ATOM 5121 C CA . SER B 1 208 ? 7.926 18.188 37.906 1 25.83 208 SER B CA 1
ATOM 5122 C C . SER B 1 208 ? 8.133 17.406 36.625 1 25.83 208 SER B C 1
ATOM 5124 O O . SER B 1 208 ? 7.418 16.438 36.344 1 25.83 208 SER B O 1
ATOM 5126 N N . PHE B 1 209 ? 8.445 18.062 35.625 1 26.16 209 PHE B N 1
ATOM 5127 C CA . PHE B 1 209 ? 8.812 17.312 34.406 1 26.16 209 PHE B CA 1
ATOM 5128 C C . PHE B 1 209 ? 10.016 16.422 34.688 1 26.16 209 PHE B C 1
ATOM 5130 O O . PHE B 1 209 ? 11.008 16.859 35.281 1 26.16 209 PHE B O 1
ATOM 5137 N N . PRO B 1 210 ? 9.859 15.078 34.75 1 28.95 210 PRO B N 1
ATOM 5138 C CA . PRO B 1 210 ? 11.055 14.258 34.906 1 28.95 210 PRO B CA 1
ATOM 5139 C C . PRO B 1 210 ? 12.164 14.602 33.906 1 28.95 210 PRO B C 1
ATOM 5141 O O . PRO B 1 210 ? 11.883 15.125 32.844 1 28.95 210 PRO B O 1
ATOM 5144 N N . THR B 1 211 ? 13.375 14.828 34.375 1 25.58 211 THR B N 1
ATOM 5145 C CA . THR B 1 211 ? 14.641 15.055 33.688 1 25.58 211 THR B CA 1
ATOM 5146 C C . THR B 1 211 ? 14.875 13.992 32.594 1 25.58 211 THR B C 1
ATOM 5148 O O . THR B 1 211 ? 15.031 12.812 32.906 1 25.58 211 THR B O 1
ATOM 5151 N N . PHE B 1 212 ? 14.188 14.156 31.609 1 25.41 212 PHE B N 1
ATOM 5152 C CA . PHE B 1 212 ? 14.438 13.203 30.531 1 25.41 212 PHE B CA 1
ATOM 5153 C C . PHE B 1 212 ? 15.883 13.289 30.047 1 25.41 212 PHE B C 1
ATOM 5155 O O . PHE B 1 212 ? 16.328 14.344 29.594 1 25.41 212 PHE B O 1
ATOM 5162 N N . ARG B 1 213 ? 16.859 12.594 30.672 1 25.39 213 ARG B N 1
ATOM 5163 C CA . ARG B 1 213 ? 18.203 12.406 30.125 1 25.39 213 ARG B CA 1
ATOM 5164 C C . ARG B 1 213 ? 18.141 11.711 28.766 1 25.39 213 ARG B C 1
ATOM 5166 O O . ARG B 1 213 ? 17.672 10.578 28.672 1 25.39 213 ARG B O 1
ATOM 5173 N N . ALA B 1 214 ? 18.156 12.414 27.797 1 25.98 214 ALA B N 1
ATOM 5174 C CA . ALA B 1 214 ? 18.375 11.867 26.453 1 25.98 214 ALA B CA 1
ATOM 5175 C C . ALA B 1 214 ? 19.562 10.922 26.438 1 25.98 214 ALA B C 1
ATOM 5177 O O . ALA B 1 214 ? 20.656 11.266 26.906 1 25.98 214 ALA B O 1
ATOM 5178 N N . LYS B 1 215 ? 19.469 9.688 26.578 1 27.84 215 LYS B N 1
ATOM 5179 C CA . LYS B 1 215 ? 20.562 8.734 26.375 1 27.84 215 LYS B CA 1
ATOM 5180 C C . LYS B 1 215 ? 21.359 9.078 25.125 1 27.84 215 LYS B C 1
ATOM 5182 O O . LYS B 1 215 ? 20.828 9.086 24.016 1 27.84 215 LYS B O 1
ATOM 5187 N N . GLN B 1 216 ? 22.547 9.844 25.266 1 23.62 216 GLN B N 1
ATOM 5188 C CA . GLN B 1 216 ? 23.594 10.102 24.281 1 23.62 216 GLN B CA 1
ATOM 5189 C C . GLN B 1 216 ? 24.203 8.797 23.781 1 23.62 216 GLN B C 1
ATOM 5191 O O . GLN B 1 216 ? 24.812 8.047 24.562 1 23.62 216 GLN B O 1
ATOM 5196 N N . ARG B 1 217 ? 23.609 8.023 22.984 1 24.41 217 ARG B N 1
ATOM 5197 C CA . ARG B 1 217 ? 24.562 7.082 22.391 1 24.41 217 ARG B CA 1
ATOM 5198 C C . ARG B 1 217 ? 25.781 7.812 21.844 1 24.41 217 ARG B C 1
ATOM 5200 O O . ARG B 1 217 ? 25.656 8.75 21.062 1 24.41 217 ARG B O 1
ATOM 5207 N N . ASN B 1 218 ? 26.875 7.699 22.625 1 22.91 218 ASN B N 1
ATOM 5208 C CA . ASN B 1 218 ? 28.25 8.109 22.391 1 22.91 218 ASN B CA 1
ATOM 5209 C C . ASN B 1 218 ? 28.766 7.629 21.047 1 22.91 218 ASN B C 1
ATOM 5211 O O . ASN B 1 218 ? 29.469 6.621 20.953 1 22.91 218 ASN B O 1
ATOM 5215 N N . THR B 1 219 ? 27.984 7.301 20.031 1 24.09 219 THR B N 1
ATOM 5216 C CA . THR B 1 219 ? 28.891 6.957 18.922 1 24.09 219 THR B CA 1
ATOM 5217 C C . THR B 1 219 ? 29.812 8.125 18.594 1 24.09 219 THR B C 1
ATOM 5219 O O . THR B 1 219 ? 29.344 9.25 18.391 1 24.09 219 THR B O 1
ATOM 5222 N N . GLN B 1 220 ? 31 8.062 19.125 1 22.66 220 GLN B N 1
ATOM 5223 C CA . GLN B 1 220 ? 32.188 8.859 18.844 1 22.66 220 GLN B CA 1
ATOM 5224 C C . GLN B 1 220 ? 32.312 9.156 17.344 1 22.66 220 GLN B C 1
ATOM 5226 O O . GLN B 1 220 ? 32.875 8.352 16.594 1 22.66 220 GLN B O 1
ATOM 5231 N N . VAL B 1 221 ? 31.297 9.414 16.625 1 25.16 221 VAL B N 1
ATOM 5232 C CA . VAL B 1 221 ? 31.891 9.805 15.359 1 25.16 221 VAL B CA 1
ATOM 5233 C C . VAL B 1 221 ? 32.75 11.047 15.547 1 25.16 221 VAL B C 1
ATOM 5235 O O . VAL B 1 221 ? 32.469 11.898 16.375 1 25.16 221 VAL B O 1
ATOM 5238 N N . LYS B 1 222 ? 33.969 11.086 14.961 1 23.38 222 LYS B N 1
ATOM 5239 C CA . LYS B 1 222 ? 34.938 12.156 14.688 1 23.38 222 LYS B CA 1
ATOM 5240 C C . LYS B 1 222 ? 34.219 13.461 14.352 1 23.38 222 LYS B C 1
ATOM 5242 O O . LYS B 1 222 ? 33.438 13.523 13.406 1 23.38 222 LYS B O 1
ATOM 5247 N N . GLY B 1 223 ? 34.094 14.43 15.297 1 25.48 223 GLY B N 1
ATOM 5248 C CA . GLY B 1 223 ? 33.344 15.609 15.688 1 25.48 223 GLY B CA 1
ATOM 5249 C C . GLY B 1 223 ? 33.531 16.781 14.75 1 25.48 223 GLY B C 1
ATOM 5250 O O . GLY B 1 223 ? 33.312 17.938 15.133 1 25.48 223 GLY B O 1
ATOM 5251 N N . THR B 1 224 ? 33.938 16.625 13.484 1 25.11 224 THR B N 1
ATOM 5252 C CA . THR B 1 224 ? 34.281 17.938 12.914 1 25.11 224 THR B CA 1
ATOM 5253 C C . THR B 1 224 ? 33.062 18.859 12.984 1 25.11 224 THR B C 1
ATOM 5255 O O . THR B 1 224 ? 31.922 18.438 12.781 1 25.11 224 THR B O 1
ATOM 5258 N N . SER B 1 225 ? 33.062 20 13.703 1 26.97 225 SER B N 1
ATOM 5259 C CA . SER B 1 225 ? 32.219 21.078 14.188 1 26.97 225 SER B CA 1
ATOM 5260 C C . SER B 1 225 ? 31.391 21.688 13.055 1 26.97 225 SER B C 1
ATOM 5262 O O . SER B 1 225 ? 30.703 22.688 13.242 1 26.97 225 SER B O 1
ATOM 5264 N N . THR B 1 226 ? 31.469 21.297 11.82 1 29.77 226 THR B N 1
ATOM 5265 C CA . THR B 1 226 ? 31.047 22.234 10.789 1 29.77 226 THR B CA 1
ATOM 5266 C C . THR B 1 226 ? 29.531 22.453 10.836 1 29.77 226 THR B C 1
ATOM 5268 O O . THR B 1 226 ? 28.781 21.562 11.25 1 29.77 226 THR B O 1
ATOM 5271 N N . GLY B 1 227 ? 28.891 23.641 10.805 1 33.56 227 GLY B N 1
ATOM 5272 C CA . GLY B 1 227 ? 27.562 24.25 10.82 1 33.56 227 GLY B CA 1
ATOM 5273 C C . GLY B 1 227 ? 26.547 23.484 9.992 1 33.56 227 GLY B C 1
ATOM 5274 O O . GLY B 1 227 ? 26.891 22.938 8.93 1 33.56 227 GLY B O 1
ATOM 5275 N N . ARG B 1 228 ? 25.172 22.734 10.609 1 45.47 228 ARG B N 1
ATOM 5276 C CA . ARG B 1 228 ? 24.359 21.562 10.258 1 45.47 228 ARG B CA 1
ATOM 5277 C C . ARG B 1 228 ? 23.281 21.953 9.258 1 45.47 228 ARG B C 1
ATOM 5279 O O . ARG B 1 228 ? 22.906 21.141 8.406 1 45.47 228 ARG B O 1
ATOM 5286 N N . ILE B 1 229 ? 22.297 22.984 9.273 1 56.94 229 ILE B N 1
ATOM 5287 C CA . ILE B 1 229 ? 22.125 23.656 7.988 1 56.94 229 ILE B CA 1
ATOM 5288 C C . ILE B 1 229 ? 23.484 23.844 7.309 1 56.94 229 ILE B C 1
ATOM 5290 O O . ILE B 1 229 ? 24.344 24.562 7.809 1 56.94 229 ILE B O 1
ATOM 5294 N N . ILE B 1 230 ? 23.531 22.844 6.484 1 68.62 230 ILE B N 1
ATOM 5295 C CA . ILE B 1 230 ? 24.844 22.922 5.832 1 68.62 230 ILE B CA 1
ATOM 5296 C C . ILE B 1 230 ? 25.109 24.375 5.426 1 68.62 230 ILE B C 1
ATOM 5298 O O . ILE B 1 230 ? 24.266 25.016 4.781 1 68.62 230 ILE B O 1
ATOM 5302 N N . GLY B 1 231 ? 26.141 24.922 6.027 1 70.06 231 GLY B N 1
ATOM 5303 C CA . GLY B 1 231 ? 26.516 26.281 5.684 1 70.06 231 GLY B CA 1
ATOM 5304 C C . GLY B 1 231 ? 25.781 27.328 6.504 1 70.06 231 GLY B C 1
ATOM 5305 O O . GLY B 1 231 ? 25.781 28.516 6.152 1 70.06 231 GLY B O 1
ATOM 5306 N N . GLY B 1 232 ? 25.109 26.906 7.602 1 81.25 232 GLY B N 1
ATOM 5307 C CA . GLY B 1 232 ? 24.328 27.828 8.406 1 81.25 232 GLY B CA 1
ATOM 5308 C C . GLY B 1 232 ? 25.094 28.391 9.594 1 81.25 232 GLY B C 1
ATOM 5309 O O . GLY B 1 232 ? 26.281 28.109 9.75 1 81.25 232 GLY B O 1
ATOM 5310 N N . THR B 1 233 ? 24.453 29.281 10.281 1 84.62 233 THR B N 1
ATOM 5311 C CA . THR B 1 233 ? 24.984 29.906 11.492 1 84.62 233 THR B CA 1
ATOM 5312 C C . THR B 1 233 ? 24.078 29.625 12.688 1 84.62 233 THR B C 1
ATOM 5314 O O . THR B 1 233 ? 22.859 29.438 12.523 1 84.62 233 THR B O 1
ATOM 5317 N N . GLU B 1 234 ? 24.75 29.547 13.812 1 84.06 234 GLU B N 1
ATOM 5318 C CA . GLU B 1 234 ? 23.953 29.391 15.039 1 84.06 234 GLU B CA 1
ATOM 5319 C C . GLU B 1 234 ? 22.969 30.547 15.219 1 84.06 234 GLU B C 1
ATOM 5321 O O . GLU B 1 234 ? 23.328 31.703 14.992 1 84.06 234 GLU B O 1
ATOM 5326 N N . SER B 1 235 ? 21.812 30.203 15.57 1 83.56 235 SER B N 1
ATOM 5327 C CA . SER B 1 235 ? 20.75 31.188 15.711 1 83.56 235 SER B CA 1
ATOM 5328 C C . SER B 1 235 ? 20 31.016 17.031 1 83.56 235 SER B C 1
ATOM 5330 O O . SER B 1 235 ? 18.844 30.594 17.031 1 83.56 235 SER B O 1
ATOM 5332 N N . PRO B 1 236 ? 20.594 31.438 18.047 1 82.75 236 PRO B N 1
ATOM 5333 C CA . PRO B 1 236 ? 19.922 31.281 19.328 1 82.75 236 PRO B CA 1
ATOM 5334 C C . PRO B 1 236 ? 18.672 32.156 19.469 1 82.75 236 PRO B C 1
ATOM 5336 O O . PRO B 1 236 ? 18.781 33.375 19.656 1 82.75 236 PRO B O 1
ATOM 5339 N N . ASN B 1 237 ? 17.547 31.562 19.328 1 87.25 237 ASN B N 1
ATOM 5340 C CA . ASN B 1 237 ? 16.219 32.125 19.547 1 87.25 237 ASN B CA 1
ATOM 5341 C C . ASN B 1 237 ? 15.961 33.344 18.656 1 87.25 237 ASN B C 1
ATOM 5343 O O . ASN B 1 237 ? 15.25 34.281 19.047 1 87.25 237 ASN B O 1
ATOM 5347 N N . VAL B 1 238 ? 16.641 33.406 17.531 1 91.69 238 VAL B N 1
ATOM 5348 C CA . VAL B 1 238 ? 16.375 34.469 16.562 1 91.69 238 VAL B CA 1
ATOM 5349 C C . VAL B 1 238 ? 15.016 34.281 15.922 1 91.69 238 VAL B C 1
ATOM 5351 O O . VAL B 1 238 ? 14.289 35.25 15.664 1 91.69 238 VAL B O 1
ATOM 5354 N N . PHE B 1 239 ? 14.711 33.094 15.75 1 94.88 239 PHE B N 1
ATOM 5355 C CA . PHE B 1 239 ? 13.453 32.719 15.117 1 94.88 239 PHE B CA 1
ATOM 5356 C C . PHE B 1 239 ? 12.539 32 16.094 1 94.88 239 PHE B C 1
ATOM 5358 O O . PHE B 1 239 ? 12.461 30.781 16.078 1 94.88 239 PHE B O 1
ATOM 5365 N N . PRO B 1 240 ? 11.789 32.719 16.844 1 95.38 240 PRO B N 1
ATOM 5366 C CA . PRO B 1 240 ? 11.086 32.188 18.016 1 95.38 240 PRO B CA 1
ATOM 5367 C C . PRO B 1 240 ? 9.938 31.266 17.625 1 95.38 240 PRO B C 1
ATOM 5369 O O . PRO B 1 240 ? 9.352 30.594 18.484 1 95.38 240 PRO B O 1
ATOM 5372 N N . TRP B 1 241 ? 9.602 31.203 16.344 1 97.19 241 TRP B N 1
ATOM 5373 C CA . TRP B 1 241 ? 8.5 30.359 15.875 1 97.19 241 TRP B CA 1
ATOM 5374 C C . TRP B 1 241 ? 8.977 28.938 15.617 1 97.19 241 TRP B C 1
ATOM 5376 O O . TRP B 1 241 ? 8.164 28.031 15.43 1 97.19 241 TRP B O 1
ATOM 5386 N N . VAL B 1 242 ? 10.289 28.688 15.523 1 97 242 VAL B N 1
ATOM 5387 C CA . VAL B 1 242 ? 10.828 27.375 15.227 1 97 242 VAL B CA 1
ATOM 5388 C C . VAL B 1 242 ? 10.656 26.453 16.438 1 97 242 VAL B C 1
ATOM 5390 O O . VAL B 1 242 ? 10.984 26.828 17.562 1 97 242 VAL B O 1
ATOM 5393 N N . VAL B 1 243 ? 10.117 25.297 16.203 1 97 243 VAL B N 1
ATOM 5394 C CA . VAL B 1 243 ? 9.922 24.344 17.297 1 97 243 VAL B CA 1
ATOM 5395 C C . VAL B 1 243 ? 10.609 23.031 16.953 1 97 243 VAL B C 1
ATOM 5397 O O . VAL B 1 243 ? 10.836 22.719 15.773 1 97 243 VAL B O 1
ATOM 5400 N N . ALA B 1 244 ? 10.945 22.281 17.969 1 95.5 244 ALA B N 1
ATOM 5401 C CA . ALA B 1 244 ? 11.477 20.938 17.797 1 95.5 244 ALA B CA 1
ATOM 5402 C C . ALA B 1 244 ? 10.398 19.875 18.047 1 95.5 244 ALA B C 1
ATOM 5404 O O . ALA B 1 244 ? 9.703 19.922 19.062 1 95.5 244 ALA B O 1
ATOM 5405 N N . LEU B 1 245 ? 10.195 19.078 17.062 1 96.25 245 LEU B N 1
ATOM 5406 C CA . LEU B 1 245 ? 9.305 17.922 17.203 1 96.25 245 LEU B CA 1
ATOM 5407 C C . LEU B 1 245 ? 10.086 16.688 17.609 1 96.25 245 LEU B C 1
ATOM 5409 O O . LEU B 1 245 ? 10.906 16.188 16.844 1 96.25 245 LEU B O 1
ATOM 5413 N N . LEU B 1 246 ? 9.797 16.219 18.812 1 94.56 246 LEU B N 1
ATOM 5414 C CA . LEU B 1 246 ? 10.492 15.047 19.328 1 94.56 246 LEU B CA 1
ATOM 5415 C C . LEU B 1 246 ? 9.617 13.805 19.234 1 94.56 246 LEU B C 1
ATOM 5417 O O . LEU B 1 246 ? 8.398 13.883 19.375 1 94.56 246 LEU B O 1
ATOM 5421 N N . LEU B 1 247 ? 10.195 12.711 18.875 1 93.44 247 LEU B N 1
ATOM 5422 C CA . LEU B 1 247 ? 9.602 11.383 18.938 1 93.44 247 LEU B CA 1
ATOM 5423 C C . LEU B 1 247 ? 10.344 10.508 19.953 1 93.44 247 LEU B C 1
ATOM 5425 O O . LEU B 1 247 ? 11.547 10.273 19.812 1 93.44 247 LEU B O 1
ATOM 5429 N N . ASP B 1 248 ? 9.641 10.023 20.906 1 91.31 248 ASP B N 1
ATOM 5430 C CA . ASP B 1 248 ? 10.273 9.273 21.984 1 91.31 248 ASP B CA 1
ATOM 5431 C C . ASP B 1 248 ? 11.484 10.016 22.547 1 91.31 248 ASP B C 1
ATOM 5433 O O . ASP B 1 248 ? 12.562 9.438 22.688 1 91.31 248 ASP B O 1
ATOM 5437 N N . TYR B 1 249 ? 11.375 11.32 22.531 1 87.62 249 TYR B N 1
ATOM 5438 C CA . TYR B 1 249 ? 12.297 12.25 23.188 1 87.62 249 TYR B CA 1
ATOM 5439 C C . TYR B 1 249 ? 13.562 12.43 22.344 1 87.62 249 TYR B C 1
ATOM 5441 O O . TYR B 1 249 ? 14.547 13.016 22.812 1 87.62 249 TYR B O 1
ATOM 5449 N N . GLY B 1 250 ? 13.539 11.938 21.188 1 89.44 250 GLY B N 1
ATOM 5450 C CA . GLY B 1 250 ? 14.562 12.25 20.203 1 89.44 250 GLY B CA 1
ATOM 5451 C C . GLY B 1 250 ? 14.07 13.148 19.078 1 89.44 250 GLY B C 1
ATOM 5452 O O . GLY B 1 250 ? 12.898 13.086 18.703 1 89.44 250 GLY B O 1
ATOM 5453 N N . LEU B 1 251 ? 15.016 13.945 18.594 1 91.31 251 LEU B N 1
ATOM 5454 C CA . LEU B 1 251 ? 14.625 14.875 17.531 1 91.31 251 LEU B CA 1
ATOM 5455 C C . LEU B 1 251 ? 14.133 14.117 16.312 1 91.31 251 LEU B C 1
ATOM 5457 O O . LEU B 1 251 ? 14.82 13.227 15.805 1 91.31 251 LEU B O 1
ATOM 5461 N N . ARG B 1 252 ? 12.961 14.453 15.836 1 92.5 252 ARG B N 1
ATOM 5462 C CA . ARG B 1 252 ? 12.352 13.859 14.648 1 92.5 252 ARG B CA 1
ATOM 5463 C C . ARG B 1 252 ? 12.289 14.867 13.5 1 92.5 252 ARG B C 1
ATOM 5465 O O . ARG B 1 252 ? 12.617 14.531 12.359 1 92.5 252 ARG B O 1
ATOM 5472 N N . CYS B 1 253 ? 11.805 15.992 13.828 1 95.25 253 CYS B N 1
ATOM 5473 C CA . CYS B 1 253 ? 11.578 17.031 12.828 1 95.25 253 CYS B CA 1
ATOM 5474 C C . CYS B 1 253 ? 11.523 18.406 13.477 1 95.25 253 CYS B C 1
ATOM 5476 O O . CYS B 1 253 ? 11.633 18.531 14.695 1 95.25 253 CYS B O 1
ATOM 5478 N N . GLY B 1 254 ? 11.523 19.406 12.633 1 96.19 254 GLY B N 1
ATOM 5479 C CA . GLY B 1 254 ? 11.148 20.75 13.047 1 96.19 254 GLY B CA 1
ATOM 5480 C C . GLY B 1 254 ? 9.695 21.078 12.758 1 96.19 254 GLY B C 1
ATOM 5481 O O . GLY B 1 254 ? 8.961 20.25 12.227 1 96.19 254 GLY B O 1
ATOM 5482 N N . GLY B 1 255 ? 9.328 22.234 13.141 1 98.12 255 GLY B N 1
ATOM 5483 C CA . GLY B 1 255 ? 8.008 22.781 12.875 1 98.12 255 GLY B CA 1
ATOM 5484 C C . GLY B 1 255 ? 7.938 24.281 13.078 1 98.12 255 GLY B C 1
ATOM 5485 O O . GLY B 1 255 ? 8.938 24.922 13.422 1 98.12 255 GLY B O 1
ATOM 5486 N N . SER B 1 256 ? 6.812 24.828 12.797 1 98.56 256 SER B N 1
ATOM 5487 C CA . SER B 1 256 ? 6.562 26.25 12.945 1 98.56 256 SER B CA 1
ATOM 5488 C C . SER B 1 256 ? 5.301 26.516 13.766 1 98.56 256 SER B C 1
ATOM 5490 O O . SER B 1 256 ? 4.219 26.047 13.406 1 98.56 256 SER B O 1
ATOM 5492 N N . LEU B 1 257 ? 5.508 27.234 14.828 1 98.19 257 LEU B N 1
ATOM 5493 C CA . LEU B 1 257 ? 4.332 27.703 15.555 1 98.19 257 LEU B CA 1
ATOM 5494 C C . LEU B 1 257 ? 3.566 28.734 14.734 1 98.19 257 LEU B C 1
ATOM 5496 O O . LEU B 1 257 ? 4.133 29.766 14.328 1 98.19 257 LEU B O 1
ATOM 5500 N N . ILE B 1 258 ? 2.262 28.469 14.508 1 97.94 258 ILE B N 1
ATOM 5501 C CA . ILE B 1 258 ? 1.553 29.406 13.641 1 97.94 258 ILE B CA 1
ATOM 5502 C C . ILE B 1 258 ? 0.409 30.062 14.414 1 97.94 258 ILE B C 1
ATOM 5504 O O . ILE B 1 258 ? -0.155 31.062 13.977 1 97.94 258 ILE B O 1
ATOM 5508 N N . THR B 1 259 ? -0.063 29.516 15.477 1 96.44 259 THR B N 1
ATOM 5509 C CA . THR B 1 259 ? -0.954 30.078 16.484 1 96.44 259 THR B CA 1
ATOM 5510 C C . THR B 1 259 ? -0.549 29.609 17.875 1 96.44 259 THR B C 1
ATOM 5512 O O . THR B 1 259 ? 0.468 28.938 18.047 1 96.44 259 THR B O 1
ATOM 5515 N N . ARG B 1 260 ? -1.382 29.984 18.844 1 96.06 260 ARG B N 1
ATOM 5516 C CA . ARG B 1 260 ? -1.085 29.578 20.219 1 96.06 260 ARG B CA 1
ATOM 5517 C C . ARG B 1 260 ? -1.283 28.078 20.391 1 96.06 260 ARG B C 1
ATOM 5519 O O . ARG B 1 260 ? -0.808 27.484 21.375 1 96.06 260 ARG B O 1
ATOM 5526 N N . GLU B 1 261 ? -1.925 27.438 19.375 1 96.06 261 GLU B N 1
ATOM 5527 C CA . GLU B 1 261 ? -2.309 26.047 19.578 1 96.06 261 GLU B CA 1
ATOM 5528 C C . GLU B 1 261 ? -1.778 25.156 18.453 1 96.06 261 GLU B C 1
ATOM 5530 O O . GLU B 1 261 ? -1.752 23.938 18.594 1 96.06 261 GLU B O 1
ATOM 5535 N N . TRP B 1 262 ? -1.383 25.766 17.375 1 97.56 262 TRP B N 1
ATOM 5536 C CA . TRP B 1 262 ? -1.141 24.938 16.203 1 97.56 262 TRP B CA 1
ATOM 5537 C C . TRP B 1 262 ? 0.302 25.078 15.734 1 97.56 262 TRP B C 1
ATOM 5539 O O . TRP B 1 262 ? 0.853 26.188 15.711 1 97.56 262 TRP B O 1
ATOM 5549 N N . VAL B 1 263 ? 0.861 23.984 15.383 1 98.62 263 VAL B N 1
ATOM 5550 C CA . VAL B 1 263 ? 2.195 23.891 14.805 1 98.62 263 VAL B CA 1
ATOM 5551 C C . VAL B 1 263 ? 2.104 23.312 13.391 1 98.62 263 VAL B C 1
ATOM 5553 O O . VAL B 1 263 ? 1.39 22.328 13.156 1 98.62 263 VAL B O 1
ATOM 5556 N N . LEU B 1 264 ? 2.75 23.938 12.422 1 98.69 264 LEU B N 1
ATOM 5557 C CA . LEU B 1 264 ? 2.863 23.469 11.047 1 98.69 264 LEU B CA 1
ATOM 5558 C C . LEU B 1 264 ? 4.125 22.625 10.859 1 98.69 264 LEU B C 1
ATOM 5560 O O . LEU B 1 264 ? 5.207 23.016 11.297 1 98.69 264 LEU B O 1
ATOM 5564 N N . THR B 1 265 ? 4.023 21.453 10.273 1 98.62 265 THR B N 1
ATOM 5565 C CA . THR B 1 265 ? 5.16 20.578 10.008 1 98.62 265 THR B CA 1
ATOM 5566 C C . THR B 1 265 ? 4.926 19.75 8.75 1 98.62 265 THR B C 1
ATOM 5568 O O . THR B 1 265 ? 3.998 20.031 7.984 1 98.62 265 THR B O 1
ATOM 5571 N N . ALA B 1 266 ? 5.883 18.875 8.445 1 98.19 266 ALA B N 1
ATOM 5572 C CA . ALA B 1 266 ? 5.77 18.016 7.266 1 98.19 266 ALA B CA 1
ATOM 5573 C C . ALA B 1 266 ? 5.004 16.734 7.582 1 98.19 266 ALA B C 1
ATOM 5575 O O . ALA B 1 266 ? 5.109 16.203 8.688 1 98.19 266 ALA B O 1
ATOM 5576 N N . GLY B 1 267 ? 4.234 16.266 6.594 1 97.44 267 GLY B N 1
ATOM 5577 C CA . GLY B 1 267 ? 3.506 15.008 6.754 1 97.44 267 GLY B CA 1
ATOM 5578 C C . GLY B 1 267 ? 4.406 13.828 7.055 1 97.44 267 GLY B C 1
ATOM 5579 O O . GLY B 1 267 ? 4.066 12.977 7.875 1 97.44 267 GLY B O 1
ATOM 5580 N N . HIS B 1 268 ? 5.598 13.781 6.426 1 94.88 268 HIS B N 1
ATOM 5581 C CA . HIS B 1 268 ? 6.477 12.625 6.566 1 94.88 268 HIS B CA 1
ATOM 5582 C C . HIS B 1 268 ? 7.082 12.555 7.965 1 94.88 268 HIS B C 1
ATOM 5584 O O . HIS B 1 268 ? 7.637 11.531 8.359 1 94.88 268 HIS B O 1
ATOM 5590 N N . CYS B 1 269 ? 7.027 13.656 8.719 1 95.19 269 CYS B N 1
ATOM 5591 C CA . CYS B 1 269 ? 7.512 13.656 10.094 1 95.19 269 CYS B CA 1
ATOM 5592 C C . CYS B 1 269 ? 6.664 12.742 10.977 1 95.19 269 CYS B C 1
ATOM 5594 O O . CYS B 1 269 ? 7.117 12.297 12.031 1 95.19 269 CYS B O 1
ATOM 5596 N N . LEU B 1 270 ? 5.48 12.523 10.453 1 93.25 270 LEU B N 1
ATOM 5597 C CA . LEU B 1 270 ? 4.531 11.742 11.242 1 93.25 270 LEU B CA 1
ATOM 5598 C C . LEU B 1 270 ? 4.453 10.312 10.734 1 93.25 270 LEU B C 1
ATOM 5600 O O . LEU B 1 270 ? 3.75 9.477 11.312 1 93.25 270 LEU B O 1
ATOM 5604 N N . ALA B 1 271 ? 5.176 10.094 9.648 1 86.12 271 ALA B N 1
ATOM 5605 C CA . ALA B 1 271 ? 5.188 8.758 9.07 1 86.12 271 ALA B CA 1
ATOM 5606 C C . ALA B 1 271 ? 6.145 7.84 9.828 1 86.12 271 ALA B C 1
ATOM 5608 O O . ALA B 1 271 ? 7.363 7.992 9.742 1 86.12 271 ALA B O 1
ATOM 5609 N N . LEU B 1 272 ? 5.648 6.957 10.656 1 82.38 272 LEU B N 1
ATOM 5610 C CA . LEU B 1 272 ? 6.453 6.082 11.5 1 82.38 272 LEU B CA 1
ATOM 5611 C C . LEU B 1 272 ? 5.988 4.633 11.383 1 82.38 272 LEU B C 1
ATOM 5613 O O . LEU B 1 272 ? 4.84 4.375 11.023 1 82.38 272 LEU B O 1
ATOM 5617 N N . PRO B 1 273 ? 7.031 3.766 11.586 1 76.81 273 PRO B N 1
ATOM 5618 C CA . PRO B 1 273 ? 6.539 2.402 11.789 1 76.81 273 PRO B CA 1
ATOM 5619 C C . PRO B 1 273 ? 5.547 2.299 12.945 1 76.81 273 PRO B C 1
ATOM 5621 O O . PRO B 1 273 ? 5.832 2.773 14.055 1 76.81 273 PRO B O 1
ATOM 5624 N N . GLN B 1 274 ? 4.438 1.827 12.633 1 76.44 274 GLN B N 1
ATOM 5625 C CA . GLN B 1 274 ? 3.346 1.811 13.594 1 76.44 274 GLN B CA 1
ATOM 5626 C C . GLN B 1 274 ? 3.615 0.804 14.711 1 76.44 274 GLN B C 1
ATOM 5628 O O . GLN B 1 274 ? 4.145 -0.281 14.461 1 76.44 274 GLN B O 1
ATOM 5633 N N . ASN B 1 275 ? 3.469 1.324 15.922 1 77.31 275 ASN B N 1
ATOM 5634 C CA . ASN B 1 275 ? 3.5 0.474 17.109 1 77.31 275 ASN B CA 1
ATOM 5635 C C . ASN B 1 275 ? 2.143 -0.175 17.359 1 77.31 275 ASN B C 1
ATOM 5637 O O . ASN B 1 275 ? 1.112 0.5 17.344 1 77.31 275 ASN B O 1
ATOM 5641 N N . PRO B 1 276 ? 2.164 -1.46 17.594 1 76.5 276 PRO B N 1
ATOM 5642 C CA . PRO B 1 276 ? 0.88 -2.152 17.719 1 76.5 276 PRO B CA 1
ATOM 5643 C C . PRO B 1 276 ? 0.185 -1.851 19.047 1 76.5 276 PRO B C 1
ATOM 5645 O O . PRO B 1 276 ? -1.015 -2.098 19.188 1 76.5 276 PRO B O 1
ATOM 5648 N N . THR B 1 277 ? 0.921 -1.213 20 1 84.31 277 THR B N 1
ATOM 5649 C CA . THR B 1 277 ? 0.313 -1.12 21.328 1 84.31 277 THR B CA 1
ATOM 5650 C C . THR B 1 277 ? 0.273 0.33 21.797 1 84.31 277 THR B C 1
ATOM 5652 O O . THR B 1 277 ? -0.458 0.662 22.734 1 84.31 277 THR B O 1
ATOM 5655 N N . VAL B 1 278 ? 1.054 1.175 21.219 1 89.12 278 VAL B N 1
ATOM 5656 C CA . VAL B 1 278 ? 1.104 2.57 21.641 1 89.12 278 VAL B CA 1
ATOM 5657 C C . VAL B 1 278 ? 0.736 3.48 20.469 1 89.12 278 VAL B C 1
ATOM 5659 O O . VAL B 1 278 ? 1.414 3.48 19.438 1 89.12 278 VAL B O 1
ATOM 5662 N N . PRO B 1 279 ? -0.292 4.281 20.688 1 89.81 279 PRO B N 1
ATOM 5663 C CA . PRO B 1 279 ? -0.627 5.223 19.625 1 89.81 279 PRO B CA 1
ATOM 5664 C C . PRO B 1 279 ? 0.477 6.246 19.359 1 89.81 279 PRO B C 1
ATOM 5666 O O . PRO B 1 279 ? 1.127 6.703 20.312 1 89.81 279 PRO B O 1
ATOM 5669 N N . ASP B 1 280 ? 0.616 6.668 18.156 1 90.12 280 ASP B N 1
ATOM 5670 C CA . ASP B 1 280 ? 1.713 7.539 17.734 1 90.12 280 ASP B CA 1
ATOM 5671 C C . ASP B 1 280 ? 1.637 8.891 18.438 1 90.12 280 ASP B C 1
ATOM 5673 O O . ASP B 1 280 ? 2.664 9.477 18.797 1 90.12 280 ASP B O 1
ATOM 5677 N N . ILE B 1 281 ? 0.469 9.375 18.703 1 93.62 281 ILE B N 1
ATOM 5678 C CA . ILE B 1 281 ? 0.296 10.75 19.156 1 93.62 281 ILE B CA 1
ATOM 5679 C C . ILE B 1 281 ? 0.964 10.922 20.516 1 93.62 281 ILE B C 1
ATOM 5681 O O . ILE B 1 281 ? 1.493 12 20.828 1 93.62 281 ILE B O 1
ATOM 5685 N N . VAL B 1 282 ? 0.989 9.859 21.344 1 93.12 282 VAL B N 1
ATOM 5686 C CA . VAL B 1 282 ? 1.501 9.984 22.703 1 93.12 282 VAL B CA 1
ATOM 5687 C C . VAL B 1 282 ? 3.027 9.969 22.688 1 93.12 282 VAL B C 1
ATOM 5689 O O . VAL B 1 282 ? 3.67 10.297 23.688 1 93.12 282 VAL B O 1
ATOM 5692 N N . ARG B 1 283 ? 3.576 9.625 21.609 1 93.69 283 ARG B N 1
ATOM 5693 C CA . ARG B 1 283 ? 5.027 9.516 21.484 1 93.69 283 ARG B CA 1
ATOM 5694 C C . ARG B 1 283 ? 5.645 10.844 21.062 1 93.69 283 ARG B C 1
ATOM 5696 O O . ARG B 1 283 ? 6.863 11.016 21.125 1 93.69 283 ARG B O 1
ATOM 5703 N N . PHE B 1 284 ? 4.805 11.781 20.641 1 95.62 284 PHE B N 1
ATOM 5704 C CA . PHE B 1 284 ? 5.305 13.062 20.141 1 95.62 284 PHE B CA 1
ATOM 5705 C C . PHE B 1 284 ? 5.301 14.109 21.25 1 95.62 284 PHE B C 1
ATOM 5707 O O . PHE B 1 284 ? 4.379 14.156 22.062 1 95.62 284 PHE B O 1
ATOM 5714 N N . THR B 1 285 ? 6.352 14.945 21.266 1 96.06 285 THR B N 1
ATOM 5715 C CA . THR B 1 285 ? 6.465 16.125 22.094 1 96.06 285 THR B CA 1
ATOM 5716 C C . THR B 1 285 ? 6.984 17.312 21.297 1 96.06 285 THR B C 1
ATOM 5718 O O . THR B 1 285 ? 7.93 17.172 20.516 1 96.06 285 THR B O 1
ATOM 5721 N N . VAL B 1 286 ? 6.32 18.422 21.469 1 97.25 286 VAL B N 1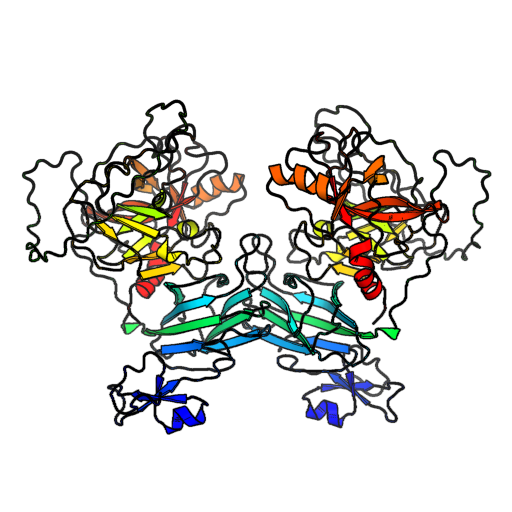
ATOM 5722 C CA . VAL B 1 286 ? 6.77 19.641 20.828 1 97.25 286 VAL B CA 1
ATOM 5723 C C . VAL B 1 286 ? 7.512 20.516 21.844 1 97.25 286 VAL B C 1
ATOM 5725 O O . VAL B 1 286 ? 6.984 20.812 22.922 1 97.25 286 VAL B O 1
ATOM 5728 N N . VAL B 1 287 ? 8.711 20.938 21.516 1 96 287 VAL B N 1
ATOM 5729 C CA . VAL B 1 287 ? 9.484 21.828 22.391 1 96 287 VAL B CA 1
ATOM 5730 C C . VAL B 1 287 ? 9.633 23.203 21.734 1 96 287 VAL B C 1
ATOM 5732 O O . VAL B 1 287 ? 10.164 23.312 20.641 1 96 287 VAL B O 1
ATOM 5735 N N . LEU B 1 288 ? 9.133 24.172 22.438 1 95.88 288 LEU B N 1
ATOM 5736 C CA . LEU B 1 288 ? 9.156 25.547 21.969 1 95.88 288 LEU B CA 1
ATOM 5737 C C . LEU B 1 288 ? 10.219 26.359 22.703 1 95.88 288 LEU B C 1
ATOM 5739 O O . LEU B 1 288 ? 10.484 26.109 23.891 1 95.88 288 LEU B O 1
ATOM 5743 N N . GLY B 1 289 ? 10.797 27.312 21.953 1 93.19 289 GLY B N 1
ATOM 5744 C CA . GLY B 1 289 ? 11.781 28.203 22.562 1 93.19 289 GLY B CA 1
ATOM 5745 C C . GLY B 1 289 ? 13.133 27.531 22.75 1 93.19 289 GLY B C 1
ATOM 5746 O O . GLY B 1 289 ? 13.977 28.031 23.5 1 93.19 289 GLY B O 1
ATOM 5747 N N . ILE B 1 290 ? 13.352 26.453 22.141 1 90.44 290 ILE B N 1
ATOM 5748 C CA . ILE B 1 290 ? 14.57 25.688 22.359 1 90.44 290 ILE B CA 1
ATOM 5749 C C . ILE B 1 290 ? 15.625 26.078 21.344 1 90.44 290 ILE B C 1
ATOM 5751 O O . ILE B 1 290 ? 15.312 26.297 20.172 1 90.44 290 ILE B O 1
ATOM 5755 N N . HIS B 1 291 ? 16.797 26.281 21.859 1 87.38 291 HIS B N 1
ATOM 5756 C CA . HIS B 1 291 ? 17.953 26.547 21.031 1 87.38 291 HIS B CA 1
ATOM 5757 C C . HIS B 1 291 ? 18.906 25.359 21.016 1 87.38 291 HIS B C 1
ATOM 5759 O O . HIS B 1 291 ? 19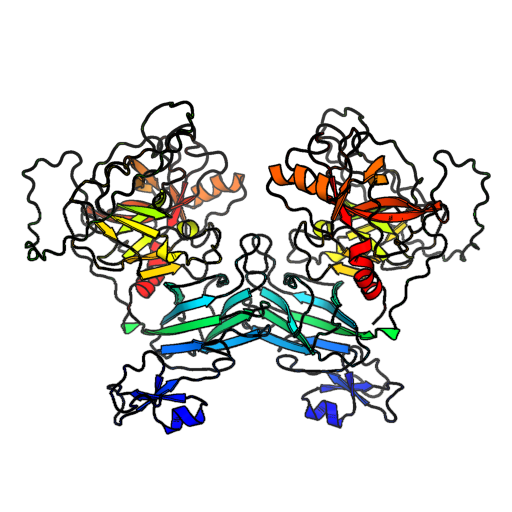.312 24.891 19.938 1 87.38 291 HIS B O 1
ATOM 5765 N N . ASN B 1 292 ? 19.234 24.875 22.141 1 86.81 292 ASN B N 1
ATOM 5766 C CA . ASN B 1 292 ? 20.094 23.719 22.344 1 86.81 292 ASN B CA 1
ATOM 5767 C C . ASN B 1 292 ? 19.328 22.516 22.875 1 86.81 292 ASN B C 1
ATOM 5769 O O . ASN B 1 292 ? 18.781 22.562 23.984 1 86.81 292 ASN B O 1
ATOM 5773 N N . LEU B 1 293 ? 19.328 21.422 22.078 1 85 293 LEU B N 1
ATOM 5774 C CA . LEU B 1 293 ? 18.516 20.25 22.391 1 85 293 LEU B CA 1
ATOM 5775 C C . LEU B 1 293 ? 19.031 19.562 23.656 1 85 293 LEU B C 1
ATOM 5777 O O . LEU B 1 293 ? 18.297 18.797 24.281 1 85 293 LEU B O 1
ATOM 5781 N N . ASN B 1 294 ? 20.281 19.781 23.938 1 78.12 294 ASN B N 1
ATOM 5782 C CA . ASN B 1 294 ? 20.844 19.141 25.125 1 78.12 294 ASN B CA 1
ATOM 5783 C C . ASN B 1 294 ? 20.562 19.969 26.391 1 78.12 294 ASN B C 1
ATOM 5785 O O . ASN B 1 294 ? 20.797 19.5 27.5 1 78.12 294 ASN B O 1
ATOM 5789 N N . SER B 1 295 ? 20.266 21.25 26.219 1 67.81 295 SER B N 1
ATOM 5790 C CA . SER B 1 295 ? 20 22.094 27.359 1 67.81 295 SER B CA 1
ATOM 5791 C C . SER B 1 295 ? 18.5 22.297 27.578 1 67.81 295 SER B C 1
ATOM 5793 O O . SER B 1 295 ? 18 23.422 27.5 1 67.81 295 SER B O 1
ATOM 5795 N N . ILE B 1 296 ? 17.828 21.344 27.766 1 60.88 296 ILE B N 1
ATOM 5796 C CA . ILE B 1 296 ? 16.375 21.453 27.906 1 60.88 296 ILE B CA 1
ATOM 5797 C C . ILE B 1 296 ? 16.031 22.125 29.234 1 60.88 296 ILE B C 1
ATOM 5799 O O . ILE B 1 296 ? 14.875 22.438 29.484 1 60.88 296 ILE B O 1
ATOM 5803 N N . GLN B 1 297 ? 17.125 22.641 29.953 1 58.22 297 GLN B N 1
ATOM 5804 C CA . GLN B 1 297 ? 16.859 23.203 31.266 1 58.22 297 GLN B CA 1
ATOM 5805 C C . GLN B 1 297 ? 16.641 24.719 31.188 1 58.22 297 GLN B C 1
ATOM 5807 O O . GLN B 1 297 ? 16.438 25.375 32.219 1 58.22 297 GLN B O 1
ATOM 5812 N N . ASP B 1 298 ? 16.609 25.156 30.031 1 67.5 298 ASP B N 1
ATOM 5813 C CA . ASP B 1 298 ? 16.297 26.578 29.938 1 67.5 298 ASP B CA 1
ATOM 5814 C C . ASP B 1 298 ? 14.844 26.844 30.297 1 67.5 298 ASP B C 1
ATOM 5816 O O . ASP B 1 298 ? 13.938 26.297 29.672 1 67.5 298 ASP B O 1
ATOM 5820 N N . MET B 1 299 ? 14.594 27.578 31.375 1 69.62 299 MET B N 1
ATOM 5821 C CA . MET B 1 299 ? 13.281 27.859 31.953 1 69.62 299 MET B CA 1
ATOM 5822 C C . MET B 1 299 ? 12.383 28.562 30.953 1 69.62 299 MET B C 1
ATOM 5824 O O . MET B 1 299 ? 11.164 28.625 31.141 1 69.62 299 MET B O 1
ATOM 5828 N N . ARG B 1 300 ? 12.891 29 29.891 1 78.88 300 ARG B N 1
ATOM 5829 C CA . ARG B 1 300 ? 12.102 29.734 28.906 1 78.88 300 ARG B CA 1
ATOM 5830 C C . ARG B 1 300 ? 11.469 28.781 27.891 1 78.88 300 ARG B C 1
ATOM 5832 O O . ARG B 1 300 ? 10.539 29.172 27.172 1 78.88 300 ARG B O 1
ATOM 5839 N N . GLN B 1 301 ? 11.906 27.562 27.953 1 88.56 301 GLN B N 1
ATOM 5840 C CA . GLN B 1 301 ? 11.398 26.562 27.016 1 88.56 301 GLN B CA 1
ATOM 5841 C C . GLN B 1 301 ? 10.086 25.953 27.5 1 88.56 301 GLN B C 1
ATOM 5843 O O . GLN B 1 301 ? 9.805 25.969 28.703 1 88.56 301 GLN B O 1
ATOM 5848 N N . LEU B 1 302 ? 9.32 25.547 26.594 1 92.56 302 LEU B N 1
ATOM 5849 C CA . LEU B 1 302 ? 8.047 24.906 26.906 1 92.56 302 LEU B CA 1
ATOM 5850 C C . LEU B 1 302 ? 7.879 23.609 26.125 1 92.56 302 LEU B C 1
ATOM 5852 O O . LEU B 1 302 ? 8.07 23.578 24.906 1 92.56 302 LEU B O 1
ATOM 5856 N N . ALA B 1 303 ? 7.629 22.516 26.828 1 93.69 303 ALA B N 1
ATOM 5857 C CA . ALA B 1 303 ? 7.309 21.25 26.188 1 93.69 303 ALA B CA 1
ATOM 5858 C C . ALA B 1 303 ? 5.812 20.953 26.25 1 93.69 303 ALA B C 1
ATOM 5860 O O . ALA B 1 303 ? 5.188 21.125 27.312 1 93.69 303 ALA B O 1
ATOM 5861 N N . ARG B 1 304 ? 5.207 20.641 25.125 1 96.38 304 ARG B N 1
ATOM 5862 C CA . ARG B 1 304 ? 3.785 20.328 25.062 1 96.38 304 ARG B CA 1
ATOM 5863 C C . ARG B 1 304 ? 3.557 19 24.344 1 96.38 304 ARG B C 1
ATOM 5865 O O . ARG B 1 304 ? 4.203 18.719 23.328 1 96.38 304 ARG B O 1
ATOM 5872 N N . HIS B 1 305 ? 2.676 18.234 24.859 1 96.69 305 HIS B N 1
ATOM 5873 C CA . HIS B 1 305 ? 2.156 17.078 24.141 1 96.69 305 HIS B CA 1
ATOM 5874 C C . HIS B 1 305 ? 1.088 17.5 23.125 1 96.69 305 HIS B C 1
ATOM 5876 O O . HIS B 1 305 ? 0.738 18.672 23.047 1 96.69 305 HIS B O 1
ATOM 5882 N N . LEU B 1 306 ? 0.707 16.547 22.375 1 97.38 306 LEU B N 1
ATOM 5883 C CA . LEU B 1 306 ? -0.246 16.844 21.312 1 97.38 306 LEU B CA 1
ATOM 5884 C C . LEU B 1 306 ? -1.647 16.375 21.688 1 97.38 306 LEU B C 1
ATOM 5886 O O . LEU B 1 306 ? -1.807 15.344 22.328 1 97.38 306 LEU B O 1
ATOM 5890 N N . SER B 1 307 ? -2.625 17.125 21.266 1 95.88 307 SER B N 1
ATOM 5891 C CA . SER B 1 307 ? -4.012 16.688 21.406 1 95.88 307 SER B CA 1
ATOM 5892 C C . SER B 1 307 ? -4.555 16.156 20.078 1 95.88 307 SER B C 1
ATOM 5894 O O . SER B 1 307 ? -5.512 15.383 20.062 1 95.88 307 SER B O 1
ATOM 5896 N N . ARG B 1 308 ? -3.906 16.594 18.969 1 96.25 308 ARG B N 1
ATOM 5897 C CA . ARG B 1 308 ? -4.391 16.188 17.656 1 96.25 308 ARG B CA 1
ATOM 5898 C C . ARG B 1 308 ? -3.273 16.25 16.625 1 96.25 308 ARG B C 1
ATOM 5900 O O . ARG B 1 308 ? -2.465 17.172 16.625 1 96.25 308 ARG B O 1
ATOM 5907 N N . ILE B 1 309 ? -3.291 15.328 15.797 1 97.38 309 ILE B N 1
ATOM 5908 C CA . ILE B 1 309 ? -2.475 15.305 14.586 1 97.38 309 ILE B CA 1
ATOM 5909 C C . ILE B 1 309 ? -3.377 15.375 13.352 1 97.38 309 ILE B C 1
ATOM 5911 O O . ILE B 1 309 ? -4.305 14.578 13.211 1 97.38 309 ILE B O 1
ATOM 5915 N N . VAL B 1 310 ? -3.146 16.328 12.508 1 98.19 310 VAL B N 1
ATOM 5916 C CA . VAL B 1 310 ? -3.939 16.453 11.289 1 98.19 310 VAL B CA 1
ATOM 5917 C C . VAL B 1 310 ? -3.045 16.25 10.07 1 98.19 310 VAL B C 1
ATOM 5919 O O . VAL B 1 310 ? -2.164 17.062 9.789 1 98.19 310 VAL B O 1
ATOM 5922 N N . ARG B 1 311 ? -3.264 15.203 9.383 1 96.94 311 ARG B N 1
ATOM 5923 C CA . ARG B 1 311 ? -2.533 14.898 8.156 1 96.94 311 ARG B CA 1
ATOM 5924 C C . ARG B 1 311 ? -3.34 15.297 6.926 1 96.94 311 ARG B C 1
ATOM 5926 O O . ARG B 1 311 ? -4.559 15.117 6.891 1 96.94 311 ARG B O 1
ATOM 5933 N N . HIS B 1 312 ? -2.688 15.867 5.945 1 98.19 312 HIS B N 1
ATOM 5934 C CA . HIS B 1 312 ? -3.398 16.141 4.699 1 98.19 312 HIS B CA 1
ATOM 5935 C C . HIS B 1 312 ? -4.012 14.867 4.125 1 98.19 312 HIS B C 1
ATOM 5937 O O . HIS B 1 312 ? -3.381 13.805 4.141 1 98.19 312 HIS B O 1
ATOM 5943 N N . PRO B 1 313 ? -5.219 14.883 3.648 1 97.12 313 PRO B N 1
ATOM 5944 C CA . PRO B 1 313 ? -5.902 13.664 3.213 1 97.12 313 PRO B CA 1
ATOM 5945 C C . PRO B 1 313 ? -5.211 12.992 2.027 1 97.12 313 PRO B C 1
ATOM 5947 O O . PRO B 1 313 ? -5.375 11.789 1.814 1 97.12 313 PRO B O 1
ATOM 5950 N N . GLN B 1 314 ? -4.449 13.742 1.241 1 96.69 314 GLN B N 1
ATOM 5951 C CA . GLN B 1 314 ? -3.793 13.211 0.049 1 96.69 314 GLN B CA 1
ATOM 5952 C C . GLN B 1 314 ? -2.289 13.078 0.264 1 96.69 314 GLN B C 1
ATOM 5954 O O . GLN B 1 314 ? -1.521 13.031 -0.699 1 96.69 314 GLN B O 1
ATOM 5959 N N . TYR B 1 315 ? -1.856 13.078 1.515 1 96.69 315 TYR B N 1
ATOM 5960 C CA . TYR B 1 315 ? -0.434 12.922 1.797 1 96.69 315 TYR B CA 1
ATOM 5961 C C . TYR B 1 315 ? 0.087 11.602 1.252 1 96.69 315 TYR B C 1
ATOM 5963 O O . TYR B 1 315 ? -0.448 10.539 1.571 1 96.69 315 TYR B O 1
ATOM 5971 N N . LEU B 1 316 ? 1.178 11.719 0.513 1 93.81 316 LEU B N 1
ATOM 5972 C CA . LEU B 1 316 ? 1.854 10.555 -0.057 1 93.81 316 LEU B CA 1
ATOM 5973 C C . LEU B 1 316 ? 3.355 10.797 -0.158 1 93.81 316 LEU B C 1
ATOM 5975 O O . LEU B 1 316 ? 3.871 11.086 -1.239 1 93.81 316 LEU B O 1
ATOM 5979 N N . GLY B 1 317 ? 3.994 10.617 0.935 1 90.19 317 GLY B N 1
ATOM 5980 C CA . GLY B 1 317 ? 5.438 10.812 0.972 1 90.19 317 GLY B CA 1
ATOM 5981 C C . GLY B 1 317 ? 5.855 12.234 0.646 1 90.19 317 GLY B C 1
ATOM 5982 O O . GLY B 1 317 ? 5.688 13.141 1.464 1 90.19 317 GLY B O 1
ATOM 5983 N N . ASP B 1 318 ? 6.324 12.414 -0.615 1 90.56 318 ASP B N 1
ATOM 5984 C CA . ASP B 1 318 ? 6.848 13.711 -1.033 1 90.56 318 ASP B CA 1
ATOM 5985 C C . ASP B 1 318 ? 5.746 14.578 -1.624 1 90.56 318 ASP B C 1
ATOM 5987 O O . ASP B 1 318 ? 5.977 15.742 -1.956 1 90.56 318 ASP B O 1
ATOM 5991 N N . MET B 1 319 ? 4.57 14.039 -1.652 1 94.19 319 MET B N 1
ATOM 5992 C CA . MET B 1 319 ? 3.43 14.789 -2.166 1 94.19 319 MET B CA 1
ATOM 5993 C C . MET B 1 319 ? 2.496 15.203 -1.033 1 94.19 319 MET B C 1
ATOM 5995 O O . MET B 1 319 ? 2.238 14.422 -0.118 1 94.19 319 MET B O 1
ATOM 5999 N N . ASN B 1 320 ? 2.08 16.422 -1.178 1 97.12 320 ASN B N 1
ATOM 6000 C CA . ASN B 1 320 ? 1.211 16.984 -0.144 1 97.12 320 ASN B CA 1
ATOM 6001 C C . ASN B 1 320 ? 1.783 16.75 1.252 1 97.12 320 ASN B C 1
ATOM 6003 O O . ASN B 1 320 ? 1.082 16.266 2.143 1 97.12 320 ASN B O 1
ATOM 6007 N N . ASP B 1 321 ? 3.084 17 1.382 1 97.69 321 ASP B N 1
ATOM 6008 C CA . ASP B 1 321 ? 3.859 16.75 2.594 1 97.69 321 ASP B CA 1
ATOM 6009 C C . ASP B 1 321 ? 3.639 17.859 3.625 1 97.69 321 ASP B C 1
ATOM 6011 O O . ASP B 1 321 ? 4.527 18.672 3.869 1 97.69 321 ASP B O 1
ATOM 6015 N N . ILE B 1 322 ? 2.426 17.828 4.23 1 98.56 322 ILE B N 1
ATOM 6016 C CA . ILE B 1 322 ? 2.031 18.859 5.18 1 98.56 322 ILE B CA 1
ATOM 6017 C C . ILE B 1 322 ? 1.15 18.25 6.27 1 98.56 322 ILE B C 1
ATOM 6019 O O . ILE B 1 322 ? 0.349 17.359 5.996 1 98.56 322 ILE B O 1
ATOM 6023 N N . ALA B 1 323 ? 1.356 18.734 7.426 1 98.69 323 ALA B N 1
ATOM 6024 C CA . ALA B 1 323 ? 0.545 18.328 8.57 1 98.69 323 ALA B CA 1
ATOM 6025 C C . ALA B 1 323 ? 0.462 19.438 9.609 1 98.69 323 ALA B C 1
ATOM 6027 O O . ALA B 1 323 ? 1.293 20.344 9.617 1 98.69 323 ALA B O 1
ATOM 6028 N N . LEU B 1 324 ? -0.548 19.406 10.383 1 98.56 324 LEU B N 1
ATOM 6029 C CA . LEU B 1 324 ? -0.736 20.312 11.5 1 98.56 324 LEU B CA 1
ATOM 6030 C C . LEU B 1 324 ? -0.856 19.547 12.812 1 98.56 324 LEU B C 1
ATOM 6032 O O . LEU B 1 324 ? -1.483 18.5 12.867 1 98.56 324 LEU B O 1
ATOM 6036 N N . LEU B 1 325 ? -0.221 20.094 13.812 1 98.5 325 LEU B N 1
ATOM 6037 C CA . LEU B 1 325 ? -0.259 19.531 15.164 1 98.5 325 LEU B CA 1
ATOM 6038 C C . LEU B 1 325 ? -0.947 20.5 16.125 1 98.5 325 LEU B C 1
ATOM 6040 O O . LEU B 1 325 ? -0.596 21.672 16.188 1 98.5 325 LEU B O 1
ATOM 6044 N N . ARG B 1 326 ? -1.893 19.969 16.828 1 97.88 326 ARG B N 1
ATOM 6045 C CA . ARG B 1 326 ? -2.512 20.781 17.859 1 97.88 326 ARG B CA 1
ATOM 6046 C C . ARG B 1 326 ? -1.91 20.484 19.234 1 97.88 326 ARG B C 1
ATOM 6048 O O . ARG B 1 326 ? -1.848 19.328 19.641 1 97.88 326 ARG B O 1
ATOM 6055 N N . LEU B 1 327 ? -1.482 21.5 19.891 1 97.81 327 LEU B N 1
ATOM 6056 C CA . LEU B 1 327 ? -0.936 21.359 21.25 1 97.81 327 LEU B CA 1
ATOM 6057 C C . LEU B 1 327 ? -2.045 21.109 22.25 1 97.81 327 LEU B C 1
ATOM 6059 O O . LEU B 1 327 ? -3.164 21.594 22.094 1 97.81 327 LEU B O 1
ATOM 6063 N N . ILE B 1 328 ? -1.736 20.359 23.266 1 96.12 328 ILE B N 1
ATOM 6064 C CA . ILE B 1 328 ? -2.723 20 24.266 1 96.12 328 ILE B CA 1
ATOM 6065 C C . ILE B 1 328 ? -3.193 21.25 25.016 1 96.12 328 ILE B C 1
ATOM 6067 O O . ILE B 1 328 ? -4.348 21.328 25.438 1 96.12 328 ILE B O 1
ATOM 6071 N N . GLN B 1 329 ? -2.271 22.234 25.188 1 95.62 329 GLN B N 1
ATOM 6072 C CA . GLN B 1 329 ? -2.557 23.516 25.797 1 95.62 329 GLN B CA 1
ATOM 6073 C C . GLN B 1 329 ? -1.956 24.656 24.984 1 95.62 329 GLN B C 1
ATOM 6075 O O . GLN B 1 329 ? -0.842 24.547 24.469 1 95.62 329 GLN B O 1
ATOM 6080 N N . PRO B 1 330 ? -2.742 25.703 24.875 1 95.06 330 PRO B N 1
ATOM 6081 C CA . PRO B 1 330 ? -2.186 26.859 24.172 1 95.06 330 PRO B CA 1
ATOM 6082 C C . PRO B 1 330 ? -0.919 27.406 24.828 1 95.06 330 PRO B C 1
ATOM 6084 O O . PRO B 1 330 ? -0.737 27.266 26.031 1 95.06 330 PRO B O 1
ATOM 6087 N N . VAL B 1 331 ? -0.106 28.031 24.062 1 95.06 331 VAL B N 1
ATOM 6088 C CA . VAL B 1 331 ? 1.115 28.625 24.609 1 95.06 331 VAL B CA 1
ATOM 6089 C C . VAL B 1 331 ? 0.929 30.125 24.797 1 95.06 331 VAL B C 1
ATOM 6091 O O . VAL B 1 331 ? 0.138 30.75 24.078 1 95.06 331 VAL B O 1
ATOM 6094 N N . SER B 1 332 ? 1.647 30.609 25.828 1 92.62 332 SER B N 1
ATOM 6095 C CA . SER B 1 332 ? 1.792 32.062 25.969 1 92.62 332 SER B CA 1
ATOM 6096 C C . SER B 1 332 ? 3.025 32.562 25.234 1 92.62 332 SER B C 1
ATOM 6098 O O . SER B 1 332 ? 4.105 31.984 25.344 1 92.62 332 SER B O 1
ATOM 6100 N N . TYR B 1 333 ? 2.777 33.531 24.516 1 92.25 333 TYR B N 1
ATOM 6101 C CA . TYR B 1 333 ? 3.893 34.094 23.734 1 92.25 333 TYR B CA 1
ATOM 6102 C C . TYR B 1 333 ? 4.926 34.719 24.656 1 92.25 333 TYR B C 1
ATOM 6104 O O . TYR B 1 333 ? 4.582 35.25 25.719 1 92.25 333 TYR B O 1
ATOM 6112 N N . SER B 1 334 ? 6.137 34.625 24.328 1 91.44 334 SER B N 1
ATOM 6113 C CA . SER B 1 334 ? 7.297 35.25 24.953 1 91.44 334 SER B CA 1
ATOM 6114 C C . SER B 1 334 ? 8.336 35.656 23.922 1 91.44 334 SER B C 1
ATOM 6116 O O . SER B 1 334 ? 8.125 35.5 22.719 1 91.44 334 SER B O 1
ATOM 6118 N N . VAL B 1 335 ? 9.43 36.156 24.375 1 87.94 335 VAL B N 1
ATOM 6119 C CA . VAL B 1 335 ? 10.477 36.625 23.469 1 87.94 335 VAL B CA 1
ATOM 6120 C C . VAL B 1 335 ? 11.039 35.438 22.703 1 87.94 335 VAL B C 1
ATOM 6122 O O . VAL B 1 335 ? 11.453 35.594 21.547 1 87.94 335 VAL B O 1
ATOM 6125 N N . VAL B 1 336 ? 10.93 34.25 23.297 1 91.81 336 VAL B N 1
ATOM 6126 C CA . VAL B 1 336 ? 11.547 33.094 22.625 1 91.81 336 VAL B CA 1
ATOM 6127 C C . VAL B 1 336 ? 10.461 32.219 22.031 1 91.81 336 VAL B C 1
ATOM 6129 O O . VAL B 1 336 ? 10.766 31.203 21.391 1 91.81 336 VAL B O 1
ATOM 6132 N N . ILE B 1 337 ? 9.203 32.562 22.281 1 94.75 337 ILE B N 1
ATOM 6133 C CA . ILE B 1 337 ? 8.078 31.812 21.734 1 94.75 337 ILE B CA 1
ATOM 6134 C C . ILE B 1 337 ? 7.102 32.781 21.062 1 94.75 337 ILE B C 1
ATOM 6136 O O . ILE B 1 337 ? 6.367 33.5 21.734 1 94.75 337 ILE B O 1
ATOM 6140 N N . ARG B 1 338 ? 7.094 32.875 19.781 1 95.44 338 ARG B N 1
ATOM 6141 C CA . ARG B 1 338 ? 6.184 33.656 18.953 1 95.44 338 ARG B CA 1
ATOM 6142 C C . ARG B 1 338 ? 5.816 32.906 17.688 1 95.44 338 ARG B C 1
ATOM 6144 O O . ARG B 1 338 ? 6.613 32.094 17.172 1 95.44 338 ARG B O 1
ATOM 6151 N N . PRO B 1 339 ? 4.633 33.094 17.188 1 97.25 339 PRO B N 1
ATOM 6152 C CA . PRO B 1 339 ? 4.25 32.438 15.93 1 97.25 339 PRO B CA 1
ATOM 6153 C C . PRO B 1 339 ? 4.828 33.125 14.703 1 97.25 339 PRO B C 1
ATOM 6155 O O . PRO B 1 339 ? 5.273 34.281 14.781 1 97.25 339 PRO B O 1
ATOM 6158 N N . ILE B 1 340 ? 4.953 32.406 13.664 1 97.81 340 ILE B N 1
ATOM 6159 C CA . ILE B 1 340 ? 5.238 32.969 12.359 1 97.81 340 ILE B CA 1
ATOM 6160 C C . ILE B 1 340 ? 3.932 33.25 11.609 1 97.81 340 ILE B C 1
ATOM 6162 O O . ILE B 1 340 ? 2.924 32.562 11.867 1 97.81 340 ILE B O 1
ATOM 6166 N N . CYS B 1 341 ? 3.908 34.25 10.711 1 96.44 341 CYS B N 1
ATOM 6167 C CA . CYS B 1 341 ? 2.709 34.562 9.93 1 96.44 341 CYS B CA 1
ATOM 6168 C C . CYS B 1 341 ? 2.533 33.531 8.805 1 96.44 341 CYS B C 1
ATOM 6170 O O . CYS B 1 341 ? 3.512 32.969 8.32 1 96.44 341 CYS B O 1
ATOM 6172 N N . LEU B 1 342 ? 1.275 33.25 8.43 1 96.69 342 LEU B N 1
ATOM 6173 C CA . LEU B 1 342 ? 0.987 32.594 7.152 1 96.69 342 LEU B CA 1
ATOM 6174 C C . LEU B 1 342 ? 1.073 33.594 6.004 1 96.69 342 LEU B C 1
ATOM 6176 O O . LEU B 1 342 ? 0.917 34.781 6.207 1 96.69 342 LEU B O 1
ATOM 6180 N N . PRO B 1 343 ? 1.385 33.094 4.82 1 95.75 343 PRO B N 1
ATOM 6181 C CA . PRO B 1 343 ? 1.446 34 3.684 1 95.75 343 PRO B CA 1
ATOM 6182 C C . PRO B 1 343 ? 0.15 34.781 3.488 1 95.75 343 PRO B C 1
ATOM 6184 O O . PRO B 1 343 ? -0.94 34.25 3.678 1 95.75 343 PRO B O 1
ATOM 6187 N N . PRO B 1 344 ? 0.303 36.031 3.096 1 90.25 344 PRO B N 1
ATOM 6188 C CA . PRO B 1 344 ? -0.879 36.875 2.973 1 90.25 344 PRO B CA 1
ATOM 6189 C C . PRO B 1 344 ? -1.743 36.531 1.766 1 90.25 344 PRO B C 1
ATOM 6191 O O . PRO B 1 344 ? -2.939 36.844 1.746 1 90.25 344 PRO B O 1
ATOM 6194 N N . ALA B 1 345 ? -1.125 35.969 0.753 1 89 345 ALA B N 1
ATOM 6195 C CA . ALA B 1 345 ? -1.878 35.656 -0.458 1 89 345 ALA B CA 1
ATOM 6196 C C . ALA B 1 345 ? -1.496 34.281 -0.997 1 89 345 ALA B C 1
ATOM 6198 O O . ALA B 1 345 ? -0.325 33.906 -0.958 1 89 345 ALA B O 1
ATOM 6199 N N . ALA B 1 346 ? -2.531 33.625 -1.557 1 87.38 346 ALA B N 1
ATOM 6200 C CA . ALA B 1 346 ? -2.338 32.281 -2.049 1 87.38 346 ALA B CA 1
ATOM 6201 C C . ALA B 1 346 ? -1.621 32.281 -3.395 1 87.38 346 ALA B C 1
ATOM 6203 O O . ALA B 1 346 ? -1.072 31.25 -3.812 1 87.38 346 ALA B O 1
ATOM 6204 N N . ASP B 1 347 ? -1.588 33.312 -4.074 1 87.06 347 ASP B N 1
ATOM 6205 C CA . ASP B 1 347 ? -1.055 33.344 -5.43 1 87.06 347 ASP B CA 1
ATOM 6206 C C . ASP B 1 347 ? 0.413 33.781 -5.434 1 87.06 347 ASP B C 1
ATOM 6208 O O . ASP B 1 347 ? 1.062 33.781 -6.48 1 87.06 347 ASP B O 1
ATOM 6212 N N . GLU B 1 348 ? 0.953 34.094 -4.262 1 89.38 348 GLU B N 1
ATOM 6213 C CA . GLU B 1 348 ? 2.355 34.5 -4.207 1 89.38 348 GLU B CA 1
ATOM 6214 C C . GLU B 1 348 ? 3.279 33.281 -4.426 1 89.38 348 GLU B C 1
ATOM 6216 O O . GLU B 1 348 ? 3.15 32.281 -3.748 1 89.38 348 GLU B O 1
ATOM 6221 N N . THR B 1 349 ? 4.242 33.375 -5.316 1 91.38 349 THR B N 1
ATOM 6222 C CA . THR B 1 349 ? 5.137 32.25 -5.633 1 91.38 349 THR B CA 1
ATOM 6223 C C . THR B 1 349 ? 6.453 32.406 -4.875 1 91.38 349 THR B C 1
ATOM 6225 O O . THR B 1 349 ? 7.152 31.406 -4.656 1 91.38 349 THR B O 1
ATOM 6228 N N . TYR B 1 350 ? 6.914 33.656 -4.586 1 94.75 350 TYR B N 1
ATOM 6229 C CA . TYR B 1 350 ? 8.141 34.031 -3.881 1 94.75 350 TYR B CA 1
ATOM 6230 C C . TYR B 1 350 ? 9.367 33.656 -4.703 1 94.75 350 TYR B C 1
ATOM 6232 O O . TYR B 1 350 ? 10.461 33.5 -4.152 1 94.75 350 TYR B O 1
ATOM 6240 N N . ASP B 1 351 ? 9.141 33.5 -6.027 1 93.38 351 ASP B N 1
ATOM 6241 C CA . ASP B 1 351 ? 10.266 33.188 -6.918 1 93.38 351 ASP B CA 1
ATOM 6242 C C . ASP B 1 351 ? 11.32 34.312 -6.855 1 93.38 351 ASP B C 1
ATOM 6244 O O . ASP B 1 351 ? 10.992 35.5 -6.98 1 93.38 351 ASP B O 1
ATOM 6248 N N . GLY B 1 352 ? 12.57 33.812 -6.656 1 93 352 GLY B N 1
ATOM 6249 C CA . GLY B 1 352 ? 13.664 34.781 -6.656 1 93 352 GLY B CA 1
ATOM 6250 C C . GLY B 1 352 ? 13.891 35.438 -5.301 1 93 352 GLY B C 1
ATOM 6251 O O . GLY B 1 352 ? 14.93 36.062 -5.074 1 93 352 GLY B O 1
ATOM 6252 N N . HIS B 1 353 ? 12.992 35.281 -4.367 1 94.25 353 HIS B N 1
ATOM 6253 C CA . HIS B 1 353 ? 13.148 35.812 -3.029 1 94.25 353 HIS B CA 1
ATOM 6254 C C . HIS B 1 353 ? 14.156 35 -2.215 1 94.25 353 HIS B C 1
ATOM 6256 O O . HIS B 1 353 ? 14.516 33.906 -2.596 1 94.25 353 HIS B O 1
ATOM 6262 N N . TYR B 1 354 ? 14.625 35.656 -1.21 1 93.69 354 TYR B N 1
ATOM 6263 C CA . TYR B 1 354 ? 15.477 34.969 -0.246 1 93.69 354 TYR B CA 1
ATOM 6264 C C . TYR B 1 354 ? 14.688 34.625 1.012 1 93.69 354 TYR B C 1
ATOM 6266 O O . TYR B 1 354 ? 13.883 35.406 1.497 1 93.69 354 TYR B O 1
ATOM 6274 N N . GLY B 1 355 ? 14.82 33.406 1.402 1 95.12 355 GLY B N 1
ATOM 6275 C CA . GLY B 1 355 ? 14.203 32.938 2.627 1 95.12 355 GLY B CA 1
ATOM 6276 C C . GLY B 1 355 ? 15.195 32.375 3.625 1 95.12 355 GLY B C 1
ATOM 6277 O O . GLY B 1 355 ? 16.375 32.188 3.305 1 95.12 355 GLY B O 1
ATOM 6278 N N . VAL B 1 356 ? 14.711 32.156 4.852 1 94.81 356 VAL B N 1
ATOM 6279 C CA . VAL B 1 356 ? 15.531 31.609 5.926 1 94.81 356 VAL B CA 1
ATOM 6280 C C . VAL B 1 356 ? 15.055 30.203 6.285 1 94.81 356 VAL B C 1
ATOM 6282 O O . VAL B 1 356 ? 13.859 30 6.504 1 94.81 356 VAL B O 1
ATOM 6285 N N . ILE B 1 357 ? 15.977 29.266 6.258 1 93.69 357 ILE B N 1
ATOM 6286 C CA . ILE B 1 357 ? 15.727 27.922 6.77 1 93.69 357 ILE B CA 1
ATOM 6287 C C . ILE B 1 357 ? 16.359 27.766 8.148 1 93.69 357 ILE B C 1
ATOM 6289 O O . ILE B 1 357 ? 17.391 28.375 8.438 1 93.69 357 ILE B O 1
ATOM 6293 N N . ALA B 1 358 ? 15.75 27 8.977 1 93.12 358 ALA B N 1
ATOM 6294 C CA . ALA B 1 358 ? 16.266 26.766 10.32 1 93.12 358 ALA B CA 1
ATOM 6295 C C . ALA B 1 358 ? 15.93 25.344 10.797 1 93.12 358 ALA B C 1
ATOM 6297 O O . ALA B 1 358 ? 14.859 24.828 10.492 1 93.12 358 ALA B O 1
ATOM 6298 N N . GLY B 1 359 ? 16.828 24.734 11.469 1 91.69 359 GLY B N 1
ATOM 6299 C CA . GLY B 1 359 ? 16.609 23.391 11.984 1 91.69 359 GLY B CA 1
ATOM 6300 C C . GLY B 1 359 ? 17.797 22.828 12.727 1 91.69 359 GLY B C 1
ATOM 6301 O O . GLY B 1 359 ? 18.812 23.516 12.898 1 91.69 359 GLY B O 1
ATOM 6302 N N . TRP B 1 360 ? 17.719 21.641 13.211 1 88.75 360 TRP B N 1
ATOM 6303 C CA . TRP B 1 360 ? 18.734 20.938 13.984 1 88.75 360 TRP B CA 1
ATOM 6304 C C . TRP B 1 360 ? 19.312 19.766 13.188 1 88.75 360 TRP B C 1
ATOM 6306 O O . TRP B 1 360 ? 19.828 18.812 13.766 1 88.75 360 TRP B O 1
ATOM 6316 N N . GLY B 1 361 ? 19.141 19.719 11.93 1 83.44 361 GLY B N 1
ATOM 6317 C CA . GLY B 1 361 ? 19.516 18.594 11.086 1 83.44 361 GLY B CA 1
ATOM 6318 C C . GLY B 1 361 ? 21.016 18.375 11.016 1 83.44 361 GLY B C 1
ATOM 6319 O O . GLY B 1 361 ? 21.797 19.188 11.531 1 83.44 361 GLY B O 1
ATOM 6320 N N . VAL B 1 362 ? 21.359 17.234 10.406 1 77.31 362 VAL B N 1
ATOM 6321 C CA . VAL B 1 362 ? 22.75 16.797 10.266 1 77.31 362 VAL B CA 1
ATOM 6322 C C . VAL B 1 362 ? 23.531 17.828 9.461 1 77.31 362 VAL B C 1
ATOM 6324 O O . VAL B 1 362 ? 23.031 18.375 8.484 1 77.31 362 VAL B O 1
ATOM 6327 N N . THR B 1 363 ? 24.703 18.141 10.078 1 66 363 THR B N 1
ATOM 6328 C CA . THR B 1 363 ? 25.562 19.109 9.398 1 66 363 THR B CA 1
ATOM 6329 C C . THR B 1 363 ? 26.781 18.406 8.805 1 66 363 THR B C 1
ATOM 6331 O O . THR B 1 363 ? 27.281 17.422 9.352 1 66 363 THR B O 1
ATOM 6334 N N . GLY B 1 364 ? 27.25 18.688 7.715 1 58.38 364 GLY B N 1
ATOM 6335 C CA . GLY B 1 364 ? 28.5 18.234 7.133 1 58.38 364 GLY B CA 1
ATOM 6336 C C . GLY B 1 364 ? 28.406 16.812 6.578 1 58.38 364 GLY B C 1
ATOM 6337 O O . GLY B 1 364 ? 27.359 16.406 6.086 1 58.38 364 GLY B O 1
ATOM 6338 N N . ASN B 1 365 ? 29.547 15.945 6.613 1 51.88 365 ASN B N 1
ATOM 6339 C CA . ASN B 1 365 ? 29.734 14.625 6.027 1 51.88 365 ASN B CA 1
ATOM 6340 C C . ASN B 1 365 ? 28.891 13.57 6.734 1 51.88 365 ASN B C 1
ATOM 6342 O O . ASN B 1 365 ? 29.375 12.477 7.031 1 51.88 365 ASN B O 1
ATOM 6346 N N . ASN B 1 366 ? 27.562 13.93 6.965 1 53.66 366 ASN B N 1
ATOM 6347 C CA . ASN B 1 366 ? 26.469 13.008 7.246 1 53.66 366 ASN B CA 1
ATOM 6348 C C . ASN B 1 366 ? 26.609 12.383 8.633 1 53.66 366 ASN B C 1
ATOM 6350 O O . ASN B 1 366 ? 26.172 11.25 8.852 1 53.66 366 ASN B O 1
ATOM 6354 N N . THR B 1 367 ? 27.516 12.938 9.508 1 54.34 367 THR B N 1
ATOM 6355 C CA . THR B 1 367 ? 27.734 12.109 10.688 1 54.34 367 THR B CA 1
ATOM 6356 C C . THR B 1 367 ? 27.375 12.867 11.961 1 54.34 367 THR B C 1
ATOM 6358 O O . THR B 1 367 ? 27.141 12.266 13.008 1 54.34 367 THR B O 1
ATOM 6361 N N . VAL B 1 368 ? 27.297 14.281 11.906 1 54.38 368 VAL B N 1
ATOM 6362 C CA . VAL B 1 368 ? 27.156 14.93 13.203 1 54.38 368 VAL B CA 1
ATOM 6363 C C . VAL B 1 368 ? 25.797 15.594 13.312 1 54.38 368 VAL B C 1
ATOM 6365 O O . VAL B 1 368 ? 25.391 16.375 12.438 1 54.38 368 VAL B O 1
ATOM 6368 N N . VAL B 1 369 ? 24.906 15.18 14.234 1 60.94 369 VAL B N 1
ATOM 6369 C CA . VAL B 1 369 ? 23.641 15.844 14.555 1 60.94 369 VAL B CA 1
ATOM 6370 C C . VAL B 1 369 ? 23.891 16.969 15.57 1 60.94 369 VAL B C 1
ATOM 6372 O O . VAL B 1 369 ? 24.25 16.703 16.719 1 60.94 369 VAL B O 1
ATOM 6375 N N . PRO B 1 370 ? 23.859 18.297 15.008 1 64.75 370 PRO B N 1
ATOM 6376 C CA . PRO B 1 370 ? 24.031 19.359 16 1 64.75 370 PRO B CA 1
ATOM 6377 C C . PRO B 1 370 ? 22.922 19.375 17.047 1 64.75 370 PRO B C 1
ATOM 6379 O O . PRO B 1 370 ? 21.781 19 16.75 1 64.75 370 PRO B O 1
ATOM 6382 N N . ASP B 1 371 ? 23.297 19.781 18.266 1 80.94 371 ASP B N 1
ATOM 6383 C CA . ASP B 1 371 ? 22.312 19.953 19.328 1 80.94 371 ASP B CA 1
ATOM 6384 C C . ASP B 1 371 ? 21.797 21.391 19.344 1 80.94 371 ASP B C 1
ATOM 6386 O O . ASP B 1 371 ? 20.922 21.719 20.156 1 80.94 371 ASP B O 1
ATOM 6390 N N . ILE B 1 372 ? 22.328 22.203 18.375 1 86.75 372 ILE B N 1
ATOM 6391 C CA . ILE B 1 372 ? 21.969 23.625 18.422 1 86.75 372 ILE B CA 1
ATOM 6392 C C . ILE B 1 372 ? 21.219 24.016 17.141 1 86.75 372 ILE B C 1
ATOM 6394 O O . ILE B 1 372 ? 21.547 23.531 16.062 1 86.75 372 ILE B O 1
ATOM 6398 N N . LEU B 1 373 ? 20.328 24.938 17.234 1 90 373 LEU B N 1
ATOM 6399 C CA . LEU B 1 373 ? 19.562 25.422 16.109 1 90 373 LEU B CA 1
ATOM 6400 C C . LEU B 1 373 ? 20.438 26.219 15.148 1 90 373 LEU B C 1
ATOM 6402 O O . LEU B 1 373 ? 21.125 27.156 15.555 1 90 373 LEU B O 1
ATOM 6406 N N . MET B 1 374 ? 20.406 25.797 13.914 1 90.06 374 MET B N 1
ATOM 6407 C CA . MET B 1 374 ? 21.141 26.484 12.859 1 90.06 374 MET B CA 1
ATOM 6408 C C . MET B 1 374 ? 20.188 27.141 11.875 1 90.06 374 MET B C 1
ATOM 6410 O O . MET B 1 374 ? 19.047 26.688 11.703 1 90.06 374 MET B O 1
ATOM 6414 N N . SER B 1 375 ? 20.594 28.234 11.266 1 92 375 SER B N 1
ATOM 6415 C CA . SER B 1 375 ? 19.812 28.875 10.227 1 92 375 SER B CA 1
ATOM 6416 C C . SER B 1 375 ? 20.688 29.328 9.055 1 92 375 SER B C 1
ATOM 6418 O O . SER B 1 375 ? 21.906 29.453 9.203 1 92 375 SER B O 1
ATOM 6420 N N . ALA B 1 376 ? 20.094 29.438 7.902 1 90.88 376 ALA B N 1
ATOM 6421 C CA . ALA B 1 376 ? 20.781 29.938 6.707 1 90.88 376 ALA B CA 1
ATOM 6422 C C . ALA B 1 376 ? 19.797 30.625 5.758 1 90.88 376 ALA B C 1
ATOM 6424 O O . ALA B 1 376 ? 18.609 30.328 5.77 1 90.88 376 ALA B O 1
ATOM 6425 N N . THR B 1 377 ? 20.375 31.578 5.07 1 91.75 377 THR B N 1
ATOM 6426 C CA . THR B 1 377 ? 19.594 32.25 4.027 1 91.75 377 THR B CA 1
ATOM 6427 C C . THR B 1 377 ? 19.75 31.516 2.695 1 91.75 377 THR B C 1
ATOM 6429 O O . THR B 1 377 ? 20.875 31.188 2.291 1 91.75 377 THR B O 1
ATOM 6432 N N . VAL B 1 378 ? 18.656 31.266 2.068 1 92.06 378 VAL B N 1
ATOM 6433 C CA . VAL B 1 378 ? 18.672 30.547 0.793 1 92.06 378 VAL B CA 1
ATOM 6434 C C . VAL B 1 378 ? 17.797 31.281 -0.221 1 92.06 378 VAL B C 1
ATOM 6436 O O . VAL B 1 378 ? 16.844 31.969 0.153 1 92.06 378 VAL B O 1
ATOM 6439 N N . GLN B 1 379 ? 18.109 31.094 -1.436 1 92.69 379 GLN B N 1
ATOM 6440 C CA . GLN B 1 379 ? 17.297 31.688 -2.496 1 92.69 379 GLN B CA 1
ATOM 6441 C C . GLN B 1 379 ? 16.219 30.719 -2.963 1 92.69 379 GLN B C 1
ATOM 6443 O O . GLN B 1 379 ? 16.469 29.516 -3.121 1 92.69 379 GLN B O 1
ATOM 6448 N N . ILE B 1 380 ? 15.039 31.203 -3.156 1 94.88 380 ILE B N 1
ATOM 6449 C CA . ILE B 1 380 ? 13.938 30.422 -3.707 1 94.88 380 ILE B CA 1
ATOM 6450 C C . ILE B 1 380 ? 14 30.453 -5.234 1 94.88 380 ILE B C 1
ATOM 6452 O O . ILE B 1 380 ? 14.094 31.516 -5.844 1 94.88 380 ILE B O 1
ATOM 6456 N N . LEU B 1 381 ? 13.914 29.312 -5.781 1 94.19 381 LEU B N 1
ATOM 6457 C CA . LEU B 1 381 ? 14.062 29.172 -7.227 1 94.19 381 LEU B CA 1
ATOM 6458 C C . LEU B 1 381 ? 12.695 29.062 -7.902 1 94.19 381 LEU B C 1
ATOM 6460 O O . LEU B 1 381 ? 11.719 28.656 -7.27 1 94.19 381 LEU B O 1
ATOM 6464 N N . ASP B 1 382 ? 12.719 29.438 -9.148 1 93.38 382 ASP B N 1
ATOM 6465 C CA . ASP B 1 382 ? 11.523 29.188 -9.938 1 93.38 382 ASP B CA 1
ATOM 6466 C C . ASP B 1 382 ? 11.328 27.688 -10.172 1 93.38 382 ASP B C 1
ATOM 6468 O O . ASP B 1 382 ? 12.297 26.953 -10.359 1 93.38 382 ASP B O 1
ATOM 6472 N N . ASN B 1 383 ? 10.07 27.25 -10.227 1 94.44 383 ASN B N 1
ATOM 6473 C CA . ASN B 1 383 ? 9.773 25.828 -10.32 1 94.44 383 ASN B CA 1
ATOM 6474 C C . ASN B 1 383 ? 10.211 25.25 -11.664 1 94.44 383 ASN B C 1
ATOM 6476 O O . ASN B 1 383 ? 10.531 24.062 -11.766 1 94.44 383 ASN B O 1
ATOM 6480 N N . ALA B 1 384 ? 10.18 26.094 -12.695 1 93.88 384 ALA B N 1
ATOM 6481 C CA . ALA B 1 384 ? 10.609 25.609 -14 1 93.88 384 ALA B CA 1
ATOM 6482 C C . ALA B 1 384 ? 12.07 25.172 -13.969 1 93.88 384 ALA B C 1
ATOM 6484 O O . ALA B 1 384 ? 12.414 24.094 -14.461 1 93.88 384 ALA B O 1
ATOM 6485 N N . LEU B 1 385 ? 12.875 26.047 -13.391 1 91.38 385 LEU B N 1
ATOM 6486 C CA . LEU B 1 385 ? 14.289 25.719 -13.242 1 91.38 385 LEU B CA 1
ATOM 6487 C C . LEU B 1 385 ? 14.469 24.5 -12.344 1 91.38 385 LEU B C 1
ATOM 6489 O O . LEU B 1 385 ? 15.258 23.609 -12.656 1 91.38 385 LEU B O 1
ATOM 6493 N N . CYS B 1 386 ? 13.812 24.5 -11.266 1 93.25 386 CYS B N 1
ATOM 6494 C CA . CYS B 1 386 ? 13.883 23.375 -10.336 1 93.25 386 CYS B CA 1
ATOM 6495 C C . CYS B 1 386 ? 13.5 22.078 -11.016 1 93.25 386 CYS B C 1
ATOM 6497 O O . CYS B 1 386 ? 14.188 21.062 -10.859 1 93.25 386 CYS B O 1
ATOM 6499 N N . SER B 1 387 ? 12.438 22.062 -11.742 1 94.81 387 SER B N 1
ATOM 6500 C CA . SER B 1 387 ? 11.945 20.891 -12.453 1 94.81 387 SER B CA 1
ATOM 6501 C C . SER B 1 387 ? 12.984 20.375 -13.445 1 94.81 387 SER B C 1
ATOM 6503 O O . SER B 1 387 ? 13.164 19.156 -13.578 1 94.81 387 SER B O 1
ATOM 6505 N N . GLN B 1 388 ? 13.641 21.234 -14.125 1 93.38 388 GLN B N 1
ATOM 6506 C CA . GLN B 1 388 ? 14.68 20.859 -15.07 1 93.38 388 GLN B CA 1
ATOM 6507 C C . GLN B 1 388 ? 15.805 20.094 -14.367 1 93.38 388 GLN B C 1
ATOM 6509 O O . GLN B 1 388 ? 16.297 19.094 -14.883 1 93.38 388 GLN B O 1
ATOM 6514 N N . LEU B 1 389 ? 16.203 20.609 -13.25 1 90.38 389 LEU B N 1
ATOM 6515 C CA . LEU B 1 389 ? 17.281 19.984 -12.508 1 90.38 389 LEU B CA 1
ATOM 6516 C C . LEU B 1 389 ? 16.859 18.625 -11.961 1 90.38 389 LEU B C 1
ATOM 6518 O O . LEU B 1 389 ? 17.609 17.656 -12.047 1 90.38 389 LEU B O 1
ATOM 6522 N N . TRP B 1 390 ? 15.727 18.547 -11.469 1 92.38 390 TRP B N 1
ATOM 6523 C CA . TRP B 1 390 ? 15.242 17.312 -10.852 1 92.38 390 TRP B CA 1
ATOM 6524 C C . TRP B 1 390 ? 14.852 16.281 -11.906 1 92.38 390 TRP B C 1
ATOM 6526 O O . TRP B 1 390 ? 14.734 15.094 -11.609 1 92.38 390 TRP B O 1
ATOM 6536 N N . ASN B 1 391 ? 14.609 16.719 -13.078 1 92.19 391 ASN B N 1
ATOM 6537 C CA . ASN B 1 391 ? 14.289 15.789 -14.164 1 92.19 391 ASN B CA 1
ATOM 6538 C C . ASN B 1 391 ? 15.406 14.766 -14.367 1 92.19 391 ASN B C 1
ATOM 6540 O O . ASN B 1 391 ? 15.148 13.656 -14.828 1 92.19 391 ASN B O 1
ATOM 6544 N N . THR B 1 392 ? 16.609 15.094 -14.016 1 87.38 392 THR B N 1
ATOM 6545 C CA . THR B 1 392 ? 17.734 14.18 -14.109 1 87.38 392 THR B CA 1
ATOM 6546 C C . THR B 1 392 ? 17.531 12.961 -13.219 1 87.38 392 THR B C 1
ATOM 6548 O O . THR B 1 392 ? 18.094 11.891 -13.461 1 87.38 392 THR B O 1
ATOM 6551 N N . TYR B 1 393 ? 16.734 13.133 -12.258 1 86.25 393 TYR B N 1
ATOM 6552 C CA . TYR B 1 393 ? 16.438 12.031 -11.352 1 86.25 393 TYR B CA 1
ATOM 6553 C C . TYR B 1 393 ? 15.008 11.531 -11.555 1 86.25 393 TYR B C 1
ATOM 6555 O O . TYR B 1 393 ? 14.461 10.828 -10.703 1 86.25 393 TYR B O 1
ATOM 6563 N N . ASN B 1 394 ? 14.32 11.969 -12.578 1 88.5 394 ASN B N 1
ATOM 6564 C CA . ASN B 1 394 ? 12.953 11.594 -12.922 1 88.5 394 ASN B CA 1
ATOM 6565 C C . ASN B 1 394 ? 11.984 11.914 -11.789 1 88.5 394 ASN B C 1
ATOM 6567 O O . ASN B 1 394 ? 11.094 11.117 -11.484 1 88.5 394 ASN B O 1
ATOM 6571 N N . GLN B 1 395 ? 12.266 12.961 -11.109 1 90.69 395 GLN B N 1
ATOM 6572 C CA . GLN B 1 395 ? 11.406 13.445 -10.031 1 90.69 395 GLN B CA 1
ATOM 6573 C C . GLN B 1 395 ? 10.656 14.711 -10.445 1 90.69 395 GLN B C 1
ATOM 6575 O O . GLN B 1 395 ? 11.266 15.766 -10.633 1 90.69 395 GLN B O 1
ATOM 6580 N N . PRO B 1 396 ? 9.406 14.617 -10.555 1 92 396 PRO B N 1
ATOM 6581 C CA . PRO B 1 396 ? 8.648 15.812 -10.93 1 92 396 PRO B CA 1
ATOM 6582 C C . PRO B 1 396 ? 8.531 16.812 -9.781 1 92 396 PRO B C 1
ATOM 6584 O O . PRO B 1 396 ? 8.445 16.422 -8.617 1 92 396 PRO B O 1
ATOM 6587 N N . ILE B 1 397 ? 8.555 18.078 -10.102 1 94.62 397 ILE B N 1
ATOM 6588 C CA . ILE B 1 397 ? 8.281 19.172 -9.172 1 94.62 397 ILE B CA 1
ATOM 6589 C C . ILE B 1 397 ? 6.887 19.734 -9.445 1 94.62 397 ILE B C 1
ATOM 6591 O O . ILE B 1 397 ? 6.594 20.172 -10.555 1 94.62 397 ILE B O 1
ATOM 6595 N N . HIS B 1 398 ? 6.035 19.719 -8.438 1 94.12 398 HIS B N 1
ATOM 6596 C CA . HIS B 1 398 ? 4.645 20.141 -8.57 1 94.12 398 HIS B CA 1
ATOM 6597 C C . HIS B 1 398 ? 4.461 21.578 -8.102 1 94.12 398 HIS B C 1
ATOM 6599 O O . HIS B 1 398 ? 5.336 22.141 -7.438 1 94.12 398 HIS B O 1
ATOM 6605 N N . ASP B 1 399 ? 3.285 22.125 -8.461 1 94.25 399 ASP B N 1
ATOM 6606 C CA . ASP B 1 399 ? 2.965 23.5 -8.062 1 94.25 399 ASP B CA 1
ATOM 6607 C C . ASP B 1 399 ? 2.84 23.609 -6.539 1 94.25 399 ASP B C 1
ATOM 6609 O O . ASP B 1 399 ? 2.982 24.703 -5.98 1 94.25 399 ASP B O 1
ATOM 6613 N N . SER B 1 400 ? 2.605 22.453 -5.918 1 95.88 400 SER B N 1
ATOM 6614 C CA . SER B 1 400 ? 2.441 22.422 -4.469 1 95.88 400 SER B CA 1
ATOM 6615 C C . SER B 1 400 ? 3.791 22.391 -3.76 1 95.88 400 SER B C 1
ATOM 6617 O O . SER B 1 400 ? 3.854 22.266 -2.535 1 95.88 400 SER B O 1
ATOM 6619 N N . GLN B 1 401 ? 4.859 22.547 -4.523 1 96.75 401 GLN B N 1
ATOM 6620 C CA . GLN B 1 401 ? 6.219 22.484 -3.992 1 96.75 401 GLN B CA 1
ATOM 6621 C C . GLN B 1 401 ? 7.027 23.719 -4.41 1 96.75 401 GLN B C 1
ATOM 6623 O O . GLN B 1 401 ? 6.66 24.422 -5.355 1 96.75 401 GLN B O 1
ATOM 6628 N N . LEU B 1 402 ? 8.062 24.062 -3.662 1 95.31 402 LEU B N 1
ATOM 6629 C CA . LEU B 1 402 ? 9.031 25.078 -4.039 1 95.31 402 LEU B CA 1
ATOM 6630 C C . LEU B 1 402 ? 10.453 24.609 -3.748 1 95.31 402 LEU B C 1
ATOM 6632 O O . LEU B 1 402 ? 10.664 23.75 -2.895 1 95.31 402 LEU B O 1
ATOM 6636 N N . CYS B 1 403 ? 11.391 25.156 -4.445 1 94.19 403 CYS B N 1
ATOM 6637 C CA . CYS B 1 403 ? 12.773 24.719 -4.371 1 94.19 403 CYS B CA 1
ATOM 6638 C C . CYS B 1 403 ? 13.68 25.828 -3.867 1 94.19 403 CYS B C 1
ATOM 6640 O O . CYS B 1 403 ? 13.422 27.016 -4.133 1 94.19 403 CYS B O 1
ATOM 6642 N N . THR B 1 404 ? 14.562 25.375 -3.057 1 92.31 404 THR B N 1
ATOM 6643 C CA . THR B 1 404 ? 15.555 26.328 -2.57 1 92.31 404 THR B CA 1
ATOM 6644 C C . THR B 1 404 ? 16.969 25.797 -2.768 1 92.31 404 THR B C 1
ATOM 6646 O O . THR B 1 404 ? 17.188 24.578 -2.699 1 92.31 404 THR B O 1
ATOM 6649 N N . GLY B 1 405 ? 17.797 26.672 -2.98 1 74.69 405 GLY B N 1
ATOM 6650 C CA . GLY B 1 405 ? 19.203 26.297 -2.885 1 74.69 405 GLY B CA 1
ATOM 6651 C C . GLY B 1 405 ? 19.875 26.125 -4.234 1 74.69 405 GLY B C 1
ATOM 6652 O O . GLY B 1 405 ? 19.281 26.453 -5.27 1 74.69 405 GLY B O 1
ATOM 6653 N N . LEU B 1 406 ? 21.016 26 -4.719 1 64.62 406 LEU B N 1
ATOM 6654 C CA . LEU B 1 406 ? 22.078 25.812 -5.703 1 64.62 406 LEU B CA 1
ATOM 6655 C C . LEU B 1 406 ? 23.422 26.344 -5.176 1 64.62 406 LEU B C 1
ATOM 6657 O O . LEU B 1 406 ? 24.438 26.266 -5.871 1 64.62 406 LEU B O 1
ATOM 6661 N N . GLY B 1 407 ? 23.391 26.484 -3.76 1 61.03 407 GLY B N 1
ATOM 6662 C CA . GLY B 1 407 ? 24.594 27.094 -3.213 1 61.03 407 GLY B CA 1
ATOM 6663 C C . GLY B 1 407 ? 25.109 26.375 -1.976 1 61.03 407 GLY B C 1
ATOM 6664 O O . GLY B 1 407 ? 24.891 25.172 -1.804 1 61.03 407 GLY B O 1
ATOM 6665 N N . GLY B 1 408 ? 25.766 27.016 -1.145 1 66.81 408 GLY B N 1
ATOM 6666 C CA . GLY B 1 408 ? 26.531 26.547 -0.002 1 66.81 408 GLY B CA 1
ATOM 6667 C C . GLY B 1 408 ? 25.656 26.078 1.149 1 66.81 408 GLY B C 1
ATOM 6668 O O . GLY B 1 408 ? 25.969 25.094 1.82 1 66.81 408 GLY B O 1
ATOM 6669 N N . ALA B 1 409 ? 24.375 26.688 1.312 1 76.62 409 ALA B N 1
ATOM 6670 C CA . ALA B 1 409 ? 23.516 26.312 2.434 1 76.62 409 ALA B CA 1
ATOM 6671 C C . ALA B 1 409 ? 22.453 25.312 1.996 1 76.62 409 ALA B C 1
ATOM 6673 O O . ALA B 1 409 ? 21.906 25.422 0.893 1 76.62 409 ALA B O 1
ATOM 6674 N N . ALA B 1 410 ? 22.172 24.266 2.805 1 79.31 410 ALA B N 1
ATOM 6675 C CA . ALA B 1 410 ? 21.219 23.219 2.459 1 79.31 410 ALA B CA 1
ATOM 6676 C C . ALA B 1 410 ? 20.641 22.562 3.711 1 79.31 410 ALA B C 1
ATOM 6678 O O . ALA B 1 410 ? 21.125 22.797 4.82 1 79.31 410 ALA B O 1
ATOM 6679 N N . THR B 1 411 ? 19.594 21.922 3.463 1 78.38 411 THR B N 1
ATOM 6680 C CA . THR B 1 411 ? 18.969 21.172 4.551 1 78.38 411 THR B CA 1
ATOM 6681 C C . THR B 1 411 ? 19.406 19.703 4.516 1 78.38 411 THR B C 1
ATOM 6683 O O . THR B 1 411 ? 19.922 19.234 3.5 1 78.38 411 THR B O 1
ATOM 6686 N N . CYS B 1 412 ? 19.297 19.062 5.629 1 79.75 412 CYS B N 1
ATOM 6687 C CA . CYS B 1 412 ? 19.578 17.641 5.758 1 79.75 412 CYS B CA 1
ATOM 6688 C C . CYS B 1 412 ? 18.656 16.984 6.766 1 79.75 412 CYS B C 1
ATOM 6690 O O . CYS B 1 412 ? 17.656 17.594 7.188 1 79.75 412 CYS B O 1
ATOM 6692 N N . GLY B 1 413 ? 18.875 15.703 6.914 1 77.38 413 GLY B N 1
ATOM 6693 C CA . GLY B 1 413 ? 18.047 14.992 7.867 1 77.38 413 GLY B CA 1
ATOM 6694 C C . GLY B 1 413 ? 17.938 15.695 9.203 1 77.38 413 GLY B C 1
ATOM 6695 O O . GLY B 1 413 ? 18.922 16.188 9.75 1 77.38 413 GLY B O 1
ATOM 6696 N N . GLY B 1 414 ? 16.703 15.898 9.695 1 79.5 414 GLY B N 1
ATOM 6697 C CA . GLY B 1 414 ? 16.438 16.578 10.953 1 79.5 414 GLY B CA 1
ATOM 6698 C C . GLY B 1 414 ? 15.875 17.984 10.766 1 79.5 414 GLY B C 1
ATOM 6699 O O . GLY B 1 414 ? 15.328 18.562 11.703 1 79.5 414 GLY B O 1
ATOM 6700 N N . ASP B 1 415 ? 16.078 18.5 9.648 1 87.56 415 ASP B N 1
ATOM 6701 C CA . ASP B 1 415 ? 15.547 19.828 9.344 1 87.56 415 ASP B CA 1
ATOM 6702 C C . ASP B 1 415 ? 14.109 19.734 8.836 1 87.56 415 ASP B C 1
ATOM 6704 O O . ASP B 1 415 ? 13.391 20.734 8.789 1 87.56 415 ASP B O 1
ATOM 6708 N N . SER B 1 416 ? 13.719 18.516 8.547 1 93.06 416 SER B N 1
ATOM 6709 C CA . SER B 1 416 ? 12.398 18.281 7.969 1 93.06 416 SER B CA 1
ATOM 6710 C C . SER B 1 416 ? 11.305 18.922 8.828 1 93.06 416 SER B C 1
ATOM 6712 O O . SER B 1 416 ? 11.375 18.875 10.055 1 93.06 416 SER B O 1
ATOM 6714 N N . GLY B 1 417 ? 10.359 19.453 8.07 1 97.19 417 GLY B N 1
ATOM 6715 C CA . GLY B 1 417 ? 9.219 20.016 8.766 1 97.19 417 GLY B CA 1
ATOM 6716 C C . GLY B 1 417 ? 9.438 21.453 9.203 1 97.19 417 GLY B C 1
ATOM 6717 O O . GLY B 1 417 ? 8.484 22.172 9.523 1 97.19 417 GLY B O 1
ATOM 6718 N N . GLY B 1 418 ? 10.703 21.906 9.273 1 97.06 418 GLY B N 1
ATOM 6719 C CA . GLY B 1 418 ? 11.023 23.281 9.633 1 97.06 418 GLY B CA 1
ATOM 6720 C C . GLY B 1 418 ? 10.555 24.297 8.609 1 97.06 418 GLY B C 1
ATOM 6721 O O . GLY B 1 418 ? 10.125 23.922 7.512 1 97.06 418 GLY B O 1
ATOM 6722 N N . PRO B 1 419 ? 10.688 25.531 8.984 1 97.69 419 PRO B N 1
ATOM 6723 C CA . PRO B 1 419 ? 10.148 26.578 8.117 1 97.69 419 PRO B CA 1
ATOM 6724 C C . PRO B 1 419 ? 11.141 27.047 7.055 1 97.69 419 PRO B C 1
ATOM 6726 O O . PRO B 1 419 ? 12.344 27.062 7.297 1 97.69 419 PRO B O 1
ATOM 6729 N N . LEU B 1 420 ? 10.648 27.312 5.922 1 97.5 420 LEU B N 1
ATOM 6730 C CA . LEU B 1 420 ? 11.203 28.312 5.02 1 97.5 420 LEU B CA 1
ATOM 6731 C C . LEU B 1 420 ? 10.477 29.641 5.184 1 97.5 420 LEU B C 1
ATOM 6733 O O . LEU B 1 420 ? 9.336 29.797 4.738 1 97.5 420 LEU B O 1
ATOM 6737 N N . ALA B 1 421 ? 11.141 30.594 5.824 1 97.62 421 ALA B N 1
ATOM 6738 C CA . ALA B 1 421 ? 10.523 31.859 6.199 1 97.62 421 ALA B CA 1
ATOM 6739 C C . ALA B 1 421 ? 11.008 33 5.297 1 97.62 421 ALA B C 1
ATOM 6741 O O . ALA B 1 421 ? 12.195 33.062 4.969 1 97.62 421 ALA B O 1
ATOM 6742 N N . VAL B 1 422 ? 10.109 33.812 4.91 1 97.5 422 VAL B N 1
ATOM 6743 C CA . VAL B 1 422 ? 10.445 34.969 4.094 1 97.5 422 VAL B CA 1
ATOM 6744 C C . VAL B 1 422 ? 9.977 36.25 4.785 1 97.5 422 VAL B C 1
ATOM 6746 O O . VAL B 1 422 ? 8.867 36.312 5.32 1 97.5 422 VAL B O 1
ATOM 6749 N N . ARG B 1 423 ? 10.875 37.188 4.836 1 95.56 423 ARG B N 1
ATOM 6750 C CA . ARG B 1 423 ? 10.5 38.5 5.336 1 95.56 423 ARG B CA 1
ATOM 6751 C C . ARG B 1 423 ? 9.664 39.25 4.309 1 95.56 423 ARG B C 1
ATOM 6753 O O . ARG B 1 423 ? 10.156 39.625 3.24 1 95.56 423 ARG B O 1
ATOM 6760 N N . GLU B 1 424 ? 8.469 39.5 4.695 1 93.38 424 GLU B N 1
ATOM 6761 C CA . GLU B 1 424 ? 7.551 40.156 3.773 1 93.38 424 GLU B CA 1
ATOM 6762 C C . GLU B 1 424 ? 7.926 41.625 3.582 1 93.38 424 GLU B C 1
ATOM 6764 O O . GLU B 1 424 ? 8.25 42.344 4.547 1 93.38 424 GLU B O 1
ATOM 6769 N N . GLN B 1 425 ? 7.828 42.125 2.371 1 88.31 425 GLN B N 1
ATOM 6770 C CA . GLN B 1 425 ? 8.195 43.5 2.062 1 88.31 425 GLN B CA 1
ATOM 6771 C C . GLN B 1 425 ? 7.156 44.469 2.6 1 88.31 425 GLN B C 1
ATOM 6773 O O . GLN B 1 425 ? 7.488 45.594 2.967 1 88.31 425 GLN B O 1
ATOM 6778 N N . ARG B 1 426 ? 5.965 44.062 2.666 1 85.19 426 ARG B N 1
ATOM 6779 C CA . ARG B 1 426 ? 4.848 44.938 3.025 1 85.19 426 ARG B CA 1
ATOM 6780 C C . ARG B 1 426 ? 4.98 45.438 4.465 1 85.19 426 ARG B C 1
ATOM 6782 O O . ARG B 1 426 ? 4.699 46.594 4.754 1 85.19 426 ARG B O 1
ATOM 6789 N N . ASP B 1 427 ? 5.395 44.625 5.41 1 86.81 427 ASP B N 1
ATOM 6790 C CA . ASP B 1 427 ? 5.406 45 6.816 1 86.81 427 ASP B CA 1
ATOM 6791 C C . ASP B 1 427 ? 6.684 44.531 7.508 1 86.81 427 ASP B C 1
ATOM 6793 O O . ASP B 1 427 ? 6.953 44.906 8.648 1 86.81 427 ASP B O 1
ATOM 6797 N N . GLY B 1 428 ? 7.418 43.719 6.836 1 91.06 428 GLY B N 1
ATOM 6798 C CA . GLY B 1 428 ? 8.695 43.25 7.375 1 91.06 428 GLY B CA 1
ATOM 6799 C C . GLY B 1 428 ? 8.57 42.031 8.273 1 91.06 428 GLY B C 1
ATOM 6800 O O . GLY B 1 428 ? 9.562 41.594 8.836 1 91.06 428 GLY B O 1
ATOM 6801 N N . PHE B 1 429 ? 7.395 41.562 8.453 1 93.38 429 PHE B N 1
ATOM 6802 C CA . PHE B 1 429 ? 7.18 40.375 9.258 1 93.38 429 PHE B CA 1
ATOM 6803 C C . PHE B 1 429 ? 7.453 39.094 8.438 1 93.38 429 PHE B C 1
ATOM 6805 O O . PHE B 1 429 ? 7.352 39.125 7.211 1 93.38 429 PHE B O 1
ATOM 6812 N N . TYR B 1 430 ? 7.875 38.031 9.117 1 96.75 430 TYR B N 1
ATOM 6813 C CA . TYR B 1 430 ? 8.195 36.812 8.43 1 96.75 430 TYR B CA 1
ATOM 6814 C C . TYR B 1 430 ? 6.941 35.969 8.203 1 96.75 430 TYR B C 1
ATOM 6816 O O . TYR B 1 430 ? 6.082 35.875 9.086 1 96.75 430 TYR B O 1
ATOM 6824 N N . SER B 1 431 ? 6.879 35.406 7.047 1 97.44 431 SER B N 1
ATOM 6825 C CA . SER B 1 431 ? 5.867 34.406 6.699 1 97.44 431 SER B CA 1
ATOM 6826 C C . SER B 1 431 ? 6.496 33.062 6.391 1 97.44 431 SER B C 1
ATOM 6828 O O . SER B 1 431 ? 7.562 33 5.773 1 97.44 431 SER B O 1
ATOM 6830 N N . VAL B 1 432 ? 5.855 32.031 6.898 1 98.38 432 VAL B N 1
ATOM 6831 C CA . VAL B 1 432 ? 6.297 30.688 6.52 1 98.38 432 VAL B CA 1
ATOM 6832 C C . VAL B 1 432 ? 5.789 30.344 5.121 1 98.38 432 VAL B C 1
ATOM 6834 O O . VAL B 1 432 ? 4.598 30.094 4.926 1 98.38 432 VAL B O 1
ATOM 6837 N N . VAL B 1 433 ? 6.66 30.266 4.164 1 98.12 433 VAL B N 1
ATOM 6838 C CA . VAL B 1 433 ? 6.238 30.094 2.777 1 98.12 433 VAL B CA 1
ATOM 6839 C C . VAL B 1 433 ? 6.496 28.656 2.34 1 98.12 433 VAL B C 1
ATOM 6841 O O . VAL B 1 433 ? 5.98 28.203 1.312 1 98.12 433 VAL B O 1
ATOM 6844 N N . GLY B 1 434 ? 7.293 27.953 3.129 1 98.25 434 GLY B N 1
ATOM 6845 C CA . GLY B 1 434 ? 7.609 26.562 2.82 1 98.25 434 GLY B CA 1
ATOM 6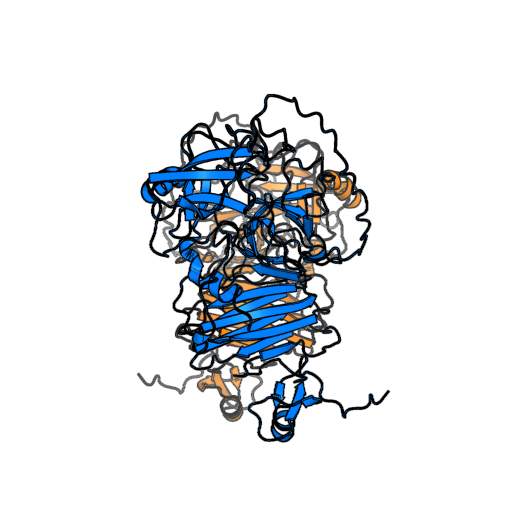846 C C . GLY B 1 434 ? 7.816 25.719 4.059 1 98.25 434 GLY B C 1
ATOM 6847 O O . GLY B 1 434 ? 8.117 26.234 5.133 1 98.25 434 GLY B O 1
ATOM 6848 N N . ILE B 1 435 ? 7.598 24.438 3.908 1 98.38 435 ILE B N 1
ATOM 6849 C CA . ILE B 1 435 ? 7.914 23.406 4.887 1 98.38 435 ILE B CA 1
ATOM 6850 C C . ILE B 1 435 ? 8.992 22.484 4.328 1 98.38 435 ILE B C 1
ATOM 6852 O O . ILE B 1 435 ? 8.781 21.812 3.311 1 98.38 435 ILE B O 1
ATOM 6856 N N . ILE B 1 436 ? 10.102 22.406 4.961 1 96.12 436 ILE B N 1
ATOM 6857 C CA . ILE B 1 436 ? 11.203 21.578 4.453 1 96.12 436 ILE B CA 1
ATOM 6858 C C . ILE B 1 436 ? 10.734 20.141 4.281 1 96.12 436 ILE B C 1
ATOM 6860 O O . ILE B 1 436 ? 10.258 19.516 5.23 1 96.12 436 ILE B O 1
ATOM 6864 N N . SER B 1 437 ? 10.938 19.562 3.039 1 95.75 437 SER B N 1
ATOM 6865 C CA . SER B 1 437 ? 10.352 18.266 2.719 1 95.75 437 SER B CA 1
ATOM 6866 C C . SER B 1 437 ? 11.43 17.25 2.348 1 95.75 437 SER B C 1
ATOM 6868 O O . SER B 1 437 ? 11.703 16.328 3.113 1 95.75 437 SER B O 1
ATOM 6870 N N . PHE B 1 438 ? 12.102 17.469 1.199 1 91.88 438 PHE B N 1
ATOM 6871 C CA . PHE B 1 438 ? 13.102 16.484 0.807 1 91.88 438 PHE B CA 1
ATOM 6872 C C . PHE B 1 438 ? 14.219 17.125 -0.008 1 91.88 438 PHE B C 1
ATOM 6874 O O . PHE B 1 438 ? 14.086 18.281 -0.438 1 91.88 438 PHE B O 1
ATOM 6881 N N . GLY B 1 439 ? 15.281 16.422 -0.134 1 88.12 439 GLY B N 1
ATOM 6882 C CA . GLY B 1 439 ? 16.438 16.875 -0.898 1 88.12 439 GLY B CA 1
ATOM 6883 C C . GLY B 1 439 ? 17.047 15.773 -1.746 1 88.12 439 GLY B C 1
ATOM 6884 O O . GLY B 1 439 ? 16.391 14.789 -2.062 1 88.12 439 GLY B O 1
ATOM 6885 N N . SER B 1 440 ? 18.266 15.977 -2.098 1 79.44 440 SER B N 1
ATOM 6886 C CA . SER B 1 440 ? 18.953 15.078 -3.018 1 79.44 440 SER B CA 1
ATOM 6887 C C . SER B 1 440 ? 19.125 13.688 -2.412 1 79.44 440 SER B C 1
ATOM 6889 O O . SER B 1 440 ? 19.516 13.555 -1.248 1 79.44 440 SER B O 1
ATOM 6891 N N . PRO B 1 441 ? 18.859 12.695 -3.285 1 77.5 441 PRO B N 1
ATOM 6892 C CA . PRO B 1 441 ? 19.094 11.328 -2.805 1 77.5 441 PRO B CA 1
ATOM 6893 C C . PRO B 1 441 ? 20.562 11 -2.619 1 77.5 441 PRO B C 1
ATOM 6895 O O . PRO B 1 441 ? 20.906 10.039 -1.923 1 77.5 441 PRO B O 1
ATOM 6898 N N . ASP B 1 442 ? 21.422 11.703 -3.234 1 73 442 ASP B N 1
ATOM 6899 C CA . ASP B 1 442 ? 22.844 11.438 -3.191 1 73 442 ASP B CA 1
ATOM 6900 C C . ASP B 1 442 ? 23.484 12.047 -1.937 1 73 442 ASP B C 1
ATOM 6902 O O . ASP B 1 442 ? 24.672 11.867 -1.688 1 73 442 ASP B O 1
ATOM 6906 N N . GLY B 1 443 ? 22.766 12.648 -1.201 1 74.62 443 GLY B N 1
ATOM 6907 C CA . GLY B 1 443 ? 23.25 13.258 0.024 1 74.62 443 GLY B CA 1
ATOM 6908 C C . GLY B 1 443 ? 22.828 14.703 0.188 1 74.62 443 GLY B C 1
ATOM 6909 O O . GLY B 1 443 ? 22.391 15.344 -0.773 1 74.62 443 GLY B O 1
ATOM 6910 N N . CYS B 1 444 ? 23.031 15.203 1.352 1 77.44 444 CYS B N 1
ATOM 6911 C CA . CYS B 1 444 ? 22.609 16.562 1.661 1 77.44 444 CYS B CA 1
ATOM 6912 C C . CYS B 1 444 ? 23.609 17.578 1.116 1 77.44 444 CYS B C 1
ATOM 6914 O O . CYS B 1 444 ? 24.812 17.328 1.096 1 77.44 444 CYS B O 1
ATOM 6916 N N . GLY B 1 445 ? 23.094 18.672 0.672 1 71.94 445 GLY B N 1
ATOM 6917 C CA . GLY B 1 445 ? 23.938 19.812 0.307 1 71.94 445 GLY B CA 1
ATOM 6918 C C . GLY B 1 445 ? 24.641 19.625 -1.023 1 71.94 445 GLY B C 1
ATOM 6919 O O . GLY B 1 445 ? 25.734 20.156 -1.233 1 71.94 445 GLY B O 1
ATOM 6920 N N . THR B 1 446 ? 24.094 18.703 -1.785 1 72.38 446 THR B N 1
ATOM 6921 C CA . THR B 1 446 ? 24.688 18.562 -3.115 1 72.38 446 THR B CA 1
ATOM 6922 C C . THR B 1 446 ? 24.484 19.844 -3.92 1 72.38 446 THR B C 1
ATOM 6924 O O . THR B 1 446 ? 23.5 20.547 -3.746 1 72.38 446 THR B O 1
ATOM 6927 N N . LYS B 1 447 ? 25.516 20.203 -4.664 1 73.69 447 LYS B N 1
ATOM 6928 C CA . LYS B 1 447 ? 25.5 21.469 -5.406 1 73.69 447 LYS B CA 1
ATOM 6929 C C . LYS B 1 447 ? 24.641 21.344 -6.664 1 73.69 447 LYS B C 1
ATOM 6931 O O . LYS B 1 447 ? 24.344 22.344 -7.316 1 73.69 447 LYS B O 1
ATOM 6936 N N . ILE B 1 448 ? 24.109 20.219 -6.906 1 77.19 448 ILE B N 1
ATOM 6937 C CA . ILE B 1 448 ? 23.469 20.016 -8.195 1 77.19 448 ILE B CA 1
ATOM 6938 C C . ILE B 1 448 ? 21.953 20.047 -8.023 1 77.19 448 ILE B C 1
ATOM 6940 O O . ILE B 1 448 ? 21.234 20.562 -8.891 1 77.19 448 ILE B O 1
ATOM 6944 N N . LEU B 1 449 ? 21.391 19.609 -6.996 1 86.19 449 LEU B N 1
ATOM 6945 C CA . LEU B 1 449 ? 19.938 19.516 -6.82 1 86.19 449 LEU B CA 1
ATOM 6946 C C . LEU B 1 449 ? 19.484 20.406 -5.672 1 86.19 449 LEU B C 1
ATOM 6948 O O . LEU B 1 449 ? 19.984 20.297 -4.551 1 86.19 449 LEU B O 1
ATOM 6952 N N . PRO B 1 450 ? 18.578 21.312 -5.969 1 90.81 450 PRO B N 1
ATOM 6953 C CA . PRO B 1 450 ? 18.031 22.141 -4.887 1 90.81 450 PRO B CA 1
ATOM 6954 C C . PRO B 1 450 ? 17.156 21.328 -3.924 1 90.81 450 PRO B C 1
ATOM 6956 O O . PRO B 1 450 ? 16.641 20.281 -4.293 1 90.81 450 PRO B O 1
ATOM 6959 N N . ASP B 1 451 ? 17.047 21.812 -2.676 1 91.88 451 ASP B N 1
ATOM 6960 C CA . ASP B 1 451 ? 16.125 21.219 -1.716 1 91.88 451 ASP B CA 1
ATOM 6961 C C . ASP B 1 451 ? 14.68 21.562 -2.066 1 91.88 451 ASP B C 1
ATOM 6963 O O . ASP B 1 451 ? 14.406 22.594 -2.664 1 91.88 451 ASP B O 1
ATOM 6967 N N . VAL B 1 452 ? 13.781 20.703 -1.745 1 94.69 452 VAL B N 1
ATOM 6968 C CA . VAL B 1 452 ? 12.375 20.906 -2.078 1 94.69 452 VAL B CA 1
ATOM 6969 C C . VAL B 1 452 ? 11.562 21.047 -0.796 1 94.69 452 VAL B C 1
ATOM 6971 O O . VAL B 1 452 ? 11.742 20.297 0.159 1 94.69 452 VAL B O 1
ATOM 6974 N N . SER B 1 453 ? 10.719 22.031 -0.776 1 96.62 453 SER B N 1
ATOM 6975 C CA . SER B 1 453 ? 9.805 22.297 0.329 1 96.62 453 SER B CA 1
ATOM 6976 C C . SER B 1 453 ? 8.352 22.266 -0.137 1 96.62 453 SER B C 1
ATOM 6978 O O . SER B 1 453 ? 8.07 22.438 -1.325 1 96.62 453 SER B O 1
ATOM 6980 N N . THR B 1 454 ? 7.477 21.953 0.803 1 98.06 454 THR B N 1
ATOM 6981 C CA . THR B 1 454 ? 6.051 22.109 0.535 1 98.06 454 THR B CA 1
ATOM 6982 C C . THR B 1 454 ? 5.66 23.578 0.463 1 98.06 454 THR B C 1
ATOM 6984 O O . THR B 1 454 ? 6.035 24.375 1.331 1 98.06 454 THR B O 1
ATOM 6987 N N . ARG B 1 455 ? 4.988 23.969 -0.585 1 98.12 455 ARG B N 1
ATOM 6988 C CA . ARG B 1 455 ? 4.551 25.344 -0.78 1 98.12 455 ARG B CA 1
ATOM 6989 C C . ARG B 1 455 ? 3.336 25.656 0.088 1 98.12 455 ARG B C 1
ATOM 6991 O O . ARG B 1 455 ? 2.215 25.25 -0.231 1 98.12 455 ARG B O 1
ATOM 6998 N N . VAL B 1 456 ? 3.484 26.516 1.032 1 98.25 456 VAL B N 1
ATOM 6999 C CA . VAL B 1 456 ? 2.432 26.766 2.012 1 98.25 456 VAL B CA 1
ATOM 7000 C C . VAL B 1 456 ? 1.286 27.531 1.355 1 98.25 456 VAL B C 1
ATOM 7002 O O . VAL B 1 456 ? 0.116 27.297 1.669 1 98.25 456 VAL B O 1
ATOM 7005 N N . THR B 1 457 ? 1.579 28.422 0.432 1 97.5 457 THR B N 1
ATOM 7006 C CA . THR B 1 457 ? 0.546 29.203 -0.234 1 97.5 457 THR B CA 1
ATOM 7007 C C . THR B 1 457 ? -0.472 28.281 -0.914 1 97.5 457 THR B C 1
ATOM 7009 O O . THR B 1 457 ? -1.662 28.609 -0.962 1 97.5 457 THR B O 1
ATOM 7012 N N . PHE B 1 458 ? -0.027 27.188 -1.387 1 96.62 458 PHE B N 1
ATOM 7013 C CA . PHE B 1 458 ? -0.877 26.234 -2.09 1 96.62 458 PHE B CA 1
ATOM 7014 C C . PHE B 1 458 ? -1.886 25.594 -1.139 1 96.62 458 PHE B C 1
ATOM 7016 O O . PHE B 1 458 ? -2.959 25.156 -1.562 1 96.62 458 PHE B O 1
ATOM 7023 N N . TYR B 1 459 ? -1.598 25.594 0.141 1 97.06 459 TYR B N 1
ATOM 7024 C CA . TYR B 1 459 ? -2.393 24.844 1.106 1 97.06 459 TYR B CA 1
ATOM 7025 C C . TYR B 1 459 ? -3.102 25.781 2.076 1 97.06 459 TYR B C 1
ATOM 7027 O O . TYR B 1 459 ? -3.619 25.344 3.107 1 97.06 459 TYR B O 1
ATOM 7035 N N . LEU B 1 460 ? -3.141 27.047 1.829 1 96.62 460 LEU B N 1
ATOM 7036 C CA . LEU B 1 460 ? -3.709 28.016 2.762 1 96.62 460 LEU B CA 1
ATOM 7037 C C . LEU B 1 460 ? -5.164 27.672 3.076 1 96.62 460 LEU B C 1
ATOM 7039 O O . LEU B 1 460 ? -5.562 27.656 4.242 1 96.62 460 LEU B O 1
ATOM 7043 N N . ASN B 1 461 ? -5.941 27.359 2.035 1 93.75 461 ASN B N 1
ATOM 7044 C CA . ASN B 1 461 ? -7.34 27.016 2.268 1 93.75 461 ASN B CA 1
ATOM 7045 C C . ASN B 1 461 ? -7.473 25.797 3.186 1 93.75 461 ASN B C 1
ATOM 7047 O O . ASN B 1 461 ? -8.305 25.797 4.094 1 93.75 461 ASN B O 1
ATOM 7051 N N . TRP B 1 462 ? -6.707 24.797 2.928 1 96.25 462 TRP B N 1
ATOM 7052 C CA . TRP B 1 462 ? -6.75 23.594 3.764 1 96.25 462 TRP B CA 1
ATOM 7053 C C . TRP B 1 462 ? -6.348 23.922 5.199 1 96.25 462 TRP B C 1
ATOM 7055 O O . TRP B 1 462 ? -6.973 23.438 6.148 1 96.25 462 TRP B O 1
ATOM 7065 N N . ILE B 1 463 ? -5.27 24.719 5.391 1 97.62 463 ILE B N 1
ATOM 7066 C CA . ILE B 1 463 ? -4.809 25.125 6.715 1 97.62 463 ILE B CA 1
ATOM 7067 C C . ILE B 1 463 ? -5.938 25.844 7.457 1 97.62 463 ILE B C 1
ATOM 7069 O O . ILE B 1 463 ? -6.211 25.531 8.617 1 97.62 463 ILE B O 1
ATOM 7073 N N . TYR B 1 464 ? -6.629 26.734 6.75 1 96.25 464 TYR B N 1
ATOM 7074 C CA . TYR B 1 464 ? -7.719 27.469 7.383 1 96.25 464 TYR B CA 1
ATOM 7075 C C . TYR B 1 464 ? -8.844 26.547 7.801 1 96.25 464 TYR B C 1
ATOM 7077 O O . TYR B 1 464 ? -9.438 26.719 8.867 1 96.25 464 TYR B O 1
ATOM 7085 N N . LEU B 1 465 ? -9.141 25.578 6.992 1 95.75 465 LEU B N 1
ATOM 7086 C CA . LEU B 1 465 ? -10.156 24.594 7.355 1 95.75 465 LEU B CA 1
ATOM 7087 C C . LEU B 1 465 ? -9.766 23.844 8.625 1 95.75 465 LEU B C 1
ATOM 7089 O O . LEU B 1 465 ? -10.586 23.656 9.523 1 95.75 465 LEU B O 1
ATOM 7093 N N . VAL B 1 466 ? -8.523 23.453 8.695 1 97.31 466 VAL B N 1
ATOM 7094 C CA . VAL B 1 466 ? -8.031 22.672 9.828 1 97.31 466 VAL B CA 1
ATOM 7095 C C . VAL B 1 466 ? -8.109 23.516 11.102 1 97.31 466 VAL B C 1
ATOM 7097 O O . VAL B 1 466 ? -8.469 23.016 12.164 1 97.31 466 VAL B O 1
ATOM 7100 N N . LEU B 1 467 ? -7.793 24.781 10.984 1 95.88 467 LEU B N 1
ATOM 7101 C CA . LEU B 1 467 ? -7.746 25.672 12.148 1 95.88 467 LEU B CA 1
ATOM 7102 C C . LEU B 1 467 ? -9.156 26 12.625 1 95.88 467 LEU B C 1
ATOM 7104 O O . LEU B 1 467 ? -9.328 26.516 13.734 1 95.88 467 LEU B O 1
ATOM 7108 N N . THR B 1 468 ? -10.117 25.75 11.781 1 92.44 468 THR B N 1
ATOM 7109 C CA . THR B 1 468 ? -11.5 26.062 12.117 1 92.44 468 THR B CA 1
ATOM 7110 C C . THR B 1 468 ? -12.117 24.969 12.977 1 92.44 468 THR B C 1
ATOM 7112 O O . THR B 1 468 ? -11.992 23.781 12.664 1 92.44 468 THR B O 1
ATOM 7115 N N . GLU B 1 469 ? -12.641 25.391 14.094 1 81.38 469 GLU B N 1
ATOM 7116 C CA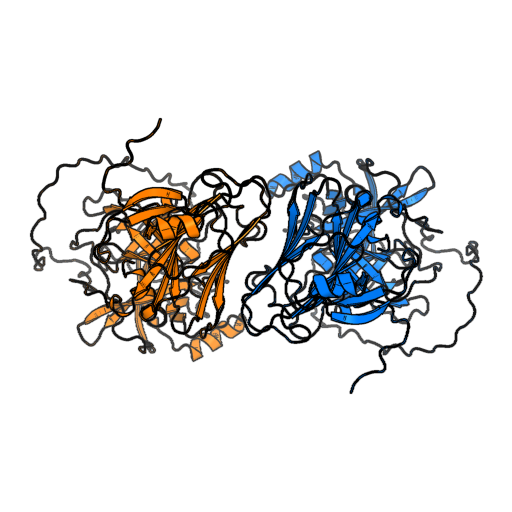 . GLU B 1 469 ? -13.32 24.422 14.945 1 81.38 469 GLU B CA 1
ATOM 7117 C C . GLU B 1 469 ? -14.664 24 14.344 1 81.38 469 GLU B C 1
ATOM 7119 O O . GLU B 1 469 ? -15.391 24.828 13.789 1 81.38 469 GLU B O 1
ATOM 7124 N N . ALA B 1 470 ? -14.812 22.734 14.203 1 72.94 470 ALA B N 1
ATOM 7125 C CA . ALA B 1 470 ? -16.062 22.188 13.68 1 72.94 470 ALA B CA 1
ATOM 7126 C C . ALA B 1 470 ? -17.125 22.078 14.773 1 72.94 470 ALA B C 1
ATOM 7128 O O . ALA B 1 470 ? -16.781 21.922 15.953 1 72.94 470 ALA B O 1
#

Nearest PDB structures (foldseek):
  4isn-assembly1_A  TM=9.221E-01  e=7.195E-21  Homo sapiens
  3ncl-assembly1_A  TM=9.150E-01  e=5.454E-21  Homo sapiens
  1ztl-assembly1_A  TM=8.945E-01  e=1.284E-19  Homo sapiens
  1zsl-assembly1_A  TM=9.011E-01  e=2.363E-19  Homo sapiens
  6aod-assembly1_C  TM=9.076E-01  e=1.055E-18  Homo sapiens

Solvent-accessible surface area (backbone atoms only — not comparable to full-atom values): 48734 Å² total; per-residue (Å²): 134,83,72,86,60,76,55,80,39,79,38,80,77,28,37,60,32,49,59,66,55,21,55,72,66,52,21,41,70,75,26,36,8,77,49,90,88,47,94,57,79,17,18,9,19,24,55,56,64,23,55,72,39,74,42,62,62,60,51,47,72,45,38,36,76,45,57,98,44,55,30,81,43,38,44,80,36,36,33,33,41,35,66,51,92,58,34,34,30,37,35,46,30,30,65,32,30,41,39,44,53,56,54,91,87,32,52,55,50,12,28,38,37,58,33,54,28,58,62,80,67,87,81,57,43,48,54,44,54,13,48,39,40,39,35,28,30,56,44,78,35,63,73,32,63,33,38,33,45,31,38,42,30,52,48,44,60,34,33,40,38,31,39,38,29,46,26,44,50,88,66,51,54,81,81,83,58,79,69,35,14,63,64,46,59,77,75,61,62,87,76,60,79,64,81,74,68,82,76,74,82,84,75,78,79,75,75,80,71,78,82,76,75,70,82,76,78,76,73,79,55,84,73,75,73,77,45,16,21,24,66,19,41,81,41,67,45,19,54,15,19,46,28,42,31,21,45,79,78,34,88,53,19,19,17,28,26,51,47,54,38,36,31,40,28,20,32,55,70,70,64,61,88,76,46,92,83,50,44,65,47,80,40,36,37,38,33,36,35,62,34,37,71,81,52,75,76,48,84,79,39,44,78,41,46,54,58,34,38,34,41,44,43,51,42,54,65,90,35,60,30,33,25,40,35,30,40,65,60,66,56,77,74,49,87,34,29,33,25,31,27,69,58,92,48,60,82,64,79,61,58,70,37,63,28,36,38,43,26,40,5,29,10,59,95,76,59,46,70,46,51,44,32,14,28,33,74,37,45,26,45,48,60,70,62,46,27,58,52,34,45,80,71,74,42,87,68,53,86,56,38,40,30,32,44,64,50,73,39,27,64,28,67,39,19,31,9,5,37,29,30,30,65,36,85,88,80,57,36,25,18,41,48,24,22,30,63,52,60,46,91,90,37,65,53,43,62,75,47,46,34,34,20,26,27,38,33,70,40,45,69,58,52,31,54,66,73,33,83,100,135,83,72,85,61,78,55,82,39,80,38,78,78,28,38,60,32,49,60,65,56,21,55,73,66,54,22,42,70,76,29,36,8,78,48,90,86,47,94,57,79,17,18,10,20,24,55,56,64,23,58,73,39,73,44,61,61,58,54,48,72,46,37,37,75,44,56,97,44,54,29,80,45,37,46,80,37,37,34,34,40,35,66,49,92,58,35,34,30,36,35,47,29,29,64,35,29,38,38,45,52,56,53,93,88,32,50,55,50,12,26,39,35,57,34,54,27,58,60,78,67,87,82,58,43,49,55,44,54,14,47,38,40,39,35,31,29,57,45,78,36,63,73,32,63,34,39,32,46,32,38,43,30,53,48,42,63,34,33,40,38,30,39,39,29,45,26,43,49,87,66,50,54,81,81,83,57,81,69,36,16,63,64,46,60,77,76,61,62,88,74,61,81,64,79,76,67,81,76,74,81,83,76,77,80,77,74,80,70,76,81,76,73,66,80,71,78,75,72,78,60,90,67,81,78,61,43,19,22,23,66,21,43,81,40,66,44,20,54,16,20,45,26,42,31,21,45,79,78,34,87,54,19,18,16,27,27,50,48,54,37,35,30,41,27,22,32,54,70,70,64,63,87,78,44,92,84,52,45,64,48,80,40,35,37,39,33,34,37,63,35,38,71,83,53,74,76,47,82,77,40,45,78,40,47,52,58,33,39,33,41,46,41,50,42,54,67,87,36,60,30,33,25,40,36,30,40,64,59,68,57,78,74,48,86,35,29,32,24,30,28,69,58,93,48,60,83,63,79,62,57,71,37,63,28,36,38,43,25,41,6,30,9,63,95,77,71,44,69,45,50,44,32,15,28,34,73,37,44,26,44,48,60,68,62,48,29,60,54,33,46,80,70,73,42,88,68,51,86,55,36,41,30,32,43,64,50,74,38,28,62,27,68,38,19,31,8,6,37,29,30,29,67,36,85,90,78,57,36,25,17,41,47,23,24,32,62,52,59,46,90,90,37,63,55,44,62,76,45,47,35,34,20,27,25,37,33,68,41,45,69,60,52,31,53,66,73,33,83,99

Organism: Coptotermes formosanus (NCBI:txid36987)

Radius of gyration: 32.19 Å; Cα contacts (8 Å, |Δi|>4): 2459; chains: 2; bounding box: 74×92×83 Å

InterPro domains:
  IPR000859 CUB domain [PS01180] (51-130)
  IPR001254 Serine proteases, trypsin domain [PF00089] (229-463)
  IPR001254 Serine proteases, trypsin domain [PS50240] (229-468)
  IPR001254 Serine proteases, trypsin domain [SM00020] (228-463)
  IPR001254 Serine proteases, trypsin domain [cd00190] (229-463)
  IPR001314 Peptidase S1A, chymotrypsin family [PR00722] (254-269)
  IPR001314 Peptidase S1A, chymotrypsin family [PR00722] (317-331)
  IPR001314 Peptidase S1A, chymotrypsin family [PR00722] (409-421)
  IPR009003 Peptidase S1, PA clan [SSF50494] (222-464)
  IPR018114 Serine proteases, trypsin family, histidine active site [PS00134] (264-269)
  IPR033116 Serine proteases, trypsin family, serine active site [PS00135] (410-421)